Protein 1LLF (pdb70)

Solvent-accessible surface area: 35775 Å² total; per-residue (Å²): 109,15,71,4,124,13,74,101,42,13,45,0,24,3,71,78,38,128,98,10,19,6,0,14,15,0,28,5,3,46,45,5,68,28,104,58,14,3,66,70,18,62,84,75,104,32,75,5,95,57,80,154,13,56,78,65,22,40,10,1,10,22,0,0,14,42,0,6,114,93,138,70,99,24,20,53,53,54,37,113,82,26,74,43,179,71,56,84,83,82,56,60,60,35,18,74,0,4,20,0,4,0,5,7,6,67,54,12,149,69,53,44,85,24,11,0,0,1,4,0,0,8,13,17,2,0,42,4,6,5,42,70,16,38,12,28,41,1,0,59,49,0,72,133,44,61,43,43,0,0,7,0,5,0,1,0,5,0,0,0,8,0,6,7,10,0,82,56,0,78,92,76,18,6,3,4,3,0,0,21,0,0,17,20,0,1,48,27,1,32,50,16,0,51,18,0,0,0,24,45,78,72,2,0,0,1,0,6,15,3,0,0,16,0,0,0,0,0,0,0,10,64,60,12,79,12,62,51,145,67,146,78,6,2,51,0,0,0,0,0,1,0,0,0,1,14,1,14,64,2,57,19,77,8,4,31,87,5,6,76,48,0,4,72,40,9,67,3,51,123,27,128,86,66,10,41,40,0,18,94,20,65,44,100,48,0,15,98,1,0,11,43,0,7,2,28,53,8,72,21,2,33,30,16,8,0,10,0,6,4,8,53,138,29,0,51,55,32,0,3,74,1,0,125,59,38,80,29,4,92,10,22,0,0,0,0,0,0,10,5,0,1,0,47,13,1,62,21,2,28,113,4,25,66,80,75,80,0,66,60,10,5,79,90,16,12,68,81,11,54,77,68,46,0,75,74,0,25,81,24,8,36,62,60,42,59,97,3,1,1,23,123,24,32,102,71,6,6,0,5,21,2,2,2,12,2,0,2,2,25,2,0,13,12,5,2,0,0,1,4,13,0,0,40,57,0,130,12,26,54,9,6,0,0,7,0,57,10,31,84,60,73,44,22,33,2,1,48,12,32,1,0,16,50,16,1,14,113,53,136,20,26,0,1,53,0,0,0,26,0,0,0,0,0,0,29,61,59,46,0,38,59,23,62,31,179,40,105,1,30,126,3,81,37,28,104,49,115,35,64,3,0,0,9,0,56,73,179,18,31,81,40,16,80,0,84,46,59,77,61,1,34,85,10,0,8,101,84,17,52,15,2,5,11,108,14,70,5,126,13,72,103,37,14,52,0,24,2,70,79,37,128,99,10,17,5,0,14,14,0,31,5,4,46,46,6,69,28,104,59,14,3,67,72,19,61,86,76,99,35,74,8,95,60,82,154,13,56,78,67,22,39,9,1,10,24,0,1,14,40,0,6,118,94,134,66,99,24,28,46,51,52,33,115,84,26,71,34,183,64,47,87,85,73,54,62,59,37,17,75,1,5,20,0,6,0,4,6,7,68,49,11,144,68,61,44,83,24,11,0,0,0,4,0,0,8,11,18,2,0,40,4,6,5,44,67,15,37,13,27,43,2,0,59,53,0,72,133,45,59,43,44,0,0,7,0,5,1,1,0,5,0,0,0,9,0,5,7,10,0,81,55,0,74,94,77,23,6,2,4,3,0,0,18,0,0,18,22,0,1,47,28,0,35,49,15,0,54,18,0,0,1,18,44,71,71,1,0,0,2,0,5,14,3,0,0,16,0,0,0,0,1,0,0,10,64,54,11,77,14,77,49,154,74,144,81,6,2,52,0,0,0,0,0,0,0,0,0,1,15,1,15,64,2,56,17,77,9,3,32,90,7,6,73,48,0,3,71,40,10,68,3,48,124,28,128,86,68,9,43,39,0,20,94,19,64,45,100,47,0,19,97,1,0,11,45,0,6,1,27,53,8,72,20,2,31,31,16,8,1,10,0,5,5,10,56,126,26,0,48,55,30,0,3,82,3,0,129,59,38,81,33,2,88,7,25,0,0,0,0,0,0,10,5,0,1,0,49,13,1,61,20,2,26,111,4,26,66,75,77,75,0,64,60,10,5,81,89,16,15,68,81,11,54,77,67,43,0,77,74,0,25,78,24,9,36,65,58,40,59,97,4,1,2,23,120,26,32,102,69,6,7,1,6,21,1,2,3,13,2,0,2,2,26,1,0,12,11,5,1,0,0,0,4,14,0,0,40,59,0,125,11,25,55,12,6,0,0,5,0,58,12,31,84,61,73,41,24,36,2,0,49,13,32,0,0,17,48,16,1,13,116,57,140,19,29,0,1,53,0,0,1,27,0,0,0,0,0,0,30,60,61,46,0,39,59,21,63,30,177,40,106,2,32,124,3,85,35,30,102,50,108,33,65,3,0,0,9,0,55,73,174,20,30,80,40,16,90,1,86,44,60,75,60,1,34,85,11,0,8,101,82,17,52,15,2,4,11

Sequence (1068 aa):
APTAKLANGDTITGLNAIINEAFLGIPFAEPPVGNLRFKDPVPYSGSLNGQKFTSYGPSCMQQNPEGTFEENLGKTALDLVMQSKVFQAVLPQSEDCLTINVVRPPGTKAGANLPVMLWIFGGGFEIGSPTIFPPAQMVTKSVLMGKPIIHVAVNYRVASWGFLAGDDIKAEGSGNAGLKDQRLGMQWVADNIAGFGGDPSKVTIFGESAGSMSVLCHLIWNDGDNTYKGKPLFRAGIMQSGAMVPSDPVDGTYGNEIYDLFVSSAGCGSASDKLACLRSASSDTLLDATNNTPGFLAYSSLRLSYLPRPDGKNITDDMYKLVRDGKYASVPVIIGDQNDEGTIFGLSSLNVTTNAQARAYFKQSFIHASDAEIDTLMAAYPQDITQGSPFDTGIFNAITPQFKRISAVLGDLAFIHARRYFLNHFQGGTKYSFLSKQLSGLPIMGTFHANDIVWQDYLLGSGSVIYNNAFIAFATDLDPNTAGLLVNWPKYTSSSQSGNNLMMINALGLYTGKDNFRTAGYDALMTNPSSFFVAPTAKLANGDTITGLNAIINEAFLGIPFAEPPVGNLRFKDPVPYSGSLNGQKFTSYGPSCMQQNPEGTFEENLGKTALDLVMQSKVFQAVLPQSEDCLTINVVRPPGTKAGANLPVMLWIFGGGFEIGSPTIFPPAQMVTKSVLMGKPIIHVAVNYRVASWGFLAGDDIKAEGSGNAGLKDQRLGMQWVADNIAGFGGDPSKVTIFGESAGSMSVLCHLIWNDGDNTYKGKPLFRAGIMQSGAMVPSDPVDGTYGNEIYDLFVSSAGCGSASDKLACLRSASSDTLLDATNNTPGFLAYSSLRLSYLPRPDGKNITDDMYKLVRDGKYASVPVIIGDQNDEGTIFGLSSLNVTTNAQARAYFKQSFIHASDAEIDTLMAAYPQDITQGSPFDTGIFNAITPQFKRISAVLGDLAFIHARRYFLNHFQGGTKYSFLSKQLSGLPIMGTFHANDIVWQDYLLGSGSVIYNNAFIAFATDLDPNTAGLLVNWPKYTSSSQSGNNLMMINALGLYTGKDNFRTAGYDALMTNPSSFFV

Foldseek 3Di:
DDWFAFLVGAIEAEDPPVLWTKQAFAAQFDQCAFLNFLAATHGDDDGCHPYYRYDHDAAEFAAQQAFALDDDVSLVVSVCVCVDPVNCVLHNYDSRHWGKMKIFGPPAAQVLAAFEEEEEEDDLLGDDFVRVQFCSLQQNVCVVLVRGYMYMYTGFHGFCRQAQFADLCLVVVSHRNRLSSVLSVLVSCLRTVSRVRHNQLLYEYEYFQLSLQSQLLCFLFVLAPQDDPRGHSHAEYEHEFFHHALAAARHDDLSNVLNQQLLVQLVNNPPPNSSNSVSPGDPVSSNRSSSNHHHQLALLHSLHSGGHHDSCHGNNDRSLVSLLVASGHQHEYEYEYELQAQLSRLVNNLVQADPVSVLVSQCVNQVLADPVLSVLLCVLQDLQQQPFPVHNPHPFLCSHSCSRSRSRLVSCLGGQLNVQSNLQRHPSYWYFYAYEQAQAPPHRAGRYGPVVSCCQRPDPFQCVCVNRQLVSCCSRPVGSCVSVFPEHGDIRRHQPDDDFRYWYHYRVHTDTHGSPPSVSNSCSCPVPVNSRHD/DDWFAFLVGAIEAEDPPVLWTKQAFAAQFDQCAFLNFLAATHGDDDGCHPYYRYDHDAAEFAAQLAFALDDDVSLVVSVCVCPDPVNCVLHNYDSRHWGKMKIFGPPAAQQLAAFEEEEEEDDLLGDDFPRPQFCSLQQNVCVVLVRGYMYMYTHFHGFCRQAQFADVCLVVVRHRNRLSSVLSVLVSCLRTVSRVRHNQQQYEYEYEQLSLQSQQLCFLFVLAPQDDPRGHSHAEYEHEFFHHALAAARHDDLSNVLNQQLLVQLVNNPPPNSSNSVSPGDPVSSNRSRSNHHHCLALLHSLDSGGHHDSCGGNNDRSLVSLLVNSTHQHEYEYEYEQQAQLSRLVNNLVQADPVSVLVSQCVNQVLADPVLSVLLCVLQDLQQQPFPVHNPHPFLCSGSCSRSRSRLVSCLGGQLNVQSNLQRHPRYWYFYAYEQAQAPDGRAGRYGPVVSCCQRPDPFQCVCVNRQLVSCCSRPVGSCVSVFPDHGDIRRHLPDDDFRYWYHYRVHTDTHGSPPSVSNSCSCPVPVNSRHD

B-factor: mean 17.52, std 9.82, range [7.51, 150.53]

InterPro domains:
  IPR002018 Carboxylesterase, type B [PF00135] (36-512)
  IPR019819 Carboxylesterase type B, conserved site [PS00941] (110-120)
  IPR019826 Carboxylesterase type B, active site [PS00122] (211-226)
  IPR029058 Alpha/Beta hydrolase fold [G3DSA:3.40.50.1820] (16-549)
  IPR029058 Alpha/Beta hydrolase fold [SSF53474] (26-540)
  IPR050309 Type-B Carboxylesterase/Lipase [PTHR11559] (17-521)

CATH classification: 3.40.50.1820

Nearest PDB structures (foldseek):
  1llf-assembly1_B  TM=1.002E+00  e=0.000E+00  Limtongozyma cylindracea
  1cle-assembly1_A  TM=1.001E+00  e=0.000E+00  Limtongozyma cylindracea
  1crl-assembly1_A  TM=1.000E+00  e=0.000E+00  Diutina rugosa
  1gz7-assembly4_D  TM=9.584E-01  e=0.000E+00  Diutina rugosa
  4be4-assembly1_A  TM=9.266E-01  e=9.250E-69  Ophiostoma piceae

Organism: Diutina rugosa (NCBI:txid5481)

Structure (mmCIF, N/CA/C/O backbone):
data_1LLF
#
_entry.id   1LLF
#
_cell.length_a   58.461
_cell.length_b   58.477
_cell.length_c   89.515
_cell.angle_alpha   92.71
_cell.angle_beta   97.48
_cell.angle_gamma   109.38
#
_symmetry.space_group_name_H-M   'P 1'
#
loop_
_entity.id
_entity.type
_entity.pdbx_description
1 polymer 'Lipase 3'
2 branched 2-acetamido-2-deoxy-beta-D-glucopyranose-(1-4)-2-acetamido-2-deoxy-beta-D-glucopyranose
3 non-polymer 'TRICOSANOIC ACID'
4 water water
#
loop_
_atom_site.group_PDB
_atom_site.id
_atom_site.type_symbol
_atom_site.label_atom_id
_atom_site.label_alt_id
_atom_site.label_comp_id
_atom_site.label_asym_id
_atom_site.label_entity_id
_atom_site.label_seq_id
_atom_site.pdbx_PDB_ins_code
_atom_site.Cartn_x
_atom_site.Cartn_y
_atom_site.Cartn_z
_atom_site.occupancy
_atom_site.B_iso_or_equiv
_atom_site.auth_seq_id
_atom_site.auth_comp_id
_atom_site.auth_asym_id
_atom_site.auth_atom_id
_atom_site.pdbx_PDB_model_num
ATOM 1 N N . ALA A 1 1 ? -9.928 -32.506 23.344 1.00 31.10 1 ALA A N 1
ATOM 2 C CA . ALA A 1 1 ? -9.825 -31.093 22.999 1.00 25.16 1 ALA A CA 1
ATOM 3 C C . ALA A 1 1 ? -9.684 -30.259 24.255 1.00 18.87 1 ALA A C 1
ATOM 4 O O . ALA A 1 1 ? -10.082 -30.614 25.353 1.00 22.04 1 ALA A O 1
ATOM 12 N N . PRO A 1 2 ? -9.079 -29.080 24.174 1.00 19.27 2 PRO A N 1
ATOM 13 C CA . PRO A 1 2 ? -8.991 -28.240 25.363 1.00 16.21 2 PRO A CA 1
ATOM 14 C C . PRO A 1 2 ? -10.366 -27.821 25.858 1.00 14.81 2 PRO A C 1
ATOM 15 O O . PRO A 1 2 ? -11.258 -27.521 25.084 1.00 16.01 2 PRO A O 1
ATOM 26 N N . THR A 1 3 ? -10.518 -27.811 27.182 1.00 15.77 3 THR A N 1
ATOM 27 C CA . THR A 1 3 ? -11.814 -27.423 27.735 1.00 16.41 3 THR A CA 1
ATOM 28 C C . THR A 1 3 ? -11.622 -26.480 28.924 1.00 15.12 3 THR A C 1
ATOM 29 O O . THR A 1 3 ? -10.534 -26.441 29.506 1.00 18.63 3 THR A O 1
ATOM 40 N N . ALA A 1 4 ? -12.660 -25.749 29.265 1.00 15.13 4 ALA A N 1
ATOM 41 C CA . ALA A 1 4 ? -12.663 -24.806 30.363 1.00 16.03 4 ALA A CA 1
ATOM 42 C C . ALA A 1 4 ? -14.070 -24.639 30.939 1.00 16.54 4 ALA A C 1
ATOM 43 O O . ALA A 1 4 ? -15.031 -24.552 30.163 1.00 16.88 4 ALA A O 1
ATOM 50 N N . LYS A 1 5 ? -14.142 -24.561 32.264 1.00 15.45 5 LYS A N 1
ATOM 51 C CA . LYS A 1 5 ? -15.403 -24.298 32.932 1.00 17.61 5 LYS A CA 1
ATOM 52 C C . LYS A 1 5 ? -15.478 -22.809 33.234 1.00 17.55 5 LYS A C 1
ATOM 53 O O . LYS A 1 5 ? -14.598 -22.188 33.804 1.00 18.02 5 LYS A O 1
ATOM 72 N N . LEU A 1 6 ? -16.591 -22.238 32.818 1.00 16.73 6 LEU A N 1
ATOM 73 C CA . LEU A 1 6 ? -16.882 -20.843 33.129 1.00 16.41 6 LEU A CA 1
ATOM 74 C C . LEU A 1 6 ? -17.431 -20.681 34.545 1.00 17.65 6 LEU A C 1
ATOM 75 O O . LEU A 1 6 ? -17.803 -21.653 35.215 1.00 17.61 6 LEU A O 1
ATOM 91 N N . ALA A 1 7 ? -17.510 -19.430 35.025 1.00 17.49 7 ALA A N 1
ATOM 92 C CA . ALA A 1 7 ? -17.999 -19.170 36.375 1.00 19.07 7 ALA A CA 1
ATOM 93 C C . ALA A 1 7 ? -19.413 -19.704 36.578 1.00 19.22 7 ALA A C 1
ATOM 94 O O . ALA A 1 7 ? -19.790 -20.081 37.685 1.00 24.08 7 ALA A O 1
ATOM 101 N N . ASN A 1 8 ? -20.212 -19.735 35.515 1.00 19.44 8 ASN A N 1
ATOM 102 C CA . ASN A 1 8 ? -21.585 -20.212 35.693 1.00 22.01 8 ASN A CA 1
ATOM 103 C C . ASN A 1 8 ? -21.670 -21.728 35.627 1.00 21.95 8 ASN A C 1
ATOM 104 O O . ASN A 1 8 ? -22.761 -22.272 35.753 1.00 22.45 8 ASN A O 1
ATOM 115 N N . GLY A 1 9 ? -20.541 -22.415 35.440 1.00 20.81 9 GLY A N 1
ATOM 116 C CA . GLY A 1 9 ? -20.580 -23.850 35.441 1.00 20.38 9 GLY A CA 1
ATOM 117 C C . GLY A 1 9 ? -20.583 -24.425 34.035 1.00 19.61 9 GLY A C 1
ATOM 118 O O . GLY A 1 9 ? -20.388 -25.637 33.918 1.00 23.65 9 GLY A O 1
ATOM 122 N N . ASP A 1 10 ? -20.797 -23.613 33.007 1.00 20.19 10 ASP A N 1
ATOM 123 C CA . ASP A 1 10 ? -20.739 -24.102 31.648 1.00 18.67 10 ASP A CA 1
ATOM 124 C C . ASP A 1 10 ? -19.360 -24.636 31.280 1.00 18.22 10 ASP A C 1
ATOM 125 O O . ASP A 1 10 ? -18.334 -24.035 31.638 1.00 21.50 10 ASP A O 1
ATOM 134 N N . THR A 1 11 ? -19.319 -25.713 30.537 1.00 17.38 11 THR A N 1
ATOM 135 C CA . THR A 1 11 ? -18.039 -26.173 30.038 1.00 18.61 11 THR A CA 1
ATOM 136 C C . THR A 1 11 ? -17.952 -25.940 28.538 1.00 18.11 11 THR A C 1
ATOM 137 O O . THR A 1 11 ? -18.851 -26.377 27.831 1.00 18.11 11 THR A O 1
ATOM 148 N N . ILE A 1 12 ? -16.883 -25.277 28.135 1.00 15.84 12 ILE A N 1
ATOM 149 C CA . ILE A 1 12 ? -16.669 -24.980 26.718 1.00 15.56 12 ILE A CA 1
ATOM 150 C C . ILE A 1 12 ? -15.397 -25.656 26.221 1.00 13.71 12 ILE A C 1
ATOM 151 O O . ILE A 1 12 ? -14.493 -26.002 26.981 1.00 17.41 12 ILE A O 1
ATOM 167 N N . THR A 1 13 ? -15.354 -25.825 24.904 1.00 15.18 13 THR A N 1
ATOM 168 C CA . THR A 1 13 ? -14.280 -26.505 24.206 1.00 15.88 13 THR A CA 1
ATOM 169 C C . THR A 1 13 ? -13.542 -25.525 23.322 1.00 13.93 13 THR A C 1
ATOM 170 O O . THR A 1 13 ? -14.151 -24.664 22.698 1.00 17.40 13 THR A O 1
ATOM 181 N N . GLY A 1 14 ? -12.218 -25.626 23.282 1.00 14.93 14 GLY A N 1
ATOM 182 C CA . GLY A 1 14 ? -11.403 -24.813 22.402 1.00 15.34 14 GLY A CA 1
ATOM 183 C C . GLY A 1 14 ? -10.647 -25.609 21.363 1.00 13.60 14 GLY A C 1
ATOM 184 O O . GLY A 1 14 ? -10.995 -26.766 21.051 1.00 16.75 14 GLY A O 1
ATOM 188 N N . LEU A 1 15 ? -9.610 -24.985 20.821 1.00 13.57 15 LEU A N 1
ATOM 189 C CA . LEU A 1 15 ? -8.780 -25.569 19.780 1.00 13.38 15 LEU A CA 1
ATOM 190 C C . LEU A 1 15 ? -7.366 -25.883 20.243 1.00 13.35 15 LEU A C 1
ATOM 191 O O . LEU A 1 15 ? -6.702 -24.999 20.810 1.00 13.94 15 LEU A O 1
ATOM 207 N N . ASN A 1 16 ? -6.915 -27.120 19.976 1.00 13.84 16 ASN A N 1
ATOM 208 C CA . ASN A 1 16 ? -5.515 -27.426 20.241 1.00 13.93 16 ASN A CA 1
ATOM 209 C C . ASN A 1 16 ? -4.729 -27.012 19.004 1.00 14.54 16 ASN A C 1
ATOM 210 O O . ASN A 1 16 ? -4.724 -27.720 18.000 1.00 16.05 16 ASN A O 1
ATOM 221 N N . ALA A 1 17 ? -4.078 -25.837 19.059 1.00 12.82 17 ALA A N 1
ATOM 222 C CA . ALA A 1 17 ? -3.321 -25.393 17.882 1.00 13.78 17 ALA A CA 1
ATOM 223 C C . ALA A 1 17 ? -1.873 -25.850 17.979 1.00 13.54 17 ALA A C 1
ATOM 224 O O . ALA A 1 17 ? -1.043 -25.342 17.217 1.00 15.09 17 ALA A O 1
ATOM 231 N N . ILE A 1 18 ? -1.571 -26.754 18.883 1.00 13.79 18 ILE A N 1
ATOM 232 C CA . ILE A 1 18 ? -0.256 -27.358 19.111 1.00 13.27 18 ILE A CA 1
ATOM 233 C C . ILE A 1 18 ? 0.719 -26.386 19.746 1.00 13.35 18 ILE A C 1
ATOM 234 O O . ILE A 1 18 ? 1.302 -26.687 20.797 1.00 14.24 18 ILE A O 1
ATOM 250 N N . ILE A 1 19 ? 0.908 -25.220 19.146 1.00 13.57 19 ILE A N 1
ATOM 251 C CA . ILE A 1 19 ? 1.748 -24.203 19.748 1.00 13.65 19 ILE A CA 1
ATOM 252 C C . ILE A 1 19 ? 1.013 -23.402 20.814 1.00 12.81 19 ILE A C 1
ATOM 253 O O . ILE A 1 19 ? 1.677 -22.660 21.545 1.00 14.06 19 ILE A O 1
ATOM 269 N N . ASN A 1 20 ? -0.277 -23.535 20.955 1.00 12.28 20 ASN A N 1
ATOM 270 C CA . ASN A 1 20 ? -1.074 -22.931 22.015 1.00 12.83 20 ASN A CA 1
ATOM 271 C C . ASN A 1 20 ? -2.453 -23.590 22.012 1.00 13.57 20 ASN A C 1
ATOM 272 O O . ASN A 1 20 ? -2.751 -24.363 21.107 1.00 12.44 20 ASN A O 1
ATOM 283 N N . GLU A 1 21 ? -3.250 -23.291 23.014 1.00 11.99 21 GLU A N 1
ATOM 284 C CA . GLU A 1 21 ? -4.648 -23.689 23.069 1.00 12.25 21 GLU A CA 1
ATOM 285 C C . GLU A 1 21 ? -5.526 -22.447 23.035 1.00 12.35 21 GLU A C 1
ATOM 286 O O . GLU A 1 21 ? -5.285 -21.496 23.767 1.00 12.71 21 GLU A O 1
ATOM 298 N N . ALA A 1 22 ? -6.516 -22.427 22.145 1.00 11.79 22 ALA A N 1
ATOM 299 C CA . ALA A 1 22 ? -7.234 -21.216 21.850 1.00 11.90 22 ALA A CA 1
ATOM 300 C C . ALA A 1 22 ? -8.735 -21.429 22.017 1.00 11.69 22 ALA A C 1
ATOM 301 O O . ALA A 1 22 ? -9.279 -22.392 21.493 1.00 14.12 22 ALA A O 1
ATOM 308 N N . PHE A 1 23 ? -9.349 -20.498 22.739 1.00 10.61 23 PHE A N 1
ATOM 309 C CA . PHE A 1 23 ? -10.804 -20.439 22.921 1.00 11.53 23 PHE A CA 1
ATOM 310 C C . PHE A 1 23 ? -11.230 -19.110 22.273 1.00 11.60 23 PHE A C 1
ATOM 311 O O . PHE A 1 23 ? -11.023 -18.047 22.896 1.00 11.22 23 PHE A O 1
ATOM 328 N N . LEU A 1 24 ? -11.751 -19.166 21.063 1.00 11.24 24 LEU A N 1
ATOM 329 C CA . LEU A 1 24 ? -11.931 -18.016 20.191 1.00 11.07 24 LEU A CA 1
ATOM 330 C C . LEU A 1 24 ? -13.399 -17.773 19.928 1.00 11.54 24 LEU A C 1
ATOM 331 O O . LEU A 1 24 ? -14.149 -18.718 19.642 1.00 13.88 24 LEU A O 1
ATOM 347 N N . GLY A 1 25 ? -13.842 -16.516 20.039 1.00 12.26 25 GLY A N 1
ATOM 348 C CA . GLY A 1 25 ? -15.212 -16.191 19.728 1.00 11.89 25 GLY A CA 1
ATOM 349 C C . GLY A 1 25 ? -16.224 -16.344 20.829 1.00 12.60 25 GLY A C 1
ATOM 350 O O . GLY A 1 25 ? -17.405 -16.550 20.531 1.00 13.21 25 GLY A O 1
ATOM 354 N N . ILE A 1 26 ? -15.809 -16.225 22.084 1.00 11.61 26 ILE A N 1
ATOM 355 C CA . ILE A 1 26 ? -16.693 -16.410 23.202 1.00 10.52 26 ILE A CA 1
ATOM 356 C C . ILE A 1 26 ? -17.560 -15.162 23.408 1.00 11.04 26 ILE A C 1
ATOM 357 O O . ILE A 1 26 ? -16.983 -14.077 23.644 1.00 12.06 26 ILE A O 1
ATOM 373 N N . PRO A 1 27 ? -18.874 -15.220 23.321 1.00 11.18 27 PRO A N 1
ATOM 374 C CA . PRO A 1 27 ? -19.679 -14.001 23.553 1.00 11.48 27 PRO A CA 1
ATOM 375 C C . PRO A 1 27 ? -19.610 -13.548 25.014 1.00 10.87 27 PRO A C 1
ATOM 376 O O . PRO A 1 27 ? -19.732 -14.399 25.908 1.00 13.62 27 PRO A O 1
ATOM 387 N N . PHE A 1 28 ? -19.420 -12.240 25.233 1.00 11.57 28 PHE A N 1
ATOM 388 C CA . PHE A 1 28 ? -19.427 -11.761 26.607 1.00 11.53 28 PHE A CA 1
ATOM 389 C C . PHE A 1 28 ? -20.517 -10.726 26.844 1.00 11.66 28 PHE A C 1
ATOM 390 O O . PHE A 1 28 ? -20.665 -10.302 27.996 1.00 13.28 28 PHE A O 1
ATOM 407 N N . ALA A 1 29 ? -21.223 -10.311 25.815 1.00 11.75 29 ALA A N 1
ATOM 408 C CA . ALA A 1 29 ? -22.287 -9.318 25.923 1.00 12.13 29 ALA A CA 1
ATOM 409 C C . ALA A 1 29 ? -23.447 -9.744 25.052 1.00 12.87 29 ALA A C 1
ATOM 410 O O . ALA A 1 29 ? -23.241 -10.484 24.080 1.00 14.65 29 ALA A O 1
ATOM 417 N N . GLU A 1 30 ? -24.629 -9.236 25.329 1.00 14.06 30 GLU A N 1
ATOM 418 C CA . GLU A 1 30 ? -25.715 -9.384 24.355 1.00 14.33 30 GLU A CA 1
ATOM 419 C C . GLU A 1 30 ? -25.362 -8.659 23.067 1.00 13.76 30 GLU A C 1
ATOM 420 O O . GLU A 1 30 ? -24.752 -7.590 23.126 1.00 13.60 30 GLU A O 1
ATOM 432 N N . PRO A 1 31 ? -25.756 -9.174 21.902 1.00 12.51 31 PRO A N 1
ATOM 433 C CA . PRO A 1 31 ? -25.499 -8.436 20.641 1.00 12.40 31 PRO A CA 1
ATOM 434 C C . PRO A 1 31 ? -26.050 -7.022 20.712 1.00 12.48 31 PRO A C 1
ATOM 435 O O . PRO A 1 31 ? -27.249 -6.782 20.972 1.00 14.07 31 PRO A O 1
ATOM 446 N N . PRO A 1 32 ? -25.185 -6.017 20.517 1.00 10.63 32 PRO A N 1
ATOM 447 C CA . PRO A 1 32 ? -25.614 -4.619 20.651 1.00 10.97 32 PRO A CA 1
ATOM 448 C C . PRO A 1 32 ? -26.287 -4.089 19.384 1.00 11.32 32 PRO A C 1
ATOM 449 O O . PRO A 1 32 ? -25.828 -3.109 18.820 1.00 13.42 32 PRO A O 1
ATOM 460 N N . VAL A 1 33 ? -27.318 -4.804 18.974 1.00 12.44 33 VAL A N 1
ATOM 461 C CA . VAL A 1 33 ? -28.009 -4.527 17.712 1.00 13.08 33 VAL A CA 1
ATOM 462 C C . VAL A 1 33 ? -29.321 -3.790 17.945 1.00 12.13 33 VAL A C 1
ATOM 463 O O . VAL A 1 33 ? -29.820 -3.790 19.089 1.00 13.05 33 VAL A O 1
ATOM 476 N N . GLY A 1 34 ? -29.913 -3.187 16.921 1.00 12.11 34 GLY A N 1
ATOM 477 C CA . GLY A 1 34 ? -31.235 -2.598 17.080 1.00 11.05 34 GLY A CA 1
ATOM 478 C C . GLY A 1 34 ? -31.287 -1.583 18.204 1.00 10.79 34 GLY A C 1
ATOM 479 O O . GLY A 1 34 ? -30.472 -0.672 18.285 1.00 11.01 34 GLY A O 1
ATOM 483 N N . ASN A 1 35 ? -32.234 -1.712 19.109 1.00 11.78 35 ASN A N 1
ATOM 484 C CA . ASN A 1 35 ? -32.428 -0.758 20.195 1.00 11.88 35 ASN A CA 1
ATOM 485 C C . ASN A 1 35 ? -31.317 -0.805 21.237 1.00 12.47 35 ASN A C 1
ATOM 486 O O . ASN A 1 35 ? -31.348 0.034 22.142 1.00 12.99 35 ASN A O 1
ATOM 497 N N . LEU A 1 36 ? -30.349 -1.705 21.135 1.00 11.39 36 LEU A N 1
ATOM 498 C CA . LEU A 1 36 ? -29.172 -1.691 22.005 1.00 10.03 36 LEU A CA 1
ATOM 499 C C . LEU A 1 36 ? -27.996 -0.977 21.356 1.00 9.94 36 LEU A C 1
ATOM 500 O O . LEU A 1 36 ? -26.943 -0.817 21.974 1.00 11.16 36 LEU A O 1
ATOM 516 N N . ARG A 1 37 ? -28.124 -0.497 20.125 1.00 10.92 37 ARG A N 1
ATOM 517 C CA . ARG A 1 37 ? -27.037 0.286 19.547 1.00 10.03 37 ARG A CA 1
ATOM 518 C C . ARG A 1 37 ? -26.711 1.512 20.387 1.00 10.23 37 ARG A C 1
ATOM 519 O O . ARG A 1 37 ? -27.620 2.207 20.887 1.00 11.56 37 ARG A O 1
ATOM 540 N N . PHE A 1 38 ? -25.421 1.783 20.461 1.00 11.04 38 PHE A N 1
ATOM 541 C CA . PHE A 1 38 ? -24.747 2.877 21.137 1.00 11.87 38 PHE A CA 1
ATOM 542 C C . PHE A 1 38 ? -24.845 2.781 22.658 1.00 12.99 38 PHE A C 1
ATOM 543 O O . PHE A 1 38 ? -24.174 3.548 23.386 1.00 13.56 38 PHE A O 1
ATOM 560 N N . LYS A 1 39 ? -25.640 1.866 23.172 1.00 11.48 39 LYS A N 1
ATOM 561 C CA . LYS A 1 39 ? -25.836 1.740 24.620 1.00 10.78 39 LYS A CA 1
ATOM 562 C C . LYS A 1 39 ? -24.722 0.951 25.252 1.00 10.97 39 LYS A C 1
ATOM 563 O O . LYS A 1 39 ? -23.954 0.233 24.598 1.00 11.85 39 LYS A O 1
ATOM 582 N N . ASP A 1 40 ? -24.638 1.080 26.575 1.00 11.11 40 ASP A N 1
ATOM 583 C CA . ASP A 1 40 ? -23.773 0.238 27.362 1.00 10.82 40 ASP A CA 1
ATOM 584 C C . ASP A 1 40 ? -24.007 -1.229 26.994 1.00 10.87 40 ASP A C 1
ATOM 585 O O . ASP A 1 40 ? -25.137 -1.653 26.757 1.00 11.81 40 ASP A O 1
ATOM 594 N N . PRO A 1 41 ? -22.947 -2.032 27.015 1.00 10.93 41 PRO A N 1
ATOM 595 C CA . PRO A 1 41 ? -23.128 -3.456 26.753 1.00 11.31 41 PRO A CA 1
ATOM 596 C C . PRO A 1 41 ? -23.879 -4.119 27.886 1.00 12.45 41 PRO A C 1
ATOM 597 O O . PRO A 1 41 ? -23.667 -3.784 29.061 1.00 15.83 41 PRO A O 1
ATOM 608 N N . VAL A 1 42 ? -24.738 -5.053 27.519 1.00 12.13 42 VAL A N 1
ATOM 609 C CA . VAL A 1 42 ? -25.472 -5.869 28.468 1.00 12.34 42 VAL A CA 1
ATOM 610 C C . VAL A 1 42 ? -24.715 -7.177 28.667 1.00 12.65 42 VAL A C 1
ATOM 611 O O . VAL A 1 42 ? -24.397 -7.864 27.703 1.00 14.23 42 VAL A O 1
ATOM 624 N N . PRO A 1 43 ? -24.403 -7.585 29.900 1.00 13.10 43 PRO A N 1
ATOM 625 C CA . PRO A 1 43 ? -23.730 -8.880 30.084 1.00 13.79 43 PRO A CA 1
ATOM 626 C C . PRO A 1 43 ? -24.446 -10.050 29.438 1.00 13.80 43 PRO A C 1
ATOM 627 O O . PRO A 1 43 ? -25.674 -10.157 29.480 1.00 16.83 43 PRO A O 1
ATOM 638 N N . TYR A 1 44 ? -23.737 -10.965 28.787 1.00 15.22 44 TYR A N 1
ATOM 639 C CA . TYR A 1 44 ? -24.379 -12.086 28.120 1.00 14.20 44 TYR A CA 1
ATOM 640 C C . TYR A 1 44 ? -25.128 -12.993 29.073 1.00 18.75 44 TYR A C 1
ATOM 641 O O . TYR A 1 44 ? -24.534 -13.395 30.069 1.00 26.45 44 TYR A O 1
ATOM 659 N N . SER A 1 45 ? -26.369 -13.358 28.811 1.00 24.63 45 SER A N 1
ATOM 660 C CA . SER A 1 45 ? -27.210 -14.115 29.741 1.00 27.71 45 SER A CA 1
ATOM 661 C C . SER A 1 45 ? -27.350 -15.585 29.411 1.00 28.65 45 SER A C 1
ATOM 662 O O . SER A 1 45 ? -27.796 -16.395 30.239 1.00 43.13 45 SER A O 1
ATOM 670 N N . GLY A 1 46 ? -26.974 -16.008 28.199 1.00 27.49 46 GLY A N 1
ATOM 671 C CA . GLY A 1 46 ? -27.254 -17.381 27.846 1.00 27.06 46 GLY A CA 1
ATOM 672 C C . GLY A 1 46 ? -26.243 -18.404 28.292 1.00 26.60 46 GLY A C 1
ATOM 673 O O . GLY A 1 46 ? -25.223 -18.066 28.865 1.00 26.12 46 GLY A O 1
ATOM 677 N N . SER A 1 47 ? -26.531 -19.667 28.024 1.00 27.83 47 SER A N 1
ATOM 678 C CA . SER A 1 47 ? -25.648 -20.766 28.372 1.00 24.70 47 SER A CA 1
ATOM 679 C C . SER A 1 47 ? -24.774 -21.104 27.157 1.00 22.18 47 SER A C 1
ATOM 680 O O . SER A 1 47 ? -25.320 -21.080 26.054 1.00 23.32 47 SER A O 1
ATOM 688 N N . LEU A 1 48 ? -23.505 -21.376 27.409 1.00 19.17 48 LEU A N 1
ATOM 689 C CA . LEU A 1 48 ? -22.552 -21.794 26.390 1.00 17.31 48 LEU A CA 1
ATOM 690 C C . LEU A 1 48 ? -22.154 -23.258 26.562 1.00 17.45 48 LEU A C 1
ATOM 691 O O . LEU A 1 48 ? -21.193 -23.688 25.928 1.00 18.89 48 LEU A O 1
ATOM 707 N N . ASN A 1 49 ? -22.885 -23.967 27.432 1.00 19.29 49 ASN A N 1
ATOM 708 C CA . ASN A 1 49 ? -22.435 -25.297 27.823 1.00 19.40 49 ASN A CA 1
ATOM 709 C C . ASN A 1 49 ? -22.341 -26.182 26.592 1.00 20.58 49 ASN A C 1
ATOM 710 O O . ASN A 1 49 ? -23.279 -26.250 25.820 1.00 19.87 49 ASN A O 1
ATOM 721 N N . GLY A 1 50 ? -21.202 -26.884 26.460 1.00 19.02 50 GLY A N 1
ATOM 722 C CA . GLY A 1 50 ? -21.109 -27.844 25.367 1.00 19.19 50 GLY A CA 1
ATOM 723 C C . GLY A 1 50 ? -20.732 -27.216 24.052 1.00 20.63 50 GLY A C 1
ATOM 724 O O . GLY A 1 50 ? -20.527 -27.893 23.051 1.00 26.07 50 GLY A O 1
ATOM 728 N N . GLN A 1 51 ? -20.614 -25.892 23.989 1.00 17.33 51 GLN A N 1
ATOM 729 C CA . GLN A 1 51 ? -20.258 -25.253 22.721 1.00 19.26 51 GLN A CA 1
ATOM 730 C C . GLN A 1 51 ? -18.747 -25.222 22.491 1.00 17.69 51 GLN A C 1
ATOM 731 O O . GLN A 1 51 ? -17.976 -25.303 23.454 1.00 19.75 51 GLN A O 1
ATOM 745 N N . LYS A 1 52 ? -18.361 -25.075 21.228 1.00 17.83 52 LYS A N 1
ATOM 746 C CA . LYS A 1 52 ? -16.998 -25.055 20.710 1.00 18.07 52 LYS A CA 1
ATOM 747 C C . LYS A 1 52 ? -16.597 -23.664 20.250 1.00 16.30 52 LYS A C 1
ATOM 748 O O . LYS A 1 52 ? -17.400 -23.003 19.587 1.00 17.43 52 LYS A O 1
ATOM 767 N N . PHE A 1 53 ? -15.390 -23.232 20.582 1.00 14.70 53 PHE A N 1
ATOM 768 C CA . PHE A 1 53 ? -14.907 -21.874 20.305 1.00 13.09 53 PHE A CA 1
ATOM 769 C C . PHE A 1 53 ? -13.550 -22.002 19.644 1.00 12.79 53 PHE A C 1
ATOM 770 O O . PHE A 1 53 ? -12.541 -21.898 20.342 1.00 13.87 53 PHE A O 1
ATOM 787 N N . THR A 1 54 ? -13.492 -22.267 18.353 1.00 14.33 54 THR A N 1
ATOM 788 C CA . THR A 1 54 ? -12.235 -22.654 17.693 1.00 12.74 54 THR A CA 1
ATOM 789 C C . THR A 1 54 ? -11.836 -21.748 16.549 1.00 15.41 54 THR A C 1
ATOM 790 O O . THR A 1 54 ? -10.828 -22.032 15.883 1.00 17.48 54 THR A O 1
ATOM 801 N N . SER A 1 55 ? -12.620 -20.674 16.332 1.00 14.96 55 SER A N 1
ATOM 802 C CA . SER A 1 55 ? -12.217 -19.700 15.317 1.00 14.70 55 SER A CA 1
ATOM 803 C C . SER A 1 55 ? -12.670 -18.306 15.708 1.00 13.47 55 SER A C 1
ATOM 804 O O . SER A 1 55 ? -13.610 -18.152 16.496 1.00 13.62 55 SER A O 1
ATOM 812 N N . TYR A 1 56 ? -11.980 -17.277 15.205 1.00 12.98 56 TYR A N 1
ATOM 813 C CA . TYR A 1 56 ? -12.375 -15.935 15.567 1.00 12.18 56 TYR A CA 1
ATOM 814 C C . TYR A 1 56 ? -13.763 -15.601 15.023 1.00 12.18 56 TYR A C 1
ATOM 815 O O . TYR A 1 56 ? -14.087 -15.953 13.883 1.00 15.21 56 TYR A O 1
ATOM 833 N N . GLY A 1 57 ? -14.558 -14.876 15.785 1.00 12.39 57 GLY A N 1
ATOM 834 C CA . GLY A 1 57 ? -15.788 -14.286 15.276 1.00 11.45 57 GLY A CA 1
ATOM 835 C C . GLY A 1 57 ? -15.497 -13.047 14.446 1.00 11.53 57 GLY A C 1
ATOM 836 O O . GLY A 1 57 ? -14.350 -12.581 14.350 1.00 13.26 57 GLY A O 1
ATOM 840 N N . PRO A 1 58 ? -16.536 -12.474 13.871 1.00 11.52 58 PRO A N 1
ATOM 841 C CA . PRO A 1 58 ? -16.382 -11.286 13.043 1.00 11.48 58 PRO A CA 1
ATOM 842 C C . PRO A 1 58 ? -15.875 -10.100 13.864 1.00 9.58 58 PRO A C 1
ATOM 843 O O . PRO A 1 58 ? -16.050 -9.998 15.080 1.00 11.62 58 PRO A O 1
ATOM 854 N N . SER A 1 59 ? -15.245 -9.185 13.116 1.00 11.08 59 SER A N 1
ATOM 855 C CA . SER A 1 59 ? -14.907 -7.901 13.703 1.00 10.63 59 SER A CA 1
ATOM 856 C C . SER A 1 59 ? -16.210 -7.142 13.948 1.00 11.11 59 SER A C 1
ATOM 857 O O . SER A 1 59 ? -17.239 -7.429 13.353 1.00 11.80 59 SER A O 1
ATOM 865 N N . CYS A 1 60 ? -16.133 -6.123 14.793 1.00 9.92 60 CYS A N 1
ATOM 866 C CA . CYS A 1 60 ? -17.184 -5.125 14.797 1.00 10.52 60 CYS A CA 1
ATOM 867 C C . CYS A 1 60 ? -17.155 -4.371 13.455 1.00 10.32 60 CYS A C 1
ATOM 868 O O . CYS A 1 60 ? -16.196 -4.506 12.694 1.00 10.88 60 CYS A O 1
ATOM 875 N N . MET A 1 61 ? -18.215 -3.623 13.141 1.00 10.18 61 MET A N 1
ATOM 876 C CA . MET A 1 61 ? -18.270 -2.909 11.887 1.00 10.92 61 MET A CA 1
ATOM 877 C C . MET A 1 61 ? -17.098 -1.944 11.802 1.00 10.67 61 MET A C 1
ATOM 878 O O . MET A 1 61 ? -16.709 -1.357 12.802 1.00 11.39 61 MET A O 1
ATOM 892 N N . GLN A 1 62 ? -16.528 -1.864 10.607 1.00 11.87 62 GLN A N 1
ATOM 893 C CA . GLN A 1 62 ? -15.324 -1.105 10.356 1.00 10.83 62 GLN A CA 1
ATOM 894 C C . GLN A 1 62 ? -15.585 0.116 9.499 1.00 10.56 62 GLN A C 1
ATOM 895 O O . GLN A 1 62 ? -16.221 -0.006 8.442 1.00 15.09 62 GLN A O 1
ATOM 909 N N . GLN A 1 63 ? -15.079 1.267 9.936 1.00 10.83 63 GLN A N 1
ATOM 910 C CA . GLN A 1 63 ? -15.171 2.451 9.097 1.00 11.87 63 GLN A CA 1
ATOM 911 C C . GLN A 1 63 ? -14.078 2.448 8.028 1.00 10.36 63 GLN A C 1
ATOM 912 O O . GLN A 1 63 ? -12.918 2.150 8.334 1.00 14.76 63 GLN A O 1
ATOM 926 N N . ASN A 1 64 ? -14.395 2.810 6.801 1.00 10.96 64 ASN A N 1
ATOM 927 C CA . ASN A 1 64 ? -13.357 3.108 5.815 1.00 11.34 64 ASN A CA 1
ATOM 928 C C . ASN A 1 64 ? -12.364 4.133 6.343 1.00 10.77 64 ASN A C 1
ATOM 929 O O . ASN A 1 64 ? -12.757 5.262 6.667 1.00 12.49 64 ASN A O 1
ATOM 940 N N . PRO A 1 65 ? -11.077 3.799 6.468 1.00 11.31 65 PRO A N 1
ATOM 941 C CA . PRO A 1 65 ? -10.080 4.802 6.873 1.00 12.14 65 PRO A CA 1
ATOM 942 C C . PRO A 1 65 ? -10.059 6.040 6.008 1.00 10.54 65 PRO A C 1
ATOM 943 O O . PRO A 1 65 ? -9.658 7.104 6.480 1.00 12.82 65 PRO A O 1
ATOM 954 N N . GLU A 1 66 ? -10.466 5.943 4.754 1.00 12.06 66 GLU A N 1
ATOM 955 C CA . GLU A 1 66 ? -10.543 7.092 3.867 1.00 12.24 66 GLU A CA 1
ATOM 956 C C . GLU A 1 66 ? -11.950 7.636 3.696 1.00 11.47 66 GLU A C 1
ATOM 957 O O . GLU A 1 66 ? -12.224 8.481 2.815 1.00 12.91 66 GLU A O 1
ATOM 969 N N . GLY A 1 67 ? -12.850 7.163 4.569 1.00 11.95 67 GLY A N 1
ATOM 970 C CA . GLY A 1 67 ? -14.186 7.705 4.632 1.00 10.81 67 GLY A CA 1
ATOM 971 C C . GLY A 1 67 ? -14.181 9.230 4.738 1.00 10.21 67 GLY A C 1
ATOM 972 O O . GLY A 1 67 ? -13.233 9.797 5.302 1.00 10.82 67 GLY A O 1
ATOM 976 N N . THR A 1 68 ? -15.234 9.847 4.233 1.00 11.76 68 THR A N 1
ATOM 977 C CA . THR A 1 68 ? -15.392 11.290 4.309 1.00 12.19 68 THR A CA 1
ATOM 978 C C . THR A 1 68 ? -16.696 11.695 3.659 1.00 13.84 68 THR A C 1
ATOM 979 O O . THR A 1 68 ? -17.288 10.882 2.900 1.00 13.74 68 THR A O 1
ATOM 990 N N . PHE A 1 69 ? -17.168 12.898 3.936 1.00 14.87 69 PHE A N 1
ATOM 991 C CA . PHE A 1 69 ? -18.334 13.415 3.202 1.00 14.95 69 PHE A CA 1
ATOM 992 C C . PHE A 1 69 ? -17.961 13.887 1.802 1.00 15.61 69 PHE A C 1
ATOM 993 O O . PHE A 1 69 ? -18.822 14.200 0.974 1.00 18.80 69 PHE A O 1
ATOM 1010 N N . GLU A 1 70 ? -16.717 13.976 1.436 1.00 14.53 70 GLU A N 1
ATOM 1011 C CA . GLU A 1 70 ? -16.134 14.312 0.160 1.00 15.14 70 GLU A CA 1
ATOM 1012 C C . GLU A 1 70 ? -16.063 13.067 -0.719 1.00 15.99 70 GLU A C 1
ATOM 1013 O O . GLU A 1 70 ? -16.212 11.951 -0.229 1.00 21.27 70 GLU A O 1
ATOM 1025 N N . GLU A 1 71 ? -15.876 13.212 -2.020 1.00 21.85 71 GLU A N 1
ATOM 1026 C CA . GLU A 1 71 ? -15.633 12.026 -2.845 1.00 26.14 71 GLU A CA 1
ATOM 1027 C C . GLU A 1 71 ? -14.182 12.116 -3.308 1.00 22.92 71 GLU A C 1
ATOM 1028 O O . GLU A 1 71 ? -13.761 13.229 -3.628 1.00 25.64 71 GLU A O 1
ATOM 1040 N N . ASN A 1 72 ? -13.503 10.984 -3.303 1.00 22.23 72 ASN A N 1
ATOM 1041 C CA . ASN A 1 72 ? -12.148 10.930 -3.854 1.00 24.61 72 ASN A CA 1
ATOM 1042 C C . ASN A 1 72 ? -11.733 9.476 -4.106 1.00 25.20 72 ASN A C 1
ATOM 1043 O O . ASN A 1 72 ? -12.349 8.533 -3.618 1.00 25.11 72 ASN A O 1
ATOM 1054 N N . LEU A 1 73 ? -10.676 9.309 -4.887 1.00 29.71 73 LEU A N 1
ATOM 1055 C CA . LEU A 1 73 ? -10.331 7.962 -5.312 1.00 30.25 73 LEU A CA 1
ATOM 1056 C C . LEU A 1 73 ? -9.884 7.093 -4.158 1.00 29.11 73 LEU A C 1
ATOM 1057 O O . LEU A 1 73 ? -10.031 5.880 -4.219 1.00 32.99 73 LEU A O 1
ATOM 1073 N N . GLY A 1 74 ? -9.338 7.710 -3.098 1.00 23.93 74 GLY A N 1
ATOM 1074 C CA . GLY A 1 74 ? -8.856 6.858 -2.013 1.00 24.86 74 GLY A CA 1
ATOM 1075 C C . GLY A 1 74 ? -9.983 6.212 -1.240 1.00 21.88 74 GLY A C 1
ATOM 1076 O O . GLY A 1 74 ? -9.977 5.015 -0.898 1.00 21.49 74 GLY A O 1
ATOM 1080 N N . LYS A 1 75 ? -10.989 7.042 -0.977 1.00 21.16 75 LYS A N 1
ATOM 1081 C CA . LYS A 1 75 ? -12.206 6.537 -0.353 1.00 19.88 75 LYS A CA 1
ATOM 1082 C C . LYS A 1 75 ? -12.802 5.431 -1.207 1.00 21.07 75 LYS A C 1
ATOM 1083 O O . LYS A 1 75 ? -13.176 4.357 -0.719 1.00 21.53 75 LYS A O 1
ATOM 1102 N N . THR A 1 76 ? -12.851 5.636 -2.512 1.00 23.46 76 THR A N 1
ATOM 1103 C CA . THR A 1 76 ? -13.401 4.630 -3.418 1.00 28.62 76 THR A CA 1
ATOM 1104 C C . THR A 1 76 ? -12.608 3.335 -3.424 1.00 26.24 76 THR A C 1
ATOM 1105 O O . THR A 1 76 ? -13.166 2.242 -3.373 1.00 26.94 76 THR A O 1
ATOM 1116 N N . ALA A 1 77 ? -11.297 3.512 -3.514 1.00 27.22 77 ALA A N 1
ATOM 1117 C CA . ALA A 1 77 ? -10.407 2.364 -3.549 1.00 29.90 77 ALA A CA 1
ATOM 1118 C C . ALA A 1 77 ? -10.597 1.492 -2.315 1.00 25.14 77 ALA A C 1
ATOM 1119 O O . ALA A 1 77 ? -10.725 0.279 -2.397 1.00 25.56 77 ALA A O 1
ATOM 1126 N N . LEU A 1 78 ? -10.614 2.099 -1.123 1.00 23.57 78 LEU A N 1
ATOM 1127 C CA . LEU A 1 78 ? -10.766 1.252 0.051 1.00 24.95 78 LEU A CA 1
ATOM 1128 C C . LEU A 1 78 ? -12.159 0.660 0.182 1.00 24.07 78 LEU A C 1
ATOM 1129 O O . LEU A 1 78 ? -12.263 -0.456 0.696 1.00 25.68 78 LEU A O 1
ATOM 1145 N N . ASP A 1 79 ? -13.187 1.374 -0.260 1.00 26.31 79 ASP A N 1
ATOM 1146 C CA . ASP A 1 79 ? -14.523 0.794 -0.215 1.00 25.58 79 ASP A CA 1
ATOM 1147 C C . ASP A 1 79 ? -14.582 -0.473 -1.064 1.00 26.10 79 ASP A C 1
ATOM 1148 O O . ASP A 1 79 ? -15.101 -1.495 -0.648 1.00 28.82 79 ASP A O 1
ATOM 1157 N N . LEU A 1 80 ? -14.060 -0.375 -2.288 1.00 27.01 80 LEU A N 1
ATOM 1158 C CA . LEU A 1 80 ? -14.124 -1.592 -3.115 1.00 31.20 80 LEU A CA 1
ATOM 1159 C C . LEU A 1 80 ? -13.305 -2.706 -2.516 1.00 32.78 80 LEU A C 1
ATOM 1160 O O . LEU A 1 80 ? -13.734 -3.851 -2.562 1.00 34.49 80 LEU A O 1
ATOM 1176 N N . VAL A 1 81 ? -12.155 -2.467 -1.894 1.00 27.72 81 VAL A N 1
ATOM 1177 C CA . VAL A 1 81 ? -11.481 -3.559 -1.184 1.00 26.11 81 VAL A CA 1
ATOM 1178 C C . VAL A 1 81 ? -12.304 -4.082 -0.014 1.00 25.15 81 VAL A C 1
ATOM 1179 O O . VAL A 1 81 ? -12.519 -5.295 0.101 1.00 26.01 81 VAL A O 1
ATOM 1192 N N . MET A 1 82 ? -12.794 -3.237 0.889 1.00 26.60 82 MET A N 1
ATOM 1193 C CA . MET A 1 82 ? -13.474 -3.727 2.085 1.00 27.60 82 MET A CA 1
ATOM 1194 C C . MET A 1 82 ? -14.792 -4.401 1.740 1.00 25.73 82 MET A C 1
ATOM 1195 O O . MET A 1 82 ? -15.359 -5.177 2.508 1.00 33.08 82 MET A O 1
ATOM 1209 N N . GLN A 1 83 ? -15.312 -4.129 0.541 1.00 29.82 83 GLN A N 1
ATOM 1210 C CA . GLN A 1 83 ? -16.625 -4.665 0.169 1.00 27.80 83 GLN A CA 1
ATOM 1211 C C . GLN A 1 83 ? -16.448 -5.942 -0.641 1.00 29.63 83 GLN A C 1
ATOM 1212 O O . GLN A 1 83 ? -17.371 -6.717 -0.878 1.00 33.09 83 GLN A O 1
ATOM 1226 N N . SER A 1 84 ? -15.215 -6.203 -1.093 1.00 27.90 84 SER A N 1
ATOM 1227 C CA . SER A 1 84 ? -15.029 -7.382 -1.958 1.00 27.37 84 SER A CA 1
ATOM 1228 C C . SER A 1 84 ? -15.406 -8.674 -1.232 1.00 29.39 84 SER A C 1
ATOM 1229 O O . SER A 1 84 ? -15.340 -8.732 0.009 1.00 24.96 84 SER A O 1
ATOM 1237 N N . LYS A 1 85 ? -15.817 -9.702 -1.980 1.00 31.71 85 LYS A N 1
ATOM 1238 C CA . LYS A 1 85 ? -16.172 -10.961 -1.343 1.00 28.77 85 LYS A CA 1
ATOM 1239 C C . LYS A 1 85 ? -14.957 -11.567 -0.667 1.00 28.97 85 LYS A C 1
ATOM 1240 O O . LYS A 1 85 ? -15.032 -12.225 0.361 1.00 31.32 85 LYS A O 1
ATOM 1259 N N . VAL A 1 86 ? -13.806 -11.346 -1.301 1.00 27.82 86 VAL A N 1
ATOM 1260 C CA . VAL A 1 86 ? -12.569 -11.895 -0.758 1.00 28.15 86 VAL A CA 1
ATOM 1261 C C . VAL A 1 86 ? -12.255 -11.274 0.590 1.00 26.82 86 VAL A C 1
ATOM 1262 O O . VAL A 1 86 ? -12.000 -11.964 1.579 1.00 25.39 86 VAL A O 1
ATOM 1285 N N . PHE A 1 87 ? -12.284 -9.951 0.685 1.00 24.61 87 PHE A N 1
ATOM 1286 C CA . PHE A 1 87 ? -12.093 -9.362 2.007 1.00 22.50 87 PHE A CA 1
ATOM 1287 C C . PHE A 1 87 ? -13.127 -9.836 3.020 1.00 23.38 87 PHE A C 1
ATOM 1288 O O . PHE A 1 87 ? -12.792 -10.183 4.158 1.00 24.74 87 PHE A O 1
ATOM 1305 N N . GLN A 1 88 ? -14.397 -9.770 2.625 1.00 20.08 88 GLN A N 1
ATOM 1306 C CA . GLN A 1 88 ? -15.464 -10.152 3.535 1.00 22.64 88 GLN A CA 1
ATOM 1307 C C . GLN A 1 88 ? -15.382 -11.608 3.976 1.00 24.03 88 GLN A C 1
ATOM 1308 O O . GLN A 1 88 ? -15.899 -11.939 5.056 1.00 25.59 88 GLN A O 1
ATOM 1322 N N . ALA A 1 89 ? -14.747 -12.467 3.185 1.00 21.03 89 ALA A N 1
ATOM 1323 C CA . ALA A 1 89 ? -14.621 -13.851 3.631 1.00 20.92 89 ALA A CA 1
ATOM 1324 C C . ALA A 1 89 ? -13.520 -14.103 4.651 1.00 21.23 89 ALA A C 1
ATOM 1325 O O . ALA A 1 89 ? -13.663 -14.966 5.521 1.00 28.48 89 ALA A O 1
ATOM 1332 N N . VAL A 1 90 ? -12.422 -13.348 4.549 1.00 21.52 90 VAL A N 1
ATOM 1333 C CA . VAL A 1 90 ? -11.245 -13.432 5.404 1.00 24.90 90 VAL A CA 1
ATOM 1334 C C . VAL A 1 90 ? -11.465 -12.652 6.707 1.00 21.59 90 VAL A C 1
ATOM 1335 O O . VAL A 1 90 ? -11.116 -13.136 7.792 1.00 22.71 90 VAL A O 1
ATOM 1348 N N . LEU A 1 91 ? -12.027 -11.458 6.594 1.00 19.32 91 LEU A N 1
ATOM 1349 C CA . LEU A 1 91 ? -12.248 -10.541 7.721 1.00 14.92 91 LEU A CA 1
ATOM 1350 C C . LEU A 1 91 ? -13.688 -10.077 7.789 1.00 12.73 91 LEU A C 1
ATOM 1351 O O . LEU A 1 91 ? -13.994 -8.918 7.561 1.00 13.78 91 LEU A O 1
ATOM 1367 N N . PRO A 1 92 ? -14.577 -11.003 8.133 1.00 13.27 92 PRO A N 1
ATOM 1368 C CA . PRO A 1 92 ? -15.992 -10.649 8.218 1.00 12.33 92 PRO A CA 1
ATOM 1369 C C . PRO A 1 92 ? -16.255 -9.636 9.337 1.00 12.25 92 PRO A C 1
ATOM 1370 O O . PRO A 1 92 ? -15.511 -9.606 10.332 1.00 11.86 92 PRO A O 1
ATOM 1381 N N . GLN A 1 93 ? -17.322 -8.848 9.149 1.00 12.26 93 GLN A N 1
ATOM 1382 C CA . GLN A 1 93 ? -17.726 -7.884 10.140 1.00 11.88 93 GLN A CA 1
ATOM 1383 C C . GLN A 1 93 ? -19.207 -8.022 10.477 1.00 11.27 93 GLN A C 1
ATOM 1384 O O . GLN A 1 93 ? -19.998 -8.529 9.666 1.00 13.58 93 GLN A O 1
ATOM 1398 N N . SER A 1 94 ? -19.558 -7.581 11.662 1.00 11.75 94 SER A N 1
ATOM 1399 C CA . SER A 1 94 ? -20.945 -7.611 12.112 1.00 12.64 94 SER A CA 1
ATOM 1400 C C . SER A 1 94 ? -21.171 -6.693 13.300 1.00 11.11 94 SER A C 1
ATOM 1401 O O . SER A 1 94 ? -20.209 -6.512 14.073 1.00 11.92 94 SER A O 1
ATOM 1409 N N . GLU A 1 95 ? -22.361 -6.123 13.479 1.00 11.81 95 GLU A N 1
ATOM 1410 C CA . GLU A 1 95 ? -22.657 -5.478 14.745 1.00 11.34 95 GLU A CA 1
ATOM 1411 C C . GLU A 1 95 ? -22.731 -6.440 15.923 1.00 11.60 95 GLU A C 1
ATOM 1412 O O . GLU A 1 95 ? -22.556 -6.072 17.076 1.00 11.87 95 GLU A O 1
ATOM 1424 N N . ASP A 1 96 ? -23.037 -7.687 15.719 1.00 11.28 96 ASP A N 1
ATOM 1425 C CA . ASP A 1 96 ? -22.964 -8.790 16.624 1.00 11.21 96 ASP A CA 1
ATOM 1426 C C . ASP A 1 96 ? -21.535 -9.288 16.704 1.00 11.10 96 ASP A C 1
ATOM 1427 O O . ASP A 1 96 ? -21.136 -10.244 16.058 1.00 12.18 96 ASP A O 1
ATOM 1436 N N . CYS A 1 97 ? -20.738 -8.564 17.488 1.00 11.44 97 CYS A N 1
ATOM 1437 C CA . CYS A 1 97 ? -19.291 -8.753 17.524 1.00 11.03 97 CYS A CA 1
ATOM 1438 C C . CYS A 1 97 ? -18.683 -8.797 18.901 1.00 10.49 97 CYS A C 1
ATOM 1439 O O . CYS A 1 97 ? -17.441 -8.816 18.948 1.00 12.08 97 CYS A O 1
ATOM 1446 N N . LEU A 1 98 ? -19.425 -8.822 20.006 1.00 10.54 98 LEU A N 1
ATOM 1447 C CA . LEU A 1 98 ? -18.787 -8.700 21.319 1.00 11.38 98 LEU A CA 1
ATOM 1448 C C . LEU A 1 98 ? -18.370 -10.053 21.865 1.00 10.55 98 LEU A C 1
ATOM 1449 O O . LEU A 1 98 ? -19.073 -10.705 22.640 1.00 11.58 98 LEU A O 1
ATOM 1465 N N . THR A 1 99 ? -17.180 -10.445 21.383 1.00 10.33 99 THR A N 1
ATOM 1466 C CA . THR A 1 99 ? -16.530 -11.668 21.722 1.00 10.38 99 THR A CA 1
ATOM 1467 C C . THR A 1 99 ? -15.174 -11.417 22.381 1.00 9.77 99 THR A C 1
ATOM 1468 O O . THR A 1 99 ? -14.589 -10.340 22.241 1.00 10.50 99 THR A O 1
ATOM 1479 N N . ILE A 1 100 ? -14.723 -12.415 23.104 1.00 10.45 100 ILE A N 1
ATOM 1480 C CA . ILE A 1 100 ? -13.427 -12.426 23.759 1.00 9.64 100 ILE A CA 1
ATOM 1481 C C . ILE A 1 100 ? -12.700 -13.719 23.428 1.00 10.21 100 ILE A C 1
ATOM 1482 O O . ILE A 1 100 ? -13.354 -14.701 23.103 1.00 10.87 100 ILE A O 1
ATOM 1498 N N . ASN A 1 101 ? -11.368 -13.695 23.453 1.00 9.94 101 ASN A N 1
ATOM 1499 C CA . ASN A 1 101 ? -10.499 -14.738 22.966 1.00 9.34 101 ASN A CA 1
ATOM 1500 C C . ASN A 1 101 ? -9.417 -15.062 23.981 1.00 9.91 101 ASN A C 1
ATOM 1501 O O . ASN A 1 101 ? -8.744 -14.122 24.396 1.00 12.23 101 ASN A O 1
ATOM 1512 N N . VAL A 1 102 ? -9.288 -16.335 24.328 1.00 10.45 102 VAL A N 1
ATOM 1513 C CA . VAL A 1 102 ? -8.329 -16.739 25.335 1.00 10.67 102 VAL A CA 1
ATOM 1514 C C . VAL A 1 102 ? -7.329 -17.701 24.686 1.00 11.47 102 VAL A C 1
ATOM 1515 O O . VAL A 1 102 ? -7.758 -18.753 24.162 1.00 12.14 102 VAL A O 1
ATOM 1528 N N . VAL A 1 103 ? -6.053 -17.361 24.701 1.00 10.26 103 VAL A N 1
ATOM 1529 C CA . VAL A 1 103 ? -5.020 -18.209 24.099 1.00 10.33 103 VAL A CA 1
ATOM 1530 C C . VAL A 1 103 ? -3.973 -18.516 25.154 1.00 11.41 103 VAL A C 1
ATOM 1531 O O . VAL A 1 103 ? -3.364 -17.583 25.715 1.00 12.42 103 VAL A O 1
ATOM 1544 N N . ARG A 1 104 ? -3.770 -19.792 25.457 1.00 12.66 104 ARG A N 1
ATOM 1545 C CA . ARG A 1 104 ? -2.926 -20.205 26.577 1.00 11.71 104 ARG A CA 1
ATOM 1546 C C . ARG A 1 104 ? -1.826 -21.157 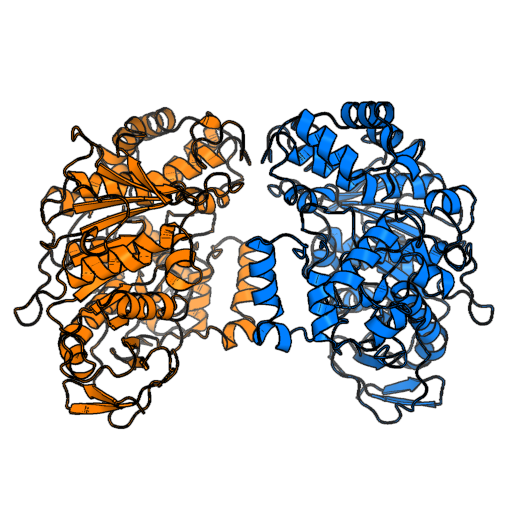26.140 1.00 11.99 104 ARG A C 1
ATOM 1547 O O . ARG A 1 104 ? -1.961 -21.750 25.055 1.00 11.35 104 ARG A O 1
ATOM 1568 N N . PRO A 1 105 ? -0.778 -21.282 26.945 1.00 10.92 105 PRO A N 1
ATOM 1569 C CA . PRO A 1 105 ? 0.257 -22.270 26.594 1.00 11.88 105 PRO A CA 1
ATOM 1570 C C . PRO A 1 105 ? -0.275 -23.681 26.505 1.00 11.99 105 PRO A C 1
ATOM 1571 O O . PRO A 1 105 ? -1.220 -24.067 27.179 1.00 12.96 105 PRO A O 1
ATOM 1582 N N . PRO A 1 106 ? 0.390 -24.482 25.676 1.00 12.74 106 PRO A N 1
ATOM 1583 C CA . PRO A 1 106 ? 0.034 -25.912 25.609 1.00 13.38 106 PRO A CA 1
ATOM 1584 C C . PRO A 1 106 ? 0.034 -26.561 26.992 1.00 13.72 106 PRO A C 1
ATOM 1585 O O . PRO A 1 106 ? 0.946 -26.300 27.781 1.00 14.64 106 PRO A O 1
ATOM 1596 N N . GLY A 1 107 ? -0.959 -27.377 27.310 1.00 13.77 107 GLY A N 1
ATOM 1597 C CA . GLY A 1 107 ? -1.032 -28.177 28.531 1.00 13.46 107 GLY A CA 1
ATOM 1598 C C . GLY A 1 107 ? -1.498 -27.424 29.748 1.00 14.25 107 GLY A C 1
ATOM 1599 O O . GLY A 1 107 ? -1.608 -27.952 30.860 1.00 18.01 107 GLY A O 1
ATOM 1603 N N . THR A 1 108 ? -1.787 -26.131 29.632 1.00 14.01 108 THR A N 1
ATOM 1604 C CA . THR A 1 108 ? -2.234 -25.320 30.754 1.00 14.88 108 THR A CA 1
ATOM 1605 C C . THR A 1 108 ? -3.552 -25.842 31.273 1.00 16.06 108 THR A C 1
ATOM 1606 O O . THR A 1 108 ? -4.419 -26.089 30.445 1.00 18.70 108 THR A O 1
ATOM 1617 N N . LYS A 1 109 ? -3.643 -25.981 32.582 1.00 17.80 109 LYS A N 1
ATOM 1618 C CA . LYS A 1 109 ? -4.875 -26.448 33.214 1.00 21.10 109 LYS A CA 1
ATOM 1619 C C . LYS A 1 109 ? -5.475 -25.376 34.113 1.00 18.97 109 LYS A C 1
ATOM 1620 O O . LYS A 1 109 ? -4.761 -24.478 34.581 1.00 18.23 109 LYS A O 1
ATOM 1639 N N . ALA A 1 110 ? -6.787 -25.488 34.351 1.00 22.29 110 ALA A N 1
ATOM 1640 C CA . ALA A 1 110 ? -7.455 -24.752 35.443 1.00 20.60 110 ALA A CA 1
ATOM 1641 C C . ALA A 1 110 ? -6.580 -24.788 36.675 1.00 20.21 110 ALA A C 1
ATOM 1642 O O . ALA A 1 110 ? -6.059 -25.817 37.111 1.00 22.66 110 ALA A O 1
ATOM 1649 N N . GLY A 1 111 ? -6.348 -23.636 37.312 1.00 27.48 111 GLY A N 1
ATOM 1650 C CA . GLY A 1 111 ? -5.548 -23.779 38.537 1.00 29.69 111 GLY A CA 1
ATOM 1651 C C . GLY A 1 111 ? -4.096 -23.411 38.330 1.00 21.73 111 GLY A C 1
ATOM 1652 O O . GLY A 1 111 ? -3.351 -23.213 39.298 1.00 31.65 111 GLY A O 1
ATOM 1656 N N . ALA A 1 112 ? -3.670 -23.319 37.071 1.00 18.73 112 ALA A N 1
ATOM 1657 C CA . ALA A 1 112 ? -2.293 -22.942 36.754 1.00 16.90 112 ALA A CA 1
ATOM 1658 C C . ALA A 1 112 ? -1.931 -21.553 37.275 1.00 16.50 112 ALA A C 1
ATOM 1659 O O . ALA A 1 112 ? -0.768 -21.248 37.550 1.00 16.91 112 ALA A O 1
ATOM 1666 N N . ASN A 1 113 ? -2.928 -20.680 37.423 1.00 14.85 113 ASN A N 1
ATOM 1667 C CA . ASN A 1 113 ? -2.785 -19.355 37.995 1.00 15.02 113 ASN A CA 1
ATOM 1668 C C . ASN A 1 113 ? -1.722 -18.537 37.286 1.00 12.41 113 ASN A C 1
ATOM 1669 O O . ASN A 1 113 ? -0.899 -17.861 37.873 1.00 15.17 113 ASN A O 1
ATOM 1680 N N . LEU A 1 114 ? -1.766 -18.579 35.966 1.00 13.67 114 LEU A N 1
ATOM 1681 C CA . LEU A 1 114 ? -0.824 -17.819 35.152 1.00 12.58 114 LEU A CA 1
ATOM 1682 C C . LEU A 1 114 ? -1.156 -16.346 35.065 1.00 12.21 114 LEU A C 1
ATOM 1683 O O . LEU A 1 114 ? -2.318 -15.958 35.038 1.00 13.01 114 LEU A O 1
ATOM 1699 N N . PRO A 1 115 ? -0.134 -15.498 34.946 1.00 11.87 115 PRO A N 1
ATOM 1700 C CA . PRO A 1 115 ? -0.384 -14.082 34.606 1.00 11.52 115 PRO A CA 1
ATOM 1701 C C . PRO A 1 115 ? -1.136 -13.973 33.286 1.00 12.04 115 PRO A C 1
ATOM 1702 O O . PRO A 1 115 ? -0.956 -14.800 32.383 1.00 12.41 115 PRO A O 1
ATOM 1713 N N . VAL A 1 116 ? -1.956 -12.944 33.197 1.00 11.36 116 VAL A N 1
ATOM 1714 C CA . VAL A 1 116 ? -2.792 -12.700 32.022 1.00 10.81 116 VAL A CA 1
ATOM 1715 C C . VAL A 1 116 ? -2.364 -11.387 31.366 1.00 9.89 116 VAL A C 1
ATOM 1716 O O . VAL A 1 116 ? -2.261 -10.375 32.064 1.00 12.70 116 VAL A O 1
ATOM 1729 N N . MET A 1 117 ? -2.115 -11.418 30.068 1.00 10.02 117 MET A N 1
ATOM 1730 C CA . MET A 1 117 ? -1.867 -10.222 29.283 1.00 9.70 117 MET A CA 1
ATOM 1731 C C . MET A 1 117 ? -3.136 -9.976 28.481 1.00 9.22 117 MET A C 1
ATOM 1732 O O . MET A 1 117 ? -3.458 -10.763 27.589 1.00 10.47 117 MET A O 1
ATOM 1746 N N . LEU A 1 118 ? -3.842 -8.926 28.840 1.00 9.10 118 LEU A N 1
ATOM 1747 C CA . LEU A 1 118 ? -5.129 -8.616 28.248 1.00 9.59 118 LEU A CA 1
ATOM 1748 C C . LEU A 1 118 ? -4.924 -7.530 27.190 1.00 9.86 118 LEU A C 1
ATOM 1749 O O . LEU A 1 118 ? -4.718 -6.364 27.587 1.00 10.15 118 LEU A O 1
ATOM 1765 N N . TRP A 1 119 ? -5.027 -7.956 25.934 1.00 9.06 119 TRP A N 1
ATOM 1766 C CA . TRP A 1 119 ? -4.753 -7.110 24.795 1.00 9.60 119 TRP A CA 1
ATOM 1767 C C . TRP A 1 119 ? -5.974 -6.300 24.366 1.00 9.37 119 TRP A C 1
ATOM 1768 O O . TRP A 1 119 ? -7.062 -6.903 24.209 1.00 9.78 119 TRP A O 1
ATOM 1789 N N . ILE A 1 120 ? -5.782 -5.009 24.151 1.00 9.47 120 ILE A N 1
ATOM 1790 C CA . ILE A 1 120 ? -6.798 -4.115 23.635 1.00 9.33 120 ILE A CA 1
ATOM 1791 C C . ILE A 1 120 ? -6.269 -3.591 22.297 1.00 9.31 120 ILE A C 1
ATOM 1792 O O . ILE A 1 120 ? -5.280 -2.844 22.246 1.00 9.87 120 ILE A O 1
ATOM 1808 N N . PHE A 1 121 ? -6.888 -4.064 21.197 1.00 9.76 121 PHE A N 1
ATOM 1809 C CA . PHE A 1 121 ? -6.379 -3.713 19.887 1.00 10.35 121 PHE A CA 1
ATOM 1810 C C . PHE A 1 121 ? -6.538 -2.232 19.599 1.00 11.09 121 PHE A C 1
ATOM 1811 O O . PHE A 1 121 ? -7.420 -1.555 20.126 1.00 11.07 121 PHE A O 1
ATOM 1828 N N . GLY A 1 122 ? -5.736 -1.778 18.631 1.00 11.71 122 GLY A N 1
ATOM 1829 C CA . GLY A 1 122 ? -5.897 -0.445 18.121 1.00 10.93 122 GLY A CA 1
ATOM 1830 C C . GLY A 1 122 ? -6.308 -0.426 16.679 1.00 13.36 122 GLY A C 1
ATOM 1831 O O . GLY A 1 122 ? -6.181 -1.368 15.928 1.00 35.03 122 GLY A O 1
ATOM 1835 N N . GLY A 1 123 ? -6.839 0.674 16.267 1.00 15.83 123 GLY A N 1
ATOM 1836 C CA . GLY A 1 123 ? -7.306 0.918 14.913 1.00 11.26 123 GLY A CA 1
ATOM 1837 C C . GLY A 1 123 ? -7.957 2.269 14.824 1.00 10.16 123 GLY A C 1
ATOM 1838 O O . GLY A 1 123 ? -8.978 2.413 14.154 1.00 11.45 123 GLY A O 1
ATOM 1842 N N . GLY A 1 124 ? -7.378 3.281 15.475 1.00 11.09 124 GLY A N 1
ATOM 1843 C CA . GLY A 1 124 ? -7.982 4.587 15.382 1.00 10.99 124 GLY A CA 1
ATOM 1844 C C . GLY A 1 124 ? -9.322 4.790 16.022 1.00 9.88 124 GLY A C 1
ATOM 1845 O O . GLY A 1 124 ? -9.981 5.752 15.655 1.00 11.17 124 GLY A O 1
ATOM 1849 N N . PHE A 1 125 ? -9.749 3.861 16.878 1.00 8.83 125 PHE A N 1
ATOM 1850 C CA . PHE A 1 125 ? -11.097 3.810 17.371 1.00 9.48 125 PHE A CA 1
ATOM 1851 C C . PHE A 1 125 ? -12.096 3.683 16.234 1.00 9.52 125 PHE A C 1
ATOM 1852 O O . PHE A 1 125 ? -13.260 4.004 16.448 1.00 10.81 125 PHE A O 1
ATOM 1869 N N . GLU A 1 126 ? -11.674 3.196 15.093 1.00 9.33 126 GLU A N 1
ATOM 1870 C CA . GLU A 1 126 ? -12.512 3.126 13.888 1.00 9.90 126 GLU A CA 1
ATOM 1871 C C . GLU A 1 126 ? -12.446 1.808 13.100 1.00 8.60 126 GLU A C 1
ATOM 1872 O O . GLU A 1 126 ? -13.421 1.519 12.400 1.00 11.11 126 GLU A O 1
ATOM 1884 N N . ILE A 1 127 ? -11.344 1.083 13.213 1.00 10.14 127 ILE A N 1
ATOM 1885 C CA . ILE A 1 127 ? -11.129 -0.228 12.627 1.00 10.57 127 ILE A CA 1
ATOM 1886 C C . ILE A 1 127 ? -10.441 -1.143 13.627 1.00 9.88 127 ILE A C 1
ATOM 1887 O O . ILE A 1 127 ? -10.129 -0.720 14.745 1.00 10.60 127 ILE A O 1
ATOM 1903 N N . GLY A 1 128 ? -10.234 -2.384 13.187 1.00 11.36 128 GLY A N 1
ATOM 1904 C CA . GLY A 1 128 ? -9.469 -3.335 13.955 1.00 11.39 128 GLY A CA 1
ATOM 1905 C C . GLY A 1 128 ? -10.332 -4.415 14.571 1.00 11.16 128 GLY A C 1
ATOM 1906 O O . GLY A 1 128 ? -11.537 -4.332 14.674 1.00 11.20 128 GLY A O 1
ATOM 1910 N N . SER A 1 129 ? -9.693 -5.463 15.049 1.00 10.02 129 SER A N 1
ATOM 1911 C CA . SER A 1 129 ? -10.308 -6.515 15.831 1.00 10.19 129 SER A CA 1
ATOM 1912 C C . SER A 1 129 ? -9.232 -7.414 16.416 1.00 10.30 129 SER A C 1
ATOM 1913 O O . SER A 1 129 ? -8.080 -7.277 16.000 1.00 11.74 129 SER A O 1
ATOM 1921 N N . PRO A 1 130 ? -9.540 -8.293 17.338 1.00 10.38 130 PRO A N 1
ATOM 1922 C CA . PRO A 1 130 ? -8.518 -9.229 17.825 1.00 10.36 130 PRO A CA 1
ATOM 1923 C C . PRO A 1 130 ? -7.885 -10.148 16.798 1.00 11.82 130 PRO A C 1
ATOM 1924 O O . PRO A 1 130 ? -6.775 -10.659 16.988 1.00 11.89 130 PRO A O 1
ATOM 1935 N N . THR A 1 131 ? -8.525 -10.466 15.722 1.00 11.14 131 THR A N 1
ATOM 1936 C CA . THR A 1 131 ? -8.168 -11.374 14.678 1.00 13.71 131 THR A CA 1
ATOM 1937 C C . THR A 1 131 ? -6.802 -11.045 14.072 1.00 12.76 131 THR A C 1
ATOM 1938 O O . THR A 1 131 ? -6.039 -11.958 13.761 1.00 14.70 131 THR A O 1
ATOM 1949 N N . ILE A 1 132 ? -6.494 -9.752 13.919 1.00 12.16 132 ILE A N 1
ATOM 1950 C CA . ILE A 1 132 ? -5.259 -9.411 13.213 1.00 13.02 132 ILE A CA 1
ATOM 1951 C C . ILE A 1 132 ? -4.070 -9.117 14.115 1.00 13.29 132 ILE A C 1
ATOM 1952 O O . ILE A 1 132 ? -3.077 -8.575 13.642 1.00 13.01 132 ILE A O 1
ATOM 1968 N N . PHE A 1 133 ? -4.130 -9.498 15.374 1.00 12.14 133 PHE A N 1
ATOM 1969 C CA . PHE A 1 133 ? -3.079 -9.349 16.367 1.00 11.18 133 PHE A CA 1
ATOM 1970 C C . PHE A 1 133 ? -2.733 -10.721 16.955 1.00 10.95 133 PHE A C 1
ATOM 1971 O O . PHE A 1 133 ? -3.018 -11.013 18.122 1.00 12.97 133 PHE A O 1
ATOM 1988 N N . PRO A 1 134 ? -2.109 -11.576 16.136 1.00 11.61 134 PRO A N 1
ATOM 1989 C CA . PRO A 1 134 ? -1.917 -12.968 16.586 1.00 13.59 134 PRO A CA 1
ATOM 1990 C C . PRO A 1 134 ? -1.091 -13.106 17.862 1.00 12.85 134 PRO A C 1
ATOM 1991 O O . PRO A 1 134 ? 0.012 -12.540 17.937 1.00 14.06 134 PRO A O 1
ATOM 2002 N N . PRO A 1 135 ? -1.630 -13.821 18.853 1.00 12.66 135 PRO A N 1
ATOM 2003 C CA . PRO A 1 135 ? -0.928 -13.974 20.118 1.00 12.40 135 PRO A CA 1
ATOM 2004 C C . PRO A 1 135 ? 0.135 -15.050 20.160 1.00 10.78 135 PRO A C 1
ATOM 2005 O O . PRO A 1 135 ? 0.807 -15.142 21.206 1.00 12.18 135 PRO A O 1
ATOM 2016 N N . ALA A 1 136 ? 0.316 -15.857 19.121 1.00 10.86 136 ALA A N 1
ATOM 2017 C CA . ALA A 1 136 ? 1.234 -16.987 19.242 1.00 10.98 136 ALA A CA 1
ATOM 2018 C C . ALA A 1 136 ? 2.667 -16.634 19.602 1.00 11.69 136 ALA A C 1
ATOM 2019 O O . ALA A 1 136 ? 3.330 -17.319 20.380 1.00 12.38 136 ALA A O 1
ATOM 2026 N N . GLN A 1 137 ? 3.234 -15.603 18.988 1.00 12.88 137 GLN A N 1
ATOM 2027 C CA . GLN A 1 137 ? 4.595 -15.177 19.256 1.00 11.21 137 GLN A CA 1
ATOM 2028 C C . GLN A 1 137 ? 4.789 -14.854 20.742 1.00 11.59 137 GLN A C 1
ATOM 2029 O O . GLN A 1 137 ? 5.757 -15.340 21.324 1.00 12.03 137 GLN A O 1
ATOM 2043 N N . MET A 1 138 ? 3.873 -14.070 21.303 1.00 10.92 138 MET A N 1
ATOM 2044 C CA . MET A 1 138 ? 3.927 -13.767 22.740 1.00 10.52 138 MET A CA 1
ATOM 2045 C C . MET A 1 138 ? 3.830 -15.030 23.598 1.00 9.82 138 MET A C 1
ATOM 2046 O O . MET A 1 138 ? 4.621 -15.205 24.526 1.00 11.05 138 MET A O 1
ATOM 2060 N N . VAL A 1 139 ? 2.851 -15.875 23.289 1.00 10.74 139 VAL A N 1
ATOM 2061 C CA . VAL A 1 139 ? 2.619 -17.026 24.161 1.00 11.11 139 VAL A CA 1
ATOM 2062 C C . VAL A 1 139 ? 3.816 -17.975 24.082 1.00 11.89 139 VAL A C 1
ATOM 2063 O O . VAL A 1 139 ? 4.305 -18.424 25.120 1.00 12.29 139 VAL A O 1
ATOM 2076 N N . THR A 1 140 ? 4.282 -18.277 22.875 1.00 11.64 140 THR A N 1
ATOM 2077 C CA . THR A 1 140 ? 5.469 -19.139 22.712 1.00 10.64 140 THR A CA 1
ATOM 2078 C C . THR A 1 140 ? 6.689 -18.588 23.424 1.00 11.43 140 THR A C 1
ATOM 2079 O O . THR A 1 140 ? 7.449 -19.307 24.076 1.00 12.38 140 THR A O 1
ATOM 2090 N N . LYS A 1 141 ? 6.944 -17.296 23.288 1.00 10.95 141 LYS A N 1
ATOM 2091 C CA . LYS A 1 141 ? 8.084 -16.706 23.976 1.00 10.43 141 LYS A CA 1
ATOM 2092 C C . LYS A 1 141 ? 7.941 -16.853 25.494 1.00 11.05 141 LYS A C 1
ATOM 2093 O O . LYS A 1 141 ? 8.925 -17.129 26.162 1.00 12.93 141 LYS A O 1
ATOM 2112 N N . SER A 1 142 ? 6.736 -16.641 26.026 1.00 11.37 142 SER A N 1
ATOM 2113 C CA . SER A 1 142 ? 6.569 -16.697 27.478 1.00 9.86 142 SER A CA 1
ATOM 2114 C C . SER A 1 142 ? 6.963 -18.073 27.989 1.00 11.29 142 SER A C 1
ATOM 2115 O O . SER A 1 142 ? 7.602 -18.205 29.054 1.00 11.92 142 SER A O 1
ATOM 2123 N N . VAL A 1 143 ? 6.593 -19.132 27.267 1.00 11.14 143 VAL A N 1
ATOM 2124 C CA . VAL A 1 143 ? 6.983 -20.483 27.683 1.00 11.99 143 VAL A CA 1
ATOM 2125 C C . VAL A 1 143 ? 8.503 -20.642 27.621 1.00 12.97 143 VAL A C 1
ATOM 2126 O O . VAL A 1 143 ? 9.154 -21.182 28.531 1.00 14.66 143 VAL A O 1
ATOM 2139 N N . LEU A 1 144 ? 9.110 -20.164 26.526 1.00 12.96 144 LEU A N 1
ATOM 2140 C CA . LEU A 1 144 ? 10.547 -20.238 26.351 1.00 12.85 144 LEU A CA 1
ATOM 2141 C C . LEU A 1 144 ? 11.294 -19.598 27.515 1.00 14.49 144 LEU A C 1
ATOM 2142 O O . LEU A 1 144 ? 12.349 -20.038 27.948 1.00 16.07 144 LEU A O 1
ATOM 2158 N N . MET A 1 145 ? 10.719 -18.526 28.025 1.00 12.63 145 MET A N 1
ATOM 2159 C CA . MET A 1 145 ? 11.299 -17.764 29.094 1.00 12.04 145 MET A CA 1
ATOM 2160 C C . MET A 1 145 ? 11.066 -18.414 30.460 1.00 12.23 145 MET A C 1
ATOM 2161 O O . MET A 1 145 ? 11.608 -17.900 31.433 1.00 14.35 145 MET A O 1
ATOM 2175 N N . GLY A 1 146 ? 10.229 -19.441 30.528 1.00 12.87 146 GLY A N 1
ATOM 2176 C CA . GLY A 1 146 ? 9.912 -19.948 31.861 1.00 13.13 146 GLY A CA 1
ATOM 2177 C C . GLY A 1 146 ? 8.973 -19.018 32.615 1.00 12.35 146 GLY A C 1
ATOM 2178 O O . GLY A 1 146 ? 8.845 -19.114 33.845 1.00 15.12 146 GLY A O 1
ATOM 2182 N N . LYS A 1 147 ? 8.297 -18.118 31.911 1.00 12.46 147 LYS A N 1
ATOM 2183 C CA . LYS A 1 147 ? 7.335 -17.147 32.430 1.00 12.24 147 LYS A CA 1
ATOM 2184 C C . LYS A 1 147 ? 6.056 -17.239 31.614 1.00 12.01 147 LYS A C 1
ATOM 2185 O O . LYS A 1 147 ? 5.609 -16.254 31.000 1.00 11.62 147 LYS A O 1
ATOM 2204 N N . PRO A 1 148 ? 5.403 -18.397 31.603 1.00 11.48 148 PRO A N 1
ATOM 2205 C CA . PRO A 1 148 ? 4.206 -18.546 30.772 1.00 11.29 148 PRO A CA 1
ATOM 2206 C C . PRO A 1 148 ? 3.085 -17.593 31.117 1.00 11.65 148 PRO A C 1
ATOM 2207 O O . PRO A 1 148 ? 2.778 -17.313 32.276 1.00 12.76 148 PRO A O 1
ATOM 2218 N N . ILE A 1 149 ? 2.408 -17.087 30.072 1.00 10.74 149 ILE A N 1
ATOM 2219 C CA . ILE A 1 149 ? 1.281 -16.170 30.247 1.00 10.75 149 ILE A CA 1
ATOM 2220 C C . ILE A 1 149 ? 0.103 -16.676 29.414 1.00 11.89 149 ILE A C 1
ATOM 2221 O O . ILE A 1 149 ? 0.285 -17.411 28.426 1.00 11.34 149 ILE A O 1
ATOM 2237 N N . ILE A 1 150 ? -1.059 -16.170 29.773 1.00 11.56 150 ILE A N 1
ATOM 2238 C CA . ILE A 1 150 ? -2.258 -16.342 28.993 1.00 10.01 150 ILE A CA 1
ATOM 2239 C C . ILE A 1 150 ? -2.624 -15.016 28.344 1.00 9.87 150 ILE A C 1
ATOM 2240 O O . ILE A 1 150 ? -2.607 -13.994 29.026 1.00 12.25 150 ILE A O 1
ATOM 2256 N N . HIS A 1 151 ? -2.860 -15.039 27.044 1.00 10.66 151 HIS A N 1
ATOM 2257 C CA . HIS A 1 151 ? -3.202 -13.863 26.247 1.00 10.98 151 HIS A CA 1
ATOM 2258 C C . HIS A 1 151 ? -4.705 -13.813 26.068 1.00 10.44 151 HIS A C 1
ATOM 2259 O O . HIS A 1 151 ? -5.294 -14.779 25.587 1.00 12.82 151 HIS A O 1
ATOM 2273 N N . VAL A 1 152 ? -5.339 -12.711 26.457 1.00 9.45 152 VAL A N 1
ATOM 2274 C CA . VAL A 1 152 ? -6.763 -12.529 26.268 1.00 9.15 152 VAL A CA 1
ATOM 2275 C C . VAL A 1 152 ? -6.988 -11.308 25.389 1.00 9.45 152 VAL A C 1
ATOM 2276 O O . VAL A 1 152 ? -6.414 -10.271 25.718 1.00 13.38 152 VAL A O 1
ATOM 2289 N N . ALA A 1 153 ? -7.764 -11.410 24.335 1.00 9.49 153 ALA A N 1
ATOM 2290 C CA . ALA A 1 153 ? -8.022 -10.228 23.496 1.00 9.50 153 ALA A CA 1
ATOM 2291 C C . ALA A 1 153 ? -9.514 -9.993 23.455 1.00 9.47 153 ALA A C 1
ATOM 2292 O O . ALA A 1 153 ? -10.277 -10.877 23.072 1.00 10.79 153 ALA A O 1
ATOM 2299 N N . VAL A 1 154 ? -9.958 -8.812 23.856 1.00 10.11 154 VAL A N 1
ATOM 2300 C CA . VAL A 1 154 ? -11.346 -8.442 23.915 1.00 10.31 154 VAL A CA 1
ATOM 2301 C C . VAL A 1 154 ? -11.730 -7.654 22.661 1.00 10.17 154 VAL A C 1
ATOM 2302 O O . VAL A 1 154 ? -11.068 -6.706 22.243 1.00 10.45 154 VAL A O 1
ATOM 2315 N N . ASN A 1 155 ? -12.851 -8.032 22.060 1.00 9.82 155 ASN A N 1
ATOM 2316 C CA . ASN A 1 155 ? -13.400 -7.181 21.008 1.00 9.77 155 ASN A CA 1
ATOM 2317 C C . ASN A 1 155 ? -14.174 -5.997 21.561 1.00 9.00 155 ASN A C 1
ATOM 2318 O O . ASN A 1 155 ? -14.707 -6.118 22.659 1.00 10.78 155 ASN A O 1
ATOM 2329 N N . TYR A 1 156 ? -14.274 -4.900 20.817 1.00 9.66 156 TYR A N 1
ATOM 2330 C CA . TYR A 1 156 ? -15.044 -3.750 21.293 1.00 10.08 156 TYR A CA 1
ATOM 2331 C C . TYR A 1 156 ? -15.543 -2.966 20.079 1.00 9.52 156 TYR A C 1
ATOM 2332 O O . TYR A 1 156 ? -14.936 -3.054 18.996 1.00 10.23 156 TYR A O 1
ATOM 2350 N N . ARG A 1 157 ? -16.642 -2.247 20.246 1.00 9.08 157 ARG A N 1
ATOM 2351 C CA . ARG A 1 157 ? -17.217 -1.489 19.128 1.00 9.77 157 ARG A CA 1
ATOM 2352 C C . ARG A 1 157 ? -16.350 -0.276 18.798 1.00 8.92 157 ARG A C 1
ATOM 2353 O O . ARG A 1 157 ? -15.878 0.445 19.695 1.00 10.26 157 ARG A O 1
ATOM 2374 N N . VAL A 1 158 ? -16.197 -0.054 17.486 1.00 9.93 158 VAL A N 1
ATOM 2375 C CA . VAL A 1 158 ? -15.461 1.084 16.980 1.00 10.11 158 VAL A CA 1
ATOM 2376 C C . VAL A 1 158 ? -16.348 1.995 16.137 1.00 9.30 158 VAL A C 1
ATOM 2377 O O . VAL A 1 158 ? -17.522 1.729 15.869 1.00 9.70 158 VAL A O 1
ATOM 2390 N N . ALA A 1 159 ? -15.751 3.104 15.746 1.00 10.18 159 ALA A N 1
ATOM 2391 C CA . ALA A 1 159 ? -16.375 4.141 14.928 1.00 9.72 159 ALA A CA 1
ATOM 2392 C C . ALA A 1 159 ? -17.700 4.585 15.538 1.00 8.22 159 ALA A C 1
ATOM 2393 O O . ALA A 1 159 ? -17.776 4.765 16.756 1.00 9.67 159 ALA A O 1
ATOM 2400 N N . SER A 1 160 ? -18.719 4.807 14.718 1.00 9.68 160 SER A N 1
ATOM 2401 C CA . SER A 1 160 ? -19.989 5.337 15.207 1.00 9.36 160 SER A CA 1
ATOM 2402 C C . SER A 1 160 ? -20.648 4.370 16.180 1.00 10.38 160 SER A C 1
ATOM 2403 O O . SER A 1 160 ? -21.260 4.786 17.177 1.00 10.72 160 SER A O 1
ATOM 2411 N N . TRP A 1 161 ? -20.512 3.064 15.955 1.00 10.11 161 TRP A N 1
ATOM 2412 C CA . TRP A 1 161 ? -21.152 2.058 16.791 1.00 8.86 161 TRP A CA 1
ATOM 2413 C C . TRP A 1 161 ? -20.592 2.118 18.198 1.00 9.37 1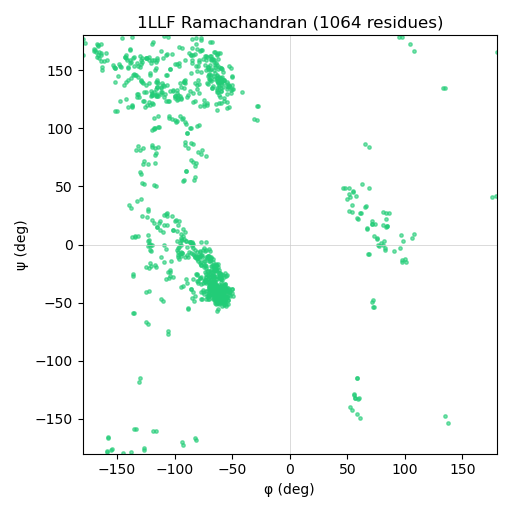61 TRP A C 1
ATOM 2414 O O . TRP A 1 161 ? -21.308 1.862 19.153 1.00 10.00 161 TRP A O 1
ATOM 2435 N N . GLY A 1 162 ? -19.318 2.426 18.343 1.00 9.46 162 GLY A N 1
ATOM 2436 C CA . GLY A 1 162 ? -18.665 2.388 19.639 1.00 8.90 162 GLY A CA 1
ATOM 2437 C C . GLY A 1 162 ? -18.423 3.737 20.268 1.00 9.70 162 GLY A C 1
ATOM 2438 O O . GLY A 1 162 ? -18.250 3.836 21.501 1.00 9.76 162 GLY A O 1
ATOM 2442 N N . PHE A 1 163 ? -18.358 4.811 19.504 1.00 10.18 163 PHE A N 1
ATOM 2443 C CA . PHE A 1 163 ? -17.933 6.116 20.009 1.00 10.00 163 PHE A CA 1
ATOM 2444 C C . PHE A 1 163 ? -18.767 7.260 19.450 1.00 8.55 163 PHE A C 1
ATOM 2445 O O . PHE A 1 163 ? -18.273 8.371 19.311 1.00 10.75 163 PHE A O 1
ATOM 2462 N N . LEU A 1 164 ? -20.068 6.977 19.221 1.00 9.31 164 LEU A N 1
ATOM 2463 C CA . LEU A 1 164 ? -20.944 8.089 18.870 1.00 11.05 164 LEU A CA 1
ATOM 2464 C C . LEU A 1 164 ? -20.994 9.045 20.041 1.00 10.35 164 LEU A C 1
ATOM 2465 O O . LEU A 1 164 ? -20.966 8.634 21.227 1.00 11.83 164 LEU A O 1
ATOM 2481 N N . ALA A 1 165 ? -21.111 10.336 19.789 1.00 9.95 165 ALA A N 1
ATOM 2482 C CA . ALA A 1 165 ? -21.068 11.344 20.844 1.00 11.30 165 ALA A CA 1
ATOM 2483 C C . ALA A 1 165 ? -22.179 12.343 20.605 1.00 10.96 165 ALA A C 1
ATOM 2484 O O . ALA A 1 165 ? -23.166 11.991 19.939 1.00 10.91 165 ALA A O 1
ATOM 2491 N N . GLY A 1 166 ? -22.080 13.549 21.149 1.00 10.27 166 GLY A N 1
ATOM 2492 C CA . GLY A 1 166 ? -23.063 14.593 21.037 1.00 10.86 166 GLY A CA 1
ATOM 2493 C C . GLY A 1 166 ? -24.036 14.633 22.198 1.00 10.76 166 GLY A C 1
ATOM 2494 O O . GLY A 1 166 ? -23.985 13.830 23.132 1.00 11.64 166 GLY A O 1
ATOM 2498 N N . ASP A 1 167 ? -24.956 15.582 22.172 1.00 11.09 167 ASP A N 1
ATOM 2499 C CA . ASP A 1 167 ? -25.820 15.905 23.290 1.00 11.26 167 ASP A CA 1
ATOM 2500 C C . ASP A 1 167 ? -26.743 14.765 23.654 1.00 11.11 167 ASP A C 1
ATOM 2501 O O . ASP A 1 167 ? -26.996 14.544 24.834 1.00 12.13 167 ASP A O 1
ATOM 2510 N N . ASP A 1 168 ? -27.280 14.064 22.668 1.00 11.73 168 ASP A N 1
ATOM 2511 C CA . ASP A 1 168 ? -28.285 13.026 22.926 1.00 12.65 168 ASP A CA 1
ATOM 2512 C C . ASP A 1 168 ? -27.613 11.840 23.609 1.00 11.69 168 ASP A C 1
ATOM 2513 O O . ASP A 1 168 ? -28.090 11.272 24.585 1.00 13.14 168 ASP A O 1
ATOM 2522 N N . ILE A 1 169 ? -26.432 11.464 23.116 1.00 12.44 169 ILE A N 1
ATOM 2523 C CA . ILE A 1 169 ? -25.635 10.392 23.732 1.00 11.20 169 ILE A CA 1
ATOM 2524 C C . ILE A 1 169 ? -25.319 10.768 25.154 1.00 11.94 169 ILE A C 1
ATOM 2525 O O . ILE A 1 169 ? -25.468 9.984 26.087 1.00 13.10 169 ILE A O 1
ATOM 2541 N N . LYS A 1 170 ? -24.837 12.000 25.367 1.00 11.57 170 LYS A N 1
ATOM 2542 C CA . LYS A 1 170 ? -24.481 12.381 26.752 1.00 12.20 170 LYS A CA 1
ATOM 2543 C C . LYS A 1 170 ? -25.678 12.302 27.674 1.00 12.98 170 LYS A C 1
ATOM 2544 O O . LYS A 1 170 ? -25.610 11.826 28.805 1.00 14.55 170 LYS A O 1
ATOM 2563 N N . ALA A 1 171 ? -26.821 12.796 27.214 1.00 13.39 171 ALA A N 1
ATOM 2564 C CA . ALA A 1 171 ? -28.004 12.852 28.073 1.00 14.12 171 ALA A CA 1
ATOM 2565 C C . ALA A 1 171 ? -28.517 11.472 28.442 1.00 14.38 171 ALA A C 1
ATOM 2566 O O . ALA A 1 171 ? -29.041 11.242 29.527 1.00 17.93 171 ALA A O 1
ATOM 2573 N N . GLU A 1 172 ? -28.344 10.511 27.557 1.00 12.41 172 GLU A N 1
ATOM 2574 C CA . GLU A 1 172 ? -28.703 9.124 27.794 1.00 15.95 172 GLU A CA 1
ATOM 2575 C C . GLU A 1 172 ? -27.708 8.383 28.679 1.00 15.85 172 GLU A C 1
ATOM 2576 O O . GLU A 1 172 ? -28.012 7.317 29.216 1.00 15.26 172 GLU A O 1
ATOM 2588 N N . GLY A 1 173 ? -26.492 8.892 28.844 1.00 13.77 173 GLY A N 1
ATOM 2589 C CA . GLY A 1 173 ? -25.447 8.203 29.571 1.00 15.09 173 GLY A CA 1
ATOM 2590 C C . GLY A 1 173 ? -24.751 7.151 28.743 1.00 13.91 173 GLY A C 1
ATOM 2591 O O . GLY A 1 173 ? -24.264 6.172 29.312 1.00 16.05 173 GLY A O 1
ATOM 2595 N N . SER A 1 174 ? -24.724 7.349 27.424 1.00 12.39 174 SER A N 1
ATOM 2596 C CA . SER A 1 174 ? -24.207 6.324 26.534 1.00 12.43 174 SER A CA 1
ATOM 2597 C C . SER A 1 174 ? -22.864 6.655 25.931 1.00 11.91 174 SER A C 1
ATOM 2598 O O . SER A 1 174 ? -22.500 6.164 24.857 1.00 13.99 174 SER A O 1
ATOM 2606 N N . GLY A 1 175 ? -22.070 7.478 26.590 1.00 12.23 175 GLY A N 1
ATOM 2607 C CA . GLY A 1 175 ? -20.758 7.805 26.069 1.00 12.33 175 GLY A CA 1
ATOM 2608 C C . GLY A 1 175 ? -19.808 6.640 26.093 1.00 11.13 175 GLY A C 1
ATOM 2609 O O . GLY A 1 175 ? -19.875 5.786 26.977 1.00 11.68 175 GLY A O 1
ATOM 2613 N N . ASN A 1 176 ? -18.862 6.627 25.154 1.00 10.66 176 ASN A N 1
ATOM 2614 C CA . ASN A 1 176 ? -17.717 5.713 25.195 1.00 10.02 176 ASN A CA 1
ATOM 2615 C C . ASN A 1 176 ? -18.135 4.248 25.247 1.00 10.21 176 ASN A C 1
ATOM 2616 O O . ASN A 1 176 ? -17.557 3.453 25.984 1.00 10.23 176 ASN A O 1
ATOM 2627 N N . ALA A 1 177 ? -19.158 3.888 24.458 1.00 10.55 177 ALA A N 1
ATOM 2628 C CA . ALA A 1 177 ? -19.640 2.505 24.419 1.00 9.36 177 ALA A CA 1
ATOM 2629 C C . ALA A 1 177 ? -18.505 1.502 24.229 1.00 10.14 177 ALA A C 1
ATOM 2630 O O . ALA A 1 177 ? -18.466 0.475 24.912 1.00 10.36 177 ALA A O 1
ATOM 2637 N N . GLY A 1 178 ? -17.561 1.736 23.325 1.00 9.36 178 GLY A N 1
ATOM 2638 C CA . GLY A 1 178 ? -16.518 0.764 23.116 1.00 8.85 178 GLY A CA 1
ATOM 2639 C C . GLY A 1 178 ? -15.594 0.630 24.307 1.00 9.40 178 GLY A C 1
ATOM 2640 O O . GLY A 1 178 ? -15.069 -0.481 24.521 1.00 10.10 178 GLY A O 1
ATOM 2644 N N . LEU A 1 179 ? -15.351 1.680 25.068 1.00 9.32 179 LEU A N 1
ATOM 2645 C CA . LEU A 1 179 ? -14.589 1.488 26.318 1.00 9.27 179 LEU A CA 1
ATOM 2646 C C . LEU A 1 179 ? -15.393 0.649 27.297 1.00 9.24 179 LEU A C 1
ATOM 2647 O O . LEU A 1 179 ? -14.783 -0.109 28.069 1.00 10.20 179 LEU A O 1
ATOM 2663 N N . LYS A 1 180 ? -16.707 0.823 27.335 1.00 9.08 180 LYS A N 1
ATOM 2664 C CA . LYS A 1 180 ? -17.551 -0.010 28.211 1.00 8.85 180 LYS A CA 1
ATOM 2665 C C . LYS A 1 180 ? -17.502 -1.460 27.802 1.00 8.73 180 LYS A C 1
ATOM 2666 O O . LYS A 1 180 ? -17.499 -2.376 28.636 1.00 10.51 180 LYS A O 1
ATOM 2685 N N . ASP A 1 181 ? -17.419 -1.720 26.492 1.00 9.40 181 ASP A N 1
ATOM 2686 C CA . ASP A 1 181 ? -17.220 -3.074 26.017 1.00 9.26 181 ASP A CA 1
ATOM 2687 C C . ASP A 1 181 ? -15.933 -3.678 26.578 1.00 9.91 181 ASP A C 1
ATOM 2688 O O . ASP A 1 181 ? -15.912 -4.799 27.089 1.00 10.38 181 ASP A O 1
ATOM 2697 N N . GLN A 1 182 ? -14.838 -2.910 26.465 1.00 8.89 182 GLN A N 1
ATOM 2698 C CA . GLN A 1 182 ? -13.568 -3.376 26.998 1.00 9.09 182 GLN A CA 1
ATOM 2699 C C . GLN A 1 182 ? -13.682 -3.643 28.498 1.00 9.06 182 GLN A C 1
ATOM 2700 O O . GLN A 1 182 ? -13.159 -4.636 29.001 1.00 10.31 182 GLN A O 1
ATOM 2714 N N . ARG A 1 183 ? -14.321 -2.727 29.215 1.00 8.93 183 ARG A N 1
ATOM 2715 C CA . ARG A 1 183 ? -14.434 -2.849 30.677 1.00 9.30 183 ARG A CA 1
ATOM 2716 C C . ARG A 1 183 ? -15.239 -4.088 31.050 1.00 9.24 183 ARG A C 1
ATOM 2717 O O . ARG A 1 183 ? -14.925 -4.814 32.023 1.00 9.82 183 ARG A O 1
ATOM 2738 N N . LEU A 1 184 ? -16.319 -4.341 30.323 1.00 9.31 184 LEU A N 1
ATOM 2739 C CA . LEU A 1 184 ? -17.101 -5.561 30.571 1.00 9.20 184 LEU A CA 1
ATOM 2740 C C . LEU A 1 184 ? -16.266 -6.796 30.303 1.00 9.26 184 LEU A C 1
ATOM 2741 O O . LEU A 1 184 ? -16.363 -7.785 31.026 1.00 11.48 184 LEU A O 1
ATOM 2757 N N . GLY A 1 185 ? -15.466 -6.788 29.250 1.00 9.66 185 GLY A N 1
ATOM 2758 C CA . GLY A 1 185 ? -14.538 -7.873 29.026 1.00 9.46 185 GLY A CA 1
ATOM 2759 C C . GLY A 1 185 ? -13.545 -8.078 30.154 1.00 10.18 185 GLY A C 1
ATOM 2760 O O . GLY A 1 185 ? -13.208 -9.235 30.489 1.00 10.28 185 GLY A O 1
ATOM 2764 N N . MET A 1 186 ? -13.042 -6.993 30.756 1.00 9.71 186 MET A N 1
ATOM 2765 C CA . MET A 1 186 ? -12.176 -7.103 31.933 1.00 10.05 186 MET A CA 1
ATOM 2766 C C . MET A 1 186 ? -12.902 -7.757 33.085 1.00 10.52 186 MET A C 1
ATOM 2767 O O . MET A 1 186 ? -12.309 -8.559 33.814 1.00 11.75 186 MET A O 1
ATOM 2781 N N . GLN A 1 187 ? -14.173 -7.433 33.291 1.00 10.86 187 GLN A N 1
ATOM 2782 C CA . GLN A 1 187 ? -14.989 -8.087 34.312 1.00 9.80 187 GLN A CA 1
ATOM 2783 C C . GLN A 1 187 ? -15.179 -9.570 33.998 1.00 10.15 187 GLN A C 1
ATOM 2784 O O . GLN A 1 187 ? -15.149 -10.389 34.915 1.00 11.77 187 GLN A O 1
ATOM 2798 N N . TRP A 1 188 ? -15.374 -9.883 32.725 1.00 9.77 188 TRP A N 1
ATOM 2799 C CA . TRP A 1 188 ? -15.503 -11.264 32.286 1.00 9.95 188 TRP A CA 1
ATOM 2800 C C . TRP A 1 188 ? -14.222 -12.043 32.636 1.00 11.17 188 TRP A C 1
ATOM 2801 O O . TRP A 1 188 ? -14.230 -13.171 33.128 1.00 11.91 188 TRP A O 1
ATOM 2822 N N . VAL A 1 189 ? -13.058 -11.409 32.376 1.00 10.36 189 VAL A N 1
ATOM 2823 C CA . VAL A 1 189 ? -11.805 -12.062 32.721 1.00 9.88 189 VAL A CA 1
ATOM 2824 C C . VAL A 1 189 ? -11.756 -12.296 34.236 1.00 10.53 189 VAL A C 1
ATOM 2825 O O . VAL A 1 189 ? -11.404 -13.395 34.724 1.00 11.84 189 VAL A O 1
ATOM 2838 N N . ALA A 1 190 ? -12.105 -11.282 35.026 1.00 10.62 190 ALA A N 1
ATOM 2839 C CA . ALA A 1 190 ? -12.071 -11.410 36.476 1.00 10.93 190 ALA A CA 1
ATOM 2840 C C . ALA A 1 190 ? -12.893 -12.622 36.932 1.00 11.54 190 ALA A C 1
ATOM 2841 O O . ALA A 1 190 ? -12.460 -13.375 37.802 1.00 11.44 190 ALA A O 1
ATOM 2848 N N . ASP A 1 191 ? -14.070 -12.789 36.362 1.00 11.15 191 ASP A N 1
ATOM 2849 C CA . ASP A 1 191 ? -15.006 -13.821 36.807 1.00 10.91 191 ASP A CA 1
ATOM 2850 C C . ASP A 1 191 ? -14.662 -15.194 36.241 1.00 10.90 191 ASP A C 1
ATOM 2851 O O . ASP A 1 191 ? -14.977 -16.221 36.860 1.00 13.02 191 ASP A O 1
ATOM 2860 N N . ASN A 1 192 ? -14.082 -15.254 35.040 1.00 12.44 192 ASN A N 1
ATOM 2861 C CA . ASN A 1 192 ? -14.004 -16.504 34.300 1.00 10.88 192 ASN A CA 1
ATOM 2862 C C . ASN A 1 192 ? -12.594 -17.021 34.048 1.00 10.81 192 ASN A C 1
ATOM 2863 O O . ASN A 1 192 ? -12.477 -18.213 33.708 1.00 12.97 192 ASN A O 1
ATOM 2874 N N . ILE A 1 193 ? -11.554 -16.205 34.142 1.00 10.98 193 ILE A N 1
ATOM 2875 C CA . ILE A 1 193 ? -10.272 -16.657 33.596 1.00 10.56 193 ILE A CA 1
ATOM 2876 C C . ILE A 1 193 ? -9.672 -17.790 34.396 1.00 12.63 193 ILE A C 1
ATOM 2877 O O . ILE A 1 193 ? -8.888 -18.567 33.845 1.00 12.88 193 ILE A O 1
ATOM 2893 N N . ALA A 1 194 ? -9.977 -17.950 35.660 1.00 12.74 194 ALA A N 1
ATOM 2894 C CA . ALA A 1 194 ? -9.407 -18.996 36.499 1.00 11.67 194 ALA A CA 1
ATOM 2895 C C . ALA A 1 194 ? -9.678 -20.370 35.870 1.00 13.73 194 ALA A C 1
ATOM 2896 O O . ALA A 1 194 ? -8.794 -21.242 35.927 1.00 13.84 194 ALA A O 1
ATOM 2903 N N . GLY A 1 195 ? -10.842 -20.583 35.267 1.00 13.68 195 GLY A N 1
ATOM 2904 C CA . GLY A 1 195 ? -11.216 -21.820 34.639 1.00 15.57 195 GLY A CA 1
ATOM 2905 C C . GLY A 1 195 ? -10.310 -22.202 33.470 1.00 12.20 195 GLY A C 1
ATOM 2906 O O . GLY A 1 195 ? -10.273 -23.359 33.047 1.00 15.29 195 GLY A O 1
ATOM 2910 N N . PHE A 1 196 ? -9.587 -21.241 32.928 1.00 12.68 196 PHE A N 1
ATOM 2911 C CA . PHE A 1 196 ? -8.699 -21.416 31.796 1.00 12.67 196 PHE A CA 1
ATOM 2912 C C . PHE A 1 196 ? -7.253 -21.608 32.230 1.00 12.83 196 PHE A C 1
ATOM 2913 O O . PHE A 1 196 ? -6.417 -21.901 31.401 1.00 13.95 196 PHE A O 1
ATOM 2930 N N . GLY A 1 197 ? -6.956 -21.383 33.488 1.00 12.70 197 GLY A N 1
ATOM 2931 C CA . GLY A 1 197 ? -5.591 -21.448 33.981 1.00 11.99 197 GLY A CA 1
ATOM 2932 C C . GLY A 1 197 ? -5.007 -20.092 34.308 1.00 12.02 197 GLY A C 1
ATOM 2933 O O . GLY A 1 197 ? -3.807 -20.001 34.573 1.00 12.93 197 GLY A O 1
ATOM 2937 N N . GLY A 1 198 ? -5.807 -19.025 34.299 1.00 12.63 198 GLY A N 1
ATOM 2938 C CA . GLY A 1 198 ? -5.335 -17.701 34.563 1.00 11.22 198 GLY A CA 1
ATOM 2939 C C . GLY A 1 198 ? -5.534 -17.254 36.001 1.00 11.23 198 GLY A C 1
ATOM 2940 O O . GLY A 1 198 ? -6.431 -17.738 36.690 1.00 16.45 198 GLY A O 1
ATOM 2944 N N . ASP A 1 199 ? -4.709 -16.335 36.480 1.00 11.97 199 ASP A N 1
ATOM 2945 C CA . ASP A 1 199 ? -4.848 -15.695 37.780 1.00 11.78 199 ASP A CA 1
ATOM 2946 C C . ASP A 1 199 ? -5.532 -14.344 37.572 1.00 11.47 199 ASP A C 1
ATOM 2947 O O . ASP A 1 199 ? -4.891 -13.431 37.043 1.00 12.12 199 ASP A O 1
ATOM 2956 N N . PRO A 1 200 ? -6.800 -14.192 37.933 1.00 12.15 200 PRO A N 1
ATOM 2957 C CA . PRO A 1 200 ? -7.468 -12.873 37.700 1.00 12.04 200 PRO A CA 1
ATOM 2958 C C . PRO A 1 200 ? -6.810 -11.755 38.474 1.00 12.24 200 PRO A C 1
ATOM 2959 O O . PRO A 1 200 ? -7.018 -10.585 38.190 1.00 12.93 200 PRO A O 1
ATOM 2970 N N . SER A 1 201 ? -5.997 -12.080 39.474 1.00 12.81 201 SER A N 1
ATOM 2971 C CA . SER A 1 201 ? -5.318 -11.042 40.245 1.00 13.56 201 SER A CA 1
ATOM 2972 C C . SER A 1 201 ? -3.965 -10.657 39.665 1.00 11.65 201 SER A C 1
ATOM 2973 O O . SER A 1 201 ? -3.291 -9.803 40.238 1.00 13.47 201 SER A O 1
ATOM 2986 N N . LYS A 1 202 ? -3.662 -11.289 38.520 1.00 11.56 202 LYS A N 1
ATOM 2987 C CA . LYS A 1 202 ? -2.416 -10.926 37.834 1.00 12.34 202 LYS A CA 1
ATOM 2988 C C . LYS A 1 202 ? -2.687 -10.563 36.370 1.00 10.51 202 LYS A C 1
ATOM 2989 O O . LYS A 1 202 ? -2.035 -11.079 35.459 1.00 11.84 202 LYS A O 1
ATOM 3008 N N . VAL A 1 203 ? -3.627 -9.660 36.149 1.00 9.78 203 VAL A N 1
ATOM 3009 C CA . VAL A 1 203 ? -3.904 -9.150 34.816 1.00 10.44 203 VAL A CA 1
ATOM 3010 C C . VAL A 1 203 ? -3.139 -7.867 34.546 1.00 9.86 203 VAL A C 1
ATOM 3011 O O . VAL A 1 203 ? -3.201 -6.900 35.323 1.00 10.39 203 VAL A O 1
ATOM 3024 N N . THR A 1 204 ? -2.403 -7.878 33.446 1.00 9.29 204 THR A N 1
ATOM 3025 C CA . THR A 1 204 ? -1.798 -6.693 32.893 1.00 10.26 204 THR A CA 1
ATOM 3026 C C . THR A 1 204 ? -2.553 -6.311 31.616 1.00 9.71 204 THR A C 1
ATOM 3027 O O . THR A 1 204 ? -2.659 -7.151 30.717 1.00 10.47 204 THR A O 1
ATOM 3038 N N . ILE A 1 205 ? -3.061 -5.068 31.579 1.00 9.28 205 ILE A N 1
ATOM 3039 C CA . ILE A 1 205 ? -3.730 -4.636 30.344 1.00 8.91 205 ILE A CA 1
ATOM 3040 C C . ILE A 1 205 ? -2.695 -3.978 29.443 1.00 8.93 205 ILE A C 1
ATOM 3041 O O . ILE A 1 205 ? -1.813 -3.249 29.936 1.00 10.96 205 ILE A O 1
ATOM 3057 N N . PHE A 1 206 ? -2.781 -4.266 28.136 1.00 8.73 206 PHE A N 1
ATOM 3058 C CA . PHE A 1 206 ? -1.822 -3.683 27.198 1.00 8.42 206 PHE A CA 1
ATOM 3059 C C . PHE A 1 206 ? -2.532 -3.431 25.873 1.00 8.33 206 PHE A C 1
ATOM 3060 O O . PHE A 1 206 ? -3.503 -4.088 25.522 1.00 8.72 206 PHE A O 1
ATOM 3077 N N . GLY A 1 207 ? -2.039 -2.454 25.136 1.00 9.61 207 GLY A N 1
ATOM 3078 C CA . GLY A 1 207 ? -2.597 -2.123 23.857 1.00 9.12 207 GLY A CA 1
ATOM 3079 C C . GLY A 1 207 ? -1.687 -1.174 23.126 1.00 9.50 207 GLY A C 1
ATOM 3080 O O . GLY A 1 207 ? -0.770 -0.617 23.702 1.00 9.91 207 GLY A O 1
ATOM 3084 N N . GLU A 1 208 ? -1.978 -1.020 21.829 1.00 9.68 208 GLU A N 1
ATOM 3085 C CA . GLU A 1 208 ? -1.166 -0.194 20.950 1.00 9.41 208 GLU A CA 1
ATOM 3086 C C . GLU A 1 208 ? -2.075 0.830 20.298 1.00 9.56 208 GLU A C 1
ATOM 3087 O O . GLU A 1 208 ? -3.203 0.519 19.902 1.00 9.64 208 GLU A O 1
ATOM 3099 N N . SER A 1 209 ? -1.580 2.060 20.236 1.00 9.61 209 SER A N 1
ATOM 3100 C CA . SER A 1 209 ? -2.258 3.191 19.571 1.00 9.69 209 SER A CA 1
ATOM 3101 C C . SER A 1 209 ? -3.617 3.404 20.204 1.00 9.67 209 SER A C 1
ATOM 3102 O O . SER A 1 209 ? -3.690 3.764 21.398 1.00 10.39 209 SER A O 1
ATOM 3110 N N . ALA A 1 210 ? -4.748 3.213 19.538 1.00 9.90 210 ALA A N 1
ATOM 3111 C CA . ALA A 1 210 ? -6.025 3.399 20.221 1.00 8.62 210 ALA A CA 1
ATOM 3112 C C . ALA A 1 210 ? -6.161 2.453 21.408 1.00 8.97 210 ALA A C 1
ATOM 3113 O O . ALA A 1 210 ? -6.816 2.765 22.398 1.00 9.45 210 ALA A O 1
ATOM 3120 N N . GLY A 1 211 ? -5.537 1.283 21.327 1.00 8.97 211 GLY A N 1
ATOM 3121 C CA . GLY A 1 211 ? -5.524 0.356 22.456 1.00 8.59 211 GLY A CA 1
ATOM 3122 C C . GLY A 1 211 ? -4.676 0.816 23.596 1.00 8.34 211 GLY A C 1
ATOM 3123 O O . GLY A 1 211 ? -4.946 0.495 24.762 1.00 9.53 211 GLY A O 1
ATOM 3127 N N . SER A 1 212 ? -3.622 1.581 23.307 1.00 8.22 212 SER A N 1
ATOM 3128 C CA . SER A 1 212 ? -2.749 2.157 24.328 1.00 8.64 212 SER A CA 1
ATOM 3129 C C . SER A 1 212 ? -3.474 3.292 25.046 1.00 8.80 212 SER A C 1
ATOM 3130 O O . SER A 1 212 ? -3.499 3.400 26.288 1.00 9.35 212 SER A O 1
ATOM 3138 N N . MET A 1 213 ? -4.105 4.177 24.263 1.00 9.65 213 MET A N 1
ATOM 3139 C CA . MET A 1 213 ? -4.959 5.213 24.845 1.00 9.25 213 MET A CA 1
ATOM 3140 C C . MET A 1 213 ? -6.087 4.600 25.644 1.00 8.29 213 MET A C 1
ATOM 3141 O O . MET A 1 213 ? -6.468 5.139 26.685 1.00 9.16 213 MET A O 1
ATOM 3155 N N . SER A 1 214 ? -6.613 3.472 25.181 1.00 9.07 214 SER A N 1
ATOM 3156 C CA . SER A 1 214 ? -7.642 2.770 25.956 1.00 8.86 214 SER A CA 1
ATOM 3157 C C . SER A 1 214 ? -7.081 2.344 27.293 1.00 9.02 214 SER A C 1
ATOM 3158 O O . SER A 1 214 ? -7.750 2.536 28.321 1.00 9.52 214 SER A O 1
ATOM 3166 N N . VAL A 1 215 ? -5.861 1.829 27.352 1.00 8.58 215 VAL A N 1
ATOM 3167 C CA . VAL A 1 215 ? -5.256 1.507 28.645 1.00 9.29 215 VAL A CA 1
ATOM 3168 C C . VAL A 1 215 ? -5.220 2.747 29.543 1.00 9.05 215 VAL A C 1
ATOM 3169 O O . VAL A 1 215 ? -5.580 2.645 30.727 1.00 10.08 215 VAL A O 1
ATOM 3182 N N . LEU A 1 216 ? -4.786 3.879 29.013 1.00 9.26 216 LEU A N 1
ATOM 3183 C CA . LEU A 1 216 ? -4.813 5.093 29.852 1.00 9.18 216 LEU A CA 1
ATOM 3184 C C . LEU A 1 216 ? -6.243 5.321 30.343 1.00 8.92 216 LEU A C 1
ATOM 3185 O O . LEU A 1 216 ? -6.455 5.638 31.517 1.00 10.00 216 LEU A O 1
ATOM 3201 N N . CYS A 1 217 ? -7.231 5.236 29.481 1.00 8.75 217 CYS A N 1
ATOM 3202 C CA . CYS A 1 217 ? -8.604 5.468 29.869 1.00 8.95 217 CYS A CA 1
ATOM 3203 C C . CYS A 1 217 ? -9.001 4.531 30.996 1.00 9.78 217 CYS A C 1
ATOM 3204 O O . CYS A 1 217 ? -9.692 4.921 31.906 1.00 10.82 217 CYS A O 1
ATOM 3211 N N . HIS A 1 218 ? -8.551 3.282 30.949 1.00 10.16 218 HIS A N 1
ATOM 3212 C CA . HIS A 1 218 ? -8.826 2.354 32.044 1.00 9.71 218 HIS A CA 1
ATOM 3213 C C . HIS A 1 218 ? -8.123 2.732 33.338 1.00 9.45 218 HIS A C 1
ATOM 3214 O O . HIS A 1 218 ? -8.660 2.387 34.403 1.00 10.55 218 HIS A O 1
ATOM 3228 N N . LEU A 1 219 ? -6.999 3.428 33.290 1.00 10.12 219 LEU A N 1
ATOM 3229 C CA . LEU A 1 219 ? -6.358 3.952 34.486 1.00 10.35 219 LEU A CA 1
ATOM 3230 C C . LEU A 1 219 ? -7.163 5.068 35.140 1.00 10.66 219 LEU A C 1
ATOM 3231 O O . LEU A 1 219 ? -7.218 5.140 36.375 1.00 10.74 219 LEU A O 1
ATOM 3247 N N . ILE A 1 220 ? -7.757 5.934 34.318 1.00 10.69 220 ILE A N 1
ATOM 3248 C CA . ILE A 1 220 ? -8.496 7.063 34.912 1.00 11.13 220 ILE A CA 1
ATOM 3249 C C . ILE A 1 220 ? -10.001 6.837 35.031 1.00 11.13 220 ILE A C 1
ATOM 3250 O O . ILE A 1 220 ? -10.744 7.696 35.525 1.00 11.13 220 ILE A O 1
ATOM 3266 N N . TRP A 1 221 ? -10.464 5.699 34.533 1.00 10.45 221 TRP A N 1
ATOM 3267 C CA . TRP A 1 221 ? -11.873 5.331 34.552 1.00 10.84 221 TRP A CA 1
ATOM 3268 C C . TRP A 1 221 ? -12.398 5.409 35.977 1.00 10.44 221 TRP A C 1
ATOM 3269 O O . TRP A 1 221 ? -11.716 4.946 36.911 1.00 11.59 221 TRP A O 1
ATOM 3290 N N . ASN A 1 222 ? -13.588 5.963 36.191 1.00 10.88 222 ASN A N 1
ATOM 3291 C CA . ASN A 1 222 ? -14.158 6.080 37.512 1.00 10.63 222 ASN A CA 1
ATOM 3292 C C . ASN A 1 222 ? -13.177 6.743 38.479 1.00 10.12 222 ASN A C 1
ATOM 3293 O O . ASN A 1 222 ? -13.079 6.305 39.640 1.00 12.05 222 ASN A O 1
ATOM 3304 N N . ASP A 1 223 ? -12.514 7.764 37.956 1.00 11.19 223 ASP A N 1
ATOM 3305 C CA . ASP A 1 223 ? -11.527 8.562 38.720 1.00 12.48 223 ASP A CA 1
ATOM 3306 C C . ASP A 1 223 ? -10.445 7.680 39.360 1.00 13.06 223 ASP A C 1
ATOM 3307 O O . ASP A 1 223 ? -9.844 8.071 40.360 1.00 14.78 223 ASP A O 1
ATOM 3316 N N . GLY A 1 224 ? -10.167 6.524 38.726 1.00 11.50 224 GLY A N 1
ATOM 3317 C CA . GLY A 1 224 ? -9.067 5.689 39.145 1.00 12.04 224 GLY A CA 1
ATOM 3318 C C . GLY A 1 224 ? -9.433 4.520 40.023 1.00 11.36 224 GLY A C 1
ATOM 3319 O O . GLY A 1 224 ? -8.545 3.770 40.469 1.00 13.67 224 GLY A O 1
ATOM 3323 N N . ASP A 1 225 ? -10.718 4.318 40.292 1.00 12.92 225 ASP A N 1
ATOM 3324 C CA . ASP A 1 225 ? -11.226 3.139 40.970 1.00 13.08 225 ASP A CA 1
ATOM 3325 C C . ASP A 1 225 ? -11.324 2.021 39.929 1.00 11.87 225 ASP A C 1
ATOM 3326 O O . ASP A 1 225 ? -12.258 2.002 39.157 1.00 13.86 225 ASP A O 1
ATOM 3335 N N . ASN A 1 226 ? -10.352 1.101 39.938 1.00 11.93 226 ASN A N 1
ATOM 3336 C CA . ASN A 1 226 ? -10.315 0.034 38.967 1.00 10.64 226 ASN A CA 1
ATOM 3337 C C . ASN A 1 226 ? -10.848 -1.281 39.496 1.00 11.68 226 ASN A C 1
ATOM 3338 O O . ASN A 1 226 ? -10.516 -2.323 38.956 1.00 12.35 226 ASN A O 1
ATOM 3349 N N . THR A 1 227 ? -11.643 -1.202 40.571 1.00 10.87 227 THR A N 1
ATOM 3350 C CA . THR A 1 227 ? -12.119 -2.447 41.184 1.00 10.58 227 THR A CA 1
ATOM 3351 C C . THR A 1 227 ? -13.444 -2.919 40.606 1.00 10.28 227 THR A C 1
ATOM 3352 O O . THR A 1 227 ? -14.255 -2.201 40.031 1.00 11.93 227 THR A O 1
ATOM 3363 N N . TYR A 1 228 ? -13.646 -4.215 40.803 1.00 10.67 228 TYR A N 1
ATOM 3364 C CA . TYR A 1 228 ? -14.874 -4.950 40.481 1.00 10.58 228 TYR A CA 1
ATOM 3365 C C . TYR A 1 228 ? -15.063 -5.961 41.590 1.00 10.83 228 TYR A C 1
ATOM 3366 O O . TYR A 1 228 ? -14.115 -6.702 41.867 1.00 10.55 228 TYR A O 1
ATOM 3384 N N . LYS A 1 229 ? -16.191 -5.979 42.248 1.00 10.91 229 LYS A N 1
ATOM 3385 C CA . LYS A 1 229 ? -16.383 -6.828 43.430 1.00 10.96 229 LYS A CA 1
ATOM 3386 C C . LYS A 1 229 ? -15.276 -6.553 44.440 1.00 11.34 229 LYS A C 1
ATOM 3387 O O . LYS A 1 229 ? -14.827 -7.442 45.166 1.00 12.73 229 LYS A O 1
ATOM 3406 N N . GLY A 1 230 ? -14.836 -5.289 44.498 1.00 10.35 230 GLY A N 1
ATOM 3407 C CA . GLY A 1 230 ? -13.866 -4.879 45.473 1.00 12.17 230 GLY A CA 1
ATOM 3408 C C . GLY A 1 230 ? -12.431 -5.232 45.161 1.00 12.91 230 GLY A C 1
ATOM 3409 O O . GLY A 1 230 ? -11.568 -4.915 45.984 1.00 11.49 230 GLY A O 1
ATOM 3413 N N . LYS A 1 231 ? -12.177 -5.856 44.023 1.00 11.50 231 LYS A N 1
ATOM 3414 C CA . LYS A 1 231 ? -10.866 -6.342 43.608 1.00 12.31 231 LYS A CA 1
ATOM 3415 C C . LYS A 1 231 ? -10.383 -5.604 42.363 1.00 12.22 231 LYS A C 1
ATOM 3416 O O . LYS A 1 231 ? -11.198 -5.446 41.447 1.00 12.14 231 LYS A O 1
ATOM 3435 N N . PRO A 1 232 ? -9.125 -5.174 42.284 1.00 11.81 232 PRO A N 1
ATOM 3436 C CA . PRO A 1 232 ? -8.675 -4.564 41.023 1.00 12.65 232 PRO A CA 1
ATOM 3437 C C . PRO A 1 232 ? -8.903 -5.458 39.801 1.00 12.06 232 PRO A C 1
ATOM 3438 O O . PRO A 1 232 ? -8.672 -6.668 39.844 1.00 12.12 232 PRO A O 1
ATOM 3449 N N . LEU A 1 233 ? -9.319 -4.806 38.706 1.00 11.11 233 LEU A N 1
ATOM 3450 C CA . LEU A 1 233 ? -9.476 -5.509 37.427 1.00 9.78 233 LEU A CA 1
ATOM 3451 C C . LEU A 1 233 ? -8.150 -5.758 36.737 1.00 10.70 233 LEU A C 1
ATOM 3452 O O . LEU A 1 233 ? -8.028 -6.505 35.770 1.00 11.95 233 LEU A O 1
ATOM 3468 N N . PHE A 1 234 ? -7.078 -5.079 37.166 1.00 10.71 234 PHE A N 1
ATOM 3469 C CA . PHE A 1 234 ? -5.750 -5.225 36.588 1.00 10.17 234 PHE A CA 1
ATOM 3470 C C . PHE A 1 234 ? -4.739 -4.680 37.598 1.00 9.29 234 PHE A C 1
ATOM 3471 O O . PHE A 1 234 ? -5.121 -3.847 38.417 1.00 12.03 234 PHE A O 1
ATOM 3488 N N . ARG A 1 235 ? -3.515 -5.113 37.485 1.00 10.61 235 ARG A N 1
ATOM 3489 C CA . ARG A 1 235 ? -2.443 -4.771 38.407 1.00 9.92 235 ARG A CA 1
ATOM 3490 C C . ARG A 1 235 ? -1.291 -4.055 37.738 1.00 9.83 235 ARG A C 1
ATOM 3491 O O . ARG A 1 235 ? -0.341 -3.670 38.399 1.00 11.81 235 ARG A O 1
ATOM 3512 N N . ALA A 1 236 ? -1.367 -3.835 36.424 1.00 9.98 236 ALA A N 1
ATOM 3513 C CA . ALA A 1 236 ? -0.306 -3.179 35.673 1.00 11.23 236 ALA A CA 1
ATOM 3514 C C . ALA A 1 236 ? -0.860 -2.773 34.296 1.00 10.49 236 ALA A C 1
ATOM 3515 O O . ALA A 1 236 ? -1.851 -3.374 33.832 1.00 10.62 236 ALA A O 1
ATOM 3522 N N . GLY A 1 237 ? -0.216 -1.838 33.629 1.00 10.33 237 GLY A N 1
ATOM 3523 C CA . GLY A 1 237 ? -0.560 -1.455 32.284 1.00 10.11 237 GLY A CA 1
ATOM 3524 C C . GLY A 1 237 ? 0.628 -1.269 31.369 1.00 9.74 237 GLY A C 1
ATOM 3525 O O . GLY A 1 237 ? 1.651 -0.828 31.877 1.00 10.92 237 GLY A O 1
ATOM 3529 N N . ILE A 1 238 ? 0.505 -1.593 30.084 1.00 9.56 238 ILE A N 1
ATOM 3530 C CA . ILE A 1 238 ? 1.506 -1.341 29.068 1.00 9.38 238 ILE A CA 1
ATOM 3531 C C . ILE A 1 238 ? 0.880 -0.578 27.914 1.00 9.18 238 ILE A C 1
ATOM 3532 O O . ILE A 1 238 ? -0.128 -1.024 27.342 1.00 10.46 238 ILE A O 1
ATOM 3548 N N . MET A 1 239 ? 1.465 0.568 27.612 1.00 9.27 239 MET A N 1
ATOM 3549 C CA . MET A 1 239 ? 0.968 1.532 26.620 1.00 9.29 239 MET A CA 1
ATOM 3550 C C . MET A 1 239 ? 1.967 1.617 25.472 1.00 8.39 239 MET A C 1
ATOM 3551 O O . MET A 1 239 ? 3.003 2.271 25.601 1.00 11.07 239 MET A O 1
ATOM 3565 N N . GLN A 1 240 ? 1.676 0.963 24.371 1.00 8.80 240 GLN A N 1
ATOM 3566 C CA . GLN A 1 240 ? 2.467 1.055 23.138 1.00 9.25 240 GLN A CA 1
ATOM 3567 C C . GLN A 1 240 ? 1.916 2.210 22.303 1.00 8.47 240 GLN A C 1
ATOM 3568 O O . GLN A 1 240 ? 0.949 1.974 21.559 1.00 10.65 240 GLN A O 1
ATOM 3582 N N . SER A 1 241 ? 2.501 3.385 22.390 1.00 10.00 241 SER A N 1
ATOM 3583 C CA . SER A 1 241 ? 2.115 4.556 21.617 1.00 9.21 241 SER A CA 1
ATOM 3584 C C . SER A 1 241 ? 0.724 5.110 21.921 1.00 9.81 241 SER A C 1
ATOM 3585 O O . SER A 1 241 ? -0.268 4.774 21.283 1.00 10.85 241 SER A O 1
ATOM 3593 N N . GLY A 1 242 ? 0.669 5.978 22.929 1.00 9.69 242 GLY A N 1
ATOM 3594 C CA . GLY A 1 242 ? -0.560 6.660 23.291 1.00 11.36 242 GLY A CA 1
ATOM 3595 C C . GLY A 1 242 ? -0.846 6.630 24.779 1.00 10.58 242 GLY A C 1
ATOM 3596 O O . GLY A 1 242 ? -0.713 5.604 25.435 1.00 9.55 242 GLY A O 1
ATOM 3600 N N . ALA A 1 243 ? -1.234 7.792 25.301 1.00 9.81 243 ALA A N 1
ATOM 3601 C CA . ALA A 1 243 ? -1.652 7.946 26.694 1.00 10.24 243 ALA A CA 1
ATOM 3602 C C . ALA A 1 243 ? -2.982 8.701 26.661 1.00 9.01 243 ALA A C 1
ATOM 3603 O O . ALA A 1 243 ? -3.976 8.184 26.111 1.00 10.17 243 ALA A O 1
ATOM 3610 N N . MET A 1 244 ? -3.052 9.878 27.238 1.00 9.70 244 MET A N 1
ATOM 3611 C CA . MET A 1 244 ? -4.332 10.620 27.283 1.00 10.27 244 MET A CA 1
ATOM 3612 C C . MET A 1 244 ? -4.861 10.869 25.892 1.00 9.43 244 MET A C 1
ATOM 3613 O O . MET A 1 244 ? -4.142 11.203 24.964 1.00 11.88 244 MET A O 1
ATOM 3627 N N . VAL A 1 245 ? -6.186 10.812 25.747 1.00 10.64 245 VAL A N 1
ATOM 3628 C CA . VAL A 1 245 ? -6.866 11.277 24.558 1.00 10.61 245 VAL A CA 1
ATOM 3629 C C . VAL A 1 245 ? -7.081 12.784 24.674 1.00 9.83 245 VAL A C 1
ATOM 3630 O O . VAL A 1 245 ? -7.686 13.236 25.664 1.00 11.11 245 VAL A O 1
ATOM 3643 N N . PRO A 1 246 ? -6.586 13.564 23.723 1.00 9.58 246 PRO A N 1
ATOM 3644 C CA . PRO A 1 246 ? -6.707 15.023 23.820 1.00 10.05 246 PRO A CA 1
ATOM 3645 C C . PRO A 1 246 ? -8.048 15.466 23.245 1.00 9.90 246 PRO A C 1
ATOM 3646 O O . PRO A 1 246 ? -8.130 16.048 22.161 1.00 11.03 246 PRO A O 1
ATOM 3657 N N . SER A 1 247 ? -9.081 15.172 24.017 1.00 10.72 247 SER A N 1
ATOM 3658 C CA . SER A 1 247 ? -10.439 15.376 23.532 1.00 9.96 247 SER A CA 1
ATOM 3659 C C . SER A 1 247 ? -11.318 16.179 24.496 1.00 9.21 247 SER A C 1
ATOM 3660 O O . SER A 1 247 ? -11.301 16.002 25.723 1.00 10.39 247 SER A O 1
ATOM 3668 N N . ASP A 1 248 ? -12.123 17.028 23.894 1.00 10.01 248 ASP A N 1
ATOM 3669 C CA . ASP A 1 248 ? -13.239 17.683 24.504 1.00 10.41 248 ASP A CA 1
ATOM 3670 C C . ASP A 1 248 ? -14.294 16.686 24.935 1.00 10.17 248 ASP A C 1
ATOM 3671 O O . ASP A 1 248 ? -14.327 15.534 24.491 1.00 10.41 248 ASP A O 1
ATOM 3680 N N . PRO A 1 249 ? -15.225 17.078 25.795 1.00 10.56 249 PRO A N 1
ATOM 3681 C CA . PRO A 1 249 ? -16.293 16.172 26.219 1.00 10.70 249 PRO A CA 1
ATOM 3682 C C . PRO A 1 249 ? -17.223 15.685 25.110 1.00 10.63 249 PRO A C 1
ATOM 3683 O O . PRO A 1 249 ? -17.275 16.223 24.011 1.00 11.29 249 PRO A O 1
ATOM 3694 N N . VAL A 1 250 ? -17.965 14.647 25.465 1.00 10.54 250 VAL A N 1
ATOM 3695 C CA . VAL A 1 250 ? -18.918 13.993 24.590 1.00 10.86 250 VAL A CA 1
ATOM 3696 C C . VAL A 1 250 ? -19.854 15.017 23.929 1.00 11.60 250 VAL A C 1
ATOM 3697 O O . VAL A 1 250 ? -20.168 14.887 22.726 1.00 10.87 250 VAL A O 1
ATOM 3710 N N . ASP A 1 251 ? -20.309 16.010 24.698 1.00 11.44 251 ASP A N 1
ATOM 3711 C CA . ASP A 1 251 ? -21.286 16.998 24.238 1.00 12.26 251 ASP A CA 1
ATOM 3712 C C . ASP A 1 251 ? -20.633 18.297 23.798 1.00 11.99 251 ASP A C 1
ATOM 3713 O O . ASP A 1 251 ? -21.303 19.319 23.717 1.00 13.04 251 ASP A O 1
ATOM 3722 N N . GLY A 1 252 ? -19.341 18.249 23.465 1.00 11.60 252 GLY A N 1
ATOM 3723 C CA . GLY A 1 252 ? -18.686 19.428 22.922 1.00 11.81 252 GLY A CA 1
ATOM 3724 C C . GLY A 1 252 ? -18.916 19.603 21.441 1.00 12.05 252 GLY A C 1
ATOM 3725 O O . GLY A 1 252 ? -19.788 19.008 20.782 1.00 12.92 252 GLY A O 1
ATOM 3729 N N . THR A 1 253 ? -18.130 20.480 20.835 1.00 12.13 253 THR A N 1
ATOM 3730 C CA . THR A 1 253 ? -18.359 20.948 19.484 1.00 11.27 253 THR A CA 1
ATOM 3731 C C . THR A 1 253 ? -18.254 19.826 18.471 1.00 10.80 253 THR A C 1
ATOM 3732 O O . THR A 1 253 ? -19.180 19.609 17.696 1.00 10.93 253 THR A O 1
ATOM 3743 N N . TYR A 1 254 ? -17.103 19.133 18.432 1.00 10.82 254 TYR A N 1
ATOM 3744 C CA . TYR A 1 254 ? -16.926 18.223 17.320 1.00 10.70 254 TYR A CA 1
ATOM 3745 C C . TYR A 1 254 ? -17.715 16.937 17.556 1.00 10.92 254 TYR A C 1
ATOM 3746 O O . TYR A 1 254 ? -18.119 16.280 16.575 1.00 12.17 254 TYR A O 1
ATOM 3764 N N . GLY A 1 255 ? -17.929 16.521 18.816 1.00 11.20 255 GLY A N 1
ATOM 3765 C CA . GLY A 1 255 ? -18.812 15.388 19.048 1.00 11.83 255 GLY A CA 1
ATOM 3766 C C . GLY A 1 255 ? -20.198 15.628 18.489 1.00 9.76 255 GLY A C 1
ATOM 3767 O O . GLY A 1 255 ? -20.799 14.746 17.890 1.00 11.25 255 GLY A O 1
ATOM 3771 N N . ASN A 1 256 ? -20.735 16.808 18.688 1.00 11.07 256 ASN A N 1
ATOM 3772 C CA . ASN A 1 256 ? -22.035 17.202 18.149 1.00 10.58 256 ASN A CA 1
ATOM 3773 C C . ASN A 1 256 ? -21.969 17.377 16.638 1.00 9.70 256 ASN A C 1
ATOM 3774 O O . ASN A 1 256 ? -22.928 17.003 15.985 1.00 12.21 256 ASN A O 1
ATOM 3785 N N . GLU A 1 257 ? -20.856 17.898 16.114 1.00 11.38 257 GLU A N 1
ATOM 3786 C CA . GLU A 1 257 ? -20.758 18.125 14.677 1.00 11.24 257 GLU A CA 1
ATOM 3787 C C . GLU A 1 257 ? -20.794 16.783 13.939 1.00 10.10 257 GLU A C 1
ATOM 3788 O O . GLU A 1 257 ? -21.513 16.628 12.934 1.00 11.74 257 GLU A O 1
ATOM 3800 N N . ILE A 1 258 ? -20.034 15.811 14.435 1.00 10.26 258 ILE A N 1
ATOM 3801 C CA . ILE A 1 258 ? -20.056 14.487 13.827 1.00 10.15 258 ILE A CA 1
ATOM 3802 C C . ILE A 1 258 ? -21.391 13.811 14.021 1.00 10.38 258 ILE A C 1
ATOM 3803 O O . ILE A 1 258 ? -21.867 13.191 13.071 1.00 11.17 258 ILE A O 1
ATOM 3819 N N . TYR A 1 259 ? -21.982 13.931 15.204 1.00 9.78 259 TYR A N 1
ATOM 3820 C CA . TYR A 1 259 ? -23.290 13.336 15.409 1.00 10.19 259 TYR A CA 1
ATOM 3821 C C . TYR A 1 259 ? -24.289 13.874 14.390 1.00 10.64 259 TYR A C 1
ATOM 3822 O O . TYR A 1 259 ? -25.053 13.127 13.802 1.00 10.93 259 TYR A O 1
ATOM 3840 N N . ASP A 1 260 ? -24.269 15.193 14.202 1.00 11.49 260 ASP A N 1
ATOM 3841 C CA . ASP A 1 260 ? -25.253 15.782 13.280 1.00 11.11 260 ASP A CA 1
ATOM 3842 C C . ASP A 1 260 ? -25.041 15.287 11.864 1.00 12.14 260 ASP A C 1
ATOM 3843 O O . ASP A 1 260 ? -26.001 15.037 11.145 1.00 13.59 260 ASP A O 1
ATOM 3852 N N . LEU A 1 261 ? -23.786 15.176 11.453 1.00 12.07 261 LEU A N 1
ATOM 3853 C CA . LEU A 1 261 ? -23.451 14.680 10.121 1.00 11.29 261 LEU A CA 1
ATOM 3854 C C . LEU A 1 261 ? -23.903 13.220 9.958 1.00 11.55 261 LEU A C 1
ATOM 3855 O O . LEU A 1 261 ? -24.495 12.801 8.955 1.00 11.86 261 LEU A O 1
ATOM 3871 N N . PHE A 1 262 ? -23.616 12.401 10.960 1.00 11.62 262 PHE A N 1
ATOM 3872 C CA . PHE A 1 262 ? -24.022 10.998 10.987 1.00 11.97 262 PHE A CA 1
ATOM 3873 C C . PHE A 1 262 ? -25.536 10.877 10.896 1.00 12.19 262 PHE A C 1
ATOM 3874 O O . PHE A 1 262 ? -26.081 10.143 10.070 1.00 13.07 262 PHE A O 1
ATOM 3891 N N . VAL A 1 263 ? -26.246 11.580 11.769 1.00 11.22 263 VAL A N 1
ATOM 3892 C CA . VAL A 1 263 ? -27.707 11.544 11.756 1.00 11.63 263 VAL A CA 1
ATOM 3893 C C . VAL A 1 263 ? -28.255 11.878 10.377 1.00 12.20 263 VAL A C 1
ATOM 3894 O O . VAL A 1 263 ? -29.163 11.239 9.850 1.00 13.39 263 VAL A O 1
ATOM 3907 N N . SER A 1 264 ? -27.721 12.954 9.807 1.00 12.29 264 SER A N 1
ATOM 3908 C CA . SER A 1 264 ? -28.237 13.426 8.536 1.00 13.26 264 SER A CA 1
ATOM 3909 C C . SER A 1 264 ? -27.999 12.405 7.436 1.00 13.02 264 SER A C 1
ATOM 3910 O O . SER A 1 264 ? -28.860 12.090 6.616 1.00 14.64 264 SER A O 1
ATOM 3923 N N . SER A 1 265 ? -26.763 11.885 7.463 1.00 12.00 265 SER A N 1
ATOM 3924 C CA . SER A 1 265 ? -26.360 10.926 6.461 1.00 12.27 265 SER A CA 1
ATOM 3925 C C . SER A 1 265 ? -27.151 9.625 6.581 1.00 12.47 265 SER A C 1
ATOM 3926 O O . SER A 1 265 ? -27.256 8.950 5.552 1.00 18.47 265 SER A O 1
ATOM 3934 N N . ALA A 1 266 ? -27.629 9.299 7.761 1.00 12.80 266 ALA A N 1
ATOM 3935 C CA . ALA A 1 266 ? -28.401 8.090 8.010 1.00 13.43 266 ALA A CA 1
ATOM 3936 C C . ALA A 1 266 ? -29.884 8.254 7.702 1.00 14.73 266 ALA A C 1
ATOM 3937 O O . ALA A 1 266 ? -30.672 7.320 7.882 1.00 17.08 266 ALA A O 1
ATOM 3944 N N . GLY A 1 267 ? -30.308 9.417 7.205 1.00 14.49 267 GLY A N 1
ATOM 3945 C CA . GLY A 1 267 ? -31.680 9.663 6.883 1.00 15.32 267 GLY A CA 1
ATOM 3946 C C . GLY A 1 267 ? -32.517 10.036 8.079 1.00 14.28 267 GLY A C 1
ATOM 3947 O O . GLY A 1 267 ? -33.748 9.991 7.991 1.00 18.23 267 GLY A O 1
ATOM 3951 N N . CYS A 1 268 ? -31.898 10.425 9.200 1.00 14.39 268 CYS A N 1
ATOM 3952 C CA . CYS A 1 268 ? -32.641 10.702 10.424 1.00 13.21 268 CYS A CA 1
ATOM 3953 C C . CYS A 1 268 ? -32.696 12.180 10.782 1.00 13.39 268 CYS A C 1
ATOM 3954 O O . CYS A 1 268 ? -33.049 12.553 11.905 1.00 13.47 268 CYS A O 1
ATOM 3961 N N . GLY A 1 269 ? -32.393 13.056 9.834 1.00 14.50 269 GLY A N 1
ATOM 3962 C CA . GLY A 1 269 ? -32.359 14.466 10.134 1.00 14.90 269 GLY A CA 1
ATOM 3963 C C . GLY A 1 269 ? -33.669 15.105 10.517 1.00 15.03 269 GLY A C 1
ATOM 3964 O O . GLY A 1 269 ? -33.680 16.167 11.157 1.00 19.85 269 GLY A O 1
ATOM 3968 N N . SER A 1 270 ? -34.810 14.521 10.162 1.00 15.99 270 SER A N 1
ATOM 3969 C CA . SER A 1 270 ? -36.126 15.035 10.505 1.00 15.82 270 SER A CA 1
ATOM 3970 C C . SER A 1 270 ? -36.662 14.403 11.773 1.00 14.31 270 SER A C 1
ATOM 3971 O O . SER A 1 270 ? -37.798 14.664 12.159 1.00 16.94 270 SER A O 1
ATOM 3979 N N . ALA A 1 271 ? -35.857 13.593 12.449 1.00 14.37 271 ALA A N 1
ATOM 3980 C CA . ALA A 1 271 ? -36.350 12.906 13.643 1.00 14.60 271 ALA A CA 1
ATOM 3981 C C . ALA A 1 271 ? -36.383 13.789 14.864 1.00 13.41 271 ALA A C 1
ATOM 3982 O O . ALA A 1 271 ? -35.420 14.511 15.103 1.00 17.98 271 ALA A O 1
ATOM 3989 N N . SER A 1 272 ? -37.432 13.709 15.658 1.00 13.81 272 SER A N 1
ATOM 3990 C CA . SER A 1 272 ? -37.479 14.284 16.989 1.00 14.80 272 SER A CA 1
ATOM 3991 C C . SER A 1 272 ? -36.720 13.384 17.955 1.00 13.64 272 SER A C 1
ATOM 3992 O O . SER A 1 272 ? -36.192 13.849 18.986 1.00 18.37 272 SER A O 1
ATOM 4000 N N . ASP A 1 273 ? -36.656 12.091 17.697 1.00 13.30 273 ASP A N 1
ATOM 4001 C CA . ASP A 1 273 ? -35.925 11.140 18.554 1.00 13.15 273 ASP A CA 1
ATOM 4002 C C . ASP A 1 273 ? -34.839 10.499 17.671 1.00 11.58 273 ASP A C 1
ATOM 4003 O O . ASP A 1 273 ? -35.045 9.480 17.031 1.00 12.67 273 ASP A O 1
ATOM 4012 N N . LYS A 1 274 ? -33.705 11.193 17.587 1.00 11.96 274 LYS A N 1
ATOM 4013 C CA . LYS A 1 274 ? -32.663 10.820 16.643 1.00 10.06 274 LYS A CA 1
ATOM 4014 C C . LYS A 1 274 ? -32.012 9.493 16.975 1.00 9.59 274 LYS A C 1
ATOM 4015 O O . LYS A 1 274 ? -31.725 8.732 16.063 1.00 11.66 274 LYS A O 1
ATOM 4034 N N . LEU A 1 275 ? -31.812 9.224 18.260 1.00 11.91 275 LEU A N 1
ATOM 4035 C CA . LEU A 1 275 ? -31.214 7.954 18.635 1.00 11.40 275 LEU A CA 1
ATOM 4036 C C . LEU A 1 275 ? -32.166 6.810 18.299 1.00 11.46 275 LEU A C 1
ATOM 4037 O O . LEU A 1 275 ? -31.698 5.762 17.839 1.00 12.48 275 LEU A O 1
ATOM 4053 N N . ALA A 1 276 ? -33.472 6.970 18.534 1.00 11.05 276 ALA A N 1
ATOM 4054 C CA . ALA A 1 276 ? -34.419 5.910 18.173 1.00 12.14 276 ALA A CA 1
ATOM 4055 C C . ALA A 1 276 ? -34.438 5.709 16.659 1.00 12.40 276 ALA A C 1
ATOM 4056 O O . ALA A 1 276 ? -34.545 4.574 16.166 1.00 13.27 276 ALA A O 1
ATOM 4063 N N . CYS A 1 277 ? -34.340 6.798 15.890 1.00 12.06 277 CYS A N 1
ATOM 4064 C CA . CYS A 1 277 ? -34.288 6.711 14.424 1.00 12.42 277 CYS A CA 1
ATOM 4065 C C . CYS A 1 277 ? -33.052 5.941 13.980 1.00 11.64 277 CYS A C 1
ATOM 4066 O O . CYS A 1 277 ? -33.099 5.036 13.157 1.00 12.19 277 CYS A O 1
ATOM 4073 N N . LEU A 1 278 ? -31.896 6.267 14.541 1.00 11.45 278 LEU A N 1
ATOM 4074 C CA . LEU A 1 278 ? -30.666 5.536 14.226 1.00 11.82 278 LEU A CA 1
ATOM 4075 C C . LEU A 1 278 ? -30.772 4.064 14.590 1.00 12.38 278 LEU A C 1
ATOM 4076 O O . LEU A 1 278 ? -30.313 3.153 13.898 1.00 12.27 278 LEU A O 1
ATOM 4092 N N . ARG A 1 279 ? -31.370 3.816 15.745 1.00 11.09 279 ARG A N 1
ATOM 4093 C CA . ARG A 1 279 ? -31.490 2.449 16.229 1.00 11.95 279 ARG A CA 1
ATOM 4094 C C . ARG A 1 279 ? -32.398 1.614 15.322 1.00 11.46 279 ARG A C 1
ATOM 4095 O O . ARG A 1 279 ? -32.278 0.404 15.271 1.00 13.93 279 ARG A O 1
ATOM 4116 N N . SER A 1 280 ? -33.266 2.270 14.552 1.00 12.41 280 SER A N 1
ATOM 4117 C CA . SER A 1 280 ? -34.181 1.619 13.643 1.00 11.50 280 SER A CA 1
ATOM 4118 C C . SER A 1 280 ? -33.623 1.428 12.241 1.00 12.28 280 SER A C 1
ATOM 4119 O O . SER A 1 280 ? -34.206 0.736 11.397 1.00 13.64 280 SER A O 1
ATOM 4127 N N . ALA A 1 281 ? -32.495 2.053 11.935 1.00 12.47 281 ALA A N 1
ATOM 4128 C CA . ALA A 1 281 ? -31.961 2.000 10.576 1.00 11.82 281 ALA A CA 1
ATOM 4129 C C . ALA A 1 281 ? -31.375 0.633 10.262 1.00 12.51 281 ALA A C 1
ATOM 4130 O O . ALA A 1 281 ? -31.024 -0.137 11.160 1.00 14.27 281 ALA A O 1
ATOM 4137 N N . SER A 1 282 ? -31.257 0.285 8.986 1.00 13.11 282 SER A N 1
ATOM 4138 C CA . SER A 1 282 ? -30.563 -0.942 8.630 1.00 14.06 282 SER A CA 1
ATOM 4139 C C . SER A 1 282 ? -29.070 -0.849 8.926 1.00 12.73 282 SER A C 1
ATOM 4140 O O . SER A 1 282 ? -28.490 0.239 9.035 1.00 13.73 282 SER A O 1
ATOM 4148 N N . SER A 1 283 ? -28.412 -1.994 9.050 1.00 13.88 283 SER A N 1
ATOM 4149 C CA . SER A 1 283 ? -26.978 -2.045 9.243 1.00 12.88 283 SER A CA 1
ATOM 4150 C C . SER A 1 283 ? -26.261 -1.330 8.109 1.00 13.25 283 SER A C 1
ATOM 4151 O O . SER A 1 283 ? -25.317 -0.546 8.325 1.00 13.13 283 SER A O 1
ATOM 4159 N N . ASP A 1 284 ? -26.657 -1.565 6.867 1.00 13.03 284 ASP A N 1
ATOM 4160 C CA . ASP A 1 284 ? -26.012 -0.931 5.733 1.00 13.57 284 ASP A CA 1
ATOM 4161 C C . ASP A 1 284 ? -26.151 0.586 5.752 1.00 13.04 284 ASP A C 1
ATOM 4162 O O . ASP A 1 284 ? -25.275 1.346 5.348 1.00 13.47 284 ASP A O 1
ATOM 4171 N N . THR A 1 285 ? -27.254 1.155 6.164 1.00 12.62 285 THR A N 1
ATOM 4172 C CA . THR A 1 285 ? -27.551 2.545 6.280 1.00 12.39 285 THR A CA 1
ATOM 4173 C C . THR A 1 285 ? -26.550 3.110 7.285 1.00 12.20 285 THR A C 1
ATOM 4174 O O . THR A 1 285 ? -25.962 4.160 6.999 1.00 12.84 285 THR A O 1
ATOM 4185 N N . LEU A 1 286 ? -26.369 2.461 8.440 1.00 12.46 286 LEU A N 1
ATOM 4186 C CA . LEU A 1 286 ? -25.426 3.036 9.399 1.00 11.05 286 LEU A CA 1
ATOM 4187 C C . LEU A 1 286 ? -23.993 2.947 8.901 1.00 10.15 286 LEU A C 1
ATOM 4188 O O . LEU A 1 286 ? -23.164 3.820 9.181 1.00 11.76 286 LEU A O 1
ATOM 4204 N N . LEU A 1 287 ? -23.652 1.886 8.185 1.00 11.87 287 LEU A N 1
ATOM 4205 C CA . LEU A 1 287 ? -22.328 1.747 7.602 1.00 12.13 287 LEU A CA 1
ATOM 4206 C C . LEU A 1 287 ? -22.056 2.860 6.601 1.00 11.01 287 LEU A C 1
ATOM 4207 O O . LEU A 1 287 ? -21.040 3.561 6.656 1.00 12.03 287 LEU A O 1
ATOM 4223 N N . ASP A 1 288 ? -22.986 3.074 5.674 1.00 11.51 288 ASP A N 1
ATOM 4224 C CA . ASP A 1 288 ? -22.813 4.145 4.696 1.00 11.46 288 ASP A CA 1
ATOM 4225 C C . ASP A 1 288 ? -22.725 5.498 5.366 1.00 11.24 288 ASP A C 1
ATOM 4226 O O . ASP A 1 288 ? -21.919 6.350 4.996 1.00 11.95 288 ASP A O 1
ATOM 4235 N N . ALA A 1 289 ? -23.561 5.720 6.389 1.00 11.47 289 ALA A N 1
ATOM 4236 C CA . ALA A 1 289 ? -23.477 7.006 7.084 1.00 11.19 289 ALA A CA 1
ATOM 4237 C C . ALA A 1 289 ? -22.131 7.213 7.761 1.00 10.41 289 ALA A C 1
ATOM 4238 O O . ALA A 1 289 ? -21.557 8.309 7.719 1.00 11.78 289 ALA A O 1
ATOM 4245 N N . THR A 1 290 ? -21.622 6.157 8.364 1.00 10.77 290 THR A N 1
ATOM 4246 C CA . THR A 1 290 ? -20.304 6.229 9.005 1.00 10.81 290 THR A CA 1
ATOM 4247 C C . THR A 1 290 ? -19.220 6.556 7.996 1.00 10.58 290 THR A C 1
ATOM 4248 O O . THR A 1 290 ? -18.298 7.337 8.257 1.00 12.35 290 THR A O 1
ATOM 4259 N N . ASN A 1 291 ? -19.326 5.981 6.794 1.00 11.11 291 ASN A N 1
ATOM 4260 C CA . ASN A 1 291 ? -18.303 6.180 5.768 1.00 11.37 291 ASN A CA 1
ATOM 4261 C C . ASN A 1 291 ? -18.462 7.544 5.096 1.00 12.17 291 ASN A C 1
ATOM 4262 O O . ASN A 1 291 ? -17.594 7.927 4.302 1.00 12.57 291 ASN A O 1
ATOM 4273 N N . ASN A 1 292 ? -19.531 8.266 5.432 1.00 11.55 292 ASN A N 1
ATOM 4274 C CA . ASN A 1 292 ? -19.736 9.641 5.021 1.00 12.60 292 ASN A CA 1
ATOM 4275 C C . ASN A 1 292 ? -19.239 10.632 6.070 1.00 11.26 292 ASN A C 1
ATOM 4276 O O . ASN A 1 292 ? -19.473 11.821 5.926 1.00 13.25 292 ASN A O 1
ATOM 4287 N N . THR A 1 293 ? -18.550 10.112 7.073 1.00 11.93 293 THR A N 1
ATOM 4288 C CA . THR A 1 293 ? -17.854 10.924 8.054 1.00 11.11 293 THR A CA 1
ATOM 4289 C C . THR A 1 293 ? -16.358 10.635 7.945 1.00 9.99 293 THR A C 1
ATOM 4290 O O . THR A 1 293 ? -15.983 9.549 7.505 1.00 11.40 293 THR A O 1
ATOM 4301 N N . PRO A 1 294 ? -15.479 11.591 8.245 1.00 10.83 294 PRO A N 1
ATOM 4302 C CA . PRO A 1 294 ? -14.057 11.309 7.989 1.00 11.30 294 PRO A CA 1
ATOM 4303 C C . PRO A 1 294 ? -13.507 10.127 8.780 1.00 9.46 294 PRO A C 1
ATOM 4304 O O . PRO A 1 294 ? -13.766 9.983 9.981 1.00 10.00 294 PRO A O 1
ATOM 4315 N N . GLY A 1 295 ? -12.715 9.307 8.102 1.00 9.90 295 GLY A N 1
ATOM 4316 C CA . GLY A 1 295 ? -11.896 8.278 8.690 1.00 9.85 295 GLY A CA 1
ATOM 4317 C C . GLY A 1 295 ? -10.485 8.775 8.963 1.00 9.93 295 GLY A C 1
ATOM 4318 O O . GLY A 1 295 ? -10.097 9.859 8.506 1.00 10.02 295 GLY A O 1
ATOM 4322 N N . PHE A 1 296 ? -9.681 8.007 9.705 1.00 9.65 296 PHE A N 1
ATOM 4323 C CA . PHE A 1 296 ? -8.422 8.549 10.227 1.00 9.41 296 PHE A CA 1
ATOM 4324 C C . PHE A 1 296 ? -7.355 8.810 9.154 1.00 9.91 296 PHE A C 1
ATOM 4325 O O . PHE A 1 296 ? -6.383 9.497 9.499 1.00 10.71 296 PHE A O 1
ATOM 4342 N N . LEU A 1 297 ? -7.503 8.306 7.939 1.00 10.85 297 LEU A N 1
ATOM 4343 C CA . LEU A 1 297 ? -6.595 8.621 6.839 1.00 11.09 297 LEU A CA 1
ATOM 4344 C C . LEU A 1 297 ? -7.113 9.722 5.944 1.00 10.45 297 LEU A C 1
ATOM 4345 O O . LEU A 1 297 ? -6.386 10.145 5.042 1.00 11.53 297 LEU A O 1
ATOM 4361 N N . ALA A 1 298 ? -8.327 10.193 6.129 1.00 9.85 298 ALA A N 1
ATOM 4362 C CA . ALA A 1 298 ? -8.796 11.336 5.396 1.00 10.52 298 ALA A CA 1
ATOM 4363 C C . ALA A 1 298 ? -8.066 12.591 5.836 1.00 10.01 298 ALA A C 1
ATOM 4364 O O . ALA A 1 298 ? -7.288 12.549 6.779 1.00 11.08 298 ALA A O 1
ATOM 4371 N N . TYR A 1 299 ? -8.341 13.703 5.138 1.00 10.77 299 TYR A N 1
ATOM 4372 C CA . TYR A 1 299 ? -7.652 14.970 5.415 1.00 10.93 299 TYR A CA 1
ATOM 4373 C C . TYR A 1 299 ? -7.700 15.374 6.882 1.00 11.25 299 TYR A C 1
ATOM 4374 O O . TYR A 1 299 ? -6.737 15.902 7.423 1.00 11.27 299 TYR A O 1
ATOM 4392 N N . SER A 1 300 ? -8.839 15.185 7.526 1.00 11.31 300 SER A N 1
ATOM 4393 C CA . SER A 1 300 ? -9.000 15.519 8.943 1.00 11.11 300 SER A CA 1
ATOM 4394 C C . SER A 1 300 ? -7.998 14.785 9.834 1.00 9.90 300 SER A C 1
ATOM 4395 O O . SER A 1 300 ? -7.666 15.225 10.923 1.00 10.39 300 SER A O 1
ATOM 4403 N N . SER A 1 301 ? -7.519 13.638 9.394 1.00 11.13 301 SER A N 1
ATOM 4404 C CA . SER A 1 301 ? -6.402 12.908 9.994 1.00 9.52 301 SER A CA 1
ATOM 4405 C C . SER A 1 301 ? -6.717 12.561 11.429 1.00 9.05 301 SER A C 1
ATOM 4406 O O . SER A 1 301 ? -7.809 12.114 11.761 1.00 10.46 301 SER A O 1
ATOM 4414 N N . LEU A 1 302 ? -5.772 12.815 12.330 1.00 9.71 302 LEU A N 1
ATOM 4415 C CA . LEU A 1 302 ? -6.009 12.436 13.721 1.00 9.52 302 LEU A CA 1
ATOM 4416 C C . LEU A 1 302 ? -7.008 13.312 14.439 1.00 10.30 302 LEU A C 1
ATOM 4417 O O . LEU A 1 302 ? -7.253 13.056 15.630 1.00 11.03 302 LEU A O 1
ATOM 4433 N N . ARG A 1 303 ? -7.630 14.304 13.811 1.00 10.28 303 ARG A N 1
ATOM 4434 C CA . ARG A 1 303 ? -8.815 14.942 14.395 1.00 8.95 303 ARG A CA 1
ATOM 4435 C C . ARG A 1 303 ? -9.973 13.965 14.157 1.00 8.76 303 ARG A C 1
ATOM 4436 O O . ARG A 1 303 ? -10.764 14.104 13.225 1.00 10.69 303 ARG A O 1
ATOM 4457 N N . LEU A 1 304 ? -10.008 12.938 14.989 1.00 9.90 304 LEU A N 1
ATOM 4458 C CA . LEU A 1 304 ? -10.845 11.777 14.726 1.00 9.48 304 LEU A CA 1
ATOM 4459 C C . LEU A 1 304 ? -12.337 12.065 14.878 1.00 10.47 304 LEU A C 1
ATOM 4460 O O . LEU A 1 304 ? -12.752 12.806 15.757 1.00 10.54 304 LEU A O 1
ATOM 4476 N N . SER A 1 305 ? -13.125 11.391 14.034 1.00 10.33 305 SER A N 1
ATOM 4477 C CA . SER A 1 305 ? -14.575 11.480 14.111 1.00 9.65 305 SER A CA 1
ATOM 4478 C C . SER A 1 305 ? -15.098 10.734 15.330 1.00 9.53 305 SER A C 1
ATOM 4479 O O . SER A 1 305 ? -16.192 11.056 15.801 1.00 11.37 305 SER A O 1
ATOM 4487 N N . TYR A 1 306 ? -14.360 9.700 15.765 1.00 9.75 306 TYR A N 1
ATOM 4488 C CA . TYR A 1 306 ? -14.784 8.743 16.776 1.00 9.33 306 TYR A CA 1
ATOM 4489 C C . TYR A 1 306 ? -13.606 8.500 17.697 1.00 9.25 306 TYR A C 1
ATOM 4490 O O . TYR A 1 306 ? -12.567 8.006 17.211 1.00 10.77 306 TYR A O 1
ATOM 4508 N N . LEU A 1 307 ? -13.719 8.821 18.982 1.00 9.45 307 LEU A N 1
ATOM 4509 C CA . LEU A 1 307 ? -12.636 8.597 19.938 1.00 9.43 307 LEU A CA 1
ATOM 4510 C C . LEU A 1 307 ? -13.200 8.769 21.343 1.00 8.88 307 LEU A C 1
ATOM 4511 O O . LEU A 1 307 ? -14.268 9.370 21.499 1.00 9.87 307 LEU A O 1
ATOM 4527 N N . PRO A 1 308 ? -12.536 8.271 22.366 1.00 8.84 308 PRO A N 1
ATOM 4528 C CA . PRO A 1 308 ? -13.025 8.477 23.724 1.00 9.39 308 PRO A CA 1
ATOM 4529 C C . PRO A 1 308 ? -13.026 9.956 24.106 1.00 9.69 308 PRO A C 1
ATOM 4530 O O . PRO A 1 308 ? -12.145 10.720 23.717 1.00 10.74 308 PRO A O 1
ATOM 4541 N N . ARG A 1 309 ? -14.062 10.336 24.879 1.00 10.56 309 ARG A N 1
ATOM 4542 C CA . ARG A 1 309 ? -14.268 11.695 25.280 1.00 10.41 309 ARG A CA 1
ATOM 4543 C C . ARG A 1 309 ? -14.751 11.763 26.729 1.00 10.19 309 ARG A C 1
ATOM 4544 O O . ARG A 1 309 ? -15.557 10.906 27.138 1.00 11.39 309 ARG A O 1
ATOM 4565 N N . PRO A 1 310 ? -14.311 12.739 27.525 1.00 10.05 310 PRO A N 1
ATOM 4566 C CA . PRO A 1 310 ? -14.899 12.869 28.869 1.00 10.17 310 PRO A CA 1
ATOM 4567 C C . PRO A 1 310 ? -16.427 12.942 28.808 1.00 10.18 310 PRO A C 1
ATOM 4568 O O . PRO A 1 310 ? -16.994 13.635 27.952 1.00 11.83 310 PRO A O 1
ATOM 4579 N N . ASP A 1 311 ? -17.064 12.193 29.722 1.00 13.50 311 ASP A N 1
ATOM 4580 C CA . ASP A 1 311 ? -18.517 12.096 29.688 1.00 15.35 311 ASP A CA 1
ATOM 4581 C C . ASP A 1 311 ? -19.123 12.556 31.007 1.00 16.18 311 ASP A C 1
ATOM 4582 O O . ASP A 1 311 ? -20.341 12.532 31.167 1.00 20.51 311 ASP A O 1
ATOM 4591 N N . GLY A 1 312 ? -18.300 12.979 31.962 1.00 17.04 312 GLY A N 1
ATOM 4592 C CA . GLY A 1 312 ? -18.863 13.450 33.242 1.00 18.09 312 GLY A CA 1
ATOM 4593 C C . GLY A 1 312 ? -19.295 12.314 34.139 1.00 19.79 312 GLY A C 1
ATOM 4594 O O . GLY A 1 312 ? -19.768 12.555 35.257 1.00 27.03 312 GLY A O 1
ATOM 4598 N N . LYS A 1 313 ? -19.147 11.075 33.675 1.00 18.03 313 LYS A N 1
ATOM 4599 C CA . LYS A 1 313 ? -19.685 9.913 34.361 1.00 15.86 313 LYS A CA 1
ATOM 4600 C C . LYS A 1 313 ? -18.562 8.919 34.677 1.00 14.11 313 LYS A C 1
ATOM 4601 O O . LYS A 1 313 ? -18.227 8.714 35.860 1.00 17.24 313 LYS A O 1
ATOM 4620 N N . ASN A 1 314 ? -17.973 8.283 33.693 1.00 13.55 314 ASN A N 1
ATOM 4621 C CA . ASN A 1 314 ? -16.879 7.333 33.827 1.00 12.80 314 ASN A CA 1
ATOM 4622 C C . ASN A 1 314 ? -15.528 7.919 33.490 1.00 12.85 314 ASN A C 1
ATOM 4623 O O . ASN A 1 314 ? -14.517 7.435 34.012 1.00 12.99 314 ASN A O 1
ATOM 4633 N N . ILE A 1 315 ? -15.513 8.915 32.614 1.00 12.26 315 ILE A N 1
ATOM 4634 C CA . ILE A 1 315 ? -14.326 9.763 32.372 1.00 11.44 315 ILE A CA 1
ATOM 4635 C C . ILE A 1 315 ? -14.750 11.160 32.755 1.00 12.12 315 ILE A C 1
ATOM 4636 O O . ILE A 1 315 ? -15.499 11.827 32.039 1.00 12.60 315 ILE A O 1
ATOM 4652 N N . THR A 1 316 ? -14.368 11.558 33.980 1.00 11.62 316 THR A N 1
ATOM 4653 C CA . THR A 1 316 ? -15.140 12.664 34.544 1.00 10.89 316 THR A CA 1
ATOM 4654 C C . THR A 1 316 ? -14.686 14.031 34.084 1.00 11.94 316 THR A C 1
ATOM 4655 O O . THR A 1 316 ? -15.340 15.035 34.372 1.00 16.15 316 THR A O 1
ATOM 4666 N N . ASP A 1 317 ? -13.555 14.113 33.387 1.00 11.85 317 ASP A N 1
ATOM 4667 C CA . ASP A 1 317 ? -13.024 15.414 32.972 1.00 12.31 317 ASP A CA 1
ATOM 4668 C C . ASP A 1 317 ? -11.927 15.204 31.949 1.00 11.35 317 ASP A C 1
ATOM 4669 O O . ASP A 1 317 ? -11.529 14.050 31.742 1.00 12.06 317 ASP A O 1
ATOM 4678 N N . ASP A 1 318 ? -11.457 16.290 31.365 1.00 11.36 318 ASP A N 1
ATOM 4679 C CA . ASP A 1 318 ? -10.195 16.393 30.640 1.00 11.07 318 ASP A CA 1
ATOM 4680 C C . ASP A 1 318 ? -9.177 15.412 31.157 1.00 11.55 318 ASP A C 1
ATOM 4681 O O . ASP A 1 318 ? -8.855 15.450 32.342 1.00 12.28 318 ASP A O 1
ATOM 4690 N N . MET A 1 319 ? -8.728 14.502 30.283 1.00 10.80 319 MET A N 1
ATOM 4691 C CA . MET A 1 319 ? -7.903 13.419 30.771 1.00 12.00 319 MET A CA 1
ATOM 4692 C C . MET A 1 319 ? -6.516 13.900 31.187 1.00 10.22 319 MET A C 1
ATOM 4693 O O . MET A 1 319 ? -5.906 13.261 32.027 1.00 11.54 319 MET A O 1
ATOM 4707 N N . TYR A 1 320 ? -5.994 14.984 30.638 1.00 10.20 320 TYR A N 1
ATOM 4708 C CA . TYR A 1 320 ? -4.754 15.587 31.113 1.00 10.73 320 TYR A CA 1
ATOM 4709 C C . TYR A 1 320 ? -4.945 16.055 32.549 1.00 11.32 320 TYR A C 1
ATOM 4710 O O . TYR A 1 320 ? -4.070 15.868 33.410 1.00 12.62 320 TYR A O 1
ATOM 4728 N N . LYS A 1 321 ? -6.104 16.684 32.800 1.00 12.20 321 LYS A N 1
ATOM 4729 C CA . LYS A 1 321 ? -6.352 17.163 34.160 1.00 11.17 321 LYS A CA 1
ATOM 4730 C C . LYS A 1 321 ? -6.545 15.992 35.109 1.00 10.83 321 LYS A C 1
ATOM 4731 O O . LYS A 1 321 ? -6.111 16.056 36.262 1.00 12.50 321 LYS A O 1
ATOM 4750 N N . LEU A 1 322 ? -7.200 14.913 34.694 1.00 10.46 322 LEU A N 1
ATOM 4751 C CA . LEU A 1 322 ? -7.351 13.722 35.556 1.00 11.34 322 LEU A CA 1
ATOM 4752 C C . LEU A 1 322 ? -5.986 13.224 36.001 1.00 10.42 322 LEU A C 1
ATOM 4753 O O . LEU A 1 322 ? -5.781 12.864 37.173 1.00 11.97 322 LEU A O 1
ATOM 4769 N N . VAL A 1 323 ? -5.033 13.171 35.061 1.00 10.54 323 VAL A N 1
ATOM 4770 C CA . VAL A 1 323 ? -3.719 12.671 35.379 1.00 10.98 323 VAL A CA 1
ATOM 4771 C C . VAL A 1 323 ? -2.971 13.680 36.260 1.00 11.97 323 VAL A C 1
ATOM 4772 O O . VAL A 1 323 ? -2.336 13.288 37.253 1.00 13.75 323 VAL A O 1
ATOM 4785 N N . ARG A 1 324 ? -3.021 14.968 35.953 1.00 11.55 324 ARG A N 1
ATOM 4786 C CA . ARG A 1 324 ? -2.445 15.974 36.831 1.00 11.75 324 ARG A CA 1
ATOM 4787 C C . ARG A 1 324 ? -2.957 15.881 38.251 1.00 13.08 324 ARG A C 1
ATOM 4788 O O . ARG A 1 324 ? -2.232 16.076 39.223 1.00 14.30 324 ARG A O 1
ATOM 4821 N N . ASP A 1 325 ? -4.261 15.626 38.413 1.00 12.96 325 ASP A N 1
ATOM 4822 C CA . ASP A 1 325 ? -4.935 15.662 39.705 1.00 12.37 325 ASP A CA 1
ATOM 4823 C C . ASP A 1 325 ? -4.934 14.321 40.426 1.00 11.77 325 ASP A C 1
ATOM 4824 O O . ASP A 1 325 ? -5.471 14.225 41.535 1.00 15.01 325 ASP A O 1
ATOM 4833 N N . GLY A 1 326 ? -4.299 13.292 39.880 1.00 13.04 326 GLY A N 1
ATOM 4834 C CA . GLY A 1 326 ? -4.095 12.056 40.603 1.00 13.15 326 GLY A CA 1
ATOM 4835 C C . GLY A 1 326 ? -5.250 11.093 40.532 1.00 13.74 326 GLY A C 1
ATOM 4836 O O . GLY A 1 326 ? -5.311 10.159 41.331 1.00 14.23 326 GLY A O 1
ATOM 4840 N N . LYS A 1 327 ? -6.175 11.263 39.603 1.00 13.57 327 LYS A N 1
ATOM 4841 C CA . LYS A 1 327 ? -7.390 10.462 39.509 1.00 13.21 327 LYS A CA 1
ATOM 4842 C C . LYS A 1 327 ? -7.171 9.238 38.619 1.00 11.62 327 LYS A C 1
ATOM 4843 O O . LYS A 1 327 ? -7.799 9.085 37.571 1.00 13.08 327 LYS A O 1
ATOM 4862 N N . TYR A 1 328 ? -6.271 8.365 39.069 1.00 11.98 328 TYR A N 1
ATOM 4863 C CA . TYR A 1 328 ? -5.886 7.158 38.349 1.00 11.89 328 TYR A CA 1
ATOM 4864 C C . TYR A 1 328 ? -5.642 6.037 39.348 1.00 12.65 328 TYR A C 1
ATOM 4865 O O . TYR A 1 328 ? -5.414 6.263 40.531 1.00 13.52 328 TYR A O 1
ATOM 4883 N N . ALA A 1 329 ? -5.662 4.833 38.831 1.00 12.10 329 ALA A N 1
ATOM 4884 C CA . ALA A 1 329 ? -5.346 3.612 39.534 1.00 13.46 329 ALA A CA 1
ATOM 4885 C C . ALA A 1 329 ? -3.844 3.589 39.841 1.00 12.23 329 ALA A C 1
ATOM 4886 O O . ALA A 1 329 ? -3.018 4.016 39.025 1.00 14.03 329 ALA A O 1
ATOM 4893 N N . SER A 1 330 ? -3.521 3.080 41.017 1.00 11.77 330 SER A N 1
ATOM 4894 C CA . SER A 1 330 ? -2.125 2.996 41.424 1.00 12.75 330 SER A CA 1
ATOM 4895 C C . SER A 1 330 ? -1.538 1.668 41.006 1.00 13.69 330 SER A C 1
ATOM 4896 O O . SER A 1 330 ? -1.594 0.754 41.813 1.00 18.18 330 SER A O 1
ATOM 4904 N N . VAL A 1 331 ? -1.003 1.604 39.790 1.00 12.40 331 VAL A N 1
ATOM 4905 C CA . VAL A 1 331 ? -0.351 0.419 39.241 1.00 11.67 331 VAL A CA 1
ATOM 4906 C C . VAL A 1 331 ? 0.939 0.885 38.562 1.00 10.66 331 VAL A C 1
ATOM 4907 O O . VAL A 1 331 ? 0.974 2.032 38.126 1.00 12.13 331 VAL A O 1
ATOM 4920 N N . PRO A 1 332 ? 1.913 -0.010 38.477 1.00 11.38 332 PRO A N 1
ATOM 4921 C CA . PRO A 1 332 ? 3.101 0.282 37.665 1.00 10.75 332 PRO A CA 1
ATOM 4922 C C . PRO A 1 332 ? 2.746 0.185 36.182 1.00 10.89 332 PRO A C 1
ATOM 4923 O O . PRO A 1 332 ? 1.829 -0.562 35.792 1.00 11.11 332 PRO A O 1
ATOM 4934 N N . VAL A 1 333 ? 3.512 0.909 35.377 1.00 10.26 333 VAL A N 1
ATOM 4935 C CA . VAL A 1 333 ? 3.270 0.993 33.939 1.00 9.99 333 VAL A CA 1
ATOM 4936 C C . VAL A 1 333 ? 4.561 0.987 33.138 1.00 9.76 333 VAL A C 1
ATOM 4937 O O . VAL A 1 333 ? 5.621 1.454 33.585 1.00 10.97 333 VAL A O 1
ATOM 4950 N N . ILE A 1 334 ? 4.392 0.467 31.919 1.00 9.88 334 ILE A N 1
ATOM 4951 C CA . ILE A 1 334 ? 5.339 0.699 30.842 1.00 10.54 334 ILE A CA 1
ATOM 4952 C C . ILE A 1 334 ? 4.637 1.570 29.791 1.00 8.68 334 ILE A C 1
ATOM 4953 O O . ILE A 1 334 ? 3.500 1.248 29.482 1.00 9.90 334 ILE A O 1
ATOM 4969 N N . ILE A 1 335 ? 5.300 2.595 29.295 1.00 9.31 335 ILE A N 1
ATOM 4970 C CA . ILE A 1 335 ? 4.723 3.315 28.160 1.00 9.79 335 ILE A CA 1
ATOM 4971 C C . ILE A 1 335 ? 5.824 3.717 27.203 1.00 9.09 335 ILE A C 1
ATOM 4972 O O . ILE A 1 335 ? 6.910 4.130 27.650 1.00 10.55 335 ILE A O 1
ATOM 4988 N N . GLY A 1 336 ? 5.609 3.617 25.897 1.00 8.93 336 GLY A N 1
ATOM 4989 C CA . GLY A 1 336 ? 6.661 4.019 24.973 1.00 9.74 336 GLY A CA 1
ATOM 4990 C C . GLY A 1 336 ? 6.122 4.440 23.626 1.00 8.13 336 GLY A C 1
ATOM 4991 O O . GLY A 1 336 ? 4.919 4.520 23.407 1.00 10.44 336 GLY A O 1
ATOM 4995 N N . ASP A 1 337 ? 7.041 4.733 22.717 1.00 10.45 337 ASP A N 1
ATOM 4996 C CA . ASP A 1 337 ? 6.752 5.209 21.403 1.00 10.84 337 ASP A CA 1
ATOM 4997 C C . ASP A 1 337 ? 7.707 4.627 20.352 1.00 9.74 337 ASP A C 1
ATOM 4998 O O . ASP A 1 337 ? 8.815 4.175 20.655 1.00 10.64 337 ASP A O 1
ATOM 5007 N N . GLN A 1 338 ? 7.219 4.782 19.137 1.00 9.02 338 GLN A N 1
ATOM 5008 C CA . GLN A 1 338 ? 8.030 4.693 17.927 1.00 9.27 338 GLN A CA 1
ATOM 5009 C C . GLN A 1 338 ? 8.520 6.090 17.590 1.00 8.71 338 GLN A C 1
ATOM 5010 O O . GLN A 1 338 ? 7.761 7.040 17.725 1.00 10.89 338 GLN A O 1
ATOM 5024 N N . ASN A 1 339 ? 9.765 6.239 17.155 1.00 8.86 339 ASN A N 1
ATOM 5025 C CA . ASN A 1 339 ? 10.323 7.567 16.988 1.00 9.63 339 ASN A CA 1
ATOM 5026 C C . ASN A 1 339 ? 9.495 8.432 16.032 1.00 10.12 339 ASN A C 1
ATOM 5027 O O . ASN A 1 339 ? 9.413 9.633 16.278 1.00 10.88 339 ASN A O 1
ATOM 5038 N N . ASP A 1 340 ? 8.949 7.859 14.975 1.00 10.14 340 ASP A N 1
ATOM 5039 C CA . ASP A 1 340 ? 8.314 8.630 13.912 1.00 10.62 340 ASP A CA 1
ATOM 5040 C C . ASP A 1 340 ? 6.822 8.319 13.819 1.00 10.25 340 ASP A C 1
ATOM 5041 O O . ASP A 1 340 ? 6.276 8.064 12.746 1.00 11.47 340 ASP A O 1
ATOM 5050 N N . GLU A 1 341 ? 6.158 8.390 14.972 1.00 10.32 341 GLU A N 1
ATOM 5051 C CA . GLU A 1 341 ? 4.723 8.107 15.028 1.00 9.71 341 GLU A CA 1
ATOM 5052 C C . GLU A 1 341 ? 3.912 8.872 13.977 1.00 10.20 341 GLU A C 1
ATOM 5053 O O . GLU A 1 341 ? 2.947 8.346 13.418 1.00 10.34 341 GLU A O 1
ATOM 5065 N N . GLY A 1 342 ? 4.257 10.122 13.691 1.00 9.44 342 GLY A N 1
ATOM 5066 C CA . GLY A 1 342 ? 3.396 10.955 12.883 1.00 9.26 342 GLY A CA 1
ATOM 5067 C C . GLY A 1 342 ? 3.453 10.781 11.396 1.00 8.42 342 GLY A C 1
ATOM 5068 O O . GLY A 1 342 ? 2.569 11.286 10.686 1.00 11.16 342 GLY A O 1
ATOM 5072 N N . THR A 1 343 ? 4.442 10.060 10.839 1.00 9.88 343 THR A N 1
ATOM 5073 C CA . THR A 1 343 ? 4.660 10.134 9.397 1.00 9.39 343 THR A CA 1
ATOM 5074 C C . THR A 1 343 ? 3.528 9.578 8.564 1.00 8.65 343 THR A C 1
ATOM 5075 O O . THR A 1 343 ? 3.193 10.137 7.523 1.00 10.48 343 THR A O 1
ATOM 5086 N N . ILE A 1 344 ? 2.909 8.457 8.951 1.00 10.11 344 ILE A N 1
ATOM 5087 C CA . ILE A 1 344 ? 1.804 7.923 8.137 1.00 10.38 344 ILE A CA 1
ATOM 5088 C C . ILE A 1 344 ? 0.677 8.939 8.099 1.00 10.97 344 ILE A C 1
ATOM 5089 O O . ILE A 1 344 ? 0.039 9.081 7.049 1.00 10.93 344 ILE A O 1
ATOM 5105 N N . PHE A 1 345 ? 0.443 9.609 9.211 1.00 9.58 345 PHE A N 1
ATOM 5106 C CA . PHE A 1 345 ? -0.669 10.569 9.288 1.00 9.69 345 PHE A CA 1
ATOM 5107 C C . PHE A 1 345 ? -0.366 11.837 8.529 1.00 8.87 345 PHE A C 1
ATOM 5108 O O . PHE A 1 345 ? -1.273 12.464 7.986 1.00 10.04 345 PHE A O 1
ATOM 5125 N N . GLY A 1 346 ? 0.882 12.256 8.450 1.00 9.38 346 GLY A N 1
ATOM 5126 C CA . GLY A 1 346 ? 1.258 13.408 7.639 1.00 9.73 346 GLY A CA 1
ATOM 5127 C C . GLY A 1 346 ? 0.993 13.150 6.174 1.00 8.89 346 GLY A C 1
ATOM 5128 O O . GLY A 1 346 ? 0.909 14.109 5.402 1.00 10.11 346 GLY A O 1
ATOM 5132 N N . LEU A 1 347 ? 0.826 11.896 5.735 1.00 10.65 347 LEU A N 1
ATOM 5133 C CA . LEU A 1 347 ? 0.552 11.617 4.330 1.00 9.20 347 LEU A CA 1
ATOM 5134 C C . LEU A 1 347 ? -0.864 12.070 3.977 1.00 10.22 347 LEU A C 1
ATOM 5135 O O . LEU A 1 347 ? -1.202 12.073 2.777 1.00 11.01 347 LEU A O 1
ATOM 5151 N N . SER A 1 348 ? -1.683 12.429 4.954 1.00 9.87 348 SER A N 1
ATOM 5152 C CA . SER A 1 348 ? -3.065 12.802 4.697 1.00 10.00 348 SER A CA 1
ATOM 5153 C C . SER A 1 348 ? -3.259 14.270 4.360 1.00 9.54 348 SER A C 1
ATOM 5154 O O . SER A 1 348 ? -4.373 14.685 4.042 1.00 11.63 348 SER A O 1
ATOM 5162 N N . SER A 1 349 ? -2.204 15.079 4.461 1.00 9.88 349 SER A N 1
ATOM 5163 C CA . SER A 1 349 ? -2.329 16.501 4.204 1.00 9.66 349 SER A CA 1
ATOM 5164 C C . SER A 1 349 ? -1.275 17.002 3.228 1.00 9.97 349 SER A C 1
ATOM 5165 O O . SER A 1 349 ? -0.764 18.121 3.372 1.00 10.38 349 SER A O 1
ATOM 5173 N N . LEU A 1 350 ? -0.989 16.198 2.202 1.00 10.99 350 LEU A N 1
ATOM 5174 C CA . LEU A 1 350 ? 0.075 16.549 1.266 1.00 11.72 350 LEU A CA 1
ATOM 5175 C C . LEU A 1 350 ? -0.297 17.660 0.298 1.00 10.92 350 LEU A C 1
ATOM 5176 O O . LEU A 1 350 ? 0.570 18.068 -0.453 1.00 12.80 350 LEU A O 1
ATOM 5192 N N . ASN A 1 351 ? -1.534 18.164 0.331 1.00 11.03 351 ASN A N 1
ATOM 5193 C CA . ASN A 1 351 ? -1.847 19.398 -0.371 1.00 11.23 351 ASN A CA 1
ATOM 5194 C C . ASN A 1 351 ? -1.506 20.630 0.473 1.00 10.22 351 ASN A C 1
ATOM 5195 O O . ASN A 1 351 ? -1.697 21.764 0.010 1.00 14.49 351 ASN A O 1
ATOM 5205 N N . VAL A 1 352 ? -1.019 20.437 1.688 1.00 11.49 352 VAL A N 1
ATOM 5206 C CA . VAL A 1 352 ? -0.576 21.539 2.553 1.00 11.87 352 VAL A CA 1
ATOM 5207 C C . VAL A 1 352 ? 0.906 21.790 2.309 1.00 11.43 352 VAL A C 1
ATOM 5208 O O . VAL A 1 352 ? 1.747 20.956 2.695 1.00 13.44 352 VAL A O 1
ATOM 5221 N N . THR A 1 353 ? 1.256 22.873 1.599 1.00 12.10 353 THR A N 1
ATOM 5222 C CA . THR A 1 353 ? 2.648 23.011 1.158 1.00 13.65 353 THR A CA 1
ATOM 5223 C C . THR A 1 353 ? 3.281 24.320 1.598 1.00 12.48 353 THR A C 1
ATOM 5224 O O . THR A 1 353 ? 4.530 24.394 1.595 1.00 14.74 353 THR A O 1
ATOM 5235 N N . THR A 1 354 ? 2.521 25.344 1.964 1.00 13.03 354 THR A N 1
ATOM 5236 C CA . THR A 1 354 ? 3.126 26.603 2.367 1.00 12.89 354 THR A CA 1
ATOM 5237 C C . THR A 1 354 ? 2.910 26.839 3.851 1.00 11.14 354 THR A C 1
ATOM 5238 O O . THR A 1 354 ? 2.078 26.174 4.474 1.00 12.87 354 THR A O 1
ATOM 5249 N N . ASN A 1 355 ? 3.647 27.799 4.412 1.00 12.17 355 ASN A N 1
ATOM 5250 C CA . ASN A 1 355 ? 3.486 28.073 5.830 1.00 12.30 355 ASN A CA 1
ATOM 5251 C C . ASN A 1 355 ? 2.076 28.573 6.115 1.00 11.72 355 ASN A C 1
ATOM 5252 O O . ASN A 1 355 ? 1.508 28.212 7.152 1.00 13.56 355 ASN A O 1
ATOM 5263 N N . ALA A 1 356 ? 1.515 29.389 5.221 1.00 12.88 356 ALA A N 1
ATOM 5264 C CA . ALA A 1 356 ? 0.152 29.872 5.458 1.00 12.90 356 ALA A CA 1
ATOM 5265 C C . ALA A 1 356 ? -0.849 28.738 5.484 1.00 12.86 356 ALA A C 1
ATOM 5266 O O . ALA A 1 356 ? -1.786 28.693 6.256 1.00 12.84 356 ALA A O 1
ATOM 5273 N N . GLN A 1 357 ? -0.720 27.746 4.646 1.00 11.94 357 GLN A N 1
ATOM 5274 C CA . GLN A 1 357 ? -1.574 26.615 4.503 1.00 11.23 357 GLN A CA 1
ATOM 5275 C C . GLN A 1 357 ? -1.363 25.764 5.736 1.00 11.50 357 GLN A C 1
ATOM 5276 O O . GLN A 1 357 ? -2.325 25.226 6.258 1.00 13.08 357 GLN A O 1
ATOM 5290 N N . ALA A 1 358 ? -0.125 25.607 6.185 1.00 12.37 358 ALA A N 1
ATOM 5291 C CA . ALA A 1 358 ? 0.110 24.846 7.422 1.00 12.45 358 ALA A CA 1
ATOM 5292 C C . ALA A 1 358 ? -0.601 25.485 8.607 1.00 11.03 358 ALA A C 1
ATOM 5293 O O . ALA A 1 358 ? -1.257 24.812 9.442 1.00 12.93 358 ALA A O 1
ATOM 5300 N N . ARG A 1 359 ? -0.523 26.818 8.678 1.00 11.45 359 ARG A N 1
ATOM 5301 C CA . ARG A 1 359 ? -1.182 27.535 9.757 1.00 11.62 359 ARG A CA 1
ATOM 5302 C C . ARG A 1 359 ? -2.677 27.267 9.726 1.00 12.47 359 ARG A C 1
ATOM 5303 O O . ARG A 1 359 ? -3.305 26.985 10.745 1.00 11.56 359 ARG A O 1
ATOM 5324 N N . ALA A 1 360 ? -3.241 27.356 8.518 1.00 12.40 360 ALA A N 1
ATOM 5325 C CA . ALA A 1 360 ? -4.679 27.152 8.396 1.00 12.20 360 ALA A CA 1
ATOM 5326 C C . ALA A 1 360 ? -5.069 25.727 8.787 1.00 11.32 360 ALA A C 1
ATOM 5327 O O . ALA A 1 360 ? -6.111 25.502 9.422 1.00 11.70 360 ALA A O 1
ATOM 5334 N N . TYR A 1 361 ? -4.260 24.739 8.412 1.00 10.58 361 TYR A N 1
ATOM 5335 C CA . TYR A 1 361 ? -4.517 23.343 8.769 1.00 10.86 361 TYR A CA 1
ATOM 5336 C C . TYR A 1 361 ? -4.470 23.154 10.273 1.00 10.14 361 TYR A C 1
ATOM 5337 O O . TYR A 1 361 ? -5.310 22.505 10.880 1.00 11.53 361 TYR A O 1
ATOM 5355 N N . PHE A 1 362 ? -3.441 23.734 10.900 1.00 11.06 362 PHE A N 1
ATOM 5356 C CA . PHE A 1 362 ? -3.356 23.665 12.355 1.00 10.78 362 PHE A CA 1
ATOM 5357 C C . PHE A 1 362 ? -4.556 24.335 12.998 1.00 11.40 362 PHE A C 1
ATOM 5358 O O . PHE A 1 362 ? -5.161 23.842 13.943 1.00 12.68 362 PHE A O 1
ATOM 5375 N N . LYS A 1 363 ? -4.965 25.507 12.519 1.00 11.40 363 LYS A N 1
ATOM 5376 C CA . LYS A 1 363 ? -6.118 26.157 13.131 1.00 11.02 363 LYS A CA 1
ATOM 5377 C C . LYS A 1 363 ? -7.429 25.400 12.918 1.00 11.95 363 LYS A C 1
ATOM 5378 O O . LYS A 1 363 ? -8.274 25.407 13.829 1.00 14.54 363 LYS A O 1
ATOM 5397 N N . GLN A 1 364 ? -7.600 24.771 11.766 1.00 12.42 364 GLN A N 1
ATOM 5398 C CA . GLN A 1 364 ? -8.789 23.946 11.544 1.00 12.48 364 GLN A CA 1
ATOM 5399 C C . GLN A 1 364 ? -8.808 22.734 12.465 1.00 13.20 364 GLN A C 1
ATOM 5400 O O . GLN A 1 364 ? -9.886 22.278 12.901 1.00 14.96 364 GLN A O 1
ATOM 5414 N N . SER A 1 365 ? -7.635 22.178 12.724 1.00 12.00 365 SER A N 1
ATOM 5415 C CA . SER A 1 365 ? -7.499 20.985 13.548 1.00 12.53 365 SER A CA 1
ATOM 5416 C C . SER A 1 365 ? -7.634 21.275 15.043 1.00 12.10 365 SER A C 1
ATOM 5417 O O . SER A 1 365 ? -8.109 20.433 15.812 1.00 12.24 365 SER A O 1
ATOM 5425 N N . PHE A 1 366 ? -7.170 22.448 15.451 1.00 11.44 366 PHE A N 1
ATOM 5426 C CA . PHE A 1 366 ? -7.109 22.816 16.853 1.00 10.88 366 PHE A CA 1
ATOM 5427 C C . PHE A 1 366 ? -8.029 24.000 17.081 1.00 11.11 366 PHE A C 1
ATOM 5428 O O . PHE A 1 366 ? -7.571 25.156 17.141 1.00 11.82 366 PHE A O 1
ATOM 5445 N N . ILE A 1 367 ? -9.316 23.750 17.184 1.00 11.57 367 ILE A N 1
ATOM 5446 C CA . ILE A 1 367 ? -10.276 24.862 17.194 1.00 11.79 367 ILE A CA 1
ATOM 5447 C C . ILE A 1 367 ? -10.195 25.771 18.410 1.00 11.94 367 ILE A C 1
ATOM 5448 O O . ILE A 1 367 ? -10.765 26.893 18.445 1.00 15.99 367 ILE A O 1
ATOM 5464 N N . HIS A 1 368 ? -9.506 25.311 19.446 1.00 11.78 368 HIS A N 1
ATOM 5465 C CA . HIS A 1 368 ? -9.393 26.061 20.696 1.00 12.25 368 HIS A CA 1
ATOM 5466 C C . HIS A 1 368 ? -8.096 26.862 20.779 1.00 12.15 368 HIS A C 1
ATOM 5467 O O . HIS A 1 368 ? -7.930 27.646 21.705 1.00 15.92 368 HIS A O 1
ATOM 5481 N N . ALA A 1 369 ? -7.183 26.657 19.852 1.00 11.87 369 ALA A N 1
ATOM 5482 C CA . ALA A 1 369 ? -5.890 27.316 19.987 1.00 11.83 369 ALA A CA 1
ATOM 5483 C C . ALA A 1 369 ? -5.948 28.757 19.513 1.00 12.65 369 ALA A C 1
ATOM 5484 O O . ALA A 1 369 ? -6.461 29.050 18.446 1.00 15.17 369 ALA A O 1
ATOM 5491 N N . SER A 1 370 ? -5.390 29.680 20.295 1.00 12.31 370 SER A N 1
ATOM 5492 C CA . SER A 1 370 ? -5.384 31.078 19.885 1.00 12.28 370 SER A CA 1
ATOM 5493 C C . SER A 1 370 ? -4.358 31.339 18.817 1.00 12.43 370 SER A C 1
ATOM 5494 O O . SER A 1 370 ? -3.470 30.507 18.604 1.00 11.95 370 SER A O 1
ATOM 5502 N N . ASP A 1 371 ? -4.407 32.503 18.166 1.00 13.51 371 ASP A N 1
ATOM 5503 C CA . ASP A 1 371 ? -3.352 32.798 17.234 1.00 12.86 371 ASP A CA 1
ATOM 5504 C C . ASP A 1 371 ? -1.992 32.803 17.910 1.00 13.27 371 ASP A C 1
ATOM 5505 O O . ASP A 1 371 ? -1.008 32.369 17.284 1.00 14.26 371 ASP A O 1
ATOM 5514 N N . ALA A 1 372 ? -1.872 33.275 19.135 1.00 14.09 372 ALA A N 1
ATOM 5515 C CA . ALA A 1 372 ? -0.582 33.251 19.832 1.00 13.75 372 ALA A CA 1
ATOM 5516 C C . ALA A 1 372 ? -0.119 31.822 20.078 1.00 13.34 372 ALA A C 1
ATOM 5517 O O . ALA A 1 372 ? 1.073 31.499 19.947 1.00 13.36 372 ALA A O 1
ATOM 5524 N N . GLU A 1 373 ? -1.070 30.937 20.413 1.00 13.60 373 GLU A N 1
ATOM 5525 C CA . GLU A 1 373 ? -0.690 29.543 20.669 1.00 11.98 373 GLU A CA 1
ATOM 5526 C C . GLU A 1 373 ? -0.257 28.837 19.379 1.00 11.17 373 GLU A C 1
ATOM 5527 O O . GLU A 1 373 ? 0.643 28.034 19.403 1.00 11.91 373 GLU A O 1
ATOM 5539 N N . ILE A 1 374 ? -0.874 29.189 18.259 1.00 11.67 374 ILE A N 1
ATOM 5540 C CA . ILE A 1 374 ? -0.424 28.712 16.971 1.00 11.95 374 ILE A CA 1
ATOM 5541 C C . ILE A 1 374 ? 0.925 29.291 16.588 1.00 12.51 374 ILE A C 1
ATOM 5542 O O . ILE A 1 374 ? 1.784 28.572 16.056 1.00 12.10 374 ILE A O 1
ATOM 5558 N N . ASP A 1 375 ? 1.130 30.578 16.888 1.00 12.26 375 ASP A N 1
ATOM 5559 C CA . ASP A 1 375 ? 2.460 31.115 16.642 1.00 12.88 375 ASP A CA 1
ATOM 5560 C C . ASP A 1 375 ? 3.520 30.331 17.390 1.00 12.12 375 ASP A C 1
ATOM 5561 O O . ASP A 1 375 ? 4.581 29.963 16.860 1.00 13.46 375 ASP A O 1
ATOM 5570 N N . THR A 1 376 ? 3.260 30.068 18.665 1.00 12.65 376 THR A N 1
ATOM 5571 C CA . THR A 1 376 ? 4.201 29.336 19.533 1.00 13.84 376 THR A CA 1
ATOM 5572 C C . THR A 1 376 ? 4.424 27.937 18.992 1.00 10.91 376 THR A C 1
ATOM 5573 O O . THR A 1 376 ? 5.549 27.431 18.931 1.00 13.44 376 THR A O 1
ATOM 5584 N N . LEU A 1 377 ? 3.365 27.287 18.548 1.00 11.63 377 LEU A N 1
ATOM 5585 C CA . LEU A 1 377 ? 3.483 25.952 17.960 1.00 11.07 377 LEU A CA 1
ATOM 5586 C C . LEU A 1 377 ? 4.357 25.974 16.726 1.00 12.02 377 LEU A C 1
ATOM 5587 O O . LEU A 1 377 ? 5.234 25.115 16.561 1.00 12.25 377 LEU A O 1
ATOM 5603 N N . MET A 1 378 ? 4.117 26.926 15.814 1.00 11.77 378 MET A N 1
ATOM 5604 C CA . MET A 1 378 ? 4.836 26.970 14.555 1.00 12.63 378 MET A CA 1
ATOM 5605 C C . MET A 1 378 ? 6.266 27.468 14.708 1.00 12.76 378 MET A C 1
ATOM 5606 O O . MET A 1 378 ? 7.086 27.187 13.813 1.00 14.18 378 MET A O 1
ATOM 5620 N N . ALA A 1 379 ? 6.607 28.154 15.780 1.00 11.41 379 ALA A N 1
ATOM 5621 C CA . ALA A 1 379 ? 8.004 28.406 16.157 1.00 11.82 379 ALA A CA 1
ATOM 5622 C C . ALA A 1 379 ? 8.688 27.169 16.692 1.00 11.70 379 ALA A C 1
ATOM 5623 O O . ALA A 1 379 ? 9.854 26.901 16.381 1.00 14.11 379 ALA A O 1
ATOM 5630 N N . ALA A 1 380 ? 8.014 26.367 17.495 1.00 10.61 380 ALA A N 1
ATOM 5631 C CA . ALA A 1 380 ? 8.584 25.164 18.110 1.00 11.75 380 ALA A CA 1
ATOM 5632 C C . ALA A 1 380 ? 8.767 24.043 17.087 1.00 11.15 380 ALA A C 1
ATOM 5633 O O . ALA A 1 380 ? 9.705 23.264 17.205 1.00 12.39 380 ALA A O 1
ATOM 5640 N N . TYR A 1 381 ? 7.858 24.003 16.118 1.00 11.34 381 TYR A N 1
ATOM 5641 C CA . TYR A 1 381 ? 7.849 23.060 15.008 1.00 10.17 381 TYR A CA 1
ATOM 5642 C C . TYR A 1 381 ? 8.010 23.873 13.725 1.00 11.52 381 TYR A C 1
ATOM 5643 O O . TYR A 1 381 ? 7.017 24.175 13.091 1.00 11.42 381 TYR A O 1
ATOM 5661 N N . PRO A 1 382 ? 9.246 24.208 13.387 1.00 11.68 382 PRO A N 1
ATOM 5662 C CA . PRO A 1 382 ? 9.495 25.109 12.264 1.00 10.96 382 PRO A CA 1
ATOM 5663 C C . PRO A 1 382 ? 9.353 24.416 10.922 1.00 12.16 382 PRO A C 1
ATOM 5664 O O . PRO A 1 382 ? 9.298 23.179 10.854 1.00 12.11 382 PRO A O 1
ATOM 5675 N N . GLN A 1 383 ? 9.300 25.208 9.865 1.00 11.32 383 GLN A N 1
ATOM 5676 C CA . GLN A 1 383 ? 9.214 24.615 8.526 1.00 11.65 383 GLN A CA 1
ATOM 5677 C C . GLN A 1 383 ? 10.470 23.800 8.223 1.00 11.30 383 GLN A C 1
ATOM 5678 O O . GLN A 1 383 ? 10.299 22.822 7.500 1.00 11.74 383 GLN A O 1
ATOM 5692 N N . ASP A 1 384 ? 11.623 24.261 8.631 1.00 11.92 384 ASP A N 1
ATOM 5693 C CA . ASP A 1 384 ? 12.930 23.646 8.406 1.00 12.81 384 ASP A CA 1
ATOM 5694 C C . ASP A 1 384 ? 12.829 22.131 8.272 1.00 13.34 384 ASP A C 1
ATOM 5695 O O . ASP A 1 384 ? 12.514 21.487 9.257 1.00 11.72 384 ASP A O 1
ATOM 5704 N N . ILE A 1 385 ? 12.997 21.639 7.028 1.00 11.58 385 ILE A N 1
ATOM 5705 C CA . ILE A 1 385 ? 12.721 20.225 6.789 1.00 11.28 385 ILE A CA 1
ATOM 5706 C C . ILE A 1 385 ? 13.623 19.327 7.609 1.00 10.85 385 ILE A C 1
ATOM 5707 O O . ILE A 1 385 ? 13.285 18.152 7.839 1.00 11.26 385 ILE A O 1
ATOM 5723 N N . THR A 1 386 ? 14.767 19.800 8.064 1.00 11.74 386 THR A N 1
ATOM 5724 C CA . THR A 1 386 ? 15.697 18.948 8.796 1.00 10.82 386 THR A CA 1
ATOM 5725 C C . THR A 1 386 ? 15.135 18.669 10.175 1.00 10.83 386 THR A C 1
ATOM 5726 O O . THR A 1 386 ? 15.585 17.683 10.784 1.00 12.09 386 THR A O 1
ATOM 5737 N N . GLN A 1 387 ? 14.198 19.495 10.673 1.00 11.51 387 GLN A N 1
ATOM 5738 C CA . GLN A 1 387 ? 13.798 19.318 12.077 1.00 10.97 387 GLN A CA 1
ATOM 5739 C C . GLN A 1 387 ? 12.574 18.425 12.281 1.00 10.32 387 GLN A C 1
ATOM 5740 O O . GLN A 1 387 ? 12.223 18.100 13.426 1.00 11.31 387 GLN A O 1
ATOM 5754 N N . GLY A 1 388 ? 11.928 18.047 11.191 1.00 10.97 388 GLY A N 1
ATOM 5755 C CA . GLY A 1 388 ? 10.686 17.275 11.314 1.00 10.32 388 GLY A CA 1
ATOM 5756 C C . GLY A 1 388 ? 10.911 15.771 11.259 1.00 9.06 388 GLY A C 1
ATOM 5757 O O . GLY A 1 388 ? 12.040 15.282 11.307 1.00 10.98 388 GLY A O 1
ATOM 5761 N N . SER A 1 389 ? 9.812 15.057 11.155 1.00 10.64 389 SER A N 1
ATOM 5762 C CA . SER A 1 389 ? 9.744 13.610 11.205 1.00 10.27 389 SER A CA 1
ATOM 5763 C C . SER A 1 389 ? 9.612 13.015 9.805 1.00 10.91 389 SER A C 1
ATOM 5764 O O . SER A 1 389 ? 8.734 13.484 9.050 1.00 12.28 389 SER A O 1
ATOM 5772 N N . PRO A 1 390 ? 10.337 12.001 9.341 1.00 11.05 390 PRO A N 1
ATOM 5773 C CA . PRO A 1 390 ? 11.298 11.191 10.108 1.00 11.31 390 PRO A CA 1
ATOM 5774 C C . PRO A 1 390 ? 12.486 11.956 10.688 1.00 10.53 390 PRO A C 1
ATOM 5775 O O . PRO A 1 390 ? 13.168 12.658 9.990 1.00 10.71 390 PRO A O 1
ATOM 5786 N N . PHE A 1 391 ? 12.590 11.856 12.027 1.00 10.22 391 PHE A N 1
ATOM 5787 C CA . PHE A 1 391 ? 13.623 12.651 12.663 1.00 10.23 391 PHE A CA 1
ATOM 5788 C C . PHE A 1 391 ? 15.027 12.242 12.291 1.00 9.55 391 PHE A C 1
ATOM 5789 O O . PHE A 1 391 ? 15.316 11.063 12.008 1.00 11.00 391 PHE A O 1
ATOM 5806 N N . ASP A 1 392 ? 15.914 13.232 12.305 1.00 10.29 392 ASP A N 1
ATOM 5807 C CA . ASP A 1 392 ? 17.336 13.007 12.053 1.00 11.68 392 ASP A CA 1
ATOM 5808 C C . ASP A 1 392 ? 17.605 12.533 10.623 1.00 10.97 392 ASP A C 1
ATOM 5809 O O . ASP A 1 392 ? 18.599 11.817 10.388 1.00 14.49 392 ASP A O 1
ATOM 5818 N N . THR A 1 393 ? 16.783 12.998 9.690 1.00 11.21 393 THR A N 1
ATOM 5819 C CA . THR A 1 393 ? 16.996 12.639 8.288 1.00 10.98 393 THR A CA 1
ATOM 5820 C C . THR A 1 393 ? 17.343 13.841 7.425 1.00 10.22 393 THR A C 1
ATOM 5821 O O . THR A 1 393 ? 17.351 13.755 6.177 1.00 11.69 393 THR A O 1
ATOM 5832 N N . GLY A 1 394 ? 17.707 14.980 7.998 1.00 11.21 394 GLY A N 1
ATOM 5833 C CA . GLY A 1 394 ? 18.248 16.075 7.188 1.00 10.69 394 GLY A CA 1
ATOM 5834 C C . GLY A 1 394 ? 17.274 16.550 6.135 1.00 10.43 394 GLY A C 1
ATOM 5835 O O . GLY A 1 394 ? 16.082 16.747 6.418 1.00 10.87 394 GLY A O 1
ATOM 5839 N N . ILE A 1 395 ? 17.739 16.693 4.908 1.00 10.15 395 ILE A N 1
ATOM 5840 C CA . ILE A 1 395 ? 16.899 17.145 3.794 1.00 11.01 395 ILE A CA 1
ATOM 5841 C C . ILE A 1 395 ? 16.162 16.011 3.103 1.00 10.16 395 ILE A C 1
ATOM 5842 O O . ILE A 1 395 ? 15.443 16.240 2.136 1.00 11.55 395 ILE A O 1
ATOM 5858 N N . PHE A 1 396 ? 16.323 14.779 3.599 1.00 9.84 396 PHE A N 1
ATOM 5859 C CA . PHE A 1 396 ? 15.604 13.652 3.030 1.00 10.11 396 PHE A CA 1
ATOM 5860 C C . PHE A 1 396 ? 14.116 13.667 3.410 1.00 10.15 396 PHE A C 1
ATOM 5861 O O . PHE A 1 396 ? 13.748 14.306 4.408 1.00 11.03 396 PHE A O 1
ATOM 5878 N N . ASN A 1 397 ? 13.260 12.940 2.703 1.00 9.92 397 ASN A N 1
ATOM 5879 C CA . ASN A 1 397 ? 11.869 12.705 3.032 1.00 9.85 397 ASN A CA 1
ATOM 5880 C C . ASN A 1 397 ? 10.988 13.937 2.852 1.00 11.10 397 ASN A C 1
ATOM 5881 O O . ASN A 1 397 ? 9.874 13.955 3.377 1.00 11.96 397 ASN A O 1
ATOM 5892 N N . ALA A 1 398 ? 11.473 14.914 2.107 1.00 11.41 398 ALA A N 1
ATOM 5893 C CA . ALA A 1 398 ? 10.768 16.187 1.905 1.00 12.89 398 ALA A CA 1
ATOM 5894 C C . ALA A 1 398 ? 9.729 16.036 0.821 1.00 11.42 398 ALA A C 1
ATOM 5895 O O . ALA A 1 398 ? 9.884 16.636 -0.262 1.00 12.96 398 ALA A O 1
ATOM 5902 N N . ILE A 1 399 ? 8.690 15.259 1.080 1.00 11.80 399 ILE A N 1
ATOM 5903 C CA . ILE A 1 399 ? 7.624 15.093 0.101 1.00 10.74 399 ILE A CA 1
ATOM 5904 C C . ILE A 1 399 ? 7.029 16.429 -0.302 1.00 10.19 399 ILE A C 1
ATOM 5905 O O . ILE A 1 399 ? 6.739 16.687 -1.474 1.00 10.52 399 ILE A O 1
ATOM 5921 N N . THR A 1 400 ? 6.821 17.277 0.708 1.00 10.67 400 THR A N 1
ATOM 5922 C CA . THR A 1 400 ? 6.439 18.650 0.576 1.00 11.09 400 THR A CA 1
ATOM 5923 C C . THR A 1 400 ? 7.244 19.452 1.595 1.00 9.65 400 THR A C 1
ATOM 5924 O O . THR A 1 400 ? 7.869 18.815 2.450 1.00 11.12 400 THR A O 1
ATOM 5935 N N . PRO A 1 401 ? 7.260 20.775 1.525 1.00 10.94 401 PRO A N 1
ATOM 5936 C CA . PRO A 1 401 ? 7.952 21.574 2.555 1.00 10.34 401 PRO A CA 1
ATOM 5937 C C . PRO A 1 401 ? 7.338 21.509 3.936 1.00 9.37 401 PRO A C 1
ATOM 5938 O O . PRO A 1 401 ? 7.958 21.988 4.872 1.00 11.58 401 PRO A O 1
ATOM 5949 N N . GLN A 1 402 ? 6.146 20.988 4.137 1.00 10.08 402 GLN A N 1
ATOM 5950 C CA . GLN A 1 402 ? 5.450 20.852 5.385 1.00 10.32 402 GLN A CA 1
ATOM 5951 C C . GLN A 1 402 ? 5.246 19.444 5.917 1.00 9.13 402 GLN A C 1
ATOM 5952 O O . GLN A 1 402 ? 4.868 19.338 7.097 1.00 9.72 402 GLN A O 1
ATOM 5966 N N . PHE A 1 403 ? 5.506 18.412 5.161 1.00 9.65 403 PHE A N 1
ATOM 5967 C CA . PHE A 1 403 ? 5.162 17.042 5.501 1.00 8.52 403 PHE A CA 1
ATOM 5968 C C . PHE A 1 403 ? 5.837 16.631 6.799 1.00 9.06 403 PHE A C 1
ATOM 5969 O O . PHE A 1 403 ? 5.213 16.077 7.699 1.00 9.68 403 PHE A O 1
ATOM 5986 N N . LYS A 1 404 ? 7.145 16.894 6.867 1.00 9.46 404 LYS A N 1
ATOM 5987 C CA . LYS A 1 404 ? 7.894 16.460 8.054 1.00 8.82 404 LYS A CA 1
ATOM 5988 C C . LYS A 1 404 ? 7.489 17.255 9.276 1.00 9.39 404 LYS A C 1
ATOM 5989 O O . LYS A 1 404 ? 7.503 16.717 10.397 1.00 10.65 404 LYS A O 1
ATOM 6008 N N . ARG A 1 405 ? 7.152 18.524 9.106 1.00 9.87 405 ARG A N 1
ATOM 6009 C CA . ARG A 1 405 ? 6.658 19.383 10.192 1.00 10.19 405 ARG A CA 1
ATOM 6010 C C . ARG A 1 405 ? 5.328 18.935 10.739 1.00 9.01 405 ARG A C 1
ATOM 6011 O O . ARG A 1 405 ? 5.105 18.798 11.950 1.00 10.06 405 ARG A O 1
ATOM 6032 N N . ILE A 1 406 ? 4.394 18.660 9.830 1.00 9.91 406 ILE A N 1
ATOM 6033 C CA . ILE A 1 406 ? 3.029 18.236 10.211 1.00 8.99 406 ILE A CA 1
ATOM 6034 C C . ILE A 1 406 ? 3.150 16.890 10.882 1.00 9.70 406 ILE A C 1
ATOM 6035 O O . ILE A 1 406 ? 2.527 16.657 11.928 1.00 9.64 406 ILE A O 1
ATOM 6051 N N . SER A 1 407 ? 3.953 16.008 10.324 1.00 9.00 407 SER A N 1
ATOM 6052 C CA . SER A 1 407 ? 4.147 14.689 10.943 1.00 9.51 407 SER A CA 1
ATOM 6053 C C . SER A 1 407 ? 4.683 14.834 12.355 1.00 9.35 407 SER A C 1
ATOM 6054 O O . SER A 1 407 ? 4.275 14.143 13.287 1.00 9.77 407 SER A O 1
ATOM 6062 N N . ALA A 1 408 ? 5.646 15.734 12.539 1.00 8.51 408 ALA A N 1
ATOM 6063 C CA . ALA A 1 408 ? 6.216 15.916 13.884 1.00 8.48 408 ALA A CA 1
ATOM 6064 C C . ALA A 1 408 ? 5.173 16.383 14.897 1.00 8.58 408 ALA A C 1
ATOM 6065 O O . ALA A 1 408 ? 5.096 15.890 16.035 1.00 9.58 408 ALA A O 1
ATOM 6072 N N . VAL A 1 409 ? 4.354 17.348 14.510 1.00 8.99 409 VAL A N 1
ATOM 6073 C CA . VAL A 1 409 ? 3.313 17.854 15.403 1.00 9.51 409 VAL A CA 1
ATOM 6074 C C . VAL A 1 409 ? 2.332 16.755 15.723 1.00 8.99 409 VAL A C 1
ATOM 6075 O O . VAL A 1 409 ? 2.006 16.558 16.912 1.00 10.42 409 VAL A O 1
ATOM 6088 N N . LEU A 1 410 ? 1.862 16.053 14.706 1.00 9.72 410 LEU A N 1
ATOM 6089 C CA . LEU A 1 410 ? 0.889 14.994 14.946 1.00 10.93 410 LEU A CA 1
ATOM 6090 C C . LEU A 1 410 ? 1.407 13.932 15.900 1.00 10.40 410 LEU A C 1
ATOM 6091 O O . LEU A 1 410 ? 0.722 13.475 16.836 1.00 10.33 410 LEU A O 1
ATOM 6107 N N . GLY A 1 411 ? 2.648 13.525 15.651 1.00 9.22 411 GLY A N 1
ATOM 6108 C CA . GLY A 1 411 ? 3.272 12.480 16.456 1.00 8.48 411 GLY A CA 1
ATOM 6109 C C . GLY A 1 411 ? 3.449 12.902 17.893 1.00 9.07 411 GLY A C 1
ATOM 6110 O O . GLY A 1 411 ? 3.263 12.069 18.790 1.00 10.58 411 GLY A O 1
ATOM 6114 N N . ASP A 1 412 ? 3.842 14.142 18.106 1.00 10.08 412 ASP A N 1
ATOM 6115 C CA . ASP A 1 412 ? 4.132 14.602 19.469 1.00 8.75 412 ASP A CA 1
ATOM 6116 C C . ASP A 1 412 ? 2.866 14.830 20.264 1.00 9.03 412 ASP A C 1
ATOM 6117 O O . ASP A 1 412 ? 2.787 14.476 21.462 1.00 10.32 412 ASP A O 1
ATOM 6126 N N . LEU A 1 413 ? 1.838 15.434 19.687 1.00 10.19 413 LEU A N 1
ATOM 6127 C CA . LEU A 1 413 ? 0.606 15.703 20.438 1.00 9.80 413 LEU A CA 1
ATOM 6128 C C . LEU A 1 413 ? -0.157 14.425 20.712 1.00 9.29 413 LEU A C 1
ATOM 6129 O O . LEU A 1 413 ? -0.623 14.178 21.810 1.00 11.49 413 LEU A O 1
ATOM 6145 N N . ALA A 1 414 ? -0.331 13.586 19.706 1.00 10.41 414 ALA A N 1
ATOM 6146 C CA . ALA A 1 414 ? -1.127 12.386 19.888 1.00 10.92 414 ALA A CA 1
ATOM 6147 C C . ALA A 1 414 ? -0.385 11.349 20.711 1.00 10.37 414 ALA A C 1
ATOM 6148 O O . ALA A 1 414 ? -1.037 10.554 21.405 1.00 11.36 414 ALA A O 1
ATOM 6155 N N . PHE A 1 415 ? 0.954 11.285 20.649 1.00 9.82 415 PHE A N 1
ATOM 6156 C CA . PHE A 1 415 ? 1.618 10.158 21.278 1.00 10.61 415 PHE A CA 1
ATOM 6157 C C . PHE A 1 415 ? 2.845 10.511 22.097 1.00 8.27 415 PHE A C 1
ATOM 6158 O O . PHE A 1 415 ? 2.885 10.198 23.285 1.00 10.22 415 PHE A O 1
ATOM 6175 N N . ILE A 1 416 ? 3.866 11.131 21.528 1.00 10.41 416 ILE A N 1
ATOM 6176 C CA . ILE A 1 416 ? 5.193 11.186 22.144 1.00 10.33 416 ILE A CA 1
ATOM 6177 C C . ILE A 1 416 ? 5.298 12.181 23.285 1.00 10.26 416 ILE A C 1
ATOM 6178 O O . ILE A 1 416 ? 5.809 11.825 24.355 1.00 10.61 416 ILE A O 1
ATOM 6194 N N . HIS A 1 417 ? 4.812 13.393 23.130 1.00 9.80 417 HIS A N 1
ATOM 6195 C CA . HIS A 1 417 ? 4.795 14.328 24.250 1.00 9.25 417 HIS A CA 1
ATOM 6196 C C . HIS A 1 417 ? 3.633 14.074 25.170 1.00 10.29 417 HIS A C 1
ATOM 6197 O O . HIS A 1 417 ? 3.707 14.392 26.362 1.00 11.57 417 HIS A O 1
ATOM 6211 N N . ALA A 1 418 ? 2.553 13.486 24.692 1.00 9.79 418 ALA A N 1
ATOM 6212 C CA . ALA A 1 418 ? 1.501 13.010 25.577 1.00 10.11 418 ALA A CA 1
ATOM 6213 C C . ALA A 1 418 ? 2.071 12.008 26.570 1.00 9.06 418 ALA A C 1
ATOM 6214 O O . ALA A 1 418 ? 1.805 12.088 27.783 1.00 10.44 418 ALA A O 1
ATOM 6221 N N . ARG A 1 419 ? 2.876 11.074 26.097 1.00 9.28 419 ARG A N 1
ATOM 6222 C CA . ARG A 1 419 ? 3.571 10.152 26.996 1.00 9.93 419 ARG A CA 1
ATOM 6223 C C . ARG A 1 419 ? 4.436 10.890 28.004 1.00 10.15 419 ARG A C 1
ATOM 6224 O O . ARG A 1 419 ? 4.409 10.544 29.184 1.00 9.75 419 ARG A O 1
ATOM 6245 N N . ARG A 1 420 ? 5.210 11.891 27.544 1.00 10.21 420 ARG A N 1
ATOM 6246 C CA . ARG A 1 420 ? 6.059 12.600 28.495 1.00 11.73 420 ARG A CA 1
ATOM 6247 C C . ARG A 1 420 ? 5.223 13.307 29.536 1.00 10.33 420 ARG A C 1
ATOM 6248 O O . ARG A 1 420 ? 5.602 13.276 30.735 1.00 12.08 420 ARG A O 1
ATOM 6269 N N . TYR A 1 421 ? 4.095 13.914 29.179 1.00 10.62 421 TYR A N 1
ATOM 6270 C CA . TYR A 1 421 ? 3.234 14.558 30.168 1.00 11.55 421 TYR A CA 1
ATOM 6271 C C . TYR A 1 421 ? 2.776 13.520 31.182 1.00 10.49 421 TYR A C 1
ATOM 6272 O O . TYR A 1 421 ? 2.810 13.764 32.387 1.00 11.49 421 TYR A O 1
ATOM 6290 N N . PHE A 1 422 ? 2.277 12.390 30.657 1.00 11.04 422 PHE A N 1
ATOM 6291 C CA . PHE A 1 422 ? 1.795 11.327 31.542 1.00 10.13 422 PHE A CA 1
ATOM 6292 C C . PHE A 1 422 ? 2.881 10.956 32.530 1.00 9.27 422 PHE A C 1
ATOM 6293 O O . PHE A 1 422 ? 2.643 10.861 33.741 1.00 11.59 422 PHE A O 1
ATOM 6310 N N . LEU A 1 423 ? 4.091 10.675 32.067 1.00 10.53 423 LEU A N 1
ATOM 6311 C CA . LEU A 1 423 ? 5.190 10.188 32.888 1.00 10.47 423 LEU A CA 1
ATOM 6312 C C . LEU A 1 423 ? 5.568 11.244 33.939 1.00 11.23 423 LEU A C 1
ATOM 6313 O O . LEU A 1 423 ? 5.953 10.894 35.068 1.00 13.03 423 LEU A O 1
ATOM 6329 N N . ASN A 1 424 ? 5.492 12.508 33.558 1.00 12.03 424 ASN A N 1
ATOM 6330 C CA . ASN A 1 424 ? 5.885 13.556 34.505 1.00 11.58 424 ASN A CA 1
ATOM 6331 C C . ASN A 1 424 ? 4.854 13.720 35.610 1.00 12.44 424 ASN A C 1
ATOM 6332 O O . ASN A 1 424 ? 5.236 14.211 36.681 1.00 20.23 424 ASN A O 1
ATOM 6343 N N . HIS A 1 425 ? 3.603 13.378 35.377 1.00 10.85 425 HIS A N 1
ATOM 6344 C CA . HIS A 1 425 ? 2.567 13.597 36.363 1.00 11.68 425 HIS A CA 1
ATOM 6345 C C . HIS A 1 425 ? 2.126 12.324 37.083 1.00 12.55 425 HIS A C 1
ATOM 6346 O O . HIS A 1 425 ? 1.740 12.357 38.251 1.00 16.61 425 HIS A O 1
ATOM 6360 N N . PHE A 1 426 ? 2.222 11.170 36.451 1.00 12.37 426 PHE A N 1
ATOM 6361 C CA . PHE A 1 426 ? 1.740 9.947 37.040 1.00 11.91 426 PHE A CA 1
ATOM 6362 C C . PHE A 1 426 ? 2.631 9.485 38.184 1.00 12.31 426 PHE A C 1
ATOM 6363 O O . PHE A 1 426 ? 3.807 9.226 37.997 1.00 14.24 426 PHE A O 1
ATOM 6380 N N . GLN A 1 427 ? 2.059 9.341 39.369 1.00 13.32 427 GLN A N 1
ATOM 6381 C CA . GLN A 1 427 ? 2.748 8.812 40.543 1.00 14.31 427 GLN A CA 1
ATOM 6382 C C . GLN A 1 427 ? 2.084 7.545 41.072 1.00 14.03 427 GLN A C 1
ATOM 6383 O O . GLN A 1 427 ? 2.229 7.162 42.231 1.00 17.15 427 GLN A O 1
ATOM 6397 N N . GLY A 1 428 ? 1.313 6.838 40.250 1.00 13.46 428 GLY A N 1
ATOM 6398 C CA . GLY A 1 428 ? 0.552 5.695 40.721 1.00 14.05 428 GLY A CA 1
ATOM 6399 C C . GLY A 1 428 ? 1.405 4.466 40.916 1.00 11.72 428 GLY A C 1
ATOM 6400 O O . GLY A 1 428 ? 0.973 3.526 41.569 1.00 13.84 428 GLY A O 1
ATOM 6404 N N . GLY A 1 429 ? 2.597 4.471 40.319 1.00 14.37 429 GLY A N 1
ATOM 6405 C CA . GLY A 1 429 ? 3.430 3.274 40.404 1.00 13.38 429 GLY A CA 1
ATOM 6406 C C . GLY A 1 429 ? 4.740 3.489 39.682 1.00 11.83 429 GLY A C 1
ATOM 6407 O O . GLY A 1 429 ? 4.968 4.527 39.076 1.00 13.62 429 GLY A O 1
ATOM 6411 N N . THR A 1 430 ? 5.604 2.473 39.765 1.00 12.57 430 THR A N 1
ATOM 6412 C CA . THR A 1 430 ? 6.868 2.522 39.031 1.00 11.19 430 THR A CA 1
ATOM 6413 C C . THR A 1 430 ? 6.607 2.707 37.545 1.00 10.39 430 THR A C 1
ATOM 6414 O O . THR A 1 430 ? 5.661 2.094 37.018 1.00 12.57 430 THR A O 1
ATOM 6425 N N . LYS A 1 431 ? 7.392 3.538 36.886 1.00 11.97 431 LYS A N 1
ATOM 6426 C CA . LYS A 1 431 ? 7.253 3.781 35.447 1.00 11.19 431 LYS A CA 1
ATOM 6427 C C . LYS A 1 431 ? 8.479 3.326 34.699 1.00 10.60 431 LYS A C 1
ATOM 6428 O O . LYS A 1 431 ? 9.595 3.595 35.146 1.00 13.96 431 LYS A O 1
ATOM 6447 N N . TYR A 1 432 ? 8.277 2.724 33.538 1.00 11.03 432 TYR A N 1
ATOM 6448 C CA . TYR A 1 432 ? 9.326 2.442 32.576 1.00 9.96 432 TYR A CA 1
ATOM 6449 C C . TYR A 1 432 ? 8.926 2.975 31.192 1.00 10.58 432 TYR A C 1
ATOM 6450 O O . TYR A 1 432 ? 7.727 2.832 30.867 1.00 12.03 432 TYR A O 1
ATOM 6468 N N . SER A 1 433 ? 9.858 3.542 30.460 1.00 10.27 433 SER A N 1
ATOM 6469 C CA . SER A 1 433 ? 9.526 4.094 29.142 1.00 10.65 433 SER A CA 1
ATOM 6470 C C . SER A 1 433 ? 10.542 3.658 28.098 1.00 9.96 433 SER A C 1
ATOM 6471 O O . SER A 1 433 ? 11.717 3.480 28.437 1.00 10.65 433 SER A O 1
ATOM 6479 N N . PHE A 1 434 ? 10.089 3.451 26.862 1.00 9.36 434 PHE A N 1
ATOM 6480 C CA . PHE A 1 434 ? 10.940 3.095 25.751 1.00 9.71 434 PHE A CA 1
ATOM 6481 C C . PHE A 1 434 ? 10.681 4.031 24.565 1.00 9.95 434 PHE A C 1
ATOM 6482 O O . PHE A 1 434 ? 9.580 4.577 24.407 1.00 10.73 434 PHE A O 1
ATOM 6499 N N . LEU A 1 435 ? 11.669 4.131 23.716 1.00 9.85 435 LEU A N 1
ATOM 6500 C CA . LEU A 1 435 ? 11.604 4.800 22.431 1.00 10.02 435 LEU A CA 1
ATOM 6501 C C . LEU A 1 435 ? 12.320 3.953 21.383 1.00 10.63 435 LEU A C 1
ATOM 6502 O O . LEU A 1 435 ? 13.514 3.662 21.517 1.00 11.46 435 LEU A O 1
ATOM 6518 N N . SER A 1 436 ? 11.565 3.569 20.365 1.00 10.61 436 SER A N 1
ATOM 6519 C CA . SER A 1 436 ? 12.169 2.751 19.322 1.00 8.71 436 SER A CA 1
ATOM 6520 C C . SER A 1 436 ? 12.670 3.578 18.159 1.00 9.62 436 SER A C 1
ATOM 6521 O O . SER A 1 436 ? 11.979 4.421 17.637 1.00 10.46 436 SER A O 1
ATOM 6529 N N . LYS A 1 437 ? 13.871 3.260 17.701 1.00 9.71 437 LYS A N 1
ATOM 6530 C CA . LYS A 1 437 ? 14.463 3.759 16.482 1.00 9.26 437 LYS A CA 1
ATOM 6531 C C . LYS A 1 437 ? 14.831 2.573 15.616 1.00 9.53 437 LYS A C 1
ATOM 6532 O O . LYS A 1 437 ? 15.780 2.593 14.854 1.00 12.10 437 LYS A O 1
ATOM 6551 N N . GLN A 1 438 ? 14.067 1.503 15.733 1.00 10.11 438 GLN A N 1
ATOM 6552 C CA . GLN A 1 438 ? 14.454 0.237 15.114 1.00 9.66 438 GLN A CA 1
ATOM 6553 C C . GLN A 1 438 ? 14.608 0.295 13.614 1.00 10.37 438 GLN A C 1
ATOM 6554 O O . GLN A 1 438 ? 15.356 -0.454 13.009 1.00 11.17 438 GLN A O 1
ATOM 6568 N N . LEU A 1 439 ? 13.865 1.102 12.929 1.00 10.09 439 LEU A N 1
ATOM 6569 C CA . LEU A 1 439 ? 13.787 1.318 11.494 1.00 10.12 439 LEU A CA 1
ATOM 6570 C C . LEU A 1 439 ? 14.338 2.646 10.998 1.00 11.35 439 LEU A C 1
ATOM 6571 O O . LEU A 1 439 ? 13.971 3.083 9.901 1.00 11.61 439 LEU A O 1
ATOM 6587 N N . SER A 1 440 ? 15.272 3.234 11.744 1.00 9.63 440 SER A N 1
ATOM 6588 C CA . SER A 1 440 ? 15.931 4.423 11.254 1.00 10.67 440 SER A CA 1
ATOM 6589 C C . SER A 1 440 ? 16.485 4.237 9.836 1.00 10.69 440 SER A C 1
ATOM 6590 O O . SER A 1 440 ? 17.095 3.224 9.557 1.00 12.78 440 SER A O 1
ATOM 6598 N N . GLY A 1 441 ? 16.208 5.221 8.984 1.00 11.76 441 GLY A N 1
ATOM 6599 C CA . GLY A 1 441 ? 16.591 5.158 7.600 1.00 13.57 441 GLY A CA 1
ATOM 6600 C C . GLY A 1 441 ? 15.509 4.705 6.658 1.00 10.86 441 GLY A C 1
ATOM 6601 O O . GLY A 1 441 ? 15.652 4.886 5.437 1.00 13.53 441 GLY A O 1
ATOM 6605 N N . LEU A 1 442 ? 14.430 4.124 7.153 1.00 10.67 442 LEU A N 1
ATOM 6606 C CA . LEU A 1 442 ? 13.339 3.677 6.268 1.00 11.00 442 LEU A CA 1
ATOM 6607 C C . LEU A 1 442 ? 12.741 4.895 5.571 1.00 9.98 442 LEU A C 1
ATOM 6608 O O . LEU A 1 442 ? 12.233 5.790 6.245 1.00 11.48 442 LEU A O 1
ATOM 6624 N N . PRO A 1 443 ? 12.844 4.991 4.251 1.00 11.36 443 PRO A N 1
ATOM 6625 C CA . PRO A 1 443 ? 12.364 6.212 3.593 1.00 10.69 443 PRO A CA 1
ATOM 6626 C C . PRO A 1 443 ? 10.896 6.528 3.864 1.00 10.00 443 PRO A C 1
ATOM 6627 O O . PRO A 1 443 ? 10.045 5.643 3.929 1.00 11.09 443 PRO A O 1
ATOM 6638 N N . ILE A 1 444 ? 10.642 7.820 4.016 1.00 10.47 444 ILE A N 1
ATOM 6639 C CA . ILE A 1 444 ? 9.349 8.479 4.204 1.00 11.63 444 ILE A CA 1
ATOM 6640 C C . ILE A 1 444 ? 8.750 8.213 5.582 1.00 13.11 444 ILE A C 1
ATOM 6641 O O . ILE A 1 444 ? 8.317 9.148 6.281 1.00 13.73 444 ILE A O 1
ATOM 6657 N N . MET A 1 445 ? 8.713 6.938 5.977 1.00 12.12 445 MET A N 1
ATOM 6658 C CA . MET A 1 445 ? 8.037 6.550 7.208 1.00 12.41 445 MET A CA 1
ATOM 6659 C C . MET A 1 445 ? 8.910 6.560 8.441 1.00 10.90 445 MET A C 1
ATOM 6660 O O . MET A 1 445 ? 8.377 6.760 9.547 1.00 11.57 445 MET A O 1
ATOM 6685 N N . GLY A 1 446 ? 10.209 6.306 8.297 1.00 9.48 446 GLY A N 1
ATOM 6686 C CA . GLY A 1 446 ? 11.057 6.141 9.469 1.00 11.58 446 GLY A CA 1
ATOM 6687 C C . GLY A 1 446 ? 10.560 5.003 10.348 1.00 9.80 446 GLY A C 1
ATOM 6688 O O . GLY A 1 446 ? 10.008 3.998 9.852 1.00 10.51 446 GLY A O 1
ATOM 6692 N N . THR A 1 447 ? 10.742 5.181 11.661 1.00 9.68 447 THR A N 1
ATOM 6693 C CA . THR A 1 447 ? 10.287 4.168 12.616 1.00 10.74 447 THR A CA 1
ATOM 6694 C C . THR A 1 447 ? 8.821 4.495 12.904 1.00 10.50 447 THR A C 1
ATOM 6695 O O . THR A 1 447 ? 8.492 5.231 13.842 1.00 9.92 447 THR A O 1
ATOM 6706 N N . PHE A 1 448 ? 7.958 3.947 12.070 1.00 9.76 448 PHE A N 1
ATOM 6707 C CA . PHE A 1 448 ? 6.609 4.418 11.903 1.00 9.87 448 PHE A CA 1
ATOM 6708 C C . PHE A 1 448 ? 5.639 3.818 12.903 1.00 9.50 448 PHE A C 1
ATOM 6709 O O . PHE A 1 448 ? 5.860 2.809 13.578 1.00 10.63 448 PHE A O 1
ATOM 6726 N N . HIS A 1 449 ? 4.499 4.506 12.995 1.00 8.59 449 HIS A N 1
ATOM 6727 C CA . HIS A 1 449 ? 3.422 4.082 13.879 1.00 8.73 449 HIS A CA 1
ATOM 6728 C C . HIS A 1 449 ? 2.974 2.645 13.652 1.00 8.57 449 HIS A C 1
ATOM 6729 O O . HIS A 1 449 ? 2.713 2.285 12.508 1.00 10.41 449 HIS A O 1
ATOM 6743 N N . ALA A 1 450 ? 2.911 1.865 14.736 1.00 9.68 450 ALA A N 1
ATOM 6744 C CA . ALA A 1 450 ? 2.442 0.491 14.724 1.00 9.50 450 ALA A CA 1
ATOM 6745 C C . ALA A 1 450 ? 3.467 -0.473 14.151 1.00 9.66 450 ALA A C 1
ATOM 6746 O O . ALA A 1 450 ? 3.179 -1.668 14.018 1.00 10.67 450 ALA A O 1
ATOM 6753 N N . ASN A 1 451 ? 4.696 -0.089 13.821 1.00 9.64 451 ASN A N 1
ATOM 6754 C CA . ASN A 1 451 ? 5.642 -1.098 13.346 1.00 9.60 451 ASN A CA 1
ATOM 6755 C C . ASN A 1 451 ? 5.933 -2.134 14.434 1.00 9.11 451 ASN A C 1
ATOM 6756 O O . ASN A 1 451 ? 6.221 -3.282 14.142 1.00 10.09 451 ASN A O 1
ATOM 6767 N N . ASP A 1 452 ? 5.792 -1.716 15.699 1.00 9.20 452 ASP A N 1
ATOM 6768 C CA . ASP A 1 452 ? 5.935 -2.624 16.827 1.00 9.50 452 ASP A CA 1
ATOM 6769 C C . ASP A 1 452 ? 4.972 -3.801 16.752 1.00 10.76 452 ASP A C 1
ATOM 6770 O O . ASP A 1 452 ? 5.310 -4.862 17.271 1.00 11.55 452 ASP A O 1
ATOM 6779 N N . ILE A 1 453 ? 3.827 -3.704 16.138 1.00 10.03 453 ILE A N 1
ATOM 6780 C CA . ILE A 1 453 ? 2.929 -4.856 15.961 1.00 8.77 453 ILE A CA 1
ATOM 6781 C C . ILE A 1 453 ? 3.635 -5.952 15.183 1.00 10.04 453 ILE A C 1
ATOM 6782 O O . ILE A 1 453 ? 3.486 -7.157 15.434 1.00 10.23 453 ILE A O 1
ATOM 6798 N N . VAL A 1 454 ? 4.386 -5.523 14.161 1.00 10.33 454 VAL A N 1
ATOM 6799 C CA . VAL A 1 454 ? 5.111 -6.506 13.370 1.00 10.00 454 VAL A CA 1
ATOM 6800 C C . VAL A 1 454 ? 6.041 -7.336 14.249 1.00 10.56 454 VAL A C 1
ATOM 6801 O O . VAL A 1 454 ? 6.033 -8.576 14.215 1.00 11.54 454 VAL A O 1
ATOM 6814 N N . TRP A 1 455 ? 6.839 -6.641 15.085 1.00 10.51 455 TRP A N 1
ATOM 6815 C CA . TRP A 1 455 ? 7.861 -7.325 15.884 1.00 10.40 455 TRP A CA 1
ATOM 6816 C C . TRP A 1 455 ? 7.289 -7.988 17.118 1.00 10.52 455 TRP A C 1
ATOM 6817 O O . TRP A 1 455 ? 7.990 -8.768 17.783 1.00 11.41 455 TRP A O 1
ATOM 6838 N N . GLN A 1 456 ? 6.035 -7.693 17.434 1.00 10.25 456 GLN A N 1
ATOM 6839 C CA . GLN A 1 456 ? 5.372 -8.293 18.593 1.00 9.69 456 GLN A CA 1
ATOM 6840 C C . GLN A 1 456 ? 4.588 -9.550 18.254 1.00 9.81 456 GLN A C 1
ATOM 6841 O O . GLN A 1 456 ? 4.520 -10.512 19.031 1.00 10.26 456 GLN A O 1
ATOM 6855 N N . ASP A 1 457 ? 3.984 -9.534 17.064 1.00 10.42 457 ASP A N 1
ATOM 6856 C CA . ASP A 1 457 ? 3.032 -10.558 16.639 1.00 11.17 457 ASP A CA 1
ATOM 6857 C C . ASP A 1 457 ? 3.408 -11.315 15.375 1.00 13.11 457 ASP A C 1
ATOM 6858 O O . ASP A 1 457 ? 2.823 -12.396 15.142 1.00 13.88 457 ASP A O 1
ATOM 6867 N N . TYR A 1 458 ? 4.309 -10.806 14.538 1.00 11.79 458 TYR A N 1
ATOM 6868 C CA . TYR A 1 458 ? 4.466 -11.436 13.214 1.00 13.52 458 TYR A CA 1
ATOM 6869 C C . TYR A 1 458 ? 5.882 -11.924 12.929 1.00 13.34 458 TYR A C 1
ATOM 6870 O O . TYR A 1 458 ? 6.023 -13.008 12.365 1.00 16.16 458 TYR A O 1
ATOM 6888 N N . LEU A 1 459 ? 6.895 -11.171 13.306 1.00 13.97 459 LEU A N 1
ATOM 6889 C CA . LEU A 1 459 ? 8.287 -11.457 13.007 1.00 14.09 459 LEU A CA 1
ATOM 6890 C C . LEU A 1 459 ? 9.177 -11.167 14.200 1.00 13.14 459 LEU A C 1
ATOM 6891 O O . LEU A 1 459 ? 8.839 -10.347 15.049 1.00 12.78 459 LEU A O 1
ATOM 6907 N N . LEU A 1 460 ? 10.322 -11.823 14.220 1.00 14.08 460 LEU A N 1
ATOM 6908 C CA . LEU A 1 460 ? 11.334 -11.544 15.201 1.00 15.04 460 LEU A CA 1
ATOM 6909 C C . LEU A 1 460 ? 12.265 -10.451 14.698 1.00 14.53 460 LEU A C 1
ATOM 6910 O O . LEU A 1 460 ? 12.798 -10.547 13.593 1.00 21.96 460 LEU A O 1
ATOM 6926 N N . GLY A 1 461 ? 12.434 -9.417 15.520 1.00 14.21 461 GLY A N 1
ATOM 6927 C CA . GLY A 1 461 ? 13.378 -8.354 15.205 1.00 13.42 461 GLY A CA 1
ATOM 6928 C C . GLY A 1 461 ? 14.029 -7.854 16.497 1.00 11.69 461 GLY A C 1
ATOM 6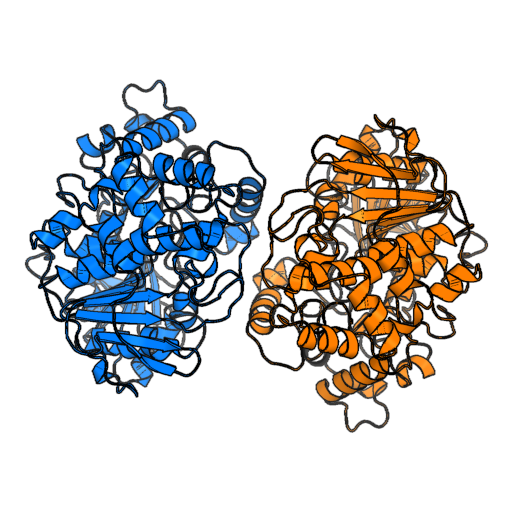929 O O . GLY A 1 461 ? 13.696 -8.372 17.566 1.00 13.67 461 GLY A O 1
ATOM 6933 N N . SER A 1 462 ? 14.919 -6.879 16.458 1.00 13.21 462 SER A N 1
ATOM 6934 C CA . SER A 1 462 ? 15.588 -6.420 17.658 1.00 13.30 462 SER A CA 1
ATOM 6935 C C . SER A 1 462 ? 14.582 -5.959 18.698 1.00 12.65 462 SER A C 1
ATOM 6936 O O . SER A 1 462 ? 14.749 -6.164 19.905 1.00 14.22 462 SER A O 1
ATOM 6944 N N . GLY A 1 463 ? 13.485 -5.342 18.282 1.00 11.93 463 GLY A N 1
ATOM 6945 C CA . GLY A 1 463 ? 12.526 -4.838 19.231 1.00 10.59 463 GLY A CA 1
ATOM 6946 C C . GLY A 1 463 ? 11.706 -5.895 19.902 1.00 9.63 463 GLY A C 1
ATOM 6947 O O . GLY A 1 463 ? 11.085 -5.589 20.940 1.00 11.72 463 GLY A O 1
ATOM 6951 N N . SER A 1 464 ? 11.714 -7.114 19.380 1.00 11.30 464 SER A N 1
ATOM 6952 C CA . SER A 1 464 ? 10.904 -8.134 19.994 1.00 10.18 464 SER A CA 1
ATOM 6953 C C . SER A 1 464 ? 11.323 -8.456 21.411 1.00 11.27 464 SER A C 1
ATOM 6954 O O . SER A 1 464 ? 10.519 -8.942 22.223 1.00 11.16 464 SER A O 1
ATOM 6962 N N . VAL A 1 465 ? 12.578 -8.171 21.765 1.00 10.26 465 VAL A N 1
ATOM 6963 C CA . VAL A 1 465 ? 12.985 -8.463 23.147 1.00 11.43 465 VAL A CA 1
ATOM 6964 C C . VAL A 1 465 ? 12.270 -7.518 24.121 1.00 10.72 465 VAL A C 1
ATOM 6965 O O . VAL A 1 465 ? 12.129 -7.823 25.310 1.00 11.40 465 VAL A O 1
ATOM 6978 N N . ILE A 1 466 ? 11.807 -6.371 23.621 1.00 10.43 466 ILE A N 1
ATOM 6979 C CA . ILE A 1 466 ? 10.976 -5.492 24.437 1.00 10.32 466 ILE A CA 1
ATOM 6980 C C . ILE A 1 466 ? 9.517 -5.878 24.299 1.00 10.22 466 ILE A C 1
ATOM 6981 O O . ILE A 1 466 ? 8.872 -6.140 25.321 1.00 11.00 466 ILE A O 1
ATOM 6997 N N . TYR A 1 467 ? 9.010 -5.930 23.072 1.00 10.08 467 TYR A N 1
ATOM 6998 C CA . TYR A 1 467 ? 7.572 -6.085 22.870 1.00 9.62 467 TYR A CA 1
ATOM 6999 C C . TYR A 1 467 ? 7.069 -7.464 23.273 1.00 10.59 467 TYR A C 1
ATOM 7000 O O . TYR A 1 467 ? 5.845 -7.603 23.544 1.00 10.75 467 TYR A O 1
ATOM 7018 N N . ASN A 1 468 ? 7.949 -8.449 23.293 1.00 10.18 468 ASN A N 1
ATOM 7019 C CA . ASN A 1 468 ? 7.628 -9.782 23.836 1.00 9.34 468 ASN A CA 1
ATOM 7020 C C . ASN A 1 468 ? 8.331 -9.913 25.192 1.00 10.85 468 ASN A C 1
ATOM 7021 O O . ASN A 1 468 ? 7.678 -9.763 26.229 1.00 10.21 468 ASN A O 1
ATOM 7032 N N . ASN A 1 469 ? 9.639 -10.152 25.250 1.00 11.11 469 ASN A N 1
ATOM 7033 C CA . ASN A 1 469 ? 10.281 -10.565 26.496 1.00 11.19 469 ASN A CA 1
ATOM 7034 C C . ASN A 1 469 ? 10.052 -9.613 27.661 1.00 10.38 469 ASN A C 1
ATOM 7035 O O . ASN A 1 469 ? 9.619 -10.020 28.762 1.00 10.75 469 ASN A O 1
ATOM 7046 N N . ALA A 1 470 ? 10.341 -8.327 27.473 1.00 11.39 470 ALA A N 1
ATOM 7047 C CA . ALA A 1 470 ? 10.261 -7.390 28.596 1.00 11.30 470 ALA A CA 1
ATOM 7048 C C . ALA A 1 470 ? 8.813 -7.256 29.062 1.00 10.10 470 ALA A C 1
ATOM 7049 O O . ALA A 1 470 ? 8.539 -7.158 30.260 1.00 11.23 470 ALA A O 1
ATOM 7056 N N . PHE A 1 471 ? 7.873 -7.234 28.132 1.00 10.28 471 PHE A N 1
ATOM 7057 C CA . PHE A 1 471 ? 6.448 -7.140 28.498 1.00 9.37 471 PHE A CA 1
ATOM 7058 C C . PHE A 1 471 ? 5.953 -8.369 29.235 1.00 9.76 471 PHE A C 1
ATOM 7059 O O . PHE A 1 471 ? 5.168 -8.284 30.185 1.00 11.84 471 PHE A O 1
ATOM 7076 N N . ILE A 1 472 ? 6.440 -9.542 28.835 1.00 11.17 472 ILE A N 1
ATOM 7077 C CA . ILE A 1 472 ? 6.108 -10.787 29.535 1.00 10.90 472 ILE A CA 1
ATOM 7078 C C . ILE A 1 472 ? 6.645 -10.739 30.960 1.00 9.98 472 ILE A C 1
ATOM 7079 O O . ILE A 1 472 ? 5.985 -11.059 31.949 1.00 11.83 472 ILE A O 1
ATOM 7095 N N . ALA A 1 473 ? 7.901 -10.314 31.091 1.00 10.53 473 ALA A N 1
ATOM 7096 C CA . ALA A 1 473 ? 8.516 -10.237 32.407 1.00 10.40 473 ALA A CA 1
ATOM 7097 C C . ALA A 1 473 ? 7.775 -9.224 33.269 1.00 10.48 473 ALA A C 1
ATOM 7098 O O . ALA A 1 473 ? 7.596 -9.438 34.469 1.00 11.79 473 ALA A O 1
ATOM 7105 N N . PHE A 1 474 ? 7.338 -8.100 32.669 1.00 10.30 474 PHE A N 1
ATOM 7106 C CA . PHE A 1 474 ? 6.577 -7.109 33.420 1.00 9.69 474 PHE A CA 1
ATOM 7107 C C . PHE A 1 474 ? 5.229 -7.663 33.859 1.00 11.28 474 PHE A C 1
ATOM 7108 O O . PHE A 1 474 ? 4.812 -7.509 35.007 1.00 10.01 474 PHE A O 1
ATOM 7125 N N . ALA A 1 475 ? 4.548 -8.368 32.969 1.00 10.87 475 ALA A N 1
ATOM 7126 C CA . ALA A 1 475 ? 3.266 -8.958 33.368 1.00 11.04 475 ALA A CA 1
ATOM 7127 C C . ALA A 1 475 ? 3.458 -10.023 34.438 1.00 10.13 475 ALA A C 1
ATOM 7128 O O . ALA A 1 475 ? 2.564 -10.275 35.226 1.00 11.60 475 ALA A O 1
ATOM 7135 N N . THR A 1 476 ? 4.609 -10.686 34.491 1.00 10.55 476 THR A N 1
ATOM 7136 C CA . THR A 1 476 ? 4.885 -11.751 35.450 1.00 11.48 476 THR A CA 1
ATOM 7137 C C . THR A 1 476 ? 5.344 -11.196 36.783 1.00 11.59 476 THR A C 1
ATOM 7138 O O . THR A 1 476 ? 4.828 -11.634 37.831 1.00 12.51 476 THR A O 1
ATOM 7149 N N . ASP A 1 477 ? 6.297 -10.289 36.746 1.00 13.43 477 ASP A N 1
ATOM 7150 C CA . ASP A 1 477 ? 7.000 -9.872 37.934 1.00 13.10 477 ASP A CA 1
ATOM 7151 C C . ASP A 1 477 ? 6.915 -8.379 38.247 1.00 12.82 477 ASP A C 1
ATOM 7152 O O . ASP A 1 477 ? 7.524 -7.951 39.245 1.00 15.00 477 ASP A O 1
ATOM 7161 N N . LEU A 1 478 ? 6.216 -7.618 37.418 1.00 13.15 478 LEU A N 1
ATOM 7162 C CA . LEU A 1 478 ? 6.072 -6.172 37.553 1.00 12.95 478 LEU A CA 1
ATOM 7163 C C . LEU A 1 478 ? 7.421 -5.461 37.444 1.00 12.19 478 LEU A C 1
ATOM 7164 O O . LEU A 1 478 ? 7.596 -4.354 37.940 1.00 14.63 478 LEU A O 1
ATOM 7180 N N . ASP A 1 479 ? 8.345 -6.096 36.724 1.00 13.90 479 ASP A N 1
ATOM 7181 C CA . ASP A 1 479 ? 9.674 -5.539 36.499 1.00 15.53 479 ASP A CA 1
ATOM 7182 C C . ASP A 1 479 ? 10.167 -6.090 35.161 1.00 14.32 479 ASP A C 1
ATOM 7183 O O . ASP A 1 479 ? 10.366 -7.304 35.066 1.00 13.95 479 ASP A O 1
ATOM 7192 N N . PRO A 1 480 ? 10.365 -5.255 34.153 1.00 13.79 480 PRO A N 1
ATOM 7193 C CA . PRO A 1 480 ? 10.796 -5.809 32.866 1.00 12.46 480 PRO A CA 1
ATOM 7194 C C . PRO A 1 480 ? 12.180 -6.431 32.957 1.00 12.99 480 PRO A C 1
ATOM 7195 O O . PRO A 1 480 ? 12.557 -7.259 32.101 1.00 13.28 480 PRO A O 1
ATOM 7206 N N . ASN A 1 481 ? 12.960 -6.032 33.949 1.00 13.73 481 ASN A N 1
ATOM 7207 C CA . ASN A 1 481 ? 14.338 -6.507 34.053 1.00 12.38 481 ASN A CA 1
ATOM 7208 C C . ASN A 1 481 ? 14.440 -7.974 34.435 1.00 14.06 481 ASN A C 1
ATOM 7209 O O . ASN A 1 481 ? 15.545 -8.542 34.365 1.00 15.63 481 ASN A O 1
ATOM 7220 N N . THR A 1 482 ? 13.358 -8.630 34.831 1.00 13.84 482 THR A N 1
ATOM 7221 C CA . THR A 1 482 ? 13.488 -10.073 35.101 1.00 13.81 482 THR A CA 1
ATOM 7222 C C . THR A 1 482 ? 13.567 -10.835 33.787 1.00 13.44 482 THR A C 1
ATOM 7223 O O . THR A 1 482 ? 13.792 -12.036 33.839 1.00 15.94 482 THR A O 1
ATOM 7234 N N . ALA A 1 483 ? 13.425 -10.179 32.641 1.00 12.98 483 ALA A N 1
ATOM 7235 C CA . ALA A 1 483 ? 13.669 -10.847 31.375 1.00 13.60 483 ALA A CA 1
ATOM 7236 C C . ALA A 1 483 ? 15.136 -11.149 31.098 1.00 14.41 483 ALA A C 1
ATOM 7237 O O . ALA A 1 483 ? 15.470 -11.892 30.166 1.00 16.65 483 ALA A O 1
ATOM 7244 N N . GLY A 1 484 ? 16.024 -10.584 31.888 1.00 13.91 484 GLY A N 1
ATOM 7245 C CA . GLY A 1 484 ? 17.447 -10.714 31.646 1.00 16.41 484 GLY A CA 1
ATOM 7246 C C . GLY A 1 484 ? 17.852 -10.094 30.319 1.00 17.40 484 GLY A C 1
ATOM 7247 O O . GLY A 1 484 ? 18.498 -10.713 29.465 1.00 23.70 484 GLY A O 1
ATOM 7251 N N . LEU A 1 485 ? 17.440 -8.845 30.135 1.00 16.54 485 LEU A N 1
ATOM 7252 C CA . LEU A 1 485 ? 17.807 -8.032 28.989 1.00 17.15 485 LEU A CA 1
ATOM 7253 C C . LEU A 1 485 ? 19.307 -7.784 28.946 1.00 17.94 485 LEU A C 1
ATOM 7254 O O . LEU A 1 485 ? 19.973 -7.788 29.981 1.00 19.79 485 LEU A O 1
ATOM 7270 N N . LEU A 1 486 ? 19.860 -7.528 27.760 1.00 15.91 486 LEU A N 1
ATOM 7271 C CA . LEU A 1 486 ? 21.290 -7.272 27.707 1.00 15.81 486 LEU A CA 1
ATOM 7272 C C . LEU A 1 486 ? 21.669 -5.892 28.190 1.00 15.96 486 LEU A C 1
ATOM 7273 O O . LEU A 1 486 ? 22.843 -5.572 28.387 1.00 19.77 486 LEU A O 1
ATOM 7289 N N . VAL A 1 487 ? 20.691 -5.040 28.380 1.00 15.97 487 VAL A N 1
ATOM 7290 C CA . VAL A 1 487 ? 20.785 -3.671 28.864 1.00 14.43 487 VAL A CA 1
ATOM 7291 C C . VAL A 1 487 ? 19.751 -3.501 29.972 1.00 13.56 487 VAL A C 1
ATOM 7292 O O . VAL A 1 487 ? 18.585 -3.852 29.735 1.00 17.00 487 VAL A O 1
ATOM 7305 N N . ASN A 1 488 ? 20.134 -3.027 31.173 1.00 15.67 488 ASN A N 1
ATOM 7306 C CA . ASN A 1 488 ? 19.186 -2.800 32.230 1.00 14.91 488 ASN A CA 1
ATOM 7307 C C . ASN A 1 488 ? 18.273 -1.643 31.849 1.00 14.52 488 ASN A C 1
ATOM 7308 O O . ASN A 1 488 ? 18.705 -0.651 31.281 1.00 15.01 488 ASN A O 1
ATOM 7319 N N . TRP A 1 489 ? 17.008 -1.780 32.177 1.00 13.49 489 TRP A N 1
ATOM 7320 C CA . TRP A 1 489 ? 15.977 -0.786 31.846 1.00 12.57 489 TRP A CA 1
ATOM 7321 C C . TRP A 1 489 ? 15.843 0.095 33.092 1.00 12.57 489 TRP A C 1
ATOM 7322 O O . TRP A 1 489 ? 15.346 -0.382 34.116 1.00 13.68 489 TRP A O 1
ATOM 7343 N N . PRO A 1 490 ? 16.285 1.357 33.004 1.00 12.75 490 PRO A N 1
ATOM 7344 C CA . PRO A 1 490 ? 16.185 2.238 34.178 1.00 12.47 490 PRO A CA 1
ATOM 7345 C C . PRO A 1 490 ? 14.746 2.664 34.440 1.00 12.51 490 PRO A C 1
ATOM 7346 O O . PRO A 1 490 ? 13.937 2.783 33.519 1.00 13.71 490 PRO A O 1
ATOM 7357 N N . LYS A 1 491 ? 14.411 2.913 35.695 1.00 12.16 491 LYS A N 1
ATOM 7358 C CA . LYS A 1 491 ? 13.127 3.470 36.056 1.00 12.57 491 LYS A CA 1
ATOM 7359 C C . LYS A 1 491 ? 13.066 4.923 35.611 1.00 12.36 491 LYS A C 1
ATOM 7360 O O . LYS A 1 491 ? 14.056 5.657 35.655 1.00 15.19 491 LYS A O 1
ATOM 7379 N N . TYR A 1 492 ? 11.886 5.340 35.200 1.00 12.18 492 TYR A N 1
ATOM 7380 C CA . TYR A 1 492 ? 11.606 6.702 34.779 1.00 11.76 492 TYR A CA 1
ATOM 7381 C C . TYR A 1 492 ? 10.975 7.437 35.953 1.00 12.57 492 TYR A C 1
ATOM 7382 O O . TYR A 1 492 ? 9.956 7.006 36.457 1.00 13.18 492 TYR A O 1
ATOM 7400 N N . THR A 1 493 ? 11.552 8.568 36.288 1.00 12.73 493 THR A N 1
ATOM 7401 C CA . THR A 1 493 ? 10.945 9.433 37.311 1.00 15.34 493 THR A CA 1
ATOM 7402 C C . THR A 1 493 ? 10.434 10.730 36.707 1.00 15.88 493 THR A C 1
ATOM 7403 O O . THR A 1 493 ? 9.283 11.134 36.982 1.00 19.92 493 THR A O 1
ATOM 7414 N N . SER A 1 494 ? 11.193 11.427 35.875 1.00 15.27 494 SER A N 1
ATOM 7415 C CA . SER A 1 494 ? 10.683 12.623 35.225 1.00 14.78 494 SER A CA 1
ATOM 7416 C C . SER A 1 494 ? 11.592 12.978 34.046 1.00 13.55 494 SER A C 1
ATOM 7417 O O . SER A 1 494 ? 12.727 12.508 33.968 1.00 14.74 494 SER A O 1
ATOM 7425 N N . SER A 1 495 ? 11.130 13.807 33.131 1.00 14.57 495 SER A N 1
ATOM 7426 C CA . SER A 1 495 ? 11.948 14.174 32.000 1.00 12.72 495 SER A CA 1
ATOM 7427 C C . SER A 1 495 ? 13.114 15.086 32.331 1.00 14.97 495 SER A C 1
ATOM 7428 O O . SER A 1 495 ? 13.953 15.300 31.455 1.00 16.63 495 SER A O 1
ATOM 7436 N N . SER A 1 496 ? 13.190 15.627 33.517 1.00 16.83 496 SER A N 1
ATOM 7437 C CA . SER A 1 496 ? 14.335 16.373 34.057 1.00 20.04 496 SER A CA 1
ATOM 7438 C C . SER A 1 496 ? 15.289 15.523 34.912 1.00 20.44 496 SER A C 1
ATOM 7439 O O . SER A 1 496 ? 16.275 16.083 35.423 1.00 22.74 496 SER A O 1
ATOM 7452 N N . GLN A 1 497 ? 15.092 14.226 35.114 1.00 19.24 497 GLN A N 1
ATOM 7453 C CA . GLN A 1 497 ? 16.019 13.455 35.950 1.00 20.09 497 GLN A CA 1
ATOM 7454 C C . GLN A 1 497 ? 17.413 13.454 35.356 1.00 20.09 497 GLN A C 1
ATOM 7455 O O . GLN A 1 497 ? 17.596 13.714 34.170 1.00 20.65 497 GLN A O 1
ATOM 7469 N N . SER A 1 498 ? 18.441 13.172 36.162 1.00 24.09 498 SER A N 1
ATOM 7470 C CA . SER A 1 498 ? 19.816 13.358 35.675 1.00 25.43 498 SER A CA 1
ATOM 7471 C C . SER A 1 498 ? 20.334 12.312 34.710 1.00 27.30 498 SER A C 1
ATOM 7472 O O . SER A 1 498 ? 21.174 12.618 33.836 1.00 28.96 498 SER A O 1
ATOM 7480 N N . GLY A 1 499 ? 19.903 11.067 34.855 1.00 25.25 499 GLY A N 1
ATOM 7481 C CA . GLY A 1 499 ? 20.477 10.023 34.031 1.00 23.92 499 GLY A CA 1
ATOM 7482 C C . GLY A 1 499 ? 19.551 9.545 32.921 1.00 20.78 499 GLY A C 1
ATOM 7483 O O . GLY A 1 499 ? 18.433 10.012 32.773 1.00 20.85 499 GLY A O 1
ATOM 7487 N N . ASN A 1 500 ? 20.035 8.613 32.130 1.00 15.82 500 ASN A N 1
ATOM 7488 C CA . ASN A 1 500 ? 19.246 8.039 31.060 1.00 14.74 500 ASN A CA 1
ATOM 7489 C C . ASN A 1 500 ? 17.999 7.385 31.642 1.00 13.43 500 ASN A C 1
ATOM 7490 O O . ASN A 1 500 ? 18.046 6.657 32.642 1.00 17.70 500 ASN A O 1
ATOM 7501 N N . ASN A 1 501 ? 16.874 7.664 30.977 1.00 12.91 501 ASN A N 1
ATOM 7502 C CA . ASN A 1 501 ? 15.596 7.172 31.476 1.00 12.46 501 ASN A CA 1
ATOM 7503 C C . ASN A 1 501 ? 14.753 6.516 30.403 1.00 11.44 501 ASN A C 1
ATOM 7504 O O . ASN A 1 501 ? 13.586 6.204 30.704 1.00 13.28 501 ASN A O 1
ATOM 7515 N N . LEU A 1 502 ? 15.285 6.318 29.206 1.00 11.72 502 LEU A N 1
ATOM 7516 C CA . LEU A 1 502 ? 14.586 5.615 28.151 1.00 11.48 502 LEU A CA 1
ATOM 7517 C C . LEU A 1 502 ? 15.314 4.347 27.734 1.00 10.10 502 LEU A C 1
ATOM 7518 O O . LEU A 1 502 ? 16.524 4.421 27.490 1.00 12.96 502 LEU A O 1
ATOM 7534 N N . MET A 1 503 ? 14.584 3.255 27.653 1.00 11.16 503 MET A N 1
ATOM 7535 C CA . MET A 1 503 ? 15.096 2.118 26.924 1.00 10.30 503 MET A CA 1
ATOM 7536 C C . MET A 1 503 ? 14.983 2.432 25.431 1.00 9.99 503 MET A C 1
ATOM 7537 O O . MET A 1 503 ? 13.874 2.704 24.952 1.00 11.74 503 MET A O 1
ATOM 7551 N N . MET A 1 504 ? 16.066 2.370 24.702 1.00 10.43 504 MET A N 1
ATOM 7552 C CA . MET A 1 504 ? 16.092 2.620 23.275 1.00 10.50 504 MET A CA 1
ATOM 7553 C C . MET A 1 504 ? 16.298 1.335 22.482 1.00 10.45 504 MET A C 1
ATOM 7554 O O . MET A 1 504 ? 17.022 0.448 22.919 1.00 12.11 504 MET A O 1
ATOM 7568 N N . ILE A 1 505 ? 15.703 1.241 21.307 1.00 11.46 505 ILE A N 1
ATOM 7569 C CA . ILE A 1 505 ? 15.863 0.131 20.378 1.00 10.87 505 ILE A CA 1
ATOM 7570 C C . ILE A 1 505 ? 16.427 0.636 19.063 1.00 11.13 505 ILE A C 1
ATOM 7571 O O . ILE A 1 505 ? 15.851 1.614 18.536 1.00 12.08 505 ILE A O 1
ATOM 7587 N N . ASN A 1 506 ? 17.469 -0.001 18.549 1.00 10.32 506 ASN A N 1
ATOM 7588 C CA . ASN A 1 506 ? 17.809 0.273 17.153 1.00 10.08 506 ASN A CA 1
ATOM 7589 C C . ASN A 1 506 ? 17.882 -1.081 16.453 1.00 11.16 506 ASN A C 1
ATOM 7590 O O . ASN A 1 506 ? 17.579 -2.100 17.073 1.00 12.19 506 ASN A O 1
ATOM 7601 N N . ALA A 1 507 ? 18.277 -1.082 15.195 1.00 12.24 507 ALA A N 1
ATOM 7602 C CA . ALA A 1 507 ? 18.275 -2.342 14.431 1.00 12.57 507 ALA A CA 1
ATOM 7603 C C . ALA A 1 507 ? 19.192 -3.366 15.068 1.00 13.42 507 ALA A C 1
ATOM 7604 O O . ALA A 1 507 ? 18.950 -4.573 14.938 1.00 15.51 507 ALA A O 1
ATOM 7611 N N . LEU A 1 508 ? 20.236 -2.907 15.749 1.00 13.26 508 LEU A N 1
ATOM 7612 C CA . LEU A 1 508 ? 21.220 -3.841 16.317 1.00 15.53 508 LEU A CA 1
ATOM 7613 C C . LEU A 1 508 ? 20.997 -4.145 17.779 1.00 16.57 508 LEU A C 1
ATOM 7614 O O . LEU A 1 508 ? 21.811 -4.863 18.382 1.00 22.51 508 LEU A O 1
ATOM 7630 N N . GLY A 1 509 ? 19.948 -3.629 18.416 1.00 12.42 509 GLY A N 1
ATOM 7631 C CA . GLY A 1 509 ? 19.637 -4.048 19.755 1.00 13.22 509 GLY A CA 1
ATOM 7632 C C . GLY A 1 509 ? 19.308 -2.889 20.671 1.00 11.77 509 GLY A C 1
ATOM 7633 O O . GLY A 1 509 ? 18.758 -1.885 20.241 1.00 12.82 509 GLY A O 1
ATOM 7637 N N . LEU A 1 510 ? 19.661 -3.046 21.943 1.00 12.04 510 LEU A N 1
ATOM 7638 C CA . LEU A 1 510 ? 19.226 -2.115 22.984 1.00 10.86 510 LEU A CA 1
ATOM 7639 C C . LEU A 1 510 ? 20.315 -1.146 23.431 1.00 10.89 510 LEU A C 1
ATOM 7640 O O . LEU A 1 510 ? 21.507 -1.481 23.384 1.00 12.55 510 LEU A O 1
ATOM 7656 N N . TYR A 1 511 ? 19.876 0.025 23.871 1.00 11.09 511 TYR A N 1
ATOM 7657 C CA . TYR A 1 511 ? 20.767 0.985 24.545 1.00 10.30 511 TYR A CA 1
ATOM 7658 C C . TYR A 1 511 ? 19.879 1.915 25.368 1.00 12.09 511 TYR A C 1
ATOM 7659 O O . TYR A 1 511 ? 18.679 1.671 25.377 1.00 14.37 511 TYR A O 1
ATOM 7677 N N . THR A 1 512 ? 20.394 2.903 26.047 1.00 12.66 512 THR A N 1
ATOM 7678 C CA . THR A 1 512 ? 19.532 3.813 26.769 1.00 12.94 512 THR A CA 1
ATOM 7679 C C . THR A 1 512 ? 19.823 5.238 26.337 1.00 12.50 512 THR A C 1
ATOM 7680 O O . THR A 1 512 ? 20.886 5.537 25.770 1.00 13.84 512 THR A O 1
ATOM 7691 N N . GLY A 1 513 ? 18.864 6.121 26.606 1.00 11.62 513 GLY A N 1
ATOM 7692 C CA . GLY A 1 513 ? 18.957 7.529 26.296 1.00 12.50 513 GLY A CA 1
ATOM 7693 C C . GLY A 1 513 ? 18.012 8.341 27.163 1.00 11.72 513 GLY A C 1
ATOM 7694 O O . GLY A 1 513 ? 17.498 7.889 28.180 1.00 12.86 513 GLY A O 1
ATOM 7698 N N . LYS A 1 514 ? 17.781 9.594 26.784 1.00 12.46 514 LYS A N 1
ATOM 7699 C CA . LYS A 1 514 ? 17.080 10.533 27.620 1.00 11.99 514 LYS A CA 1
ATOM 7700 C C . LYS A 1 514 ? 15.845 11.048 26.896 1.00 10.81 514 LYS A C 1
ATOM 7701 O O . LYS A 1 514 ? 15.856 11.250 25.698 1.00 13.30 514 LYS A O 1
ATOM 7720 N N . ASP A 1 515 ? 14.818 11.306 27.673 1.00 11.36 515 ASP A N 1
ATOM 7721 C CA . ASP A 1 515 ? 13.557 11.866 27.218 1.00 11.38 515 ASP A CA 1
ATOM 7722 C C . ASP A 1 515 ? 13.602 13.392 27.328 1.00 12.65 515 ASP A C 1
ATOM 7723 O O . ASP A 1 515 ? 12.768 14.029 27.972 1.00 13.94 515 ASP A O 1
ATOM 7732 N N . ASN A 1 516 ? 14.597 14.004 26.693 1.00 13.75 516 ASN A N 1
ATOM 7733 C CA . ASN A 1 516 ? 14.827 15.440 26.829 1.00 11.93 516 ASN A CA 1
ATOM 7734 C C . ASN A 1 516 ? 14.845 16.192 25.499 1.00 13.71 516 ASN A C 1
ATOM 7735 O O . ASN A 1 516 ? 15.413 17.287 25.441 1.00 14.46 516 ASN A O 1
ATOM 7746 N N . PHE A 1 517 ? 14.216 15.642 24.471 1.00 11.55 517 PHE A N 1
ATOM 7747 C CA . PHE A 1 517 ? 14.230 16.159 23.121 1.00 11.60 517 PHE A CA 1
ATOM 7748 C C . PHE A 1 517 ? 12.943 16.951 22.860 1.00 10.54 517 PHE A C 1
ATOM 7749 O O . PHE A 1 517 ? 11.903 16.720 23.481 1.00 11.30 517 PHE A O 1
ATOM 7766 N N . ARG A 1 518 ? 13.015 17.869 21.912 1.00 11.27 518 ARG A N 1
ATOM 7767 C CA . ARG A 1 518 ? 11.935 18.721 21.453 1.00 10.72 518 ARG A CA 1
ATOM 7768 C C . ARG A 1 518 ? 11.171 19.329 22.630 1.00 10.45 518 ARG A C 1
ATOM 7769 O O . ARG A 1 518 ? 9.938 19.303 22.652 1.00 11.61 518 ARG A O 1
ATOM 7790 N N . THR A 1 519 ? 11.925 19.888 23.562 1.00 11.85 519 THR A N 1
ATOM 7791 C CA . THR A 1 519 ? 11.322 20.540 24.710 1.00 12.21 519 THR A CA 1
ATOM 7792 C C . THR A 1 519 ? 10.537 21.785 24.317 1.00 12.10 519 THR A C 1
ATOM 7793 O O . THR A 1 519 ? 9.515 22.055 24.964 1.00 12.02 519 THR A O 1
ATOM 7804 N N . ALA A 1 520 ? 10.933 22.542 23.302 1.00 11.33 520 ALA A N 1
ATOM 7805 C CA . ALA A 1 520 ? 10.121 23.676 22.902 1.00 11.61 520 ALA A CA 1
ATOM 7806 C C . ALA A 1 520 ? 8.764 23.174 22.421 1.00 10.14 520 ALA A C 1
ATOM 7807 O O . ALA A 1 520 ? 7.747 23.795 22.734 1.00 12.83 520 ALA A O 1
ATOM 7814 N N . GLY A 1 521 ? 8.708 22.076 21.708 1.00 11.61 521 GLY A N 1
ATOM 7815 C CA . GLY A 1 521 ? 7.422 21.575 21.248 1.00 10.43 521 GLY A CA 1
ATOM 7816 C C . GLY A 1 521 ? 6.616 21.035 22.403 1.00 10.89 521 GLY A C 1
ATOM 7817 O O . GLY A 1 521 ? 5.402 21.246 22.383 1.00 12.06 521 GLY A O 1
ATOM 7821 N N . TYR A 1 522 ? 7.258 20.389 23.392 1.00 10.76 522 TYR A N 1
ATOM 7822 C CA . TYR A 1 522 ? 6.501 19.972 24.562 1.00 10.53 522 TYR A CA 1
ATOM 7823 C C . TYR A 1 522 ? 5.829 21.176 25.189 1.00 11.57 522 TYR A C 1
ATOM 7824 O O . TYR A 1 522 ? 4.667 21.143 25.576 1.00 12.14 522 TYR A O 1
ATOM 7842 N N . ASP A 1 523 ? 6.622 22.234 25.388 1.00 12.04 523 ASP A N 1
ATOM 7843 C CA . ASP A 1 523 ? 6.071 23.421 26.054 1.00 11.95 523 ASP A CA 1
ATOM 7844 C C . ASP A 1 523 ? 4.929 24.057 25.246 1.00 12.15 523 ASP A C 1
ATOM 7845 O O . ASP A 1 523 ? 3.934 24.547 25.783 1.00 13.03 523 ASP A O 1
ATOM 7854 N N . ALA A 1 524 ? 5.081 24.059 23.926 1.00 13.00 524 ALA A N 1
ATOM 7855 C CA . ALA A 1 524 ? 4.049 24.640 23.064 1.00 11.33 524 ALA A CA 1
ATOM 7856 C C . ALA A 1 524 ? 2.729 23.895 23.178 1.00 11.05 524 ALA A C 1
ATOM 7857 O O . ALA A 1 524 ? 1.660 24.519 23.149 1.00 12.53 524 ALA A O 1
ATOM 7864 N N . LEU A 1 525 ? 2.809 22.563 23.271 1.00 11.92 525 LEU A N 1
ATOM 7865 C CA . LEU A 1 525 ? 1.615 21.739 23.277 1.00 12.28 525 LEU A CA 1
ATOM 7866 C C . LEU A 1 525 ? 1.025 21.592 24.676 1.00 13.51 525 LEU A C 1
ATOM 7867 O O . LEU A 1 525 ? -0.216 21.559 24.834 1.00 15.23 525 LEU A O 1
ATOM 7883 N N . MET A 1 526 ? 1.872 21.472 25.687 1.00 13.05 526 MET A N 1
ATOM 7884 C CA . MET A 1 526 ? 1.483 20.894 26.968 1.00 14.14 526 MET A CA 1
ATOM 7885 C C . MET A 1 526 ? 1.407 21.930 28.077 1.00 14.74 526 MET A C 1
ATOM 7886 O O . MET A 1 526 ? 1.073 21.523 29.202 1.00 17.40 526 MET A O 1
ATOM 7900 N N . THR A 1 527 ? 1.692 23.191 27.768 1.00 14.74 527 THR A N 1
ATOM 7901 C CA . THR A 1 527 ? 1.528 24.219 28.826 1.00 16.68 527 THR A CA 1
ATOM 7902 C C . THR A 1 527 ? 0.035 24.314 29.125 1.00 14.88 527 THR A C 1
ATOM 7903 O O . THR A 1 527 ? -0.382 24.364 30.287 1.00 17.28 527 THR A O 1
ATOM 7914 N N . ASN A 1 528 ? -0.768 24.324 28.064 1.00 14.77 528 ASN A N 1
ATOM 7915 C CA . ASN A 1 528 ? -2.221 24.240 28.231 1.00 15.74 528 ASN A CA 1
ATOM 7916 C C . ASN A 1 528 ? -2.732 23.176 27.272 1.00 13.76 528 ASN A C 1
ATOM 7917 O O . ASN A 1 528 ? -3.146 23.510 26.160 1.00 12.94 528 ASN A O 1
ATOM 7928 N N . PRO A 1 529 ? -2.712 21.902 27.641 1.00 12.45 529 PRO A N 1
ATOM 7929 C CA . PRO A 1 529 ? -3.045 20.856 26.657 1.00 12.25 529 PRO A CA 1
ATOM 7930 C C . PRO A 1 529 ? -4.412 21.020 26.032 1.00 10.60 529 PRO A C 1
ATOM 7931 O O . PRO A 1 529 ? -4.596 20.718 24.858 1.00 11.59 529 PRO A O 1
ATOM 7942 N N . SER A 1 530 ? -5.375 21.504 26.784 1.00 11.67 530 SER A N 1
ATOM 7943 C CA . SER A 1 530 ? -6.739 21.592 26.292 1.00 11.13 530 SER A CA 1
ATOM 7944 C C . SER A 1 530 ? -6.864 22.578 25.131 1.00 10.44 530 SER A C 1
ATOM 7945 O O . SER A 1 530 ? -7.853 22.489 24.393 1.00 11.63 530 SER A O 1
ATOM 7953 N N . SER A 1 531 ? -5.916 23.483 24.938 1.00 10.89 531 SER A N 1
ATOM 7954 C CA . SER A 1 531 ? -5.931 24.321 23.755 1.00 10.38 531 SER A CA 1
ATOM 7955 C C . SER A 1 531 ? -5.759 23.549 22.457 1.00 10.01 531 SER A C 1
ATOM 7956 O O . SER A 1 531 ? -6.084 24.110 21.425 1.00 10.77 531 SER A O 1
ATOM 7964 N N . PHE A 1 532 ? -5.257 22.330 22.552 1.00 9.88 532 PHE A N 1
ATOM 7965 C CA . PHE A 1 532 ? -4.965 21.498 21.383 1.00 10.01 532 PHE A CA 1
ATOM 7966 C C . PHE A 1 532 ? -5.872 20.269 21.324 1.00 10.87 532 PHE A C 1
ATOM 7967 O O . PHE A 1 532 ? -5.550 19.344 20.590 1.00 12.32 532 PHE A O 1
ATOM 7984 N N . PHE A 1 533 ? -6.989 20.300 22.053 1.00 10.32 533 PHE A N 1
ATOM 7985 C CA . PHE A 1 533 ? -7.921 19.179 22.026 1.00 10.31 533 PHE A CA 1
ATOM 7986 C C . PHE A 1 533 ? -8.798 19.191 20.776 1.00 10.56 533 PHE A C 1
ATOM 7987 O O . PHE A 1 533 ? -8.982 20.252 20.149 1.00 10.46 533 PHE A O 1
ATOM 8004 N N . VAL A 1 534 ? -9.345 18.048 20.421 1.00 10.21 534 VAL A N 1
ATOM 8005 C CA . VAL A 1 534 ? -10.268 17.904 19.316 1.00 10.74 534 VAL A CA 1
ATOM 8006 C C . VAL A 1 534 ? -11.671 17.526 19.831 1.00 11.77 534 VAL A C 1
ATOM 8007 O O . VAL A 1 534 ? -12.644 17.626 19.049 1.00 10.88 534 VAL A O 1
ATOM 8021 N N . ALA B 1 1 ? -26.413 -20.778 -24.442 1.00 26.65 1001 ALA B N 1
ATOM 8022 C CA . ALA B 1 1 ? -25.167 -20.081 -24.140 1.00 26.57 1001 ALA B CA 1
ATOM 8023 C C . ALA B 1 1 ? -24.402 -19.695 -25.392 1.00 22.60 1001 ALA B C 1
ATOM 8024 O O . ALA B 1 1 ? -24.581 -20.302 -26.446 1.00 23.69 1001 ALA B O 1
ATOM 8032 N N . PRO B 1 2 ? -23.507 -18.708 -25.319 1.00 17.95 1002 PRO B N 1
ATOM 8033 C CA . PRO B 1 2 ? -22.736 -18.351 -26.512 1.00 17.95 1002 PRO B CA 1
ATOM 8034 C C . PRO B 1 2 ? -21.922 -19.526 -27.024 1.00 15.91 1002 PRO B C 1
ATOM 8035 O O . PRO B 1 2 ? -21.345 -20.238 -26.226 1.00 15.11 1002 PRO B O 1
ATOM 8046 N N . THR B 1 3 ? -21.892 -19.700 -28.345 1.00 15.74 1003 THR B N 1
ATOM 8047 C CA . THR B 1 3 ? -21.031 -20.742 -28.879 1.00 16.03 1003 THR B CA 1
ATOM 8048 C C . THR B 1 3 ? -20.257 -20.219 -30.075 1.00 16.13 1003 THR B C 1
ATOM 8049 O O . THR B 1 3 ? -20.604 -19.230 -30.728 1.00 18.03 1003 THR B O 1
ATOM 8060 N N . ALA B 1 4 ? -19.194 -20.928 -30.391 1.00 15.98 1004 ALA B N 1
ATOM 8061 C CA . ALA B 1 4 ? -18.345 -20.609 -31.531 1.00 16.85 1004 ALA B CA 1
ATOM 8062 C C . ALA B 1 4 ? -17.737 -21.890 -32.099 1.00 17.29 1004 ALA B C 1
ATOM 8063 O O . ALA B 1 4 ? -17.402 -22.781 -31.313 1.00 18.30 1004 ALA B O 1
ATOM 8070 N N . LYS B 1 5 ? -17.566 -21.969 -33.388 1.00 17.73 1005 LYS B N 1
ATOM 8071 C CA . LYS B 1 5 ? -16.905 -23.080 -34.058 1.00 19.64 1005 LYS B CA 1
ATOM 8072 C C . LYS B 1 5 ? -15.472 -22.678 -34.384 1.00 20.26 1005 LYS B C 1
ATOM 8073 O O . LYS B 1 5 ? -15.199 -21.622 -34.967 1.00 20.38 1005 LYS B O 1
ATOM 8092 N N . LEU B 1 6 ? -14.534 -23.514 -33.975 1.00 17.72 1006 LEU B N 1
ATOM 8093 C CA . LEU B 1 6 ? -13.114 -23.279 -34.232 1.00 17.57 1006 LEU B CA 1
ATOM 8094 C C . LEU B 1 6 ? -12.776 -23.736 -35.639 1.00 16.85 1006 LEU B C 1
ATOM 8095 O O . LEU B 1 6 ? -13.645 -24.339 -36.293 1.00 20.63 1006 LEU B O 1
ATOM 8111 N N . ALA B 1 7 ? -11.588 -23.496 -36.140 1.00 17.79 1007 ALA B N 1
ATOM 8112 C CA . ALA B 1 7 ? -11.110 -23.720 -37.459 1.00 20.71 1007 ALA B CA 1
ATOM 8113 C C . ALA B 1 7 ? -11.258 -25.212 -37.731 1.00 24.82 1007 ALA B C 1
ATOM 8114 O O . ALA B 1 7 ? -11.574 -25.601 -38.840 1.00 24.81 1007 ALA B O 1
ATOM 8121 N N . ASN B 1 8 ? -11.005 -25.986 -36.680 1.00 23.26 1008 ASN B N 1
ATOM 8122 C CA . ASN B 1 8 ? -10.959 -27.430 -36.914 1.00 27.09 1008 ASN B CA 1
ATOM 8123 C C . ASN B 1 8 ? -12.354 -28.050 -36.856 1.00 28.32 1008 ASN B C 1
ATOM 8124 O O . ASN B 1 8 ? -12.486 -29.273 -36.968 1.00 28.81 1008 ASN B O 1
ATOM 8135 N N . GLY B 1 9 ? -13.371 -27.220 -36.613 1.00 26.92 1009 GLY B N 1
ATOM 8136 C CA . GLY B 1 9 ? -14.759 -27.647 -36.534 1.00 27.44 1009 GLY B CA 1
ATOM 8137 C C . GLY B 1 9 ? -15.301 -27.932 -35.162 1.00 27.27 1009 GLY B C 1
ATOM 8138 O O . GLY B 1 9 ? -16.492 -28.258 -34.995 1.00 26.97 1009 GLY B O 1
ATOM 8142 N N . ASP B 1 10 ? -14.540 -27.855 -34.092 1.00 23.26 1010 ASP B N 1
ATOM 8143 C CA . ASP B 1 10 ? -14.920 -27.973 -32.707 1.00 22.19 1010 ASP B CA 1
ATOM 8144 C C . ASP B 1 10 ? -15.871 -26.824 -32.362 1.00 20.44 1010 ASP B C 1
ATOM 8145 O O . ASP B 1 10 ? -15.616 -25.682 -32.706 1.00 23.45 1010 ASP B O 1
ATOM 8154 N N . THR B 1 11 ? -16.942 -27.158 -31.677 1.00 19.91 1011 THR B N 1
ATOM 8155 C CA . THR B 1 11 ? -17.847 -26.148 -31.173 1.00 18.10 1011 THR B CA 1
ATOM 8156 C C . THR B 1 11 ? -17.620 -25.997 -29.661 1.00 17.73 1011 THR B C 1
ATOM 8157 O O . THR B 1 11 ? -17.703 -26.986 -28.922 1.00 22.08 1011 THR B O 1
ATOM 8168 N N . ILE B 1 12 ? -17.321 -24.766 -29.259 1.00 17.38 1012 ILE B N 1
ATOM 8169 C CA . ILE B 1 12 ? -17.091 -24.491 -27.836 1.00 15.44 1012 ILE B CA 1
ATOM 8170 C C . ILE B 1 12 ? -18.165 -23.548 -27.317 1.00 14.67 1012 ILE B C 1
ATOM 8171 O O . ILE B 1 12 ? -18.789 -22.818 -28.098 1.00 18.82 1012 ILE B O 1
ATOM 8187 N N . THR B 1 13 ? -18.356 -23.555 -26.000 1.00 15.73 1013 THR B N 1
ATOM 8188 C CA . THR B 1 13 ? -19.343 -22.754 -25.320 1.00 16.12 1013 THR B CA 1
ATOM 8189 C C . THR B 1 13 ? -18.678 -21.737 -24.408 1.00 14.30 1013 THR B C 1
ATOM 8190 O O . THR B 1 13 ? -17.664 -22.060 -23.796 1.00 16.35 1013 THR B O 1
ATOM 8201 N N . GLY B 1 14 ? -19.236 -20.540 -24.352 1.00 15.64 1014 GLY B N 1
ATOM 8202 C CA . GLY B 1 14 ? -18.754 -19.484 -23.491 1.00 15.40 1014 GLY B CA 1
ATOM 8203 C C . GLY B 1 14 ? -19.773 -19.027 -22.471 1.00 13.06 1014 GLY B C 1
ATOM 8204 O O . GLY B 1 14 ? -20.753 -19.729 -22.187 1.00 16.43 1014 GLY B O 1
ATOM 8208 N N . LEU B 1 15 ? -19.560 -17.829 -21.947 1.00 13.63 1015 LEU B N 1
ATOM 8209 C CA . LEU B 1 15 ? -20.339 -17.264 -20.860 1.00 14.01 1015 LEU B CA 1
ATOM 8210 C C . LEU B 1 15 ? -21.117 -16.053 -21.356 1.00 13.69 1015 LEU B C 1
ATOM 8211 O O . LEU B 1 15 ? -20.489 -15.164 -21.951 1.00 14.20 1015 LEU B O 1
ATOM 8227 N N . ASN B 1 16 ? -22.435 -16.019 -21.126 1.00 13.88 1016 ASN B N 1
ATOM 8228 C CA . ASN B 1 16 ? -23.168 -14.790 -21.364 1.00 12.75 1016 ASN B CA 1
ATOM 8229 C C . ASN B 1 16 ? -23.063 -13.956 -20.100 1.00 13.59 1016 ASN B C 1
ATOM 8230 O O . ASN B 1 16 ? -23.759 -14.233 -19.116 1.00 15.75 1016 ASN B O 1
ATOM 8241 N N . ALA B 1 17 ? -22.167 -12.982 -20.128 1.00 13.39 1017 ALA B N 1
ATOM 8242 C CA . ALA B 1 17 ? -21.936 -12.113 -18.988 1.00 13.00 1017 ALA B CA 1
ATOM 8243 C C . ALA B 1 17 ? -22.838 -10.872 -19.053 1.00 12.58 1017 ALA B C 1
ATOM 8244 O O . ALA B 1 17 ? -22.611 -9.949 -18.251 1.00 14.44 1017 ALA B O 1
ATOM 8251 N N . ILE B 1 18 ? -23.808 -10.867 -19.952 1.00 12.72 1018 ILE B N 1
ATOM 8252 C CA . ILE B 1 18 ? -24.843 -9.849 -20.112 1.00 14.03 1018 ILE B CA 1
ATOM 8253 C C . ILE B 1 18 ? -24.226 -8.596 -20.726 1.00 13.24 1018 ILE B C 1
ATOM 8254 O O . ILE B 1 18 ? -24.689 -8.108 -21.760 1.00 14.41 1018 ILE B O 1
ATOM 8270 N N . ILE B 1 19 ? -23.161 -8.086 -20.116 1.00 12.71 1019 ILE B N 1
ATOM 8271 C CA . ILE B 1 19 ? -22.494 -6.944 -20.734 1.00 13.31 1019 ILE B CA 1
ATOM 8272 C C . ILE B 1 19 ? -21.525 -7.326 -21.835 1.00 12.64 1019 ILE B C 1
ATOM 8273 O O . ILE B 1 19 ? -21.028 -6.461 -22.586 1.00 12.51 1019 ILE B O 1
ATOM 8289 N N . ASN B 1 20 ? -21.201 -8.574 -21.991 1.00 12.37 1020 ASN B N 1
ATOM 8290 C CA . ASN B 1 20 ? -20.371 -9.123 -23.054 1.00 12.01 1020 ASN B CA 1
ATOM 8291 C C . ASN B 1 20 ? -20.547 -10.649 -23.031 1.00 12.15 1020 ASN B C 1
ATOM 8292 O O . ASN B 1 20 ? -21.233 -11.134 -22.132 1.00 12.95 1020 ASN B O 1
ATOM 8303 N N . GLU B 1 21 ? -20.024 -11.343 -24.027 1.00 12.14 1021 GLU B N 1
ATOM 8304 C CA . GLU B 1 21 ? -19.929 -12.781 -24.146 1.00 11.45 1021 GLU B CA 1
ATOM 8305 C C . GLU B 1 21 ? -18.451 -13.158 -24.146 1.00 10.29 1021 GLU B C 1
ATOM 8306 O O . GLU B 1 21 ? -17.667 -12.573 -24.863 1.00 12.70 1021 GLU B O 1
ATOM 8318 N N . ALA B 1 22 ? -18.121 -14.083 -23.269 1.00 12.67 1022 ALA B N 1
ATOM 8319 C CA . ALA B 1 22 ? -16.735 -14.368 -22.961 1.00 13.24 1022 ALA B CA 1
ATOM 8320 C C . ALA B 1 22 ? -16.435 -15.851 -23.175 1.00 13.33 1022 ALA B C 1
ATOM 8321 O O . ALA B 1 22 ? -17.141 -16.701 -22.646 1.00 14.68 1022 ALA B O 1
ATOM 8328 N N . PHE B 1 23 ? -15.367 -16.136 -23.878 1.00 11.94 1023 PHE B N 1
ATOM 8329 C CA . PHE B 1 23 ? -14.823 -17.477 -24.071 1.00 12.78 1023 PHE B CA 1
ATOM 8330 C C . PHE B 1 23 ? -13.428 -17.411 -23.439 1.00 13.08 1023 PHE B C 1
ATOM 8331 O O . PHE B 1 23 ? -12.481 -16.881 -24.014 1.00 11.97 1023 PHE B O 1
ATOM 8348 N N . LEU B 1 24 ? -13.330 -17.930 -22.224 1.00 11.69 1024 LEU B N 1
ATOM 8349 C CA . LEU B 1 24 ? -12.169 -17.719 -21.361 1.00 12.61 1024 LEU B CA 1
ATOM 8350 C C . LEU B 1 24 ? -11.426 -19.019 -21.094 1.00 11.25 1024 LEU B C 1
ATOM 8351 O O . LEU B 1 24 ? -12.077 -20.039 -20.814 1.00 13.54 1024 LEU B O 1
ATOM 8367 N N . GLY B 1 25 ? -10.103 -18.985 -21.185 1.00 11.59 1025 GLY B N 1
ATOM 8368 C CA . GLY B 1 25 ? -9.305 -20.165 -20.849 1.00 12.81 1025 GLY B CA 1
ATOM 8369 C C . GLY B 1 25 ? -9.152 -21.186 -21.938 1.00 12.88 1025 GLY B C 1
ATOM 8370 O O . GLY B 1 25 ? -8.949 -22.387 -21.670 1.00 13.77 1025 GLY B O 1
ATOM 8374 N N . ILE B 1 26 ? -9.226 -20.773 -23.196 1.00 12.90 1026 ILE B N 1
ATOM 8375 C CA . ILE B 1 26 ? -9.079 -21.660 -24.320 1.00 11.86 1026 ILE B CA 1
ATOM 8376 C C . ILE B 1 26 ? -7.611 -22.061 -24.501 1.00 12.03 1026 ILE B C 1
ATOM 8377 O O . ILE B 1 26 ? -6.832 -21.120 -24.723 1.00 12.40 1026 ILE B O 1
ATOM 8393 N N . PRO B 1 27 ? -7.213 -23.327 -24.419 1.00 12.18 1027 PRO B N 1
ATOM 8394 C CA . PRO B 1 27 ? -5.805 -23.693 -24.661 1.00 12.34 1027 PRO B CA 1
ATOM 8395 C C . PRO B 1 27 ? -5.402 -23.473 -26.118 1.00 11.95 1027 PRO B C 1
ATOM 8396 O O . PRO B 1 27 ? -6.143 -23.840 -27.038 1.00 14.72 1027 PRO B O 1
ATOM 8407 N N . PHE B 1 28 ? -4.218 -22.865 -26.309 1.00 12.52 1028 PHE B N 1
ATOM 8408 C CA . PHE B 1 28 ? -3.770 -22.704 -27.701 1.00 13.29 1028 PHE B CA 1
ATOM 8409 C C . PHE B 1 28 ? -2.436 -23.376 -27.960 1.00 11.64 1028 PHE B C 1
ATOM 8410 O O . PHE B 1 28 ? -1.941 -23.388 -29.090 1.00 13.47 1028 PHE B O 1
ATOM 8427 N N . ALA B 1 29 ? -1.818 -23.918 -26.916 1.00 12.61 1029 ALA B N 1
ATOM 8428 C CA . ALA B 1 29 ? -0.540 -24.596 -27.014 1.00 12.46 1029 ALA B CA 1
ATOM 8429 C C . ALA B 1 29 ? -0.532 -25.816 -26.103 1.00 11.22 1029 ALA B C 1
ATOM 8430 O O . ALA B 1 29 ? -1.318 -25.869 -25.166 1.00 13.85 1029 ALA B O 1
ATOM 8437 N N . GLU B 1 30 ? 0.344 -26.782 -26.376 1.00 12.79 1030 GLU B N 1
ATOM 8438 C CA . GLU B 1 30 ? 0.525 -27.840 -25.406 1.00 14.05 1030 GLU B CA 1
ATOM 8439 C C . GLU B 1 30 ? 1.109 -27.274 -24.114 1.00 14.69 1030 GLU B C 1
ATOM 8440 O O . GLU B 1 30 ? 1.893 -26.324 -24.179 1.00 13.88 1030 GLU B O 1
ATOM 8452 N N . PRO B 1 31 ? 0.771 -27.841 -22.973 1.00 12.99 1031 PRO B N 1
ATOM 8453 C CA . PRO B 1 31 ? 1.368 -27.331 -21.720 1.00 13.78 1031 PRO B CA 1
ATOM 8454 C C . PRO B 1 31 ? 2.891 -27.389 -21.788 1.00 13.48 1031 PRO B C 1
ATOM 8455 O O . PRO B 1 31 ? 3.494 -28.428 -22.049 1.00 15.05 1031 PRO B O 1
ATOM 8466 N N . PRO B 1 32 ? 3.524 -26.235 -21.583 1.00 11.57 1032 PRO B N 1
ATOM 8467 C CA . PRO B 1 32 ? 4.993 -26.176 -21.692 1.00 12.02 1032 PRO B CA 1
ATOM 8468 C C . PRO B 1 32 ? 5.696 -26.630 -20.418 1.00 10.55 1032 PRO B C 1
ATOM 8469 O O . PRO B 1 32 ? 6.491 -25.913 -19.809 1.00 14.00 1032 PRO B O 1
ATOM 8480 N N . VAL B 1 33 ? 5.417 -27.852 -20.023 1.00 12.09 1033 VAL B N 1
ATOM 8481 C CA . VAL B 1 33 ? 5.881 -28.408 -18.760 1.00 12.51 1033 VAL B CA 1
ATOM 8482 C C . VAL B 1 33 ? 7.000 -29.415 -18.995 1.00 12.58 1033 VAL B C 1
ATOM 8483 O O . VAL B 1 33 ? 7.157 -29.852 -20.139 1.00 13.65 1033 VAL B O 1
ATOM 8496 N N . GLY B 1 34 ? 7.717 -29.747 -17.935 1.00 12.10 1034 GLY B N 1
ATOM 8497 C CA . GLY B 1 34 ? 8.719 -30.811 -18.094 1.00 11.97 1034 GLY B CA 1
ATOM 8498 C C . GLY B 1 34 ? 9.703 -30.503 -19.208 1.00 10.52 1034 GLY B C 1
ATOM 8499 O O . GLY B 1 34 ? 10.295 -29.429 -19.268 1.00 11.92 1034 GLY B O 1
ATOM 8503 N N . ASN B 1 35 ? 9.895 -31.465 -20.096 1.00 11.28 1035 ASN B N 1
ATOM 8504 C CA . ASN B 1 35 ? 10.882 -31.303 -21.156 1.00 11.98 1035 ASN B CA 1
ATOM 8505 C C . ASN B 1 35 ? 10.515 -30.265 -22.195 1.00 11.59 1035 ASN B C 1
ATOM 8506 O O . ASN B 1 35 ? 11.353 -29.992 -23.078 1.00 12.94 1035 ASN B O 1
ATOM 8517 N N . LEU B 1 36 ? 9.327 -29.683 -22.143 1.00 10.98 1036 LEU B N 1
ATOM 8518 C CA . LEU B 1 36 ? 8.966 -28.585 -23.030 1.00 11.84 1036 LEU B CA 1
ATOM 8519 C C . LEU B 1 36 ? 9.219 -27.231 -22.381 1.00 9.95 1036 LEU B C 1
ATOM 8520 O O . LEU B 1 36 ? 9.010 -26.166 -23.005 1.00 11.42 1036 LEU B O 1
ATOM 8536 N N . ARG B 1 37 ? 9.707 -27.196 -21.148 1.00 11.39 1037 ARG B N 1
ATOM 8537 C CA . ARG B 1 37 ? 10.082 -25.909 -20.551 1.00 12.06 1037 ARG B CA 1
ATOM 8538 C C . ARG B 1 37 ? 11.123 -25.182 -21.401 1.00 12.00 1037 ARG B C 1
ATOM 8539 O O . ARG B 1 37 ? 12.077 -25.781 -21.925 1.00 12.45 1037 ARG B O 1
ATOM 8560 N N . PHE B 1 38 ? 10.941 -23.875 -21.454 1.00 12.21 1038 PHE B N 1
ATOM 8561 C CA . PHE B 1 38 ? 11.782 -22.898 -22.143 1.00 12.29 1038 PHE B CA 1
ATOM 8562 C C . PHE B 1 38 ? 11.718 -23.007 -23.658 1.00 12.59 1038 PHE B C 1
ATOM 8563 O O . PHE B 1 38 ? 12.267 -22.138 -24.376 1.00 13.88 1038 PHE B O 1
ATOM 8580 N N . LYS B 1 39 ? 11.078 -24.014 -24.203 1.00 11.26 1039 LYS B N 1
ATOM 8581 C CA . LYS B 1 39 ? 11.085 -24.243 -25.647 1.00 11.94 1039 LYS B CA 1
ATOM 8582 C C . LYS B 1 39 ? 9.960 -23.461 -26.301 1.00 10.78 1039 LYS B C 1
ATOM 8583 O O . LYS B 1 39 ? 9.016 -23.032 -25.638 1.00 12.82 1039 LYS B O 1
ATOM 8602 N N . ASP B 1 40 ? 10.022 -23.324 -27.619 1.00 12.72 1040 ASP B N 1
ATOM 8603 C CA . ASP B 1 40 ? 8.955 -22.780 -28.414 1.00 12.98 1040 ASP B CA 1
ATOM 8604 C C . ASP B 1 40 ? 7.662 -23.497 -28.035 1.00 13.16 1040 ASP B C 1
ATOM 8605 O O . ASP B 1 40 ? 7.673 -24.707 -27.769 1.00 13.12 1040 ASP B O 1
ATOM 8614 N N . PRO B 1 41 ? 6.561 -22.771 -28.032 1.00 13.07 1041 PRO B N 1
ATOM 8615 C CA . PRO B 1 41 ? 5.282 -23.431 -27.755 1.00 11.60 1041 PRO B CA 1
ATOM 8616 C C . PRO B 1 41 ? 4.924 -24.332 -28.933 1.00 13.06 1041 PRO B C 1
ATOM 8617 O O . PRO B 1 41 ? 5.209 -24.037 -30.112 1.00 16.37 1041 PRO B O 1
ATOM 8628 N N . VAL B 1 42 ? 4.271 -25.433 -28.559 1.00 13.42 1042 VAL B N 1
ATOM 8629 C CA . VAL B 1 42 ? 3.777 -26.388 -29.528 1.00 13.76 1042 VAL B CA 1
ATOM 8630 C C . VAL B 1 42 ? 2.280 -26.176 -29.777 1.00 13.40 1042 VAL B C 1
ATOM 8631 O O . VAL B 1 42 ? 1.539 -26.115 -28.795 1.00 14.20 1042 VAL B O 1
ATOM 8644 N N . PRO B 1 43 ? 1.816 -26.028 -31.016 1.00 14.36 1043 PRO B N 1
ATOM 8645 C CA . PRO B 1 43 ? 0.377 -25.838 -31.261 1.00 15.89 1043 PRO B CA 1
ATOM 8646 C C . PRO B 1 43 ? -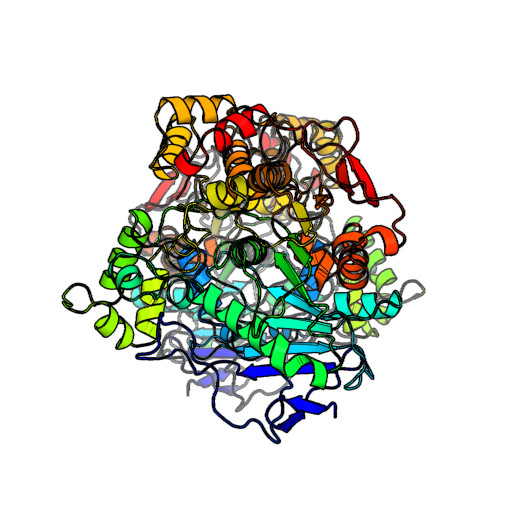0.470 -26.881 -30.549 1.00 15.76 1043 PRO B C 1
ATOM 8647 O O . PRO B 1 43 ? -0.089 -28.053 -30.528 1.00 18.61 1043 PRO B O 1
ATOM 8658 N N . TYR B 1 44 ? -1.574 -26.486 -29.948 1.00 16.55 1044 TYR B N 1
ATOM 8659 C CA . TYR B 1 44 ? -2.466 -27.397 -29.262 1.00 16.77 1044 TYR B CA 1
ATOM 8660 C C . TYR B 1 44 ? -3.047 -28.441 -30.214 1.00 20.02 1044 TYR B C 1
ATOM 8661 O O . TYR B 1 44 ? -3.564 -28.032 -31.256 1.00 27.95 1044 TYR B O 1
ATOM 8679 N N . SER B 1 45 ? -2.972 -29.722 -29.890 1.00 30.00 1045 SER B N 1
ATOM 8680 C CA . SER B 1 45 ? -3.343 -30.764 -30.853 1.00 30.98 1045 SER B CA 1
ATOM 8681 C C . SER B 1 45 ? -4.693 -31.406 -30.600 1.00 33.52 1045 SER B C 1
ATOM 8682 O O . SER B 1 45 ? -5.304 -31.973 -31.505 1.00 46.64 1045 SER B O 1
ATOM 8690 N N . GLY B 1 46 ? -5.199 -31.328 -29.377 1.00 34.36 1046 GLY B N 1
ATOM 8691 C CA . GLY B 1 46 ? -6.407 -32.062 -29.075 1.00 30.34 1046 GLY B CA 1
ATOM 8692 C C . GLY B 1 46 ? -7.696 -31.410 -29.508 1.00 32.48 1046 GLY B C 1
ATOM 8693 O O . GLY B 1 46 ? -7.711 -30.308 -30.042 1.00 34.23 1046 GLY B O 1
ATOM 8697 N N . SER B 1 47 ? -8.807 -32.108 -29.279 1.00 32.52 1047 SER B N 1
ATOM 8698 C CA . SER B 1 47 ? -10.134 -31.570 -29.531 1.00 29.98 1047 SER B CA 1
ATOM 8699 C C . SER B 1 47 ? -10.775 -30.885 -28.326 1.00 24.78 1047 SER B C 1
ATOM 8700 O O . SER B 1 47 ? -10.672 -31.315 -27.188 1.00 28.01 1047 SER B O 1
ATOM 8708 N N . LEU B 1 48 ? -11.470 -29.776 -28.551 1.00 22.51 1048 LEU B N 1
ATOM 8709 C CA . LEU B 1 48 ? -12.166 -29.004 -27.541 1.00 18.76 1048 LEU B CA 1
ATOM 8710 C C . LEU B 1 48 ? -13.670 -29.073 -27.751 1.00 19.23 1048 LEU B C 1
ATOM 8711 O O . LEU B 1 48 ? -14.439 -28.332 -27.150 1.00 19.06 1048 LEU B O 1
ATOM 8727 N N . ASN B 1 49 ? -14.111 -29.980 -28.601 1.00 22.32 1049 ASN B N 1
ATOM 8728 C CA . ASN B 1 49 ? -15.511 -30.047 -28.991 1.00 22.08 1049 ASN B CA 1
ATOM 8729 C C . ASN B 1 49 ? -16.371 -30.284 -27.756 1.00 21.70 1049 ASN B C 1
ATOM 8730 O O . ASN B 1 49 ? -16.073 -31.169 -26.968 1.00 23.75 1049 ASN B O 1
ATOM 8741 N N . GLY B 1 50 ? -17.428 -29.476 -27.650 1.00 21.04 1050 GLY B N 1
ATOM 8742 C CA . GLY B 1 50 ? -18.363 -29.563 -26.571 1.00 22.22 1050 GLY B CA 1
ATOM 8743 C C . GLY B 1 50 ? -17.922 -28.994 -25.254 1.00 19.40 1050 GLY B C 1
ATOM 8744 O O . GLY B 1 50 ? -18.732 -29.040 -24.331 1.00 22.28 1050 GLY B O 1
ATOM 8748 N N . GLN B 1 51 ? -16.717 -28.455 -25.122 1.00 17.96 1051 GLN B N 1
ATOM 8749 C CA . GLN B 1 51 ? -16.244 -27.911 -23.870 1.00 19.19 1051 GLN B CA 1
ATOM 8750 C C . GLN B 1 51 ? -16.690 -26.468 -23.652 1.00 18.39 1051 GLN B C 1
ATOM 8751 O O . GLN B 1 51 ? -17.008 -25.731 -24.579 1.00 18.68 1051 GLN B O 1
ATOM 8765 N N . LYS B 1 52 ? -16.713 -26.113 -22.361 1.00 17.79 1052 LYS B N 1
ATOM 8766 C CA . LYS B 1 52 ? -17.143 -24.819 -21.886 1.00 17.46 1052 LYS B CA 1
ATOM 8767 C C . LYS B 1 52 ? -15.952 -23.973 -21.435 1.00 17.70 1052 LYS B C 1
ATOM 8768 O O . LYS B 1 52 ? -15.070 -24.531 -20.772 1.00 16.43 1052 LYS B O 1
ATOM 8787 N N . PHE B 1 53 ? -15.921 -22.693 -21.785 1.00 15.19 1053 PHE B N 1
ATOM 8788 C CA . PHE B 1 53 ? -14.834 -21.786 -21.428 1.00 14.46 1053 PHE B CA 1
ATOM 8789 C C . PHE B 1 53 ? -15.407 -20.555 -20.769 1.00 13.15 1053 PHE B C 1
ATOM 8790 O O . PHE B 1 53 ? -15.664 -19.563 -21.423 1.00 13.49 1053 PHE B O 1
ATOM 8807 N N . THR B 1 54 ? -15.685 -20.615 -19.477 1.00 14.47 1054 THR B N 1
ATOM 8808 C CA . THR B 1 54 ? -16.468 -19.588 -18.820 1.00 14.91 1054 THR B CA 1
ATOM 8809 C C . THR B 1 54 ? -15.760 -18.923 -17.649 1.00 14.65 1054 THR B C 1
ATOM 8810 O O . THR B 1 54 ? -16.367 -18.144 -16.915 1.00 18.70 1054 THR B O 1
ATOM 8821 N N . SER B 1 55 ? -14.468 -19.222 -17.476 1.00 14.78 1055 SER B N 1
ATOM 8822 C CA . SER B 1 55 ? -13.681 -18.561 -16.431 1.00 15.62 1055 SER B CA 1
ATOM 8823 C C . SER B 1 55 ? -12.232 -18.506 -16.848 1.00 14.11 1055 SER B C 1
ATOM 8824 O O . SER B 1 55 ? -11.745 -19.351 -17.614 1.00 14.04 1055 SER B O 1
ATOM 8832 N N . TYR B 1 56 ? -11.498 -17.503 -16.368 1.00 14.10 1056 TYR B N 1
ATOM 8833 C CA . TYR B 1 56 ? -10.080 -17.430 -16.677 1.00 13.10 1056 TYR B CA 1
ATOM 8834 C C . TYR B 1 56 ? -9.310 -18.618 -16.132 1.00 13.43 1056 TYR B C 1
ATOM 8835 O O . TYR B 1 56 ? -9.513 -19.085 -15.022 1.00 14.60 1056 TYR B O 1
ATOM 8853 N N . GLY B 1 57 ? -8.371 -19.141 -16.902 1.00 13.22 1057 GLY B N 1
ATOM 8854 C CA . GLY B 1 57 ? -7.434 -20.115 -16.395 1.00 14.81 1057 GLY B CA 1
ATOM 8855 C C . GLY B 1 57 ? -6.346 -19.452 -15.557 1.00 14.25 1057 GLY B C 1
ATOM 8856 O O . GLY B 1 57 ? -6.282 -18.235 -15.405 1.00 14.05 1057 GLY B O 1
ATOM 8860 N N . PRO B 1 58 ? -5.458 -20.251 -14.991 1.00 13.12 1058 PRO B N 1
ATOM 8861 C CA . PRO B 1 58 ? -4.421 -19.702 -14.137 1.00 12.44 1058 PRO B CA 1
ATOM 8862 C C . PRO B 1 58 ? -3.452 -18.817 -14.924 1.00 11.08 1058 PRO B C 1
ATOM 8863 O O . PRO B 1 58 ? -3.283 -18.951 -16.139 1.00 12.23 1058 PRO B O 1
ATOM 8874 N N . SER B 1 59 ? -2.806 -17.934 -14.189 1.00 12.40 1059 SER B N 1
ATOM 8875 C CA . SER B 1 59 ? -1.693 -17.204 -14.778 1.00 10.75 1059 SER B CA 1
ATOM 8876 C C . SER B 1 59 ? -0.531 -18.161 -15.019 1.00 11.24 1059 SER B C 1
ATOM 8877 O O . SER B 1 59 ? -0.509 -19.221 -14.403 1.00 12.82 1059 SER B O 1
ATOM 8885 N N . CYS B 1 60 ? 0.411 -17.764 -15.855 1.00 10.49 1060 CYS B N 1
ATOM 8886 C CA . CYS B 1 60 ? 1.706 -18.413 -15.877 1.00 10.61 1060 CYS B CA 1
ATOM 8887 C C . CYS B 1 60 ? 2.388 -18.144 -14.531 1.00 11.49 1060 CYS B C 1
ATOM 8888 O O . CYS B 1 60 ? 1.954 -17.304 -13.728 1.00 11.87 1060 CYS B O 1
ATOM 8895 N N . MET B 1 61 ? 3.450 -18.880 -14.231 1.00 11.09 1061 MET B N 1
ATOM 8896 C CA . MET B 1 61 ? 4.136 -18.706 -12.955 1.00 11.02 1061 MET B CA 1
ATOM 8897 C C . MET B 1 61 ? 4.636 -17.271 -12.846 1.00 9.86 1061 MET B C 1
ATOM 8898 O O . MET B 1 61 ? 5.109 -16.717 -13.835 1.00 11.31 1061 MET B O 1
ATOM 8912 N N . GLN B 1 62 ? 4.518 -16.727 -11.655 1.00 11.18 1062 GLN B N 1
ATOM 8913 C CA . GLN B 1 62 ? 4.831 -15.327 -11.384 1.00 10.78 1062 GLN B CA 1
ATOM 8914 C C . GLN B 1 62 ? 6.063 -15.177 -10.509 1.00 10.81 1062 GLN B C 1
ATOM 8915 O O . GLN B 1 62 ? 6.146 -15.819 -9.471 1.00 13.45 1062 GLN B O 1
ATOM 8929 N N . GLN B 1 63 ? 6.994 -14.320 -10.909 1.00 11.91 1063 GLN B N 1
ATOM 8930 C CA . GLN B 1 63 ? 8.139 -14.036 -10.074 1.00 10.99 1063 GLN B CA 1
ATOM 8931 C C . GLN B 1 63 ? 7.780 -12.992 -9.011 1.00 11.73 1063 GLN B C 1
ATOM 8932 O O . GLN B 1 63 ? 7.082 -12.041 -9.349 1.00 14.08 1063 GLN B O 1
ATOM 8946 N N . ASN B 1 64 ? 8.223 -13.142 -7.776 1.00 11.89 1064 ASN B N 1
ATOM 8947 C CA . ASN B 1 64 ? 8.129 -12.116 -6.763 1.00 12.16 1064 ASN B CA 1
ATOM 8948 C C . ASN B 1 64 ? 8.762 -10.826 -7.278 1.00 12.16 1064 ASN B C 1
ATOM 8949 O O . ASN B 1 64 ? 9.965 -10.818 -7.575 1.00 12.37 1064 ASN B O 1
ATOM 8960 N N . PRO B 1 65 ? 8.032 -9.734 -7.426 1.00 11.94 1065 PRO B N 1
ATOM 8961 C CA . PRO B 1 65 ? 8.656 -8.477 -7.886 1.00 11.64 1065 PRO B CA 1
ATOM 8962 C C . PRO B 1 65 ? 9.811 -8.020 -7.017 1.00 11.49 1065 PRO B C 1
ATOM 8963 O O . PRO B 1 65 ? 10.670 -7.246 -7.462 1.00 12.98 1065 PRO B O 1
ATOM 8974 N N . GLU B 1 66 ? 9.842 -8.437 -5.748 1.00 11.36 1066 GLU B N 1
ATOM 8975 C CA . GLU B 1 66 ? 10.956 -8.108 -4.849 1.00 13.05 1066 GLU B CA 1
ATOM 8976 C C . GLU B 1 66 ? 11.936 -9.248 -4.669 1.00 11.77 1066 GLU B C 1
ATOM 8977 O O . GLU B 1 66 ? 12.816 -9.244 -3.795 1.00 13.37 1066 GLU B O 1
ATOM 8989 N N . GLY B 1 67 ? 11.776 -10.249 -5.537 1.00 11.57 1067 GLY B N 1
ATOM 8990 C CA . GLY B 1 67 ? 12.742 -11.329 -5.551 1.00 12.21 1067 GLY B CA 1
ATOM 8991 C C . GLY B 1 67 ? 14.166 -10.795 -5.681 1.00 11.57 1067 GLY B C 1
ATOM 8992 O O . GLY B 1 67 ? 14.423 -9.718 -6.241 1.00 11.49 1067 GLY B O 1
ATOM 8996 N N . THR B 1 68 ? 15.099 -11.586 -5.170 1.00 11.41 1068 THR B N 1
ATOM 8997 C CA . THR B 1 68 ? 16.503 -11.265 -5.222 1.00 12.40 1068 THR B CA 1
ATOM 8998 C C . THR B 1 68 ? 17.302 -12.370 -4.548 1.00 12.83 1068 THR B C 1
ATOM 8999 O O . THR B 1 68 ? 16.697 -13.223 -3.867 1.00 15.01 1068 THR B O 1
ATOM 9010 N N . PHE B 1 69 ? 18.611 -12.398 -4.758 1.00 14.79 1069 PHE B N 1
ATOM 9011 C CA . PHE B 1 69 ? 19.472 -13.329 -4.079 1.00 15.37 1069 PHE B CA 1
ATOM 9012 C C . PHE B 1 69 ? 19.799 -12.848 -2.661 1.00 17.07 1069 PHE B C 1
ATOM 9013 O O . PHE B 1 69 ? 20.347 -13.582 -1.843 1.00 20.42 1069 PHE B O 1
ATOM 9030 N N . GLU B 1 70 ? 19.482 -11.600 -2.339 1.00 15.49 1070 GLU B N 1
ATOM 9031 C CA . GLU B 1 70 ? 19.641 -11.015 -1.033 1.00 16.68 1070 GLU B CA 1
ATOM 9032 C C . GLU B 1 70 ? 18.428 -11.349 -0.182 1.00 19.10 1070 GLU B C 1
ATOM 9033 O O . GLU B 1 70 ? 17.444 -11.874 -0.704 1.00 21.02 1070 GLU B O 1
ATOM 9045 N N . GLU B 1 71 ? 18.499 -11.091 1.111 1.00 24.20 1071 GLU B N 1
ATOM 9046 C CA . GLU B 1 71 ? 17.328 -11.303 1.950 1.00 27.97 1071 GLU B CA 1
ATOM 9047 C C . GLU B 1 71 ? 16.809 -9.945 2.375 1.00 25.48 1071 GLU B C 1
ATOM 9048 O O . GLU B 1 71 ? 17.626 -9.092 2.745 1.00 25.92 1071 GLU B O 1
ATOM 9060 N N . ASN B 1 72 ? 15.496 -9.732 2.354 1.00 25.87 1072 ASN B N 1
ATOM 9061 C CA . ASN B 1 72 ? 15.050 -8.436 2.868 1.00 26.62 1072 ASN B CA 1
ATOM 9062 C C . ASN B 1 72 ? 13.547 -8.502 3.104 1.00 29.39 1072 ASN B C 1
ATOM 9063 O O . ASN B 1 72 ? 12.877 -9.417 2.633 1.00 28.90 1072 ASN B O 1
ATOM 9074 N N . LEU B 1 73 ? 13.049 -7.524 3.839 1.00 29.60 1073 LEU B N 1
ATOM 9075 C CA . LEU B 1 73 ? 11.685 -7.605 4.333 1.00 27.69 1073 LEU B CA 1
ATOM 9076 C C . LEU B 1 73 ? 10.703 -7.490 3.188 1.00 26.88 1073 LEU B C 1
ATOM 9077 O O . LEU B 1 73 ? 9.612 -8.061 3.216 1.00 32.35 1073 LEU B O 1
ATOM 9093 N N . GLY B 1 74 ? 11.077 -6.765 2.127 1.00 24.64 1074 GLY B N 1
ATOM 9094 C CA . GLY B 1 74 ? 10.140 -6.642 1.023 1.00 23.56 1074 GLY B CA 1
ATOM 9095 C C . GLY B 1 74 ? 9.963 -7.949 0.277 1.00 20.85 1074 GLY B C 1
ATOM 9096 O O . GLY B 1 74 ? 8.835 -8.311 -0.062 1.00 22.77 1074 GLY B O 1
ATOM 9100 N N . LYS B 1 75 ? 11.077 -8.633 0.021 1.00 20.69 1075 LYS B N 1
ATOM 9101 C CA . LYS B 1 75 ? 10.996 -9.948 -0.606 1.00 19.06 1075 LYS B CA 1
ATOM 9102 C C . LYS B 1 75 ? 10.092 -10.808 0.255 1.00 19.43 1075 LYS B C 1
ATOM 9103 O O . LYS B 1 75 ? 9.220 -11.497 -0.254 1.00 19.01 1075 LYS B O 1
ATOM 9122 N N . THR B 1 76 ? 10.286 -10.758 1.565 1.00 21.78 1076 THR B N 1
ATOM 9123 C CA . THR B 1 76 ? 9.545 -11.591 2.494 1.00 25.85 1076 THR B CA 1
ATOM 9124 C C . THR B 1 76 ? 8.064 -11.267 2.538 1.00 24.68 1076 THR B C 1
ATOM 9125 O O . THR B 1 76 ? 7.245 -12.182 2.504 1.00 26.44 1076 THR B O 1
ATOM 9136 N N . ALA B 1 77 ? 7.751 -9.994 2.611 1.00 27.69 1077 ALA B N 1
ATOM 9137 C CA . ALA B 1 77 ? 6.349 -9.553 2.596 1.00 27.60 1077 ALA B CA 1
ATOM 9138 C C . ALA B 1 77 ? 5.606 -10.025 1.358 1.00 23.10 1077 ALA B C 1
ATOM 9139 O O . ALA B 1 77 ? 4.508 -10.596 1.399 1.00 24.80 1077 ALA B O 1
ATOM 9146 N N . LEU B 1 78 ? 6.177 -9.784 0.170 1.00 22.44 1078 LEU B N 1
ATOM 9147 C CA . LEU B 1 78 ? 5.454 -10.188 -1.034 1.00 22.21 1078 LEU B CA 1
ATOM 9148 C C . LEU B 1 78 ? 5.376 -11.690 -1.175 1.00 21.58 1078 LEU B C 1
ATOM 9149 O O . LEU B 1 78 ? 4.448 -12.276 -1.729 1.00 24.71 1078 LEU B O 1
ATOM 9165 N N . ASP B 1 79 ? 6.405 -12.347 -0.648 1.00 22.21 1079 ASP B N 1
ATOM 9166 C CA . ASP B 1 79 ? 6.343 -13.798 -0.694 1.00 24.83 1079 ASP B CA 1
ATOM 9167 C C . ASP B 1 79 ? 5.179 -14.283 0.145 1.00 25.74 1079 ASP B C 1
ATOM 9168 O O . ASP B 1 79 ? 4.416 -15.154 -0.293 1.00 27.91 1079 ASP B O 1
ATOM 9177 N N . LEU B 1 80 ? 5.030 -13.746 1.340 1.00 25.08 1080 LEU B N 1
ATOM 9178 C CA . LEU B 1 80 ? 3.928 -14.256 2.172 1.00 28.07 1080 LEU B CA 1
ATOM 9179 C C . LEU B 1 80 ? 2.601 -13.988 1.477 1.00 28.09 1080 LEU B C 1
ATOM 9180 O O . LEU B 1 80 ? 1.712 -14.848 1.473 1.00 30.86 1080 LEU B O 1
ATOM 9196 N N . VAL B 1 81 ? 2.476 -12.814 0.853 1.00 28.93 1081 VAL B N 1
ATOM 9197 C CA . VAL B 1 81 ? 1.227 -12.451 0.186 1.00 26.47 1081 VAL B CA 1
ATOM 9198 C C . VAL B 1 81 ? 0.925 -13.395 -0.971 1.00 22.60 1081 VAL B C 1
ATOM 9199 O O . VAL B 1 81 ? -0.171 -13.928 -1.108 1.00 25.92 1081 VAL B O 1
ATOM 9212 N N . MET B 1 82 ? 1.924 -13.587 -1.826 1.00 25.18 1082 MET B N 1
ATOM 9213 C CA . MET B 1 82 ? 1.697 -14.377 -3.027 1.00 26.63 1082 MET B CA 1
ATOM 9214 C C . MET B 1 82 ? 1.546 -15.840 -2.638 1.00 27.22 1082 MET B C 1
ATOM 9215 O O . MET B 1 82 ? 0.941 -16.601 -3.379 1.00 27.18 1082 MET B O 1
ATOM 9229 N N . GLN B 1 83 ? 2.080 -16.261 -1.479 1.00 30.67 1083 GLN B N 1
ATOM 9230 C CA . GLN B 1 83 ? 1.912 -17.683 -1.167 1.00 31.95 1083 GLN B CA 1
ATOM 9231 C C . GLN B 1 83 ? 0.629 -17.944 -0.396 1.00 31.99 1083 GLN B C 1
ATOM 9232 O O . GLN B 1 83 ? 0.247 -19.096 -0.178 1.00 32.88 1083 GLN B O 1
ATOM 9246 N N . SER B 1 84 ? -0.083 -16.912 0.060 1.00 28.89 1084 SER B N 1
ATOM 9247 C CA . SER B 1 84 ? -1.269 -17.192 0.871 1.00 27.28 1084 SER B CA 1
ATOM 9248 C C . SER B 1 84 ? -2.352 -17.968 0.118 1.00 26.01 1084 SER B C 1
ATOM 9249 O O . SER B 1 84 ? -2.503 -17.902 -1.099 1.00 24.65 1084 SER B O 1
ATOM 9257 N N . LYS B 1 85 ? -3.118 -18.745 0.879 1.00 27.63 1085 LYS B N 1
ATOM 9258 C CA . LYS B 1 85 ? -4.229 -19.497 0.307 1.00 26.88 1085 LYS B CA 1
ATOM 9259 C C . LYS B 1 85 ? -5.173 -18.526 -0.398 1.00 25.68 1085 LYS B C 1
ATOM 9260 O O . LYS B 1 85 ? -5.749 -18.747 -1.461 1.00 26.45 1085 LYS B O 1
ATOM 9279 N N . VAL B 1 86 ? -5.331 -17.379 0.266 1.00 28.54 1086 VAL B N 1
ATOM 9280 C CA . VAL B 1 86 ? -6.253 -16.359 -0.246 1.00 28.07 1086 VAL B CA 1
ATOM 9281 C C . VAL B 1 86 ? -5.801 -15.913 -1.616 1.00 26.93 1086 VAL B C 1
ATOM 9282 O O . VAL B 1 86 ? -6.560 -15.891 -2.584 1.00 26.15 1086 VAL B O 1
ATOM 9305 N N . PHE B 1 87 ? -4.532 -15.562 -1.751 1.00 21.63 1087 PHE B N 1
ATOM 9306 C CA . PHE B 1 87 ? -4.005 -15.124 -3.045 1.00 20.99 1087 PHE B CA 1
ATOM 9307 C C . PHE B 1 87 ? -4.130 -16.228 -4.093 1.00 20.89 1087 PHE B C 1
ATOM 9308 O O . PHE B 1 87 ? -4.568 -15.975 -5.229 1.00 23.00 1087 PHE B O 1
ATOM 9325 N N . GLN B 1 88 ? -3.701 -17.425 -3.713 1.00 19.43 1088 GLN B N 1
ATOM 9326 C CA . GLN B 1 88 ? -3.694 -18.550 -4.633 1.00 22.40 1088 GLN B CA 1
ATOM 9327 C C . GLN B 1 88 ? -5.100 -18.881 -5.102 1.00 23.39 1088 GLN B C 1
ATOM 9328 O O . GLN B 1 88 ? -5.287 -19.410 -6.203 1.00 24.03 1088 GLN B O 1
ATOM 9342 N N . ALA B 1 89 ? -6.096 -18.569 -4.276 1.00 23.61 1089 ALA B N 1
ATOM 9343 C CA . ALA B 1 89 ? -7.480 -18.844 -4.640 1.00 24.47 1089 ALA B CA 1
ATOM 9344 C C . ALA B 1 89 ? -7.994 -17.847 -5.678 1.00 22.05 1089 ALA B C 1
ATOM 9345 O O . ALA B 1 89 ? -8.736 -18.263 -6.572 1.00 24.39 1089 ALA B O 1
ATOM 9352 N N . VAL B 1 90 ? -7.607 -16.591 -5.539 1.00 21.70 1090 VAL B N 1
ATOM 9353 C CA . VAL B 1 90 ? -8.105 -15.540 -6.438 1.00 21.50 1090 VAL B CA 1
ATOM 9354 C C . VAL B 1 90 ? -7.280 -15.486 -7.714 1.00 19.12 1090 VAL B C 1
ATOM 9355 O O . VAL B 1 90 ? -7.875 -15.359 -8.812 1.00 20.25 1090 VAL B O 1
ATOM 9378 N N . LEU B 1 91 ? -5.953 -15.624 -7.608 1.00 18.08 1091 LEU B N 1
ATOM 9379 C CA . LEU B 1 91 ? -5.081 -15.540 -8.780 1.00 16.30 1091 LEU B CA 1
ATOM 9380 C C . LEU B 1 91 ? -4.187 -16.772 -8.855 1.00 12.68 1091 LEU B C 1
ATOM 9381 O O . LEU B 1 91 ? -2.979 -16.654 -8.638 1.00 16.15 1091 LEU B O 1
ATOM 9397 N N . PRO B 1 92 ? -4.743 -17.913 -9.197 1.00 12.75 1092 PRO B N 1
ATOM 9398 C CA . PRO B 1 92 ? -3.925 -19.147 -9.287 1.00 13.62 1092 PRO B CA 1
ATOM 9399 C C . PRO B 1 92 ? -2.890 -19.060 -10.394 1.00 13.23 1092 PRO B C 1
ATOM 9400 O O . PRO B 1 92 ? -3.090 -18.336 -11.371 1.00 12.95 1092 PRO B O 1
ATOM 9411 N N . GLN B 1 93 ? -1.807 -19.821 -10.221 1.00 13.03 1093 GLN B N 1
ATOM 9412 C CA . GLN B 1 93 ? -0.766 -19.848 -11.231 1.00 11.18 1093 GLN B CA 1
ATOM 9413 C C . GLN B 1 93 ? -0.382 -21.282 -11.533 1.00 11.79 1093 GLN B C 1
ATOM 9414 O O . GLN B 1 93 ? -0.578 -22.179 -10.691 1.00 13.63 1093 GLN B O 1
ATOM 9428 N N . SER B 1 94 ? 0.153 -21.472 -12.707 1.00 12.33 1094 SER B N 1
ATOM 9429 C CA . SER B 1 94 ? 0.574 -22.785 -13.151 1.00 11.52 1094 SER B CA 1
ATOM 9430 C C . SER B 1 94 ? 1.524 -22.681 -14.330 1.00 9.96 1094 SER B C 1
ATOM 9431 O O . SER B 1 94 ? 1.408 -21.719 -15.090 1.00 11.72 1094 SER B O 1
ATOM 9439 N N . GLU B 1 95 ? 2.406 -23.658 -14.501 1.00 12.02 1095 GLU B N 1
ATOM 9440 C CA . GLU B 1 95 ? 3.153 -23.678 -15.759 1.00 11.48 1095 GLU B CA 1
ATOM 9441 C C . GLU B 1 95 ? 2.275 -24.031 -16.948 1.00 11.78 1095 GLU B C 1
ATOM 9442 O O . GLU B 1 95 ? 2.563 -23.684 -18.087 1.00 12.41 1095 GLU B O 1
ATOM 9454 N N . ASP B 1 96 ? 1.217 -24.769 -16.802 1.00 11.39 1096 ASP B N 1
ATOM 9455 C CA . ASP B 1 96 ? 0.141 -25.048 -17.715 1.00 12.08 1096 ASP B CA 1
ATOM 9456 C C . ASP B 1 96 ? -0.807 -23.854 -17.784 1.00 12.00 1096 ASP B C 1
ATOM 9457 O O . ASP B 1 96 ? -1.829 -23.785 -17.139 1.00 13.54 1096 ASP B O 1
ATOM 9466 N N . CYS B 1 97 ? -0.394 -22.876 -18.587 1.00 11.53 1097 CYS B N 1
ATOM 9467 C CA . CYS B 1 97 ? -1.003 -21.547 -18.562 1.00 10.54 1097 CYS B CA 1
ATOM 9468 C C . CYS B 1 97 ? -1.243 -20.990 -19.949 1.00 10.07 1097 CYS B C 1
ATOM 9469 O O . CYS B 1 97 ? -1.628 -19.831 -20.045 1.00 12.30 1097 CYS B O 1
ATOM 9476 N N . LEU B 1 98 ? -1.042 -21.713 -21.047 1.00 11.06 1098 LEU B N 1
ATOM 9477 C CA . LEU B 1 98 ? -1.100 -21.061 -22.354 1.00 11.22 1098 LEU B CA 1
ATOM 9478 C C . LEU B 1 98 ? -2.480 -21.105 -22.933 1.00 11.39 1098 LEU B C 1
ATOM 9479 O O . LEU B 1 98 ? -2.861 -21.985 -23.715 1.00 13.00 1098 LEU B O 1
ATOM 9495 N N . THR B 1 99 ? -3.233 -20.095 -22.505 1.00 11.74 1099 THR B N 1
ATOM 9496 C CA . THR B 1 99 ? -4.635 -19.906 -22.832 1.00 11.25 1099 THR B CA 1
ATOM 9497 C C . THR B 1 99 ? -4.863 -18.551 -23.507 1.00 10.51 1099 THR B C 1
ATOM 9498 O O . THR B 1 99 ? -4.055 -17.637 -23.328 1.00 12.39 1099 THR B O 1
ATOM 9509 N N . ILE B 1 100 ? -5.993 -18.513 -24.212 1.00 11.10 1100 ILE B N 1
ATOM 9510 C CA . ILE B 1 100 ? -6.360 -17.275 -24.881 1.00 11.54 1100 ILE B CA 1
ATOM 9511 C C . ILE B 1 100 ? -7.805 -16.978 -24.548 1.00 10.73 1100 ILE B C 1
ATOM 9512 O O . ILE B 1 100 ? -8.543 -17.926 -24.199 1.00 12.02 1100 ILE B O 1
ATOM 9528 N N . ASN B 1 101 ? -8.213 -15.719 -24.579 1.00 11.18 1101 ASN B N 1
ATOM 9529 C CA . ASN B 1 101 ? -9.513 -15.277 -24.078 1.00 11.10 1101 ASN B CA 1
ATOM 9530 C C . ASN B 1 101 ? -10.194 -14.377 -25.111 1.00 10.70 1101 ASN B C 1
ATOM 9531 O O . ASN B 1 101 ? -9.533 -13.429 -25.528 1.00 13.10 1101 ASN B O 1
ATOM 9542 N N . VAL B 1 102 ? -11.444 -14.657 -25.449 1.00 12.13 1102 VAL B N 1
ATOM 9543 C CA . VAL B 1 102 ? -12.152 -13.871 -26.445 1.00 10.98 1102 VAL B CA 1
ATOM 9544 C C . VAL B 1 102 ? -13.388 -13.251 -25.788 1.00 10.63 1102 VAL B C 1
ATOM 9545 O O . VAL B 1 102 ? -14.217 -14.007 -25.266 1.00 12.57 1102 VAL B O 1
ATOM 9558 N N . VAL B 1 103 ? -13.511 -11.916 -25.805 1.00 9.98 1103 VAL B N 1
ATOM 9559 C CA . VAL B 1 103 ? -14.645 -11.222 -25.208 1.00 10.44 1103 VAL B CA 1
ATOM 9560 C C . VAL B 1 103 ? -15.263 -10.320 -26.259 1.00 11.61 1103 VAL B C 1
ATOM 9561 O O . VAL B 1 103 ? -14.586 -9.435 -26.784 1.00 11.40 1103 VAL B O 1
ATOM 9574 N N . ARG B 1 104 ? -16.532 -10.595 -26.573 1.00 12.02 1104 ARG B N 1
ATOM 9575 C CA . ARG B 1 104 ? -17.223 -9.889 -27.649 1.00 12.20 1104 ARG B CA 1
ATOM 9576 C C . ARG B 1 104 ? -18.483 -9.200 -27.186 1.00 10.71 1104 ARG B C 1
ATOM 9577 O O . ARG B 1 104 ? -19.040 -9.511 -26.128 1.00 11.86 1104 ARG B O 1
ATOM 9598 N N . PRO B 1 105 ? -18.976 -8.249 -27.962 1.00 10.87 1105 PRO B N 1
ATOM 9599 C CA . PRO B 1 105 ? -20.226 -7.571 -27.595 1.00 11.37 1105 PRO B CA 1
ATOM 9600 C C . PRO B 1 105 ? -21.382 -8.547 -27.500 1.00 10.94 1105 PRO B C 1
ATOM 9601 O O . PRO B 1 105 ? -21.431 -9.565 -28.207 1.00 12.72 1105 PRO B O 1
ATOM 9612 N N . PRO B 1 106 ? -22.355 -8.225 -26.668 1.00 12.37 1106 PRO B N 1
ATOM 9613 C CA . PRO B 1 106 ? -23.583 -9.046 -26.628 1.00 14.63 1106 PRO B CA 1
ATOM 9614 C C . PRO B 1 106 ? -24.190 -9.227 -28.009 1.00 15.03 1106 PRO B C 1
ATOM 9615 O O . PRO B 1 106 ? -24.255 -8.265 -28.785 1.00 16.00 1106 PRO B O 1
ATOM 9626 N N . GLY B 1 107 ? -24.618 -10.439 -28.349 1.00 15.02 1107 GLY B N 1
ATOM 9627 C CA . GLY B 1 107 ? -25.347 -10.727 -29.577 1.00 14.38 1107 GLY B CA 1
ATOM 9628 C C . GLY B 1 107 ? -24.455 -10.923 -30.779 1.00 17.07 1107 GLY B C 1
ATOM 9629 O O . GLY B 1 107 ? -24.943 -11.215 -31.876 1.00 20.06 1107 GLY B O 1
ATOM 9633 N N . THR B 1 108 ? -23.143 -10.766 -30.638 1.00 15.02 1108 THR B N 1
ATOM 9634 C CA . THR B 1 108 ? -22.278 -10.929 -31.792 1.00 16.74 1108 THR B CA 1
ATOM 9635 C C . THR B 1 108 ? -22.327 -12.338 -32.358 1.00 16.66 1108 THR B C 1
ATOM 9636 O O . THR B 1 108 ? -22.202 -13.313 -31.612 1.00 18.51 1108 THR B O 1
ATOM 9647 N N . LYS B 1 109 ? -22.503 -12.437 -33.675 1.00 19.61 1109 LYS B N 1
ATOM 9648 C CA . LYS B 1 109 ? -22.567 -13.737 -34.324 1.00 22.43 1109 LYS B CA 1
ATOM 9649 C C . LYS B 1 109 ? -21.336 -13.983 -35.183 1.00 17.27 1109 LYS B C 1
ATOM 9650 O O . LYS B 1 109 ? -20.664 -13.059 -35.573 1.00 17.56 1109 LYS B O 1
ATOM 9669 N N . ALA B 1 110 ? -21.085 -15.252 -35.499 1.00 22.77 1110 ALA B N 1
ATOM 9670 C CA . ALA B 1 110 ? -20.032 -15.696 -36.407 1.00 22.93 1110 ALA B CA 1
ATOM 9671 C C . ALA B 1 110 ? -20.155 -14.882 -37.664 1.00 23.27 1110 ALA B C 1
ATOM 9672 O O . ALA B 1 110 ? -21.281 -14.706 -38.153 1.00 27.68 1110 ALA B O 1
ATOM 9679 N N . GLY B 1 111 ? -19.131 -14.310 -38.282 1.00 30.04 1111 GLY B N 1
ATOM 9680 C CA . GLY B 1 111 ? -19.488 -13.567 -39.517 1.00 36.21 1111 GLY B CA 1
ATOM 9681 C C . GLY B 1 111 ? -19.807 -12.101 -39.295 1.00 31.70 1111 GLY B C 1
ATOM 9682 O O . GLY B 1 111 ? -20.036 -11.274 -40.194 1.00 29.39 1111 GLY B O 1
ATOM 9686 N N . ALA B 1 112 ? -19.850 -11.668 -38.046 1.00 22.71 1112 ALA B N 1
ATOM 9687 C CA . ALA B 1 112 ? -19.990 -10.232 -37.789 1.00 17.95 1112 ALA B CA 1
ATOM 9688 C C . ALA B 1 112 ? -18.825 -9.443 -38.370 1.00 16.23 1112 ALA B C 1
ATOM 9689 O O . ALA B 1 112 ? -18.912 -8.250 -38.650 1.00 18.94 1112 ALA B O 1
ATOM 9696 N N . ASN B 1 113 ? -17.672 -10.048 -38.568 1.00 15.45 1113 ASN B N 1
ATOM 9697 C CA . ASN B 1 113 ? -16.460 -9.416 -39.067 1.00 15.31 1113 ASN B CA 1
ATOM 9698 C C . ASN B 1 113 ? -16.053 -8.151 -38.330 1.00 13.33 1113 ASN B C 1
ATOM 9699 O O . ASN B 1 113 ? -15.718 -7.095 -38.879 1.00 15.58 1113 ASN B O 1
ATOM 9710 N N . LEU B 1 114 ? -16.042 -8.262 -36.997 1.00 13.17 1114 LEU B N 1
ATOM 9711 C CA . LEU B 1 114 ? -15.685 -7.105 -36.206 1.00 12.98 1114 LEU B CA 1
ATOM 9712 C C . LEU B 1 114 ? -14.179 -6.917 -36.135 1.00 11.94 1114 LEU B C 1
ATOM 9713 O O . LEU B 1 114 ? -13.440 -7.906 -36.141 1.00 12.85 1114 LEU B O 1
ATOM 9729 N N . PRO B 1 115 ? -13.718 -5.667 -36.019 1.00 11.69 1115 PRO B N 1
ATOM 9730 C CA . PRO B 1 115 ? -12.303 -5.471 -35.687 1.00 11.28 1115 PRO B CA 1
ATOM 9731 C C . PRO B 1 115 ? -11.956 -6.134 -34.365 1.00 10.84 1115 PRO B C 1
ATOM 9732 O O . PRO B 1 115 ? -12.810 -6.282 -33.480 1.00 11.65 1115 PRO B O 1
ATOM 9743 N N . VAL B 1 116 ? -10.706 -6.549 -34.254 1.00 10.14 1116 VAL B N 1
ATOM 9744 C CA . VAL B 1 116 ? -10.158 -7.262 -33.108 1.00 9.95 1116 VAL B CA 1
ATOM 9745 C C . VAL B 1 116 ? -9.080 -6.411 -32.442 1.00 9.09 1116 VAL B C 1
ATOM 9746 O O . VAL B 1 116 ? -8.153 -5.944 -33.132 1.00 12.29 1116 VAL B O 1
ATOM 9759 N N . MET B 1 117 ? -9.198 -6.214 -31.126 1.00 9.40 1117 MET B N 1
ATOM 9760 C CA . MET B 1 117 ? -8.148 -5.598 -30.323 1.00 9.82 1117 MET B CA 1
ATOM 9761 C C . MET B 1 117 ? -7.476 -6.722 -29.536 1.00 10.22 1117 MET B C 1
ATOM 9762 O O . MET B 1 117 ? -8.116 -7.277 -28.646 1.00 11.41 1117 MET B O 1
ATOM 9776 N N . LEU B 1 118 ? -6.263 -7.065 -29.899 1.00 10.29 1118 LEU B N 1
ATOM 9777 C CA . LEU B 1 118 ? -5.529 -8.184 -29.301 1.00 9.43 1118 LEU B CA 1
ATOM 9778 C C . LEU B 1 118 ? -4.572 -7.631 -28.241 1.00 9.47 1118 LEU B C 1
ATOM 9779 O O . LEU B 1 118 ? -3.558 -7.033 -28.608 1.00 10.26 1118 LEU B O 1
ATOM 9795 N N . TRP B 1 119 ? -4.949 -7.835 -26.985 1.00 9.34 1119 TRP B N 1
ATOM 9796 C CA . TRP B 1 119 ? -4.237 -7.314 -25.826 1.00 9.03 1119 TRP B CA 1
ATOM 9797 C C . TRP B 1 119 ? -3.067 -8.203 -25.403 1.00 8.29 1119 TRP B C 1
ATOM 9798 O O . TRP B 1 119 ? -3.314 -9.423 -25.265 1.00 10.08 1119 TRP B O 1
ATOM 9819 N N . ILE B 1 120 ? -1.922 -7.605 -25.224 1.00 9.59 1120 ILE B N 1
ATOM 9820 C CA . ILE B 1 120 ? -0.742 -8.254 -24.651 1.00 8.91 1120 ILE B CA 1
ATOM 9821 C C . ILE B 1 120 ? -0.459 -7.572 -23.335 1.00 8.21 1120 ILE B C 1
ATOM 9822 O O . ILE B 1 120 ? -0.069 -6.406 -23.287 1.00 9.10 1120 ILE B O 1
ATOM 9838 N N . PHE B 1 121 ? -0.693 -8.327 -22.253 1.00 9.22 1121 PHE B N 1
ATOM 9839 C CA . PHE B 1 121 ? -0.546 -7.764 -20.917 1.00 9.85 1121 PHE B CA 1
ATOM 9840 C C . PHE B 1 121 ? 0.905 -7.413 -20.629 1.00 10.10 1121 PHE B C 1
ATOM 9841 O O . PHE B 1 121 ? 1.843 -8.008 -21.177 1.00 10.95 1121 PHE B O 1
ATOM 9858 N N . GLY B 1 122 ? 1.096 -6.509 -19.660 1.00 11.61 1122 GLY B N 1
ATOM 9859 C CA . GLY B 1 122 ? 2.433 -6.185 -19.197 1.00 12.14 1122 GLY B CA 1
ATOM 9860 C C . GLY B 1 122 ? 2.559 -6.495 -17.713 1.00 14.34 1122 GLY B C 1
ATOM 9861 O O . GLY B 1 122 ? 1.605 -6.533 -16.964 1.00 32.39 1122 GLY B O 1
ATOM 9865 N N . GLY B 1 123 ? 3.767 -6.708 -17.285 1.00 15.02 1123 GLY B N 1
ATOM 9866 C CA . GLY B 1 123 ? 4.105 -7.081 -15.920 1.00 11.64 1123 GLY B CA 1
ATOM 9867 C C . GLY B 1 123 ? 5.606 -7.257 -15.824 1.00 10.81 1123 GLY B C 1
ATOM 9868 O O . GLY B 1 123 ? 6.088 -8.178 -15.168 1.00 11.21 1123 GLY B O 1
ATOM 9872 N N . GLY B 1 124 ? 6.390 -6.366 -16.442 1.00 10.90 1124 GLY B N 1
ATOM 9873 C CA . GLY B 1 124 ? 7.816 -6.504 -16.323 1.00 10.45 1124 GLY B CA 1
ATOM 9874 C C . GLY B 1 124 ? 8.436 -7.701 -16.983 1.00 9.97 1124 GLY B C 1
ATOM 9875 O O . GLY B 1 124 ? 9.577 -8.003 -16.641 1.00 11.12 1124 GLY B O 1
ATOM 9879 N N . PHE B 1 125 ? 7.709 -8.394 -17.846 1.00 10.26 1125 PHE B N 1
ATOM 9880 C CA . PHE B 1 125 ? 8.116 -9.687 -18.361 1.00 9.78 1125 PHE B CA 1
ATOM 9881 C C . PHE B 1 125 ? 8.299 -10.681 -17.230 1.00 9.78 1125 PHE B C 1
ATOM 9882 O O . PHE B 1 125 ? 9.012 -11.674 -17.475 1.00 9.87 1125 PHE B O 1
ATOM 9899 N N . GLU B 1 126 ? 7.681 -10.452 -16.081 1.00 9.50 1126 GLU B N 1
ATOM 9900 C CA . GLU B 1 126 ? 7.904 -11.250 -14.861 1.00 9.73 1126 GLU B CA 1
ATOM 9901 C C . GLU B 1 126 ? 6.647 -11.633 -14.101 1.00 10.46 1126 GLU B C 1
ATOM 9902 O O . GLU B 1 126 ? 6.685 -12.646 -13.386 1.00 10.95 1126 GLU B O 1
ATOM 9914 N N . ILE B 1 127 ? 5.590 -10.858 -14.201 1.00 9.93 1127 ILE B N 1
ATOM 9915 C CA . ILE B 1 127 ? 4.280 -11.118 -13.630 1.00 9.97 1127 ILE B CA 1
ATOM 9916 C C . ILE B 1 127 ? 3.234 -10.737 -14.658 1.00 10.12 1127 ILE B C 1
ATOM 9917 O O . ILE B 1 127 ? 3.505 -10.294 -15.766 1.00 10.92 1127 ILE B O 1
ATOM 9933 N N . GLY B 1 128 ? 1.988 -10.840 -14.412 1.00 11.01 1128 GLY B N 1
ATOM 9934 C CA . GLY B 1 128 ? 0.793 -10.515 -15.042 1.00 12.20 1128 GLY B CA 1
ATOM 9935 C C . GLY B 1 128 ? 0.089 -11.704 -15.643 1.00 10.27 1128 GLY B C 1
ATOM 9936 O O . GLY B 1 128 ? 0.635 -12.781 -15.717 1.00 11.30 1128 GLY B O 1
ATOM 9940 N N . SER B 1 129 ? -1.113 -11.464 -16.119 1.00 12.12 1129 SER B N 1
ATOM 9941 C CA . SER B 1 129 ? -1.931 -12.390 -16.880 1.00 11.15 1129 SER B CA 1
ATOM 9942 C C . SER B 1 129 ? -3.131 -11.622 -17.444 1.00 11.23 1129 SER B C 1
ATOM 9943 O O . SER B 1 129 ? -3.373 -10.464 -17.034 1.00 11.71 1129 SER B O 1
ATOM 9951 N N . PRO B 1 130 ? -3.835 -12.228 -18.382 1.00 11.04 1130 PRO B N 1
ATOM 9952 C CA . PRO B 1 130 ? -5.042 -11.564 -18.885 1.00 11.70 1130 PRO B CA 1
ATOM 9953 C C . PRO B 1 130 ? -6.113 -11.280 -17.864 1.00 11.88 1130 PRO B C 1
ATOM 9954 O O . PRO B 1 130 ? -6.965 -10.400 -18.006 1.00 11.67 1130 PRO B O 1
ATOM 9965 N N . THR B 1 131 ? -6.237 -11.985 -16.808 1.00 12.43 1131 THR B N 1
ATOM 9966 C CA . THR B 1 131 ? -7.218 -11.997 -15.764 1.00 13.02 1131 THR B CA 1
ATOM 9967 C C . THR B 1 131 ? -7.350 -10.602 -15.189 1.00 13.18 1131 THR B C 1
ATOM 9968 O O . THR B 1 131 ? -8.431 -10.171 -14.874 1.00 14.81 1131 THR B O 1
ATOM 9979 N N . ILE B 1 132 ? -6.247 -9.871 -15.015 1.00 13.12 1132 ILE B N 1
ATOM 9980 C CA . ILE B 1 132 ? -6.317 -8.613 -14.282 1.00 13.03 1132 ILE B CA 1
ATOM 9981 C C . ILE B 1 132 ? -6.419 -7.382 -15.171 1.00 12.71 1132 ILE B C 1
ATOM 9982 O O . ILE B 1 132 ? -6.292 -6.241 -14.677 1.00 13.76 1132 ILE B O 1
ATOM 9998 N N . PHE B 1 133 ? -6.675 -7.570 -16.449 1.00 13.07 1133 PHE B N 1
ATOM 9999 C CA . PHE B 1 133 ? -6.921 -6.489 -17.409 1.00 11.23 1133 PHE B CA 1
ATOM 10000 C C . PHE B 1 133 ? -8.336 -6.611 -17.972 1.00 11.19 1133 PHE B C 1
ATOM 10001 O O . PHE B 1 133 ? -8.535 -6.946 -19.141 1.00 13.13 1133 PHE B O 1
ATOM 10018 N N . PRO B 1 134 ? -9.354 -6.342 -17.164 1.00 11.97 1134 PRO B N 1
ATOM 10019 C CA . PRO B 1 134 ? -10.732 -6.594 -17.613 1.00 12.61 1134 PRO B CA 1
ATOM 10020 C C . PRO B 1 134 ? -11.102 -5.867 -18.901 1.00 10.72 1134 PRO B C 1
ATOM 10021 O O . PRO B 1 134 ? -10.923 -4.654 -18.987 1.00 12.86 1134 PRO B O 1
ATOM 10032 N N . PRO B 1 135 ? -11.588 -6.623 -19.882 1.00 12.13 1135 PRO B N 1
ATOM 10033 C CA . PRO B 1 135 ? -11.984 -5.999 -21.153 1.00 11.73 1135 PRO B CA 1
ATOM 10034 C C . PRO B 1 135 ? -13.354 -5.339 -21.156 1.00 11.44 1135 PRO B C 1
ATOM 10035 O O . PRO B 1 135 ? -13.653 -4.744 -22.191 1.00 12.12 1135 PRO B O 1
ATOM 10046 N N . ALA B 1 136 ? -14.185 -5.440 -20.134 1.00 12.40 1136 ALA B N 1
ATOM 10047 C CA . ALA B 1 136 ? -15.567 -4.981 -20.271 1.00 11.38 1136 ALA B CA 1
ATOM 10048 C C . ALA B 1 136 ? -15.683 -3.501 -20.626 1.00 11.58 1136 ALA B C 1
ATOM 10049 O O . ALA B 1 136 ? -16.538 -3.074 -21.394 1.00 12.14 1136 ALA B O 1
ATOM 10056 N N . GLN B 1 137 ? -14.828 -2.682 -20.018 1.00 11.65 1137 GLN B N 1
ATOM 10057 C CA . GLN B 1 137 ? -14.957 -1.227 -20.215 1.00 10.81 1137 GLN B CA 1
ATOM 10058 C C . GLN B 1 137 ? -14.731 -0.903 -21.686 1.00 10.72 1137 GLN B C 1
ATOM 10059 O O . GLN B 1 137 ? -15.476 -0.129 -22.284 1.00 11.94 1137 GLN B O 1
ATOM 10073 N N . MET B 1 138 ? -13.727 -1.533 -22.305 1.00 9.87 1138 MET B N 1
ATOM 10074 C CA . MET B 1 138 ? -13.429 -1.328 -23.730 1.00 9.80 1138 MET B CA 1
ATOM 10075 C C . MET B 1 138 ? -14.581 -1.823 -24.600 1.00 9.67 1138 MET B C 1
ATOM 10076 O O . MET B 1 138 ? -15.016 -1.157 -25.541 1.00 10.36 1138 MET B O 1
ATOM 10090 N N . VAL B 1 139 ? -15.056 -3.030 -24.335 1.00 10.40 1139 VAL B N 1
ATOM 10091 C CA . VAL B 1 139 ? -16.089 -3.636 -25.184 1.00 9.52 1139 VAL B CA 1
ATOM 10092 C C . VAL B 1 139 ? -17.373 -2.830 -25.109 1.00 9.91 1139 VAL B C 1
ATOM 10093 O O . VAL B 1 139 ? -17.997 -2.534 -26.110 1.00 11.41 1139 VAL B O 1
ATOM 10106 N N . THR B 1 140 ? -17.774 -2.483 -23.887 1.00 9.99 1140 THR B N 1
ATOM 10107 C CA . THR B 1 140 ? -18.997 -1.688 -23.716 1.00 10.06 1140 THR B CA 1
ATOM 10108 C C . THR B 1 140 ? -18.902 -0.347 -24.409 1.00 10.94 1140 THR B C 1
ATOM 10109 O O . THR B 1 140 ? -19.862 0.084 -25.062 1.00 12.89 1140 THR B O 1
ATOM 10120 N N . LYS B 1 141 ? -17.756 0.334 -24.260 1.00 10.17 1141 LYS B N 1
ATOM 10121 C CA . LYS B 1 141 ? -17.587 1.609 -24.933 1.00 9.56 1141 LYS B CA 1
ATOM 10122 C C . LYS B 1 141 ? -17.672 1.451 -26.442 1.00 10.56 1141 LYS B C 1
ATOM 10123 O O . LYS B 1 141 ? -18.240 2.292 -27.138 1.00 11.43 1141 LYS B O 1
ATOM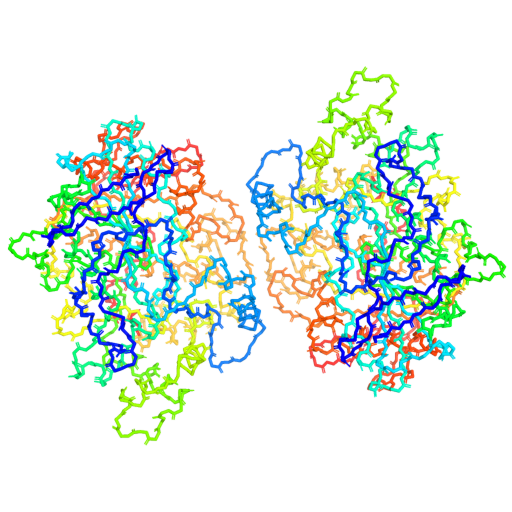 10142 N N . SER B 1 142 ? -17.081 0.372 -26.986 1.00 11.57 1142 SER B N 1
ATOM 10143 C CA . SER B 1 142 ? -17.067 0.183 -28.427 1.00 10.32 1142 SER B CA 1
ATOM 10144 C C . SER B 1 142 ? -18.487 0.125 -28.954 1.00 9.66 1142 SER B C 1
ATOM 10145 O O . SER B 1 142 ? -18.794 0.660 -30.010 1.00 12.48 1142 SER B O 1
ATOM 10153 N N . VAL B 1 143 ? -19.372 -0.568 -28.239 1.00 10.85 1143 VAL B N 1
ATOM 10154 C CA . VAL B 1 143 ? -20.771 -0.672 -28.639 1.00 11.78 1143 VAL B CA 1
ATOM 10155 C C . VAL B 1 143 ? -21.453 0.692 -28.544 1.00 11.40 1143 VAL B C 1
ATOM 10156 O O . VAL B 1 143 ? -22.208 1.139 -29.432 1.00 14.06 1143 VAL B O 1
ATOM 10169 N N . LEU B 1 144 ? -21.251 1.408 -27.449 1.00 11.90 1144 LEU B N 1
ATOM 10170 C CA . LEU B 1 144 ? -21.814 2.745 -27.322 1.00 12.17 1144 LEU B CA 1
ATOM 10171 C C . LEU B 1 144 ? -21.396 3.672 -28.446 1.00 13.51 1144 LEU B C 1
ATOM 10172 O O . LEU B 1 144 ? -22.176 4.553 -28.823 1.00 15.73 1144 LEU B O 1
ATOM 10188 N N . MET B 1 145 ? -20.186 3.539 -28.972 1.00 12.83 1145 MET B N 1
ATOM 10189 C CA . MET B 1 145 ? -19.657 4.329 -30.048 1.00 12.93 1145 MET B CA 1
ATOM 10190 C C . MET B 1 145 ? -20.180 3.901 -31.413 1.00 13.75 1145 MET B C 1
ATOM 10191 O O . MET B 1 145 ? -19.945 4.585 -32.418 1.00 15.34 1145 MET B O 1
ATOM 10205 N N . GLY B 1 146 ? -20.881 2.772 -31.496 1.00 13.01 1146 GLY B N 1
ATOM 10206 C CA . GLY B 1 146 ? -21.222 2.263 -32.812 1.00 13.64 1146 GLY B CA 1
ATOM 10207 C C . GLY B 1 146 ? -20.021 1.706 -33.548 1.00 12.72 1146 GLY B C 1
ATOM 10208 O O . GLY B 1 146 ? -20.052 1.605 -34.768 1.00 15.75 1146 GLY B O 1
ATOM 10212 N N . LYS B 1 147 ? -18.980 1.373 -32.828 1.00 11.16 1147 LYS B N 1
ATOM 10213 C CA . LYS B 1 147 ? -17.774 0.765 -33.399 1.00 10.68 1147 LYS B CA 1
ATOM 10214 C C . LYS B 1 147 ? -17.399 -0.483 -32.595 1.00 10.59 1147 LYS B C 1
ATOM 10215 O O . LYS B 1 147 ? -16.353 -0.564 -31.978 1.00 11.72 1147 LYS B O 1
ATOM 10234 N N . PRO B 1 148 ? -18.280 -1.471 -32.585 1.00 10.90 1148 PRO B N 1
ATOM 10235 C CA . PRO B 1 148 ? -18.036 -2.638 -31.762 1.00 10.59 1148 PRO B CA 1
ATOM 10236 C C . PRO B 1 148 ? -16.741 -3.390 -32.112 1.00 10.68 1148 PRO B C 1
ATOM 10237 O O . PRO B 1 148 ? -16.414 -3.549 -33.311 1.00 11.26 1148 PRO B O 1
ATOM 10248 N N . ILE B 1 149 ? -16.038 -3.840 -31.080 1.00 10.59 1149 ILE B N 1
ATOM 10249 C CA . ILE B 1 149 ? -14.824 -4.620 -31.271 1.00 11.18 1149 ILE B CA 1
ATOM 10250 C C . ILE B 1 149 ? -14.890 -5.902 -30.451 1.00 10.68 1149 ILE B C 1
ATOM 10251 O O . ILE B 1 149 ? -15.638 -5.944 -29.471 1.00 11.20 1149 ILE B O 1
ATOM 10267 N N . ILE B 1 150 ? -14.072 -6.875 -30.809 1.00 10.72 1150 ILE B N 1
ATOM 10268 C CA . ILE B 1 150 ? -13.813 -8.052 -30.000 1.00 9.58 1150 ILE B CA 1
ATOM 10269 C C . ILE B 1 150 ? -12.451 -7.920 -29.353 1.00 9.88 1150 ILE B C 1
ATOM 10270 O O . ILE B 1 150 ? -11.461 -7.583 -30.038 1.00 11.60 1150 ILE B O 1
ATOM 10286 N N . HIS B 1 151 ? -12.376 -8.165 -28.070 1.00 10.33 1151 HIS B N 1
ATOM 10287 C CA . HIS B 1 151 ? -11.130 -8.070 -27.306 1.00 10.81 1151 HIS B CA 1
ATOM 10288 C C . HIS B 1 151 ? -10.558 -9.454 -27.137 1.00 10.76 1151 HIS B C 1
ATOM 10289 O O . HIS B 1 151 ? -11.297 -10.338 -26.660 1.00 11.92 1151 HIS B O 1
ATOM 10303 N N . VAL B 1 152 ? -9.331 -9.695 -27.508 1.00 9.75 1152 VAL B N 1
ATOM 10304 C CA . VAL B 1 152 ? -8.688 -10.987 -27.357 1.00 9.69 1152 VAL B CA 1
ATOM 10305 C C . VAL B 1 152 ? -7.457 -10.808 -26.488 1.00 9.85 1152 VAL B C 1
ATOM 10306 O O . VAL B 1 152 ? -6.649 -9.942 -26.828 1.00 12.97 1152 VAL B O 1
ATOM 10319 N N . ALA B 1 153 ? -7.302 -11.586 -25.433 1.00 9.92 1153 ALA B N 1
ATOM 10320 C CA . ALA B 1 153 ? -6.150 -11.455 -24.535 1.00 10.09 1153 ALA B CA 1
ATOM 10321 C C . ALA B 1 153 ? -5.402 -12.781 -24.511 1.00 10.88 1153 ALA B C 1
ATOM 10322 O O . ALA B 1 153 ? -5.961 -13.810 -24.140 1.00 11.34 1153 ALA B O 1
ATOM 10329 N N . VAL B 1 154 ? -4.137 -12.803 -24.908 1.00 10.06 1154 VAL B N 1
ATOM 10330 C CA . VAL B 1 154 ? -3.312 -13.988 -24.990 1.00 10.56 1154 VAL B CA 1
ATOM 10331 C C . VAL B 1 154 ? -2.438 -14.094 -23.746 1.00 10.45 1154 VAL B C 1
ATOM 10332 O O . VAL B 1 154 ? -1.783 -13.128 -23.325 1.00 11.41 1154 VAL B O 1
ATOM 10345 N N . ASN B 1 155 ? -2.421 -15.254 -23.112 1.00 10.62 1155 ASN B N 1
ATOM 10346 C CA . ASN B 1 155 ? -1.459 -15.484 -22.041 1.00 10.51 1155 ASN B CA 1
ATOM 10347 C C . ASN B 1 155 ? -0.106 -15.882 -22.616 1.00 9.77 1155 ASN B C 1
ATOM 10348 O O . ASN B 1 155 ? -0.027 -16.403 -23.734 1.00 12.03 1155 ASN B O 1
ATOM 10359 N N . TYR B 1 156 ? 0.979 -15.614 -21.890 1.00 10.29 1156 TYR B N 1
ATOM 10360 C CA . TYR B 1 156 ? 2.320 -15.919 -22.350 1.00 10.17 1156 TYR B CA 1
ATOM 10361 C C . TYR B 1 156 ? 3.176 -16.132 -21.099 1.00 9.92 1156 TYR B C 1
ATOM 10362 O O . TYR B 1 156 ? 2.909 -15.578 -20.030 1.00 10.85 1156 TYR B O 1
ATOM 10380 N N . ARG B 1 157 ? 4.215 -16.930 -21.250 1.00 9.42 1157 ARG B N 1
ATOM 10381 C CA . ARG B 1 157 ? 5.144 -17.201 -20.163 1.00 9.55 1157 ARG B CA 1
ATOM 10382 C C . ARG B 1 157 ? 6.001 -16.004 -19.842 1.00 9.53 1157 ARG B C 1
ATOM 10383 O O . ARG B 1 157 ? 6.508 -15.290 -20.733 1.00 10.53 1157 ARG B O 1
ATOM 10404 N N . VAL B 1 158 ? 6.172 -15.788 -18.541 1.00 9.94 1158 VAL B N 1
ATOM 10405 C CA . VAL B 1 158 ? 6.970 -14.703 -18.002 1.00 10.56 1158 VAL B CA 1
ATOM 10406 C C . VAL B 1 158 ? 8.119 -15.268 -17.161 1.00 9.03 1158 VAL B C 1
ATOM 10407 O O . VAL B 1 158 ? 8.260 -16.451 -16.894 1.00 10.37 1158 VAL B O 1
ATOM 10420 N N . ALA B 1 159 ? 8.979 -14.331 -16.776 1.00 9.80 1159 ALA B N 1
ATOM 10421 C CA . ALA B 1 159 ? 10.142 -14.602 -15.941 1.00 10.10 1159 ALA B CA 1
ATOM 10422 C C . ALA B 1 159 ? 11.019 -15.690 -16.520 1.00 10.59 1159 ALA B C 1
ATOM 10423 O O . ALA B 1 159 ? 11.204 -15.700 -17.743 1.00 12.12 1159 ALA B O 1
ATOM 10430 N N . SER B 1 160 ? 11.588 -16.552 -15.712 1.00 10.34 1160 SER B N 1
ATOM 10431 C CA . SER B 1 160 ? 12.509 -17.597 -16.198 1.00 9.89 1160 SER B CA 1
ATOM 10432 C C . SER B 1 160 ? 11.799 -18.507 -17.176 1.00 10.19 1160 SER B C 1
ATOM 10433 O O . SER B 1 160 ? 12.389 -18.987 -18.150 1.00 11.89 1160 SER B O 1
ATOM 10441 N N . TRP B 1 161 ? 10.522 -18.795 -16.933 1.00 10.43 1161 TRP B N 1
ATOM 10442 C CA . TRP B 1 161 ? 9.806 -19.730 -17.770 1.00 10.02 1161 TRP B CA 1
ATOM 10443 C C . TRP B 1 161 ? 9.667 -19.203 -19.196 1.00 10.01 1161 TRP B C 1
ATOM 10444 O O . TRP B 1 161 ? 9.656 -19.980 -20.158 1.00 10.10 1161 TRP B O 1
ATOM 10465 N N . GLY B 1 162 ? 9.571 -17.892 -19.331 1.00 10.13 1162 GLY B N 1
ATOM 10466 C CA . GLY B 1 162 ? 9.350 -17.300 -20.634 1.00 11.30 1162 GLY B CA 1
ATOM 10467 C C . GLY B 1 162 ? 10.539 -16.627 -21.263 1.00 11.40 1162 GLY B C 1
ATOM 10468 O O . GLY B 1 162 ? 10.568 -16.418 -22.487 1.00 10.90 1162 GLY B O 1
ATOM 10472 N N . PHE B 1 163 ? 11.527 -16.188 -20.486 1.00 10.83 1163 PHE B N 1
ATOM 10473 C CA . PHE B 1 163 ? 12.619 -15.354 -20.968 1.00 10.59 1163 PHE B CA 1
ATOM 10474 C C . PHE B 1 163 ? 13.943 -15.783 -20.409 1.00 9.42 1163 PHE B C 1
ATOM 10475 O O . PHE B 1 163 ? 14.846 -14.958 -20.274 1.00 11.30 1163 PHE B O 1
ATOM 10492 N N . LEU B 1 164 ? 14.113 -17.085 -20.142 1.00 10.13 1164 LEU B N 1
ATOM 10493 C CA . LEU B 1 164 ? 15.437 -17.564 -19.818 1.00 11.04 1164 LEU B CA 1
ATOM 10494 C C . LEU B 1 164 ? 16.372 -17.277 -20.991 1.00 10.45 1164 LEU B C 1
ATOM 10495 O O . LEU B 1 164 ? 15.939 -17.403 -22.137 1.00 12.46 1164 LEU B O 1
ATOM 10511 N N . ALA B 1 165 ? 17.614 -16.938 -20.717 1.00 10.44 1165 ALA B N 1
ATOM 10512 C CA . ALA B 1 165 ? 18.561 -16.574 -21.757 1.00 10.96 1165 ALA B CA 1
ATOM 10513 C C . ALA B 1 165 ? 19.868 -17.310 -21.512 1.00 11.04 1165 ALA B C 1
ATOM 10514 O O . ALA B 1 165 ? 19.872 -18.354 -20.837 1.00 11.70 1165 ALA B O 1
ATOM 10521 N N . GLY B 1 166 ? 20.966 -16.824 -22.063 1.00 11.29 1166 GLY B N 1
ATOM 10522 C CA . GLY B 1 166 ? 22.285 -17.384 -21.923 1.00 10.89 1166 GLY B CA 1
ATOM 10523 C C . GLY B 1 166 ? 22.671 -18.270 -23.094 1.00 11.31 1166 GLY B C 1
ATOM 10524 O O . GLY B 1 166 ? 21.896 -18.502 -24.010 1.00 12.62 1166 GLY B O 1
ATOM 10528 N N . ASP B 1 167 ? 23.878 -18.800 -23.061 1.00 12.12 1167 ASP B N 1
ATOM 10529 C CA . ASP B 1 167 ? 24.435 -19.536 -24.173 1.00 11.53 1167 ASP B CA 1
ATOM 10530 C C . ASP B 1 167 ? 23.688 -20.799 -24.514 1.00 11.56 1167 ASP B C 1
ATOM 10531 O O . ASP B 1 167 ? 23.592 -21.135 -25.700 1.00 13.01 1167 ASP B O 1
ATOM 10540 N N . ASP B 1 168 ? 23.192 -21.536 -23.524 1.00 11.87 1168 ASP B N 1
ATOM 10541 C CA . ASP B 1 168 ? 22.540 -22.817 -23.809 1.00 12.48 1168 ASP B CA 1
ATOM 10542 C C . ASP B 1 168 ? 21.216 -22.573 -24.526 1.00 12.09 1168 ASP B C 1
ATOM 10543 O O . ASP B 1 168 ? 20.891 -23.243 -25.519 1.00 13.38 1168 ASP B O 1
ATOM 10552 N N . ILE B 1 169 ? 20.474 -21.584 -24.033 1.00 11.54 1169 ILE B N 1
ATOM 10553 C CA . ILE B 1 169 ? 19.206 -21.208 -24.645 1.00 11.45 1169 ILE B CA 1
ATOM 10554 C C . ILE B 1 169 ? 19.450 -20.756 -26.067 1.00 12.44 1169 ILE B C 1
ATOM 10555 O O . ILE B 1 169 ? 18.763 -21.117 -27.015 1.00 13.50 1169 ILE B O 1
ATOM 10571 N N . LYS B 1 170 ? 20.454 -19.904 -26.287 1.00 14.64 1170 LYS B N 1
ATOM 10572 C CA . LYS B 1 170 ? 20.736 -19.434 -27.654 1.00 13.56 1170 LYS B CA 1
ATOM 10573 C C . LYS B 1 170 ? 21.048 -20.602 -28.562 1.00 14.96 1170 LYS B C 1
ATOM 10574 O O . LYS B 1 170 ? 20.531 -20.737 -29.675 1.00 15.34 1170 LYS B O 1
ATOM 10593 N N . ALA B 1 171 ? 21.940 -21.486 -28.116 1.00 13.62 1171 ALA B N 1
ATOM 10594 C CA . ALA B 1 171 ? 22.384 -22.562 -28.984 1.00 14.57 1171 ALA B CA 1
ATOM 10595 C C . ALA B 1 171 ? 21.249 -23.513 -29.339 1.00 15.41 1171 ALA B C 1
ATOM 10596 O O . ALA B 1 171 ? 21.245 -24.128 -30.423 1.00 19.07 1171 ALA B O 1
ATOM 10603 N N . GLU B 1 172 ? 20.260 -23.690 -28.500 1.00 14.66 1172 GLU B N 1
ATOM 10604 C CA . GLU B 1 172 ? 19.085 -24.522 -28.776 1.00 14.58 1172 GLU B CA 1
ATOM 10605 C C . GLU B 1 172 ? 18.059 -23.834 -29.647 1.00 15.23 1172 GLU B C 1
ATOM 10606 O O . GLU B 1 172 ? 17.136 -24.486 -30.153 1.00 16.58 1172 GLU B O 1
ATOM 10618 N N . GLY B 1 173 ? 18.117 -22.525 -29.848 1.00 14.60 1173 GLY B N 1
ATOM 10619 C CA . GLY B 1 173 ? 17.074 -21.834 -30.591 1.00 14.67 1173 GLY B CA 1
ATOM 10620 C C . GLY B 1 173 ? 15.879 -21.481 -29.729 1.00 12.11 1173 GLY B C 1
ATOM 10621 O O . GLY B 1 173 ? 14.782 -21.245 -30.231 1.00 16.97 1173 GLY B O 1
ATOM 10625 N N . SER B 1 174 ? 16.042 -21.399 -28.409 1.00 11.97 1174 SER B N 1
ATOM 10626 C CA . SER B 1 174 ? 14.910 -21.224 -27.506 1.00 12.31 1174 SER B CA 1
ATOM 10627 C C . SER B 1 174 ? 14.795 -19.846 -26.908 1.00 12.10 1174 SER B C 1
ATOM 10628 O O . SER B 1 174 ? 14.179 -19.663 -25.828 1.00 13.78 1174 SER B O 1
ATOM 10636 N N . GLY B 1 175 ? 15.285 -18.810 -27.581 1.00 12.84 1175 GLY B N 1
ATOM 10637 C CA . GLY B 1 175 ? 15.173 -17.474 -27.019 1.00 11.91 1175 GLY B CA 1
ATOM 10638 C C . GLY B 1 175 ? 13.733 -16.957 -27.049 1.00 10.38 1175 GLY B C 1
ATOM 10639 O O . GLY B 1 175 ? 12.931 -17.324 -27.918 1.00 11.74 1175 GLY B O 1
ATOM 10643 N N . ASN B 1 176 ? 13.411 -16.081 -26.127 1.00 10.43 1176 ASN B N 1
ATOM 10644 C CA . ASN B 1 176 ? 12.170 -15.314 -26.145 1.00 10.45 1176 ASN B CA 1
ATOM 10645 C C . ASN B 1 176 ? 10.936 -16.191 -26.237 1.00 9.66 1176 ASN B C 1
ATOM 10646 O O . ASN B 1 176 ? 9.995 -15.892 -26.976 1.00 10.10 1176 ASN B O 1
ATOM 10657 N N . ALA B 1 177 ? 10.884 -17.252 -25.425 1.00 10.94 1177 ALA B N 1
ATOM 10658 C CA . ALA B 1 177 ? 9.748 -18.162 -25.414 1.00 10.48 1177 ALA B CA 1
ATOM 10659 C C . ALA B 1 177 ? 8.416 -17.406 -25.253 1.00 9.99 1177 ALA B C 1
ATOM 10660 O O . ALA B 1 177 ? 7.427 -17.707 -25.948 1.00 11.03 1177 ALA B O 1
ATOM 10667 N N . GLY B 1 178 ? 8.382 -16.441 -24.328 1.00 9.26 1178 GLY B N 1
ATOM 10668 C CA . GLY B 1 178 ? 7.089 -15.788 -24.134 1.00 8.65 1178 GLY B CA 1
ATOM 10669 C C . GLY B 1 178 ? 6.630 -14.981 -25.316 1.00 9.79 1178 GLY B C 1
ATOM 10670 O O . GLY B 1 178 ? 5.427 -14.881 -25.541 1.00 9.82 1178 GLY B O 1
ATOM 10674 N N . LEU B 1 179 ? 7.525 -14.413 -26.100 1.00 10.38 1179 LEU B N 1
ATOM 10675 C CA . LEU B 1 179 ? 7.121 -13.702 -27.325 1.00 9.57 1179 LEU B CA 1
ATOM 10676 C C . LEU B 1 179 ? 6.603 -14.735 -28.332 1.00 9.87 1179 LEU B C 1
ATOM 10677 O O . LEU B 1 179 ? 5.697 -14.369 -29.096 1.00 10.65 1179 LEU B O 1
ATOM 10693 N N . LYS B 1 180 ? 7.207 -15.906 -28.349 1.00 9.97 1180 LYS B N 1
ATOM 10694 C CA . LYS B 1 180 ? 6.725 -16.966 -29.249 1.00 10.24 1180 LYS B CA 1
ATOM 10695 C C . LYS B 1 180 ? 5.347 -17.418 -28.839 1.00 9.93 1180 LYS B C 1
ATOM 10696 O O . LYS B 1 180 ? 4.505 -17.747 -29.674 1.00 11.98 1180 LYS B O 1
ATOM 10715 N N . ASP B 1 181 ? 5.037 -17.448 -27.536 1.00 10.72 1181 ASP B N 1
ATOM 10716 C CA . ASP B 1 181 ? 3.696 -17.725 -27.059 1.00 9.95 1181 ASP B CA 1
ATOM 10717 C C . ASP B 1 181 ? 2.718 -16.707 -27.639 1.00 10.93 1181 ASP B C 1
ATOM 10718 O O . ASP B 1 181 ? 1.653 -17.046 -28.154 1.00 11.36 1181 ASP B O 1
ATOM 10727 N N . GLN B 1 182 ? 3.104 -15.427 -27.533 1.00 10.33 1182 GLN B N 1
ATOM 10728 C CA . GLN B 1 182 ? 2.268 -14.350 -28.071 1.00 10.13 1182 GLN B CA 1
ATOM 10729 C C . GLN B 1 182 ? 2.039 -14.526 -29.573 1.00 10.35 1182 GLN B C 1
ATOM 10730 O O . GLN B 1 182 ? 0.895 -14.367 -30.051 1.00 10.02 1182 GLN B O 1
ATOM 10744 N N . ARG B 1 183 ? 3.123 -14.827 -30.290 1.00 9.74 1183 ARG B N 1
ATOM 10745 C CA . ARG B 1 183 ? 3.050 -14.981 -31.728 1.00 8.73 1183 ARG B CA 1
ATOM 10746 C C . ARG B 1 183 ? 2.108 -16.140 -32.130 1.00 9.56 1183 ARG B C 1
ATOM 10747 O O . ARG B 1 183 ? 1.328 -16.059 -33.094 1.00 10.77 1183 ARG B O 1
ATOM 10768 N N . LEU B 1 184 ? 2.234 -17.250 -31.407 1.00 10.69 1184 LEU B N 1
ATOM 10769 C CA . LEU B 1 184 ? 1.360 -18.401 -31.671 1.00 10.88 1184 LEU B CA 1
ATOM 10770 C C . LEU B 1 184 ? -0.102 -18.005 -31.423 1.00 11.31 1184 LEU B C 1
ATOM 10771 O O . LEU B 1 184 ? -1.031 -18.400 -32.133 1.00 12.49 1184 LEU B O 1
ATOM 10787 N N . GLY B 1 185 ? -0.349 -17.205 -30.372 1.00 11.20 1185 GLY B N 1
ATOM 10788 C CA . GLY B 1 185 ? -1.690 -16.688 -30.118 1.00 10.86 1185 GLY B CA 1
ATOM 10789 C C . GLY B 1 185 ? -2.223 -15.817 -31.241 1.00 10.27 1185 GLY B C 1
ATOM 10790 O O . GLY B 1 185 ? -3.409 -15.898 -31.568 1.00 11.97 1185 GLY B O 1
ATOM 10794 N N . MET B 1 186 ? -1.362 -14.995 -31.829 1.00 11.45 1186 MET B N 1
ATOM 10795 C CA . MET B 1 186 ? -1.722 -14.189 -32.988 1.00 11.25 1186 MET B CA 1
ATOM 10796 C C . MET B 1 186 ? -2.115 -15.070 -34.160 1.00 11.85 1186 MET B C 1
ATOM 10797 O O . MET B 1 186 ? -3.071 -14.779 -34.882 1.00 11.15 1186 MET B O 1
ATOM 10811 N N . GLN B 1 187 ? -1.365 -16.161 -34.341 1.00 11.46 1187 GLN B N 1
ATOM 10812 C CA . GLN B 1 187 ? -1.708 -17.130 -35.380 1.00 11.44 1187 GLN B CA 1
ATOM 10813 C C . GLN B 1 187 ? -3.033 -17.836 -35.098 1.00 11.11 1187 GLN B C 1
ATOM 10814 O O . GLN B 1 187 ? -3.834 -18.057 -36.038 1.00 11.80 1187 GLN B O 1
ATOM 10828 N N . TRP B 1 188 ? -3.301 -18.131 -33.848 1.00 10.99 1188 TRP B N 1
ATOM 10829 C CA . TRP B 1 188 ? -4.552 -18.718 -33.394 1.00 11.26 1188 TRP B CA 1
ATOM 10830 C C . TRP B 1 188 ? -5.710 -17.773 -33.773 1.00 12.05 1188 TRP B C 1
ATOM 10831 O O . TRP B 1 188 ? -6.749 -18.192 -34.271 1.00 12.82 1188 TRP B O 1
ATOM 10852 N N . VAL B 1 189 ? -5.505 -16.479 -33.548 1.00 11.25 1189 VAL B N 1
ATOM 10853 C CA . VAL B 1 189 ? -6.523 -15.498 -33.908 1.00 10.99 1189 VAL B CA 1
ATOM 10854 C C . VAL B 1 189 ? -6.727 -15.518 -35.420 1.00 10.75 1189 VAL B C 1
ATOM 10855 O O . VAL B 1 189 ? -7.901 -15.544 -35.875 1.00 12.55 1189 VAL B O 1
ATOM 10868 N N . ALA B 1 190 ? -5.668 -15.512 -36.199 1.00 11.44 1190 ALA B N 1
ATOM 10869 C CA . ALA B 1 190 ? -5.806 -15.559 -37.645 1.00 11.53 1190 ALA B CA 1
ATOM 10870 C C . ALA B 1 190 ? -6.692 -16.730 -38.085 1.00 12.86 1190 ALA B C 1
ATOM 10871 O O . ALA B 1 190 ? -7.567 -16.611 -38.947 1.00 14.28 1190 ALA B O 1
ATOM 10878 N N . ASP B 1 191 ? -6.448 -17.886 -37.451 1.00 13.24 1191 ASP B N 1
ATOM 10879 C CA . ASP B 1 191 ? -7.101 -19.106 -37.904 1.00 12.62 1191 ASP B CA 1
ATOM 10880 C C . ASP B 1 191 ? -8.509 -19.260 -37.314 1.00 12.27 1191 ASP B C 1
ATOM 10881 O O . ASP B 1 191 ? -9.342 -19.930 -37.943 1.00 14.29 1191 ASP B O 1
ATOM 10890 N N . ASN B 1 192 ? -8.741 -18.725 -36.115 1.00 12.56 1192 ASN B N 1
ATOM 10891 C CA . ASN B 1 192 ? -9.946 -19.075 -35.388 1.00 11.75 1192 ASN B CA 1
ATOM 10892 C C . ASN B 1 192 ? -10.913 -17.923 -35.130 1.00 12.60 1192 ASN B C 1
ATOM 10893 O O . ASN B 1 192 ? -12.072 -18.205 -34.766 1.00 14.00 1192 ASN B O 1
ATOM 10904 N N . ILE B 1 193 ? -10.532 -16.666 -35.228 1.00 12.22 1193 ILE B N 1
ATOM 10905 C CA . ILE B 1 193 ? -11.395 -15.628 -34.692 1.00 10.77 1193 ILE B CA 1
ATOM 10906 C C . ILE B 1 193 ? -12.654 -15.415 -35.504 1.00 13.40 1193 ILE B C 1
ATOM 10907 O O . ILE B 1 193 ? -13.642 -14.907 -35.002 1.00 13.06 1193 ILE B O 1
ATOM 10923 N N . ALA B 1 194 ? -12.647 -15.797 -36.776 1.00 13.27 1194 ALA B N 1
ATOM 10924 C CA . ALA B 1 194 ? -13.831 -15.591 -37.600 1.00 12.58 1194 ALA B CA 1
ATOM 10925 C C . ALA B 1 194 ? -15.082 -16.233 -36.998 1.00 13.98 1194 ALA B C 1
ATOM 10926 O O . ALA B 1 194 ? -16.185 -15.672 -37.014 1.00 16.75 1194 ALA B O 1
ATOM 10933 N N . GLY B 1 195 ? -14.902 -17.418 -36.410 1.00 14.16 1195 GLY B N 1
ATOM 10934 C CA . GLY B 1 195 ? -16.094 -18.099 -35.913 1.00 13.94 1195 GLY B CA 1
ATOM 10935 C C . GLY B 1 195 ? -16.677 -17.453 -34.665 1.00 12.57 1195 GLY B C 1
ATOM 10936 O O . GLY B 1 195 ? -17.789 -17.813 -34.244 1.00 16.50 1195 GLY B O 1
ATOM 10940 N N . PHE B 1 196 ? -15.919 -16.510 -34.074 1.00 13.41 1196 PHE B N 1
ATOM 10941 C CA . PHE B 1 196 ? -16.385 -15.754 -32.920 1.00 14.77 1196 PHE B CA 1
ATOM 10942 C C . PHE B 1 196 ? -17.035 -14.435 -33.342 1.00 12.53 1196 PHE B C 1
ATOM 10943 O O . PHE B 1 196 ? -17.590 -13.753 -32.483 1.00 14.43 1196 PHE B O 1
ATOM 10960 N N . GLY B 1 197 ? -16.963 -14.077 -34.615 1.00 13.52 1197 GLY B N 1
ATOM 10961 C CA . GLY B 1 197 ? -17.467 -12.800 -35.086 1.00 13.76 1197 GLY B CA 1
ATOM 10962 C C . GLY B 1 197 ? -16.398 -11.796 -35.433 1.00 12.70 1197 GLY B C 1
ATOM 10963 O O . GLY B 1 197 ? -16.744 -10.652 -35.687 1.00 12.75 1197 GLY B O 1
ATOM 10967 N N . GLY B 1 198 ? -15.124 -12.175 -35.403 1.00 12.04 1198 GLY B N 1
ATOM 10968 C CA . GLY B 1 198 ? -14.031 -11.280 -35.694 1.00 12.38 1198 GLY B CA 1
ATOM 10969 C C . GLY B 1 198 ? -13.535 -11.359 -37.124 1.00 12.03 1198 GLY B C 1
ATOM 10970 O O . GLY B 1 198 ? -13.648 -12.403 -37.789 1.00 16.08 1198 GLY B O 1
ATOM 10974 N N . ASP B 1 199 ? -12.914 -10.274 -37.582 1.00 13.54 1199 ASP B N 1
ATOM 10975 C CA . ASP B 1 199 ? -12.311 -10.214 -38.907 1.00 12.62 1199 ASP B CA 1
ATOM 10976 C C . ASP B 1 199 ? -10.802 -10.379 -38.736 1.00 11.49 1199 ASP B C 1
ATOM 10977 O O . ASP B 1 199 ? -10.185 -9.444 -38.200 1.00 12.40 1199 ASP B O 1
ATOM 10986 N N . PRO B 1 200 ? -10.213 -11.491 -39.106 1.00 13.90 1200 PRO B N 1
ATOM 10987 C CA . PRO B 1 200 ? -8.776 -11.668 -38.862 1.00 12.37 1200 PRO B CA 1
ATOM 10988 C C . PRO B 1 200 ? -7.928 -10.668 -39.641 1.00 12.65 1200 PRO B C 1
ATOM 10989 O O . PRO B 1 200 ? -6.763 -10.471 -39.304 1.00 13.23 1200 PRO B O 1
ATOM 11000 N N . SER B 1 201 ? -8.486 -10.031 -40.667 1.00 11.57 1201 SER B N 1
ATOM 11001 C CA . SER B 1 201 ? -7.747 -9.030 -41.422 1.00 13.31 1201 SER B CA 1
ATOM 11002 C C . SER B 1 201 ? -7.836 -7.670 -40.740 1.00 12.97 1201 SER B C 1
ATOM 11003 O O . SER B 1 201 ? -7.282 -6.697 -41.231 1.00 12.98 1201 SER B O 1
ATOM 11011 N N . LYS B 1 202 ? -8.506 -7.537 -39.593 1.00 11.58 1202 LYS B N 1
ATOM 11012 C CA . LYS B 1 202 ? -8.585 -6.262 -38.897 1.00 10.48 1202 LYS B CA 1
ATOM 11013 C C . LYS B 1 202 ? -8.171 -6.409 -37.435 1.00 9.68 1202 LYS B C 1
ATOM 11014 O O . LYS B 1 202 ? -8.852 -6.012 -36.481 1.00 11.94 1202 LYS B O 1
ATOM 11033 N N . VAL B 1 203 ? -6.990 -6.973 -37.191 1.00 10.50 1203 VAL B N 1
ATOM 11034 C CA . VAL B 1 203 ? -6.453 -7.122 -35.856 1.00 9.92 1203 VAL B CA 1
ATOM 11035 C C . VAL B 1 203 ? -5.486 -5.977 -35.556 1.00 9.80 1203 VAL B C 1
ATOM 11036 O O . VAL B 1 203 ? -4.556 -5.713 -36.325 1.00 11.14 1203 VAL B O 1
ATOM 11049 N N . THR B 1 204 ? -5.762 -5.291 -34.454 1.00 9.57 1204 THR B N 1
ATOM 11050 C CA . THR B 1 204 ? -4.857 -4.312 -33.886 1.00 9.67 1204 THR B CA 1
ATOM 11051 C C . THR B 1 204 ? -4.231 -4.932 -32.654 1.00 9.32 1204 THR B C 1
ATOM 11052 O O . THR B 1 204 ? -4.980 -5.368 -31.741 1.00 11.17 1204 THR B O 1
ATOM 11063 N N . ILE B 1 205 ? -2.902 -5.001 -32.591 1.00 9.46 1205 ILE B N 1
ATOM 11064 C CA . ILE B 1 205 ? -2.265 -5.536 -31.381 1.00 8.87 1205 ILE B CA 1
ATOM 11065 C C . ILE B 1 205 ? -1.982 -4.358 -30.465 1.00 9.41 1205 ILE B C 1
ATOM 11066 O O . ILE B 1 205 ? -1.596 -3.270 -30.918 1.00 9.73 1205 ILE B O 1
ATOM 11082 N N . PHE B 1 206 ? -2.200 -4.516 -29.158 1.00 9.49 1206 PHE B N 1
ATOM 11083 C CA . PHE B 1 206 ? -1.971 -3.417 -28.236 1.00 8.56 1206 PHE B CA 1
ATOM 11084 C C . PHE B 1 206 ? -1.507 -3.982 -26.898 1.00 8.29 1206 PHE B C 1
ATOM 11085 O O . PHE B 1 206 ? -1.823 -5.124 -26.552 1.00 9.73 1206 PHE B O 1
ATOM 11102 N N . GLY B 1 207 ? -0.751 -3.161 -26.151 1.00 9.73 1207 GLY B N 1
ATOM 11103 C CA . GLY B 1 207 ? -0.268 -3.653 -24.855 1.00 9.38 1207 GLY B CA 1
ATOM 11104 C C . GLY B 1 207 ? 0.293 -2.462 -24.085 1.00 9.15 1207 GLY B C 1
ATOM 11105 O O . GLY B 1 207 ? 0.512 -1.401 -24.678 1.00 9.79 1207 GLY B O 1
ATOM 11109 N N . GLU B 1 208 ? 0.486 -2.674 -22.802 1.00 8.94 1208 GLU B N 1
ATOM 11110 C CA . GLU B 1 208 ? 1.053 -1.636 -21.938 1.00 9.53 1208 GLU B CA 1
ATOM 11111 C C . GLU B 1 208 ? 2.318 -2.175 -21.290 1.00 9.27 1208 GLU B C 1
ATOM 11112 O O . GLU B 1 208 ? 2.381 -3.321 -20.872 1.00 10.08 1208 GLU B O 1
ATOM 11124 N N . SER B 1 209 ? 3.325 -1.301 -21.227 1.00 9.62 1209 SER B N 1
ATOM 11125 C CA . SER B 1 209 ? 4.588 -1.542 -20.555 1.00 8.83 1209 SER B CA 1
ATOM 11126 C C . SER B 1 209 ? 5.232 -2.764 -21.178 1.00 8.92 1209 SER B C 1
ATOM 11127 O O . SER B 1 209 ? 5.572 -2.680 -22.368 1.00 9.65 1209 SER B O 1
ATOM 11135 N N . ALA B 1 210 ? 5.421 -3.891 -20.489 1.00 9.06 1210 ALA B N 1
ATOM 11136 C CA . ALA B 1 210 ? 6.039 -5.044 -21.175 1.00 9.33 1210 ALA B CA 1
ATOM 11137 C C . ALA B 1 210 ? 5.206 -5.479 -22.382 1.00 8.42 1210 ALA B C 1
ATOM 11138 O O . ALA B 1 210 ? 5.728 -6.001 -23.370 1.00 9.62 1210 ALA B O 1
ATOM 11145 N N . GLY B 1 211 ? 3.908 -5.259 -22.346 1.00 9.27 1211 GLY B N 1
ATOM 11146 C CA . GLY B 1 211 ? 3.006 -5.568 -23.456 1.00 8.99 1211 GLY B CA 1
ATOM 11147 C C . GLY B 1 211 ? 3.176 -4.580 -24.587 1.00 8.46 1211 GLY B C 1
ATOM 11148 O O . GLY B 1 211 ? 3.014 -4.977 -25.757 1.00 9.41 1211 GLY B O 1
ATOM 11152 N N . SER B 1 212 ? 3.506 -3.335 -24.260 1.00 8.73 1212 SER B N 1
ATOM 11153 C CA . SER B 1 212 ? 3.783 -2.334 -25.311 1.00 8.23 1212 SER B CA 1
ATOM 11154 C C . SER B 1 212 ? 5.093 -2.648 -26.007 1.00 8.17 1212 SER B C 1
ATOM 11155 O O . SER B 1 212 ? 5.217 -2.610 -27.243 1.00 9.40 1212 SER B O 1
ATOM 11163 N N . MET B 1 213 ? 6.142 -2.975 -25.232 1.00 9.03 1213 MET B N 1
ATOM 11164 C CA . MET B 1 213 ? 7.429 -3.388 -25.763 1.00 9.39 1213 MET B CA 1
ATOM 11165 C C . MET B 1 213 ? 7.240 -4.661 -26.564 1.00 8.60 1213 MET B C 1
ATOM 11166 O O . MET B 1 213 ? 7.875 -4.830 -27.617 1.00 9.89 1213 MET B O 1
ATOM 11180 N N . SER B 1 214 ? 6.327 -5.529 -26.129 1.00 9.09 1214 SER B N 1
ATOM 11181 C CA . SER B 1 214 ? 6.019 -6.723 -26.926 1.00 8.97 1214 SER B CA 1
ATOM 11182 C C . SER B 1 214 ? 5.453 -6.349 -28.286 1.00 8.82 1214 SER B C 1
ATOM 11183 O O . SER B 1 214 ? 5.828 -6.967 -29.303 1.00 10.31 1214 SER B O 1
ATOM 11191 N N . VAL B 1 215 ? 4.538 -5.389 -28.338 1.00 9.30 1215 VAL B N 1
ATOM 11192 C CA . VAL B 1 215 ? 4.024 -4.906 -29.630 1.00 9.65 1215 VAL B CA 1
ATOM 11193 C C . VAL B 1 215 ? 5.188 -4.470 -30.518 1.00 9.04 1215 VAL B C 1
ATOM 11194 O O . VAL B 1 215 ? 5.234 -4.852 -31.698 1.00 10.28 1215 VAL B O 1
ATOM 11207 N N . LEU B 1 216 ? 6.144 -3.713 -29.982 1.00 9.73 1216 LEU B N 1
ATOM 11208 C CA . LEU B 1 216 ? 7.299 -3.346 -30.798 1.00 9.27 1216 LEU B CA 1
ATOM 11209 C C . LEU B 1 216 ? 7.993 -4.607 -31.292 1.00 8.91 1216 LEU B C 1
ATOM 11210 O O . LEU B 1 216 ? 8.399 -4.709 -32.460 1.00 9.56 1216 LEU B O 1
ATOM 11226 N N . CYS B 1 217 ? 8.212 -5.530 -30.373 1.00 9.53 1217 CYS B N 1
ATOM 11227 C CA . CYS B 1 217 ? 8.913 -6.751 -30.771 1.00 9.74 1217 CYS B CA 1
ATOM 11228 C C . CYS B 1 217 ? 8.181 -7.450 -31.898 1.00 9.64 1217 CYS B C 1
ATOM 11229 O O . CYS B 1 217 ? 8.811 -8.019 -32.781 1.00 10.38 1217 CYS B O 1
ATOM 11236 N N . HIS B 1 218 ? 6.850 -7.394 -31.916 1.00 10.54 1218 HIS B N 1
ATOM 11237 C CA . HIS B 1 218 ? 6.082 -7.987 -32.984 1.00 10.04 1218 HIS B CA 1
ATOM 11238 C C . HIS B 1 218 ? 6.253 -7.237 -34.304 1.00 10.36 1218 HIS B C 1
ATOM 11239 O O . HIS B 1 218 ? 6.118 -7.858 -35.387 1.00 10.00 1218 HIS B O 1
ATOM 11253 N N . LEU B 1 219 ? 6.550 -5.949 -34.265 1.00 10.52 1219 LEU B N 1
ATOM 11254 C CA . LEU B 1 219 ? 6.856 -5.178 -35.468 1.00 10.10 1219 LEU B CA 1
ATOM 11255 C C . LEU B 1 219 ? 8.187 -5.581 -36.074 1.00 10.60 1219 LEU B C 1
ATOM 11256 O O . LEU B 1 219 ? 8.296 -5.635 -37.316 1.00 11.17 1219 LEU B O 1
ATOM 11272 N N . ILE B 1 220 ? 9.180 -5.842 -35.232 1.00 9.39 1220 ILE B N 1
ATOM 11273 C CA . ILE B 1 220 ? 10.509 -6.168 -35.748 1.00 10.59 1220 ILE B CA 1
ATOM 11274 C C . ILE B 1 220 ? 10.745 -7.668 -35.882 1.00 10.45 1220 ILE B C 1
ATOM 11275 O O . ILE B 1 220 ? 11.801 -8.081 -36.381 1.00 11.65 1220 ILE B O 1
ATOM 11291 N N . TRP B 1 221 ? 9.841 -8.495 -35.434 1.00 10.65 1221 TRP B N 1
ATOM 11292 C CA . TRP B 1 221 ? 9.931 -9.932 -35.469 1.00 10.06 1221 TRP B CA 1
ATOM 11293 C C . TRP B 1 221 ? 10.190 -10.408 -36.900 1.00 10.25 1221 TRP B C 1
ATOM 11294 O O . TRP B 1 221 ? 9.528 -9.947 -37.834 1.00 11.59 1221 TRP B O 1
ATOM 11315 N N . ASN B 1 222 ? 11.134 -11.325 -37.052 1.00 10.95 1222 ASN B N 1
ATOM 11316 C CA . ASN B 1 222 ? 11.479 -11.857 -38.370 1.00 10.72 1222 ASN B CA 1
ATOM 11317 C C . ASN B 1 222 ? 11.749 -10.714 -39.342 1.00 10.11 1222 ASN B C 1
ATOM 11318 O O . ASN B 1 222 ? 11.316 -10.745 -40.489 1.00 12.19 1222 ASN B O 1
ATOM 11329 N N . ASP B 1 223 ? 12.482 -9.719 -38.858 1.00 11.17 1223 ASP B N 1
ATOM 11330 C CA . ASP B 1 223 ? 12.867 -8.506 -39.580 1.00 10.95 1223 ASP B CA 1
ATOM 11331 C C . ASP B 1 223 ? 11.703 -7.753 -40.240 1.00 12.11 1223 ASP B C 1
ATOM 11332 O O . ASP B 1 223 ? 11.887 -7.060 -41.240 1.00 13.55 1223 ASP B O 1
ATOM 11341 N N . GLY B 1 224 ? 10.545 -7.915 -39.615 1.00 11.47 1224 GLY B N 1
ATOM 11342 C CA . GLY B 1 224 ? 9.345 -7.206 -39.931 1.00 12.48 1224 GLY B CA 1
ATOM 11343 C C . GLY B 1 224 ? 8.409 -7.963 -40.856 1.00 11.99 1224 GLY B C 1
ATOM 11344 O O . GLY B 1 224 ? 7.419 -7.405 -41.333 1.00 13.96 1224 GLY B O 1
ATOM 11348 N N . ASP B 1 225 ? 8.688 -9.214 -41.145 1.00 13.08 1225 ASP B N 1
ATOM 11349 C CA . ASP B 1 225 ? 7.750 -10.064 -41.881 1.00 15.35 1225 ASP B CA 1
ATOM 11350 C C . ASP B 1 225 ? 6.686 -10.547 -40.916 1.00 13.82 1225 ASP B C 1
ATOM 11351 O O . ASP B 1 225 ? 6.887 -11.461 -40.118 1.00 16.94 1225 ASP B O 1
ATOM 11360 N N . ASN B 1 226 ? 5.508 -9.928 -41.007 1.00 12.69 1226 ASN B N 1
ATOM 11361 C CA . ASN B 1 226 ? 4.425 -10.282 -40.102 1.00 12.94 1226 ASN B CA 1
ATOM 11362 C C . ASN B 1 226 ? 3.386 -11.159 -40.760 1.00 13.41 1226 ASN B C 1
ATOM 11363 O O . ASN B 1 226 ? 2.231 -11.233 -40.323 1.00 17.35 1226 ASN B O 1
ATOM 11374 N N . THR B 1 227 ? 3.784 -11.881 -41.805 1.00 14.00 1227 THR B N 1
ATOM 11375 C CA . THR B 1 227 ? 2.883 -12.715 -42.587 1.00 16.65 1227 THR B CA 1
ATOM 11376 C C . THR B 1 227 ? 2.707 -14.098 -41.986 1.00 14.30 1227 THR B C 1
ATOM 11377 O O . THR B 1 227 ? 3.577 -14.697 -41.377 1.00 18.66 1227 THR B O 1
ATOM 11388 N N . TYR B 1 228 ? 1.494 -14.597 -42.206 1.00 14.67 1228 TYR B N 1
ATOM 11389 C CA . TYR B 1 228 ? 1.096 -15.933 -41.796 1.00 13.49 1228 TYR B CA 1
ATOM 11390 C C . TYR B 1 228 ? 0.096 -16.426 -42.843 1.00 12.85 1228 TYR B C 1
ATOM 11391 O O . TYR B 1 228 ? -0.882 -15.721 -43.071 1.00 14.30 1228 TYR B O 1
ATOM 11409 N N . LYS B 1 229 ? 0.396 -17.564 -43.442 1.00 15.24 1229 LYS B N 1
ATOM 11410 C CA . LYS B 1 229 ? -0.484 -18.060 -44.489 1.00 14.20 1229 LYS B CA 1
ATOM 11411 C C . LYS B 1 229 ? -0.801 -16.990 -45.533 1.00 16.06 1229 LYS B C 1
ATOM 11412 O O . LYS B 1 229 ? -1.933 -16.832 -46.013 1.00 18.29 1229 LYS B O 1
ATOM 11431 N N . GLY B 1 230 ? 0.226 -16.197 -45.868 1.00 15.97 1230 GLY B N 1
ATOM 11432 C CA . GLY B 1 230 ? 0.120 -15.248 -46.920 1.00 16.18 1230 GLY B CA 1
ATOM 11433 C C . GLY B 1 230 ? -0.522 -13.923 -46.618 1.00 17.12 1230 GLY B C 1
ATOM 11434 O O . GLY B 1 230 ? -0.680 -13.116 -47.547 1.00 19.71 1230 GLY B O 1
ATOM 11438 N N . LYS B 1 231 ? -0.895 -13.706 -45.355 1.00 16.00 1231 LYS B N 1
ATOM 11439 C CA . LYS B 1 231 ? -1.600 -12.518 -44.914 1.00 15.68 1231 LYS B CA 1
ATOM 11440 C C . LYS B 1 231 ? -0.977 -11.914 -43.671 1.00 14.12 1231 LYS B C 1
ATOM 11441 O O . LYS B 1 231 ? -0.557 -12.666 -42.816 1.00 16.50 1231 LYS B O 1
ATOM 11460 N N . PRO B 1 232 ? -0.952 -10.603 -43.535 1.00 13.24 1232 PRO B N 1
ATOM 11461 C CA . PRO B 1 232 ? -0.439 -10.031 -42.291 1.00 12.50 1232 PRO B CA 1
ATOM 11462 C C . PRO B 1 232 ? -1.234 -10.476 -41.071 1.00 11.70 1232 PRO B C 1
ATOM 11463 O O . PRO B 1 232 ? -2.461 -10.570 -41.085 1.00 14.13 1232 PRO B O 1
ATOM 11474 N N . LEU B 1 233 ? -0.494 -10.721 -39.995 1.00 12.39 1233 LEU B N 1
ATOM 11475 C CA . LEU B 1 233 ? -1.080 -11.106 -38.727 1.00 12.41 1233 LEU B CA 1
ATOM 11476 C C . LEU B 1 233 ? -1.771 -9.978 -37.975 1.00 13.11 1233 LEU B C 1
ATOM 11477 O O . LEU B 1 233 ? -2.557 -10.207 -37.027 1.00 13.14 1233 LEU B O 1
ATOM 11493 N N . PHE B 1 234 ? -1.482 -8.742 -38.339 1.00 11.11 1234 PHE B N 1
ATOM 11494 C CA . PHE B 1 234 ? -2.102 -7.573 -37.714 1.00 11.27 1234 PHE B CA 1
ATOM 11495 C C . PHE B 1 234 ? -1.980 -6.393 -38.674 1.00 10.37 1234 PHE B C 1
ATOM 11496 O O . PHE B 1 234 ? -1.091 -6.430 -39.532 1.00 11.73 1234 PHE B O 1
ATOM 11513 N N . ARG B 1 235 ? -2.823 -5.385 -38.503 1.00 9.44 1235 ARG B N 1
ATOM 11514 C CA . ARG B 1 235 ? -2.862 -4.274 -39.417 1.00 9.48 1235 ARG B CA 1
ATOM 11515 C C . ARG B 1 235 ? -2.585 -2.936 -38.715 1.00 9.74 1235 ARG B C 1
ATOM 11516 O O . ARG B 1 235 ? -2.576 -1.899 -39.377 1.00 10.88 1235 ARG B O 1
ATOM 11537 N N . ALA B 1 236 ? -2.370 -2.963 -37.394 1.00 10.03 1236 ALA B N 1
ATOM 11538 C CA . ALA B 1 236 ? -2.127 -1.755 -36.631 1.00 11.26 1236 ALA B CA 1
ATOM 11539 C C . ALA B 1 236 ? -1.541 -2.146 -35.279 1.00 9.62 1236 ALA B C 1
ATOM 11540 O O . ALA B 1 236 ? -1.768 -3.279 -34.852 1.00 10.02 1236 ALA B O 1
ATOM 11547 N N . GLY B 1 237 ? -0.845 -1.221 -34.633 1.00 9.82 1237 GLY B N 1
ATOM 11548 C CA . GLY B 1 237 ? -0.364 -1.425 -33.291 1.00 9.78 1237 GLY B CA 1
ATOM 11549 C C . GLY B 1 237 ? -0.575 -0.236 -32.376 1.00 8.80 1237 GLY B C 1
ATOM 11550 O O . GLY B 1 237 ? -0.526 0.895 -32.862 1.00 10.62 1237 GLY B O 1
ATOM 11554 N N . ILE B 1 238 ? -0.814 -0.471 -31.097 1.00 9.19 1238 ILE B N 1
ATOM 11555 C CA . ILE B 1 238 ? -0.904 0.539 -30.060 1.00 9.24 1238 ILE B CA 1
ATOM 11556 C C . ILE B 1 238 ? 0.029 0.176 -28.906 1.00 9.50 1238 ILE B C 1
ATOM 11557 O O . ILE B 1 238 ? -0.077 -0.910 -28.332 1.00 10.53 1238 ILE B O 1
ATOM 11573 N N . MET B 1 239 ? 0.917 1.119 -28.611 1.00 9.88 1239 MET B N 1
ATOM 11574 C CA . MET B 1 239 ? 1.964 0.976 -27.600 1.00 10.03 1239 MET B CA 1
ATOM 11575 C C . MET B 1 239 ? 1.720 1.933 -26.447 1.00 9.05 1239 MET B C 1
ATOM 11576 O O . MET B 1 239 ? 2.019 3.114 -26.558 1.00 9.70 1239 MET B O 1
ATOM 11590 N N . GLN B 1 240 ? 1.189 1.457 -25.335 1.00 8.42 1240 GLN B N 1
ATOM 11591 C CA . GLN B 1 240 ? 1.012 2.216 -24.111 1.00 9.09 1240 GLN B CA 1
ATOM 11592 C C . GLN B 1 240 ? 2.286 2.061 -23.281 1.00 9.14 1240 GLN B C 1
ATOM 11593 O O . GLN B 1 240 ? 2.376 1.066 -22.530 1.00 10.66 1240 GLN B O 1
ATOM 11607 N N . SER B 1 241 ? 3.214 2.986 -23.357 1.00 10.16 1241 SER B N 1
ATOM 11608 C CA . SER B 1 241 ? 4.446 3.009 -22.551 1.00 9.10 1241 SER B CA 1
ATOM 11609 C C . SER B 1 241 ? 5.433 1.917 -22.893 1.00 9.87 1241 SER B C 1
ATOM 11610 O O . SER B 1 241 ? 5.470 0.856 -22.246 1.00 11.84 1241 SER B O 1
ATOM 11618 N N . GLY B 1 242 ? 6.243 2.136 -23.901 1.00 10.84 1242 GLY B N 1
ATOM 11619 C CA . GLY B 1 242 ? 7.314 1.214 -24.257 1.00 12.50 1242 GLY B CA 1
ATOM 11620 C C . GLY B 1 242 ? 7.413 0.920 -25.747 1.00 10.77 1242 GLY B C 1
ATOM 11621 O O . GLY B 1 242 ? 6.411 0.690 -26.410 1.00 11.21 1242 GLY B O 1
ATOM 11625 N N . ALA B 1 243 ? 8.634 0.947 -26.266 1.00 11.17 1243 ALA B N 1
ATOM 11626 C CA . ALA B 1 243 ? 8.936 0.570 -27.633 1.00 10.58 1243 ALA B CA 1
ATOM 11627 C C . ALA B 1 243 ? 10.095 -0.409 -27.589 1.00 9.45 1243 ALA B C 1
ATOM 11628 O O . ALA B 1 243 ? 9.950 -1.509 -27.046 1.00 10.60 1243 ALA B O 1
ATOM 11635 N N . MET B 1 244 ? 11.268 -0.060 -28.138 1.00 10.54 1244 MET B N 1
ATOM 11636 C CA . MET B 1 244 ? 12.360 -1.018 -28.185 1.00 10.69 1244 MET B CA 1
ATOM 11637 C C . MET B 1 244 ? 12.781 -1.471 -26.793 1.00 10.61 1244 MET B C 1
ATOM 11638 O O . MET B 1 244 ? 12.836 -0.671 -25.876 1.00 12.15 1244 MET B O 1
ATOM 11652 N N . VAL B 1 245 ? 13.138 -2.745 -26.689 1.00 9.92 1245 VAL B N 1
ATOM 11653 C CA . VAL B 1 245 ? 13.798 -3.212 -25.472 1.00 10.38 1245 VAL B CA 1
ATOM 11654 C C . VAL B 1 245 ? 15.278 -2.881 -25.579 1.00 8.90 1245 VAL B C 1
ATOM 11655 O O . VAL B 1 245 ? 15.888 -3.290 -26.563 1.00 10.83 1245 VAL B O 1
ATOM 11668 N N . PRO B 1 246 ? 15.860 -2.150 -24.634 1.00 9.64 1246 PRO B N 1
ATOM 11669 C CA . PRO B 1 246 ? 17.287 -1.782 -24.718 1.00 9.33 1246 PRO B CA 1
ATOM 11670 C C . PRO B 1 246 ? 18.139 -2.912 -24.163 1.00 10.15 1246 PRO B C 1
ATOM 11671 O O . PRO B 1 246 ? 18.708 -2.823 -23.068 1.00 11.20 1246 PRO B O 1
ATOM 11682 N N . SER B 1 247 ? 18.213 -4.009 -24.898 1.00 10.71 1247 SER B N 1
ATOM 11683 C CA . SER B 1 247 ? 18.818 -5.228 -24.421 1.00 10.25 1247 SER B CA 1
ATOM 11684 C C . SER B 1 247 ? 19.883 -5.799 -25.351 1.00 9.77 1247 SER B C 1
ATOM 11685 O O . SER B 1 247 ? 19.727 -5.832 -26.579 1.00 10.90 1247 SER B O 1
ATOM 11693 N N . ASP B 1 248 ? 20.957 -6.281 -24.735 1.00 9.57 1248 ASP B N 1
ATOM 11694 C CA . ASP B 1 248 ? 21.971 -7.123 -25.341 1.00 9.67 1248 ASP B CA 1
ATOM 11695 C C . ASP B 1 248 ? 21.385 -8.455 -25.783 1.00 9.78 1248 ASP B C 1
ATOM 11696 O O . ASP B 1 248 ? 20.308 -8.856 -25.347 1.00 10.80 1248 ASP B O 1
ATOM 11705 N N . PRO B 1 249 ? 22.055 -9.193 -26.643 1.00 10.71 1249 PRO B N 1
ATOM 11706 C CA . PRO B 1 249 ? 21.579 -10.504 -27.087 1.00 10.46 1249 PRO B CA 1
ATOM 11707 C C . PRO B 1 249 ? 21.419 -11.512 -25.953 1.00 10.09 1249 PRO B C 1
ATOM 11708 O O . PRO B 1 249 ? 21.932 -11.361 -24.841 1.00 10.80 1249 PRO B O 1
ATOM 11719 N N . VAL B 1 250 ? 20.701 -12.570 -26.318 1.00 9.41 1250 VAL B N 1
ATOM 11720 C CA . VAL B 1 250 ? 20.381 -13.670 -25.423 1.00 10.70 1250 VAL B CA 1
ATOM 11721 C C . VAL B 1 250 ? 21.663 -14.221 -24.780 1.00 9.74 1250 VAL B C 1
ATOM 11722 O O . VAL B 1 250 ? 21.679 -14.583 -23.599 1.00 11.55 1250 VAL B O 1
ATOM 11735 N N . ASP B 1 251 ? 22.713 -14.322 -25.584 1.00 10.61 1251 ASP B N 1
ATOM 11736 C CA . ASP B 1 251 ? 23.974 -14.931 -25.144 1.00 11.62 1251 ASP B CA 1
ATOM 11737 C C . ASP B 1 251 ? 24.979 -13.886 -24.670 1.00 12.70 1251 ASP B C 1
ATOM 11738 O O . ASP B 1 251 ? 26.173 -14.187 -24.583 1.00 13.15 1251 ASP B O 1
ATOM 11747 N N . GLY B 1 252 ? 24.499 -12.704 -24.324 1.00 12.58 1252 GLY B N 1
ATOM 11748 C CA . GLY B 1 252 ? 25.352 -11.697 -23.758 1.00 11.85 1252 GLY B CA 1
ATOM 11749 C C . GLY B 1 252 ? 25.636 -11.813 -22.281 1.00 10.97 1252 GLY B C 1
ATOM 11750 O O . GLY B 1 252 ? 25.366 -12.828 -21.661 1.00 12.76 1252 GLY B O 1
ATOM 11754 N N . THR B 1 253 ? 26.227 -10.757 -21.714 1.00 9.87 1253 THR B N 1
ATOM 11755 C CA . THR B 1 253 ? 26.734 -10.851 -20.364 1.00 10.51 1253 THR B CA 1
ATOM 11756 C C . THR B 1 253 ? 25.670 -11.128 -19.329 1.00 10.38 1253 THR B C 1
ATOM 11757 O O . THR B 1 253 ? 25.734 -12.066 -18.536 1.00 11.37 1253 THR B O 1
ATOM 11768 N N . TYR B 1 254 ? 24.645 -10.265 -19.289 1.00 10.27 1254 TYR B N 1
ATOM 11769 C CA . TYR B 1 254 ? 23.679 -10.406 -18.194 1.00 9.94 1254 TYR B CA 1
ATOM 11770 C C . TYR B 1 254 ? 22.726 -11.554 -18.441 1.00 10.31 1254 TYR B C 1
ATOM 11771 O O . TYR B 1 254 ? 22.225 -12.175 -17.478 1.00 12.29 1254 TYR B O 1
ATOM 11789 N N . GLY B 1 255 ? 22.450 -11.913 -19.707 1.00 11.17 1255 GLY B N 1
ATOM 11790 C CA . GLY B 1 255 ? 21.645 -13.120 -19.892 1.00 10.65 1255 GLY B CA 1
ATOM 11791 C C . GLY B 1 255 ? 22.340 -14.347 -19.365 1.00 9.31 1255 GLY B C 1
ATOM 11792 O O . GLY B 1 255 ? 21.676 -15.202 -18.780 1.00 11.13 1255 GLY B O 1
ATOM 11796 N N . ASN B 1 256 ? 23.645 -14.454 -19.580 1.00 10.19 1256 ASN B N 1
ATOM 11797 C CA . ASN B 1 256 ? 24.390 -15.572 -19.012 1.00 10.07 1256 ASN B CA 1
ATOM 11798 C C . ASN B 1 256 ? 24.511 -15.471 -17.499 1.00 10.39 1256 ASN B C 1
ATOM 11799 O O . ASN B 1 256 ? 24.490 -16.463 -16.796 1.00 12.36 1256 ASN B O 1
ATOM 11810 N N . GLU B 1 257 ? 24.697 -14.266 -16.965 1.00 10.61 1257 GLU B N 1
ATOM 11811 C CA . GLU B 1 257 ? 24.831 -14.116 -15.505 1.00 11.53 1257 GLU B CA 1
ATOM 11812 C C . GLU B 1 257 ? 23.567 -14.556 -14.806 1.00 11.04 1257 GLU B C 1
ATOM 11813 O O . GLU B 1 257 ? 23.606 -15.277 -13.796 1.00 11.33 1257 GLU B O 1
ATOM 11825 N N . ILE B 1 258 ? 22.415 -14.129 -15.316 1.00 10.71 1258 ILE B N 1
ATOM 11826 C CA . ILE B 1 258 ? 21.146 -14.588 -14.727 1.00 10.28 1258 ILE B CA 1
ATOM 11827 C C . ILE B 1 258 ? 20.970 -16.074 -14.909 1.00 10.24 1258 ILE B C 1
ATOM 11828 O O . ILE B 1 258 ? 20.546 -16.771 -13.973 1.00 11.50 1258 ILE B O 1
ATOM 11844 N N . TYR B 1 259 ? 21.275 -16.578 -16.107 1.00 10.83 1259 TYR B N 1
ATOM 11845 C CA . TYR B 1 259 ? 21.149 -18.027 -16.294 1.00 9.33 1259 TYR B CA 1
ATOM 11846 C C . TYR B 1 259 ? 21.990 -18.816 -15.309 1.00 10.49 1259 TYR B C 1
ATOM 11847 O O . TYR B 1 259 ? 21.556 -19.809 -14.704 1.00 11.75 1259 TYR B O 1
ATOM 11865 N N . ASP B 1 260 ? 23.241 -18.367 -15.098 1.00 11.82 1260 ASP B N 1
ATOM 11866 C CA . ASP B 1 260 ? 24.114 -19.077 -14.163 1.00 11.08 1260 ASP B CA 1
ATOM 11867 C C . ASP B 1 260 ? 23.566 -19.036 -12.744 1.00 11.33 1260 ASP B C 1
ATOM 11868 O O . ASP B 1 260 ? 23.587 -19.993 -11.973 1.00 12.43 1260 ASP B O 1
ATOM 11877 N N . LEU B 1 261 ? 23.038 -17.893 -12.334 1.00 12.06 1261 LEU B N 1
ATOM 11878 C CA . LEU B 1 261 ? 22.438 -17.801 -11.010 1.00 12.99 1261 LEU B CA 1
ATOM 11879 C C . LEU B 1 261 ? 21.197 -18.679 -10.869 1.00 11.27 1261 LEU B C 1
ATOM 11880 O O . LEU B 1 261 ? 21.011 -19.357 -9.854 1.00 13.78 1261 LEU B O 1
ATOM 11896 N N . PHE B 1 262 ? 20.354 -18.691 -11.876 1.00 12.67 1262 PHE B N 1
ATOM 11897 C CA . PHE B 1 262 ? 19.155 -19.526 -11.904 1.00 11.11 1262 PHE B CA 1
ATOM 11898 C C . PHE B 1 262 ? 19.524 -20.996 -11.837 1.00 11.89 1262 PHE B C 1
ATOM 11899 O O . PHE B 1 262 ? 19.007 -21.754 -11.024 1.00 12.20 1262 PHE B O 1
ATOM 11916 N N . VAL B 1 263 ? 20.439 -21.431 -12.700 1.00 12.08 1263 VAL B N 1
ATOM 11917 C CA . VAL B 1 263 ? 20.899 -22.816 -12.700 1.00 11.69 1263 VAL B CA 1
ATOM 11918 C C . VAL B 1 263 ? 21.382 -23.220 -11.309 1.00 11.72 1263 VAL B C 1
ATOM 11919 O O . VAL B 1 263 ? 21.071 -24.292 -10.766 1.00 13.20 1263 VAL B O 1
ATOM 11932 N N . SER B 1 264 ? 22.204 -22.363 -10.721 1.00 13.01 1264 SER B N 1
ATOM 11933 C CA . SER B 1 264 ? 22.832 -22.706 -9.443 1.00 13.19 1264 SER B CA 1
ATOM 11934 C C . SER B 1 264 ? 21.761 -22.832 -8.370 1.00 12.98 1264 SER B C 1
ATOM 11935 O O . SER B 1 264 ? 21.707 -23.719 -7.512 1.00 13.88 1264 SER B O 1
ATOM 11948 N N . SER B 1 265 ? 20.865 -21.834 -8.420 1.00 12.74 1265 SER B N 1
ATOM 11949 C CA . SER B 1 265 ? 19.822 -21.747 -7.411 1.00 12.07 1265 SER B CA 1
ATOM 11950 C C . SER B 1 265 ? 18.859 -22.916 -7.537 1.00 12.13 1265 SER B C 1
ATOM 11951 O O . SER B 1 265 ? 18.215 -23.254 -6.520 1.00 18.69 1265 SER B O 1
ATOM 11959 N N . ALA B 1 266 ? 18.709 -23.505 -8.702 1.00 13.92 1266 ALA B N 1
ATOM 11960 C CA . ALA B 1 266 ? 17.815 -24.638 -8.940 1.00 14.17 1266 ALA B CA 1
ATOM 11961 C C . ALA B 1 266 ? 18.480 -25.973 -8.636 1.00 14.42 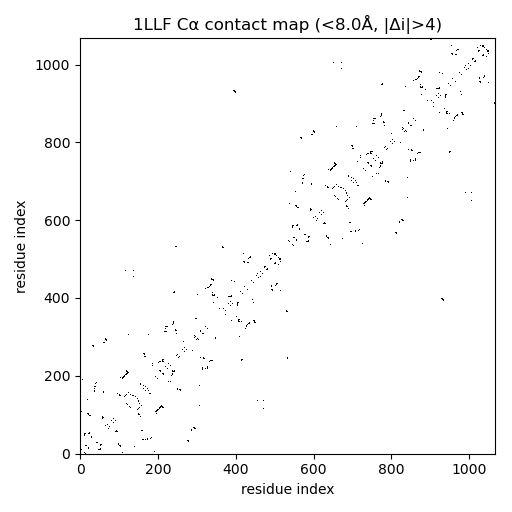1266 ALA B C 1
ATOM 11962 O O . ALA B 1 266 ? 17.841 -27.012 -8.850 1.00 17.02 1266 ALA B O 1
ATOM 11969 N N . GLY B 1 267 ? 19.725 -25.967 -8.171 1.00 14.46 1267 GLY B N 1
ATOM 11970 C CA . GLY B 1 267 ? 20.395 -27.213 -7.856 1.00 14.66 1267 GLY B CA 1
ATOM 11971 C C . GLY B 1 267 ? 21.029 -27.893 -9.051 1.00 14.93 1267 GLY B C 1
ATOM 11972 O O . GLY B 1 267 ? 21.361 -29.087 -8.956 1.00 19.19 1267 GLY B O 1
ATOM 11976 N N . CYS B 1 268 ? 21.183 -27.158 -10.153 1.00 12.80 1268 CYS B N 1
ATOM 11977 C CA . CYS B 1 268 ? 21.725 -27.746 -11.376 1.00 14.04 1268 CYS B CA 1
ATOM 11978 C C . CYS B 1 268 ? 23.142 -27.307 -11.685 1.00 13.09 1268 CYS B C 1
ATOM 11979 O O . CYS B 1 268 ? 23.601 -27.528 -12.808 1.00 13.71 1268 CYS B O 1
ATOM 11986 N N . GLY B 1 269 ? 23.867 -26.746 -10.720 1.00 14.44 1269 GLY B N 1
ATOM 11987 C CA . GLY B 1 269 ? 25.179 -26.261 -10.987 1.00 14.62 1269 GLY B CA 1
ATOM 11988 C C . GLY B 1 269 ? 26.192 -27.302 -11.351 1.00 15.62 1269 GLY B C 1
ATOM 11989 O O . GLY B 1 269 ? 27.162 -26.929 -12.020 1.00 19.66 1269 GLY B O 1
ATOM 11993 N N . SER B 1 270 ? 26.021 -28.570 -10.985 1.00 14.94 1270 SER B N 1
ATOM 11994 C CA . SER B 1 270 ? 26.952 -29.628 -11.353 1.00 15.47 1270 SER B CA 1
ATOM 11995 C C . SER B 1 270 ? 26.581 -30.329 -12.637 1.00 13.70 1270 SER B C 1
ATOM 11996 O O . SER B 1 270 ? 27.217 -31.303 -13.061 1.00 18.58 1270 SER B O 1
ATOM 12004 N N . ALA B 1 271 ? 25.533 -29.831 -13.299 1.00 14.94 1271 ALA B N 1
ATOM 12005 C CA . ALA B 1 271 ? 25.081 -30.544 -14.492 1.00 13.65 1271 ALA B CA 1
ATOM 12006 C C . ALA B 1 271 ? 25.932 -30.234 -15.692 1.00 14.74 1271 ALA B C 1
ATOM 12007 O O . ALA B 1 271 ? 26.311 -29.085 -15.917 1.00 17.71 1271 ALA B O 1
ATOM 12014 N N . SER B 1 272 ? 26.207 -31.208 -16.526 1.00 14.86 1272 SER B N 1
ATOM 12015 C CA . SER B 1 272 ? 26.742 -31.036 -17.862 1.00 13.13 1272 SER B CA 1
ATOM 12016 C C . SER B 1 272 ? 25.641 -30.669 -18.852 1.00 15.13 1272 SER B C 1
ATOM 12017 O O . SER B 1 272 ? 25.887 -30.043 -19.896 1.00 19.22 1272 SER B O 1
ATOM 12030 N N . ASP B 1 273 ? 24.391 -31.047 -18.605 1.00 13.73 1273 ASP B N 1
ATOM 12031 C CA . ASP B 1 273 ? 23.269 -30.665 -19.481 1.00 13.45 1273 ASP B CA 1
ATOM 12032 C C . ASP B 1 273 ? 22.317 -29.870 -18.604 1.00 11.66 1273 ASP B C 1
ATOM 12033 O O . ASP B 1 273 ? 21.386 -30.377 -18.004 1.00 12.08 1273 ASP B O 1
ATOM 12042 N N . LYS B 1 274 ? 22.621 -28.572 -18.481 1.00 11.52 1274 LYS B N 1
ATOM 12043 C CA . LYS B 1 274 ? 21.922 -27.713 -17.549 1.00 10.71 1274 LYS B CA 1
ATOM 12044 C C . LYS B 1 274 ? 20.439 -27.556 -17.915 1.00 11.22 1274 LYS B C 1
ATOM 12045 O O . LYS B 1 274 ? 19.590 -27.541 -17.019 1.00 11.82 1274 LYS B O 1
ATOM 12064 N N . LEU B 1 275 ? 20.146 -27.458 -19.215 1.00 11.42 1275 LEU B N 1
ATOM 12065 C CA . LEU B 1 275 ? 18.739 -27.296 -19.581 1.00 11.36 1275 LEU B CA 1
ATOM 12066 C C . LEU B 1 275 ? 17.973 -28.572 -19.270 1.00 11.14 1275 LEU B C 1
ATOM 12067 O O . LEU B 1 275 ? 16.828 -28.468 -18.819 1.00 12.22 1275 LEU B O 1
ATOM 12083 N N . ALA B 1 276 ? 18.554 -29.738 -19.485 1.00 11.67 1276 ALA B N 1
ATOM 12084 C CA . ALA B 1 276 ? 17.871 -30.984 -19.101 1.00 12.82 1276 ALA B CA 1
ATOM 12085 C C . ALA B 1 276 ? 17.649 -31.062 -17.587 1.00 12.99 1276 ALA B C 1
ATOM 12086 O O . ALA B 1 276 ? 16.591 -31.537 -17.164 1.00 13.52 1276 ALA B O 1
ATOM 12093 N N . CYS B 1 277 ? 18.636 -30.610 -16.803 1.00 12.01 1277 CYS B N 1
ATOM 12094 C CA . CYS B 1 277 ? 18.564 -30.586 -15.339 1.00 12.54 1277 CYS B CA 1
ATOM 12095 C C . CYS B 1 277 ? 17.420 -29.684 -14.922 1.00 13.29 1277 CYS B C 1
ATOM 12096 O O . CYS B 1 277 ? 16.577 -30.042 -14.116 1.00 12.88 1277 CYS B O 1
ATOM 12103 N N . LEU B 1 278 ? 17.345 -28.504 -15.531 1.00 11.80 1278 LEU B N 1
ATOM 12104 C CA . LEU B 1 278 ? 16.241 -27.590 -15.213 1.00 10.73 1278 LEU B CA 1
ATOM 12105 C C . LEU B 1 278 ? 14.891 -28.188 -15.584 1.00 11.13 1278 LEU B C 1
ATOM 12106 O O . LEU B 1 278 ? 13.876 -28.041 -14.882 1.00 12.50 1278 LEU B O 1
ATOM 12122 N N . ARG B 1 279 ? 14.827 -28.826 -16.740 1.00 11.94 1279 ARG B N 1
ATOM 12123 C CA . ARG B 1 279 ? 13.569 -29.415 -17.192 1.00 12.07 1279 ARG B CA 1
ATOM 12124 C C . ARG B 1 279 ? 13.083 -30.525 -16.290 1.00 13.13 1279 ARG B C 1
ATOM 12125 O O . ARG B 1 279 ? 11.892 -30.833 -16.279 1.00 14.67 1279 ARG B O 1
ATOM 12146 N N . SER B 1 280 ? 13.987 -31.119 -15.525 1.00 12.48 1280 SER B N 1
ATOM 12147 C CA . SER B 1 280 ? 13.710 -32.203 -14.595 1.00 12.08 1280 SER B CA 1
ATOM 12148 C C . SER B 1 280 ? 13.320 -31.730 -13.211 1.00 12.18 1280 SER B C 1
ATOM 12149 O O . SER B 1 280 ? 12.874 -32.518 -12.378 1.00 14.55 1280 SER B O 1
ATOM 12157 N N . ALA B 1 281 ? 13.479 -30.446 -12.910 1.00 12.47 1281 ALA B N 1
ATOM 12158 C CA . ALA B 1 281 ? 13.256 -29.966 -11.558 1.00 11.64 1281 ALA B CA 1
ATOM 12159 C C . ALA B 1 281 ? 11.766 -29.881 -11.260 1.00 11.55 1281 ALA B C 1
ATOM 12160 O O . ALA B 1 281 ? 10.907 -29.809 -12.156 1.00 14.25 1281 ALA B O 1
ATOM 12167 N N . SER B 1 282 ? 11.450 -29.872 -9.955 1.00 11.77 1282 SER B N 1
ATOM 12168 C CA . SER B 1 282 ? 10.053 -29.650 -9.608 1.00 13.02 1282 SER B CA 1
ATOM 12169 C C . SER B 1 282 ? 9.629 -28.224 -9.937 1.00 12.93 1282 SER B C 1
ATOM 12170 O O . SER B 1 282 ? 10.452 -27.286 -10.038 1.00 13.26 1282 SER B O 1
ATOM 12178 N N . SER B 1 283 ? 8.331 -27.953 -10.090 1.00 14.26 1283 SER B N 1
ATOM 12179 C CA . SER B 1 283 ? 7.836 -26.600 -10.289 1.00 13.36 1283 SER B CA 1
ATOM 12180 C C . SER B 1 283 ? 8.259 -25.691 -9.148 1.00 13.43 1283 SER B C 1
ATOM 12181 O O . SER B 1 283 ? 8.665 -24.536 -9.288 1.00 13.00 1283 SER B O 1
ATOM 12189 N N . ASP B 1 284 ? 8.213 -26.189 -7.913 1.00 12.86 1284 ASP B N 1
ATOM 12190 C CA . ASP B 1 284 ? 8.558 -25.386 -6.748 1.00 13.01 1284 ASP B CA 1
ATOM 12191 C C . ASP B 1 284 ? 10.033 -25.022 -6.765 1.00 12.96 1284 ASP B C 1
ATOM 12192 O O . ASP B 1 284 ? 10.447 -23.957 -6.358 1.00 14.10 1284 ASP B O 1
ATOM 12201 N N . THR B 1 285 ? 10.869 -25.968 -7.235 1.00 13.53 1285 THR B N 1
ATOM 12202 C CA . THR B 1 285 ? 12.290 -25.658 -7.300 1.00 12.52 1285 THR B CA 1
ATOM 12203 C C . THR B 1 285 ? 12.532 -24.532 -8.275 1.00 12.01 1285 THR B C 1
ATOM 12204 O O . THR B 1 285 ? 13.313 -23.599 -7.999 1.00 12.49 1285 THR B O 1
ATOM 12215 N N . LEU B 1 286 ? 11.847 -24.556 -9.430 1.00 12.52 1286 LEU B N 1
ATOM 12216 C CA . LEU B 1 286 ? 12.069 -23.477 -10.384 1.00 12.60 1286 LEU B CA 1
ATOM 12217 C C . LEU B 1 286 ? 11.497 -22.159 -9.879 1.00 12.78 1286 LEU B C 1
ATOM 12218 O O . LEU B 1 286 ? 12.057 -21.084 -10.149 1.00 12.73 1286 LEU B O 1
ATOM 12234 N N . LEU B 1 287 ? 10.372 -22.210 -9.163 1.00 11.83 1287 LEU B N 1
ATOM 12235 C CA . LEU B 1 287 ? 9.809 -20.967 -8.616 1.00 11.98 1287 LEU B CA 1
ATOM 12236 C C . LEU B 1 287 ? 10.795 -20.371 -7.616 1.00 11.66 1287 LEU B C 1
ATOM 12237 O O . LEU B 1 287 ? 11.143 -19.202 -7.648 1.00 12.49 1287 LEU B O 1
ATOM 12253 N N . ASP B 1 288 ? 11.311 -21.209 -6.691 1.00 12.27 1288 ASP B N 1
ATOM 12254 C CA . ASP B 1 288 ? 12.233 -20.682 -5.695 1.00 12.92 1288 ASP B CA 1
ATOM 12255 C C . ASP B 1 288 ? 13.498 -20.117 -6.337 1.00 12.16 1288 ASP B C 1
ATOM 12256 O O . ASP B 1 288 ? 14.059 -19.072 -5.958 1.00 13.98 1288 ASP B O 1
ATOM 12265 N N . ALA B 1 289 ? 13.966 -20.831 -7.373 1.00 11.11 1289 ALA B N 1
ATOM 12266 C CA . ALA B 1 289 ? 15.177 -20.380 -8.060 1.00 12.87 1289 ALA B CA 1
ATOM 12267 C C . ALA B 1 289 ? 14.931 -19.021 -8.726 1.00 11.99 1289 ALA B C 1
ATOM 12268 O O . ALA B 1 289 ? 15.788 -18.130 -8.673 1.00 12.13 1289 ALA B O 1
ATOM 12275 N N . THR B 1 290 ? 13.764 -18.857 -9.329 1.00 11.08 1290 THR B N 1
ATOM 12276 C CA . THR B 1 290 ? 13.416 -17.594 -9.979 1.00 11.21 1290 THR B CA 1
ATOM 12277 C C . THR B 1 290 ? 13.349 -16.472 -8.965 1.00 11.77 1290 THR B C 1
ATOM 12278 O O . THR B 1 290 ? 13.758 -15.323 -9.172 1.00 11.85 1290 THR B O 1
ATOM 12289 N N . ASN B 1 291 ? 12.828 -16.788 -7.785 1.00 11.53 1291 ASN B N 1
ATOM 12290 C CA . ASN B 1 291 ? 12.684 -15.757 -6.762 1.00 12.35 1291 ASN B CA 1
ATOM 12291 C C . ASN B 1 291 ? 14.011 -15.463 -6.074 1.00 11.65 1291 ASN B C 1
ATOM 12292 O O . ASN B 1 291 ? 14.057 -14.537 -5.261 1.00 13.60 1291 ASN B O 1
ATOM 12303 N N . ASN B 1 292 ? 15.041 -16.233 -6.392 1.00 11.79 1292 ASN B N 1
ATOM 12304 C CA . ASN B 1 292 ? 16.388 -15.969 -5.958 1.00 12.93 1292 ASN B CA 1
ATOM 12305 C C . ASN B 1 292 ? 17.166 -15.134 -6.978 1.00 11.61 1292 ASN B C 1
ATOM 12306 O O . ASN B 1 292 ? 18.378 -14.953 -6.823 1.00 13.43 1292 ASN B O 1
ATOM 12317 N N . THR B 1 293 ? 16.489 -14.643 -8.012 1.00 10.94 1293 THR B N 1
ATOM 12318 C CA . THR B 1 293 ? 17.056 -13.702 -8.978 1.00 11.40 1293 THR B CA 1
ATOM 12319 C C . THR B 1 293 ? 16.276 -12.393 -8.854 1.00 11.25 1293 THR B C 1
ATOM 12320 O O . THR B 1 293 ? 15.090 -12.431 -8.430 1.00 11.44 1293 THR B O 1
ATOM 12331 N N . PRO B 1 294 ? 16.881 -11.248 -9.167 1.00 11.83 1294 PRO B N 1
ATOM 12332 C CA . PRO B 1 294 ? 16.137 -10.015 -8.905 1.00 10.94 1294 PRO B CA 1
ATOM 12333 C C . PRO B 1 294 ? 14.834 -9.890 -9.694 1.00 10.18 1294 PRO B C 1
ATOM 12334 O O . PRO B 1 294 ? 14.803 -10.182 -10.889 1.00 10.60 1294 PRO B O 1
ATOM 12345 N N . GLY B 1 295 ? 13.802 -9.383 -9.030 1.00 11.14 1295 GLY B N 1
ATOM 12346 C CA . GLY B 1 295 ? 12.552 -8.984 -9.642 1.00 10.72 1295 GLY B CA 1
ATOM 12347 C C . GLY B 1 295 ? 12.559 -7.484 -9.915 1.00 11.01 1295 GLY B C 1
ATOM 12348 O O . GLY B 1 295 ? 13.439 -6.756 -9.442 1.00 11.42 1295 GLY B O 1
ATOM 12352 N N . PHE B 1 296 ? 11.592 -6.958 -10.658 1.00 10.78 1296 PHE B N 1
ATOM 12353 C CA . PHE B 1 296 ? 11.652 -5.614 -11.185 1.00 10.45 1296 PHE B CA 1
ATOM 12354 C C . PHE B 1 296 ? 11.524 -4.534 -10.100 1.00 11.32 1296 PHE B C 1
ATOM 12355 O O . PHE B 1 296 ? 11.848 -3.386 -10.431 1.00 10.88 1296 PHE B O 1
ATOM 12372 N N . LEU B 1 297 ? 11.101 -4.850 -8.879 1.00 10.80 1297 LEU B N 1
ATOM 12373 C CA . LEU B 1 297 ? 11.125 -3.860 -7.799 1.00 11.50 1297 LEU B CA 1
ATOM 12374 C C . LEU B 1 297 ? 12.328 -3.972 -6.885 1.00 10.55 1297 LEU B C 1
ATOM 12375 O O . LEU B 1 297 ? 12.509 -3.123 -5.977 1.00 11.54 1297 LEU B O 1
ATOM 12391 N N . ALA B 1 298 ? 13.154 -4.992 -7.090 1.00 10.67 1298 ALA B N 1
ATOM 12392 C CA . ALA B 1 298 ? 14.384 -5.069 -6.356 1.00 11.36 1298 ALA B CA 1
ATOM 12393 C C . ALA B 1 298 ? 15.336 -3.950 -6.773 1.00 10.47 1298 ALA B C 1
ATOM 12394 O O . ALA B 1 298 ? 15.034 -3.201 -7.698 1.00 11.55 1298 ALA B O 1
ATOM 12401 N N . TYR B 1 299 ? 16.464 -3.850 -6.076 1.00 11.38 1299 TYR B N 1
ATOM 12402 C CA . TYR B 1 299 ? 17.417 -2.747 -6.317 1.00 10.61 1299 TYR B CA 1
ATOM 12403 C C . TYR B 1 299 ? 17.826 -2.651 -7.776 1.00 12.24 1299 TYR B C 1
ATOM 12404 O O . TYR B 1 299 ? 18.046 -1.559 -8.332 1.00 12.20 1299 TYR B O 1
ATOM 12422 N N . SER B 1 300 ? 17.993 -3.803 -8.438 1.00 11.53 1300 SER B N 1
ATOM 12423 C CA . SER B 1 300 ? 18.407 -3.844 -9.842 1.00 11.42 1300 SER B CA 1
ATOM 12424 C C . SER B 1 300 ? 17.375 -3.147 -10.709 1.00 10.33 1300 SER B C 1
ATOM 12425 O O . SER B 1 300 ? 17.717 -2.705 -11.801 1.00 10.46 1300 SER B O 1
ATOM 12433 N N . SER B 1 301 ? 16.133 -3.065 -10.252 1.00 11.22 1301 SER B N 1
ATOM 12434 C CA . SER B 1 301 ? 15.090 -2.259 -10.882 1.00 10.06 1301 SER B CA 1
ATOM 12435 C C . SER B 1 301 ? 14.908 -2.655 -12.330 1.00 9.56 1301 SER B C 1
ATOM 12436 O O . SER B 1 301 ? 14.829 -3.854 -12.625 1.00 11.29 1301 SER B O 1
ATOM 12444 N N . LEU B 1 302 ? 14.861 -1.706 -13.263 1.00 10.11 1302 LEU B N 1
ATOM 12445 C CA . LEU B 1 302 ? 14.552 -2.063 -14.645 1.00 10.35 1302 LEU B CA 1
ATOM 12446 C C . LEU B 1 302 ? 15.716 -2.698 -15.388 1.00 10.48 1302 LEU B C 1
ATOM 12447 O O . LEU B 1 302 ? 15.554 -3.018 -16.573 1.00 11.21 1302 LEU B O 1
ATOM 12463 N N . ARG B 1 303 ? 16.868 -2.914 -14.744 1.00 10.28 1303 ARG B N 1
ATOM 12464 C CA . ARG B 1 303 ? 17.851 -3.843 -15.293 1.00 10.28 1303 ARG B CA 1
ATOM 12465 C C . ARG B 1 303 ? 17.284 -5.240 -15.069 1.00 10.04 1303 ARG B C 1
ATOM 12466 O O . ARG B 1 303 ? 17.674 -5.941 -14.132 1.00 11.22 1303 ARG B O 1
ATOM 12487 N N . LEU B 1 304 ? 16.303 -5.610 -15.906 1.00 10.13 1304 LEU B N 1
ATOM 12488 C CA . LEU B 1 304 ? 15.527 -6.824 -15.665 1.00 9.79 1304 LEU B CA 1
ATOM 12489 C C . LEU B 1 304 ? 16.313 -8.116 -15.794 1.00 9.85 1304 LEU B C 1
ATOM 12490 O O . LEU B 1 304 ? 17.167 -8.267 -16.664 1.00 11.43 1304 LEU B O 1
ATOM 12506 N N . SER B 1 305 ? 15.942 -9.091 -14.949 1.00 9.42 1305 SER B N 1
ATOM 12507 C CA . SER B 1 305 ? 16.499 -10.431 -15.030 1.00 10.39 1305 SER B CA 1
ATOM 12508 C C . SER B 1 305 ? 15.957 -11.172 -16.227 1.00 10.00 1305 SER B C 1
ATOM 12509 O O . SER B 1 305 ? 16.630 -12.115 -16.706 1.00 11.38 1305 SER B O 1
ATOM 12517 N N . TYR B 1 306 ? 14.741 -10.831 -16.673 1.00 9.84 1306 TYR B N 1
ATOM 12518 C CA . TYR B 1 306 ? 14.013 -11.557 -17.705 1.00 9.54 1306 TYR B CA 1
ATOM 12519 C C . TYR B 1 306 ? 13.393 -10.515 -18.636 1.00 10.02 1306 TYR B C 1
ATOM 12520 O O . TYR B 1 306 ? 12.591 -9.712 -18.146 1.00 11.39 1306 TYR B O 1
ATOM 12538 N N . LEU B 1 307 ? 13.742 -10.507 -19.900 1.00 9.96 1307 LEU B N 1
ATOM 12539 C CA . LEU B 1 307 ? 13.155 -9.563 -20.841 1.00 10.57 1307 LEU B CA 1
ATOM 12540 C C . LEU B 1 307 ? 13.505 -10.018 -22.253 1.00 9.77 1307 LEU B C 1
ATOM 12541 O O . LEU B 1 307 ? 14.441 -10.836 -22.408 1.00 11.56 1307 LEU B O 1
ATOM 12557 N N . PRO B 1 308 ? 12.833 -9.550 -23.292 1.00 9.28 1308 PRO B N 1
ATOM 12558 C CA . PRO B 1 308 ? 13.225 -9.945 -24.649 1.00 10.17 1308 PRO B CA 1
ATOM 12559 C C . PRO B 1 308 ? 14.622 -9.476 -25.008 1.00 9.50 1308 PRO B C 1
ATOM 12560 O O . PRO B 1 308 ? 15.028 -8.366 -24.635 1.00 10.64 1308 PRO B O 1
ATOM 12571 N N . ARG B 1 309 ? 15.342 -10.314 -25.757 1.00 10.58 1309 ARG B N 1
ATOM 12572 C CA . ARG B 1 309 ? 16.729 -10.067 -26.188 1.00 11.52 1309 ARG B CA 1
ATOM 12573 C C . ARG B 1 309 ? 16.914 -10.477 -27.629 1.00 9.56 1309 ARG B C 1
ATOM 12574 O O . ARG B 1 309 ? 16.384 -11.518 -27.998 1.00 11.51 1309 ARG B O 1
ATOM 12595 N N . PRO B 1 310 ? 17.705 -9.744 -28.409 1.00 10.03 1310 PRO B N 1
ATOM 12596 C CA . PRO B 1 310 ? 18.048 -10.246 -29.757 1.00 10.25 1310 PRO B CA 1
ATOM 12597 C C . PRO B 1 310 ? 18.618 -11.659 -29.671 1.00 11.43 1310 PRO B C 1
ATOM 12598 O O . PRO B 1 310 ? 19.423 -11.987 -28.787 1.00 12.09 1310 PRO B O 1
ATOM 12609 N N . ASP B 1 311 ? 18.165 -12.542 -30.573 1.00 13.82 1311 ASP B N 1
ATOM 12610 C CA . ASP B 1 311 ? 18.627 -13.907 -30.563 1.00 15.63 1311 ASP B CA 1
ATOM 12611 C C . ASP B 1 311 ? 19.249 -14.322 -31.892 1.00 15.37 1311 ASP B C 1
ATOM 12612 O O . ASP B 1 311 ? 19.607 -15.496 -32.005 1.00 23.01 1311 ASP B O 1
ATOM 12621 N N . GLY B 1 312 ? 19.360 -13.414 -32.849 1.00 15.08 1312 GLY B N 1
ATOM 12622 C CA . GLY B 1 312 ? 19.952 -13.687 -34.141 1.00 17.94 1312 GLY B CA 1
ATOM 12623 C C . GLY B 1 312 ? 19.066 -14.545 -35.033 1.00 20.40 1312 GLY B C 1
ATOM 12624 O O . GLY B 1 312 ? 19.482 -14.985 -36.104 1.00 27.31 1312 GLY B O 1
ATOM 12628 N N . LYS B 1 313 ? 17.831 -14.818 -34.622 1.00 17.09 1313 LYS B N 1
ATOM 12629 C CA . LYS B 1 313 ? 16.917 -15.695 -35.348 1.00 15.79 1313 LYS B CA 1
ATOM 12630 C C . LYS B 1 313 ? 15.605 -15.002 -35.653 1.00 16.32 1313 LYS B C 1
ATOM 12631 O O . LYS B 1 313 ? 15.246 -14.737 -36.810 1.00 16.21 1313 LYS B O 1
ATOM 12663 N N . ASN B 1 314 ? 14.835 -14.694 -34.620 1.00 13.51 1314 ASN B N 1
ATOM 12664 C CA . ASN B 1 314 ? 13.553 -14.034 -34.748 1.00 13.25 1314 ASN B CA 1
ATOM 12665 C C . ASN B 1 314 ? 13.637 -12.565 -34.363 1.00 12.70 1314 ASN B C 1
ATOM 12666 O O . ASN B 1 314 ? 12.811 -11.802 -34.845 1.00 13.71 1314 ASN B O 1
ATOM 12676 N N . ILE B 1 315 ? 14.575 -12.203 -33.502 1.00 12.45 1315 ILE B N 1
ATOM 12677 C CA . ILE B 1 315 ? 14.940 -10.787 -33.261 1.00 12.11 1315 ILE B CA 1
ATOM 12678 C C . ILE B 1 315 ? 16.406 -10.730 -33.649 1.00 11.11 1315 ILE B C 1
ATOM 12679 O O . ILE B 1 315 ? 17.278 -11.181 -32.897 1.00 12.62 1315 ILE B O 1
ATOM 12695 N N . THR B 1 316 ? 16.658 -10.275 -34.872 1.00 11.18 1316 THR B N 1
ATOM 12696 C CA . THR B 1 316 ? 17.973 -10.578 -35.437 1.00 10.58 1316 THR B CA 1
ATOM 12697 C C . THR B 1 316 ? 19.106 -9.707 -34.919 1.00 12.48 1316 THR B C 1
ATOM 12698 O O . THR B 1 316 ? 20.272 -10.060 -35.117 1.00 16.90 1316 THR B O 1
ATOM 12709 N N . ASP B 1 317 ? 18.812 -8.581 -34.279 1.00 12.33 1317 ASP B N 1
ATOM 12710 C CA . ASP B 1 317 ? 19.846 -7.668 -33.832 1.00 12.78 1317 ASP B CA 1
ATOM 12711 C C . ASP B 1 317 ? 19.247 -6.698 -32.812 1.00 12.11 1317 ASP B C 1
ATOM 12712 O O . ASP B 1 317 ? 18.025 -6.693 -32.612 1.00 11.55 1317 ASP B O 1
ATOM 12721 N N . ASP B 1 318 ? 20.121 -5.907 -32.204 1.00 12.30 1318 ASP B N 1
ATOM 12722 C CA . ASP B 1 318 ? 19.823 -4.691 -31.455 1.00 10.86 1318 ASP B CA 1
ATOM 12723 C C . ASP B 1 318 ? 18.567 -4.035 -31.952 1.00 10.83 1318 ASP B C 1
ATOM 12724 O O . ASP B 1 318 ? 18.492 -3.678 -33.141 1.00 12.03 1318 ASP B O 1
ATOM 12733 N N . MET B 1 319 ? 17.541 -3.883 -31.116 1.00 11.09 1319 MET B N 1
ATOM 12734 C CA . MET B 1 319 ? 16.251 -3.464 -31.626 1.00 11.32 1319 MET B CA 1
ATOM 12735 C C . MET B 1 319 ? 16.233 -2.005 -32.064 1.00 10.82 1319 MET B C 1
ATOM 12736 O O . MET B 1 319 ? 15.423 -1.631 -32.932 1.00 11.85 1319 MET B O 1
ATOM 12750 N N . TYR B 1 320 ? 17.093 -1.180 -31.478 1.00 11.01 1320 TYR B N 1
ATOM 12751 C CA . TYR B 1 320 ? 17.247 0.183 -31.967 1.00 10.93 1320 TYR B CA 1
ATOM 12752 C C . TYR B 1 320 ? 17.769 0.187 -33.395 1.00 11.31 1320 TYR B C 1
ATOM 12753 O O . TYR B 1 320 ? 17.326 0.954 -34.266 1.00 11.73 1320 TYR B O 1
ATOM 12771 N N . LYS B 1 321 ? 18.730 -0.681 -33.646 1.00 11.40 1321 LYS B N 1
ATOM 12772 C CA . LYS B 1 321 ? 19.278 -0.789 -35.015 1.00 10.67 1321 LYS B CA 1
ATOM 12773 C C . LYS B 1 321 ? 18.245 -1.308 -35.987 1.00 10.73 1321 LYS B C 1
ATOM 12774 O O . LYS B 1 321 ? 18.150 -0.867 -37.134 1.00 12.91 1321 LYS B O 1
ATOM 12793 N N . LEU B 1 322 ? 17.439 -2.280 -35.579 1.00 11.07 1322 LEU B N 1
ATOM 12794 C CA . LEU B 1 322 ? 16.408 -2.814 -36.428 1.00 10.58 1322 LEU B CA 1
ATOM 12795 C C . LEU B 1 322 ? 15.484 -1.688 -36.848 1.00 11.27 1322 LEU B C 1
ATOM 12796 O O . LEU B 1 322 ? 15.084 -1.599 -38.024 1.00 11.92 1322 LEU B O 1
ATOM 12812 N N . VAL B 1 323 ? 15.108 -0.838 -35.907 1.00 11.40 1323 VAL B N 1
ATOM 12813 C CA . VAL B 1 323 ? 14.181 0.242 -36.271 1.00 10.88 1323 VAL B CA 1
ATOM 12814 C C . VAL B 1 323 ? 14.886 1.268 -37.153 1.00 12.05 1323 VAL B C 1
ATOM 12815 O O . VAL B 1 323 ? 14.344 1.741 -38.167 1.00 14.16 1323 VAL B O 1
ATOM 12828 N N . ARG B 1 324 ? 16.124 1.651 -36.802 1.00 11.30 1324 ARG B N 1
ATOM 12829 C CA . ARG B 1 324 ? 16.920 2.547 -37.640 1.00 13.29 1324 ARG B CA 1
ATOM 12830 C C . ARG B 1 324 ? 17.038 2.047 -39.068 1.00 12.38 1324 ARG B C 1
ATOM 12831 O O . ARG B 1 324 ? 17.012 2.842 -40.009 1.00 14.75 1324 ARG B O 1
ATOM 12864 N N . ASP B 1 325 ? 17.187 0.728 -39.225 1.00 12.34 1325 ASP B N 1
ATOM 12865 C CA . ASP B 1 325 ? 17.457 0.124 -40.521 1.00 13.54 1325 ASP B CA 1
ATOM 12866 C C . ASP B 1 325 ? 16.204 -0.325 -41.239 1.00 13.34 1325 ASP B C 1
ATOM 12867 O O . ASP B 1 325 ? 16.285 -0.873 -42.343 1.00 16.52 1325 ASP B O 1
ATOM 12876 N N . GLY B 1 326 ? 15.011 -0.089 -40.731 1.00 12.60 1326 GLY B N 1
ATOM 12877 C CA . GLY B 1 326 ? 13.794 -0.372 -41.459 1.00 14.01 1326 GLY B CA 1
ATOM 12878 C C . GLY B 1 326 ? 13.301 -1.790 -41.363 1.00 13.81 1326 GLY B C 1
ATOM 12879 O O . GLY B 1 326 ? 12.443 -2.188 -42.172 1.00 14.30 1326 GLY B O 1
ATOM 12883 N N . LYS B 1 327 ? 13.793 -2.575 -40.405 1.00 12.57 1327 LYS B N 1
ATOM 12884 C CA . LYS B 1 327 ? 13.442 -3.993 -40.343 1.00 12.98 1327 LYS B CA 1
ATOM 12885 C C . LYS B 1 327 ? 12.197 -4.203 -39.500 1.00 13.09 1327 LYS B C 1
ATOM 12886 O O . LYS B 1 327 ? 12.226 -4.837 -38.464 1.00 13.42 1327 LYS B O 1
ATOM 12905 N N . TYR B 1 328 ? 11.079 -3.634 -39.965 1.00 12.12 1328 TYR B N 1
ATOM 12906 C CA . TYR B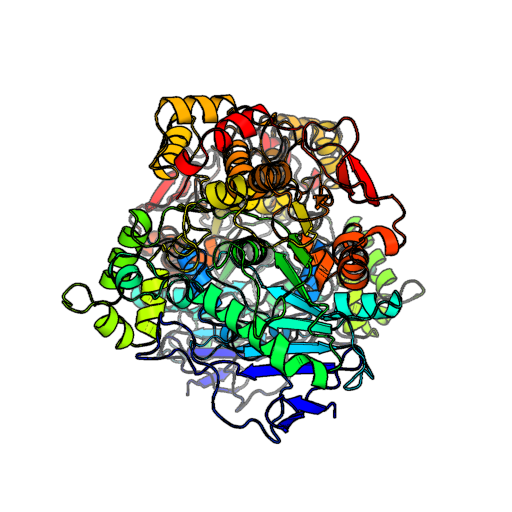 1 328 ? 9.825 -3.680 -39.215 1.00 11.51 1328 TYR B CA 1
ATOM 12907 C C . TYR B 1 328 ? 8.680 -3.864 -40.207 1.00 11.68 1328 TYR B C 1
ATOM 12908 O O . TYR B 1 328 ? 8.767 -3.536 -41.398 1.00 12.62 1328 TYR B O 1
ATOM 12926 N N . ALA B 1 329 ? 7.562 -4.316 -39.702 1.00 12.14 1329 ALA B N 1
ATOM 12927 C CA . ALA B 1 329 ? 6.293 -4.414 -40.388 1.00 12.21 1329 ALA B CA 1
ATOM 12928 C C . ALA B 1 329 ? 5.746 -3.021 -40.656 1.00 11.41 1329 ALA B C 1
ATOM 12929 O O . ALA B 1 329 ? 5.915 -2.076 -39.912 1.00 12.00 1329 ALA B O 1
ATOM 12936 N N . SER B 1 330 ? 5.059 -2.891 -41.784 1.00 11.10 1330 SER B N 1
ATOM 12937 C CA . SER B 1 330 ? 4.423 -1.632 -42.146 1.00 12.16 1330 SER B CA 1
ATOM 12938 C C . SER B 1 330 ? 2.988 -1.646 -41.666 1.00 12.41 1330 SER B C 1
ATOM 12939 O O . SER B 1 330 ? 2.151 -2.375 -42.202 1.00 15.34 1330 SER B O 1
ATOM 12952 N N . VAL B 1 331 ? 2.672 -0.889 -40.639 1.00 10.42 1331 VAL B N 1
ATOM 12953 C CA . VAL B 1 331 ? 1.350 -0.704 -40.092 1.00 10.46 1331 VAL B CA 1
ATOM 12954 C C . VAL B 1 331 ? 1.320 0.696 -39.467 1.00 9.81 1331 VAL B C 1
ATOM 12955 O O . VAL B 1 331 ? 2.366 1.130 -39.001 1.00 10.74 1331 VAL B O 1
ATOM 12968 N N . PRO B 1 332 ? 0.155 1.322 -39.412 1.00 9.95 1332 PRO B N 1
ATOM 12969 C CA . PRO B 1 332 ? 0.009 2.571 -38.642 1.00 9.28 1332 PRO B CA 1
ATOM 12970 C C . PRO B 1 332 ? 0.085 2.214 -37.160 1.00 9.86 1332 PRO B C 1
ATOM 12971 O O . PRO B 1 332 ? -0.273 1.124 -36.713 1.00 9.84 1332 PRO B O 1
ATOM 12982 N N . VAL B 1 333 ? 0.532 3.179 -36.358 1.00 10.22 1333 VAL B N 1
ATOM 12983 C CA . VAL B 1 333 ? 0.678 2.980 -34.911 1.00 9.75 1333 VAL B CA 1
ATOM 12984 C C . VAL B 1 333 ? 0.258 4.204 -34.117 1.00 8.20 1333 VAL B C 1
ATOM 12985 O O . VAL B 1 333 ? 0.351 5.360 -34.565 1.00 10.70 1333 VAL B O 1
ATOM 12998 N N . ILE B 1 334 ? -0.167 3.893 -32.889 1.00 9.16 1334 ILE B N 1
ATOM 12999 C CA . ILE B 1 334 ? -0.251 4.838 -31.801 1.00 8.43 1334 ILE B CA 1
ATOM 13000 C C . ILE B 1 334 ? 0.793 4.456 -30.749 1.00 8.03 1334 ILE B C 1
ATOM 13001 O O . ILE B 1 334 ? 0.888 3.292 -30.416 1.00 10.12 1334 ILE B O 1
ATOM 13017 N N . ILE B 1 335 ? 1.516 5.426 -30.233 1.00 8.94 1335 ILE B N 1
ATOM 13018 C CA . ILE B 1 335 ? 2.431 5.137 -29.150 1.00 8.97 1335 ILE B CA 1
ATOM 13019 C C . ILE B 1 335 ? 2.433 6.331 -28.182 1.00 8.79 1335 ILE B C 1
ATOM 13020 O O . ILE B 1 335 ? 2.477 7.482 -28.609 1.00 10.98 1335 ILE B O 1
ATOM 13036 N N . GLY B 1 336 ? 2.419 6.041 -26.893 1.00 9.11 1336 GLY B N 1
ATOM 13037 C CA . GLY B 1 336 ? 2.428 7.146 -25.937 1.00 10.71 1336 GLY B CA 1
ATOM 13038 C C . GLY B 1 336 ? 2.978 6.789 -24.580 1.00 8.86 1336 GLY B C 1
ATOM 13039 O O . GLY B 1 336 ? 3.481 5.674 -24.369 1.00 10.79 1336 GLY B O 1
ATOM 13043 N N . ASP B 1 337 ? 2.929 7.768 -23.692 1.00 9.85 1337 ASP B N 1
ATOM 13044 C CA . ASP B 1 337 ? 3.498 7.643 -22.382 1.00 10.40 1337 ASP B CA 1
ATOM 13045 C C . ASP B 1 337 ? 2.680 8.341 -21.295 1.00 9.13 1337 ASP B C 1
ATOM 13046 O O . ASP B 1 337 ? 1.884 9.232 -21.607 1.00 10.65 1337 ASP B O 1
ATOM 13055 N N . GLN B 1 338 ? 2.974 7.919 -20.092 1.00 8.30 1338 GLN B N 1
ATOM 13056 C CA . GLN B 1 338 ? 2.587 8.631 -18.874 1.00 8.73 1338 GLN B CA 1
ATOM 13057 C C . GLN B 1 338 ? 3.731 9.589 -18.530 1.00 8.51 1338 GLN B C 1
ATOM 13058 O O . GLN B 1 338 ? 4.888 9.247 -18.697 1.00 10.05 1338 GLN B O 1
ATOM 13072 N N . ASN B 1 339 ? 3.463 10.793 -18.052 1.00 8.88 1339 ASN B N 1
ATOM 13073 C CA . ASN B 1 339 ? 4.516 11.761 -17.895 1.00 9.67 1339 ASN B CA 1
ATOM 13074 C C . ASN B 1 339 ? 5.630 11.307 -16.969 1.00 10.05 1339 ASN B C 1
ATOM 13075 O O . ASN B 1 339 ? 6.792 11.648 -17.207 1.00 11.18 1339 ASN B O 1
ATOM 13086 N N . ASP B 1 340 ? 5.261 10.585 -15.922 1.00 10.11 1340 ASP B N 1
ATOM 13087 C CA . ASP B 1 340 ? 6.216 10.233 -14.875 1.00 10.01 1340 ASP B CA 1
ATOM 13088 C C . ASP B 1 340 ? 6.416 8.738 -14.756 1.00 9.64 1340 ASP B C 1
ATOM 13089 O O . ASP B 1 340 ? 6.362 8.149 -13.671 1.00 11.35 1340 ASP B O 1
ATOM 13098 N N . GLU B 1 341 ? 6.706 8.109 -15.891 1.00 11.04 1341 GLU B N 1
ATOM 13099 C CA . GLU B 1 341 ? 6.904 6.670 -15.979 1.00 10.01 1341 GLU B CA 1
ATOM 13100 C C . GLU B 1 341 ? 7.882 6.160 -14.928 1.00 9.81 1341 GLU B C 1
ATOM 13101 O O . GLU B 1 341 ? 7.688 5.074 -14.373 1.00 10.64 1341 GLU B O 1
ATOM 13113 N N . GLY B 1 342 ? 8.946 6.924 -14.648 1.00 10.26 1342 GLY B N 1
ATOM 13114 C CA . GLY B 1 342 ? 9.998 6.349 -13.824 1.00 9.62 1342 GLY B CA 1
ATOM 13115 C C . GLY B 1 342 ? 9.823 6.354 -12.343 1.00 9.22 1342 GLY B C 1
ATOM 13116 O O . GLY B 1 342 ? 10.585 5.676 -11.643 1.00 10.47 1342 GLY B O 1
ATOM 13120 N N . THR B 1 343 ? 8.855 7.044 -11.769 1.00 10.38 1343 THR B N 1
ATOM 13121 C CA . THR B 1 343 ? 8.817 7.254 -10.317 1.00 9.66 1343 THR B CA 1
ATOM 13122 C C . THR B 1 343 ? 8.678 6.003 -9.478 1.00 10.08 1343 THR B C 1
ATOM 13123 O O . THR B 1 343 ? 9.316 5.868 -8.425 1.00 11.34 1343 THR B O 1
ATOM 13134 N N . ILE B 1 344 ? 7.816 5.060 -9.884 1.00 10.55 1344 ILE B N 1
ATOM 13135 C CA . ILE B 1 344 ? 7.677 3.843 -9.079 1.00 11.08 1344 ILE B CA 1
ATOM 13136 C C . ILE B 1 344 ? 9.013 3.111 -9.023 1.00 10.70 1344 ILE B C 1
ATOM 13137 O O . ILE B 1 344 ? 9.400 2.541 -7.996 1.00 12.11 1344 ILE B O 1
ATOM 13153 N N . PHE B 1 345 ? 9.727 3.089 -10.134 1.00 10.43 1345 PHE B N 1
ATOM 13154 C CA . PHE B 1 345 ? 10.993 2.379 -10.225 1.00 9.30 1345 PHE B CA 1
ATOM 13155 C C . PHE B 1 345 ? 12.094 3.076 -9.448 1.00 10.07 1345 PHE B C 1
ATOM 13156 O O . PHE B 1 345 ? 12.989 2.406 -8.919 1.00 10.01 1345 PHE B O 1
ATOM 13173 N N . GLY B 1 346 ? 12.041 4.386 -9.338 1.00 9.61 1346 GLY B N 1
ATOM 13174 C CA . GLY B 1 346 ? 13.008 5.126 -8.539 1.00 9.10 1346 GLY B CA 1
ATOM 13175 C C . GLY B 1 346 ? 12.860 4.793 -7.076 1.00 9.02 1346 GLY B C 1
ATOM 13176 O O . GLY B 1 346 ? 13.783 5.017 -6.295 1.00 11.27 1346 GLY B O 1
ATOM 13180 N N . LEU B 1 347 ? 11.713 4.253 -6.663 1.00 10.90 1347 LEU B N 1
ATOM 13181 C CA . LEU B 1 347 ? 11.547 3.852 -5.269 1.00 9.93 1347 LEU B CA 1
ATOM 13182 C C . LEU B 1 347 ? 12.414 2.664 -4.899 1.00 9.14 1347 LEU B C 1
ATOM 13183 O O . LEU B 1 347 ? 12.523 2.325 -3.712 1.00 11.34 1347 LEU B O 1
ATOM 13199 N N . SER B 1 348 ? 13.039 1.999 -5.874 1.00 9.97 1348 SER B N 1
ATOM 13200 C CA . SER B 1 348 ? 13.873 0.821 -5.651 1.00 10.56 1348 SER B CA 1
ATOM 13201 C C . SER B 1 348 ? 15.322 1.151 -5.293 1.00 10.11 1348 SER B C 1
ATOM 13202 O O . SER B 1 348 ? 16.045 0.189 -4.976 1.00 12.47 1348 SER B O 1
ATOM 13210 N N . SER B 1 349 ? 15.739 2.395 -5.346 1.00 10.51 1349 SER B N 1
ATOM 13211 C CA . SER B 1 349 ? 17.143 2.746 -5.126 1.00 10.78 1349 SER B CA 1
ATOM 13212 C C . SER B 1 349 ? 17.273 3.918 -4.155 1.00 10.51 1349 SER B C 1
ATOM 13213 O O . SER B 1 349 ? 18.148 4.768 -4.258 1.00 10.68 1349 SER B O 1
ATOM 13221 N N . LEU B 1 350 ? 16.406 3.935 -3.138 1.00 11.98 1350 LEU B N 1
ATOM 13222 C CA . LEU B 1 350 ? 16.338 5.043 -2.203 1.00 11.60 1350 LEU B CA 1
ATOM 13223 C C . LEU B 1 350 ? 17.513 5.072 -1.234 1.00 11.04 1350 LEU B C 1
ATOM 13224 O O . LEU B 1 350 ? 17.642 6.045 -0.472 1.00 13.84 1350 LEU B O 1
ATOM 13240 N N . ASN B 1 351 ? 18.383 4.091 -1.229 1.00 12.14 1351 ASN B N 1
ATOM 13241 C CA . ASN B 1 351 ? 19.655 4.192 -0.509 1.00 11.97 1351 ASN B CA 1
ATOM 13242 C C . ASN B 1 351 ? 20.723 4.901 -1.343 1.00 11.57 1351 ASN B C 1
ATOM 13243 O O . ASN B 1 351 ? 21.849 5.127 -0.883 1.00 14.59 1351 ASN B O 1
ATOM 13253 N N . VAL B 1 352 ? 20.422 5.271 -2.577 1.00 11.58 1352 VAL B N 1
ATOM 13254 C CA . VAL B 1 352 ? 21.329 6.070 -3.405 1.00 12.21 1352 VAL B CA 1
ATOM 13255 C C . VAL B 1 352 ? 21.025 7.540 -3.160 1.00 13.22 1352 VAL B C 1
ATOM 13256 O O . VAL B 1 352 ? 20.016 8.099 -3.617 1.00 14.17 1352 VAL B O 1
ATOM 13269 N N . THR B 1 353 ? 21.772 8.318 -2.425 1.00 13.65 1353 THR B N 1
ATOM 13270 C CA . THR B 1 353 ? 21.527 9.672 -2.030 1.00 14.51 1353 THR B CA 1
ATOM 13271 C C . THR B 1 353 ? 22.578 10.678 -2.437 1.00 13.60 1353 THR B C 1
ATOM 13272 O O . THR B 1 353 ? 22.256 11.857 -2.479 1.00 15.39 1353 THR B O 1
ATOM 13283 N N . THR B 1 354 ? 23.806 10.350 -2.756 1.00 13.53 1354 THR B N 1
ATOM 13284 C CA . THR B 1 354 ? 24.841 11.252 -3.186 1.00 13.44 1354 THR B CA 1
ATOM 13285 C C . THR B 1 354 ? 25.144 11.123 -4.682 1.00 10.83 1354 THR B C 1
ATOM 13286 O O . THR B 1 354 ? 24.788 10.119 -5.313 1.00 13.66 1354 THR B O 1
ATOM 13297 N N . ASN B 1 355 ? 25.812 12.129 -5.254 1.00 12.42 1355 ASN B N 1
ATOM 13298 C CA . ASN B 1 355 ? 26.190 12.072 -6.661 1.00 11.40 1355 ASN B CA 1
ATOM 13299 C C . ASN B 1 355 ? 27.090 10.914 -6.974 1.00 12.62 1355 ASN B C 1
ATOM 13300 O O . ASN B 1 355 ? 26.918 10.272 -8.006 1.00 14.76 1355 ASN B O 1
ATOM 13311 N N . ALA B 1 356 ? 28.004 10.640 -6.064 1.00 12.86 1356 ALA B N 1
ATOM 13312 C CA . ALA B 1 356 ? 28.918 9.543 -6.309 1.00 12.94 1356 ALA B CA 1
ATOM 13313 C C . ALA B 1 356 ? 28.167 8.220 -6.337 1.00 12.67 1356 ALA B C 1
ATOM 13314 O O . ALA B 1 356 ? 28.451 7.327 -7.114 1.00 13.76 1356 ALA B O 1
ATOM 13321 N N . GLN B 1 357 ? 27.235 8.011 -5.469 1.00 12.11 1357 GLN B N 1
ATOM 13322 C CA . GLN B 1 357 ? 26.461 6.800 -5.377 1.00 12.63 1357 GLN B CA 1
ATOM 13323 C C . GLN B 1 357 ? 25.553 6.736 -6.591 1.00 11.30 1357 GLN B C 1
ATOM 13324 O O . GLN B 1 357 ? 25.366 5.657 -7.132 1.00 12.25 1357 GLN B O 1
ATOM 13338 N N . ALA B 1 358 ? 24.983 7.860 -7.020 1.00 11.46 1358 ALA B N 1
ATOM 13339 C CA . ALA B 1 358 ? 24.192 7.801 -8.256 1.00 11.71 1358 ALA B CA 1
ATOM 13340 C C . ALA B 1 358 ? 25.060 7.382 -9.433 1.00 11.42 1358 ALA B C 1
ATOM 13341 O O . ALA B 1 358 ? 24.659 6.532 -10.251 1.00 11.07 1358 ALA B O 1
ATOM 13348 N N . ARG B 1 359 ? 26.255 7.927 -9.531 1.00 12.00 1359 ARG B N 1
ATOM 13349 C CA . ARG B 1 359 ? 27.179 7.532 -10.594 1.00 11.61 1359 ARG B CA 1
ATOM 13350 C C . ARG B 1 359 ? 27.430 6.039 -10.537 1.00 10.27 1359 ARG B C 1
ATOM 13351 O O . ARG B 1 359 ? 27.387 5.391 -11.593 1.00 11.88 1359 ARG B O 1
ATOM 13372 N N . ALA B 1 360 ? 27.701 5.496 -9.356 1.00 11.39 1360 ALA B N 1
ATOM 13373 C CA . ALA B 1 360 ? 27.970 4.062 -9.224 1.00 10.90 1360 ALA B CA 1
ATOM 13374 C C . ALA B 1 360 ? 26.732 3.236 -9.591 1.00 12.08 1360 ALA B C 1
ATOM 13375 O O . ALA B 1 360 ? 26.862 2.170 -10.212 1.00 13.21 1360 ALA B O 1
ATOM 13382 N N . TYR B 1 361 ? 25.540 3.687 -9.228 1.00 11.34 1361 TYR B N 1
ATOM 13383 C CA . TYR B 1 361 ? 24.320 2.973 -9.633 1.00 11.63 1361 TYR B CA 1
ATOM 13384 C C . TYR B 1 361 ? 24.137 2.958 -11.145 1.00 11.28 1361 TYR B C 1
ATOM 13385 O O . TYR B 1 361 ? 23.829 1.921 -11.746 1.00 11.64 1361 TYR B O 1
ATOM 13403 N N . PHE B 1 362 ? 24.301 4.135 -11.781 1.00 11.72 1362 PHE B N 1
ATOM 13404 C CA . PHE B 1 362 ? 24.238 4.198 -13.235 1.00 10.53 1362 PHE B CA 1
ATOM 13405 C C . PHE B 1 362 ? 25.292 3.281 -13.852 1.00 11.16 1362 PHE B C 1
ATOM 13406 O O . PHE B 1 362 ? 24.998 2.561 -14.812 1.00 12.27 1362 PHE B O 1
ATOM 13423 N N . LYS B 1 363 ? 26.540 3.287 -13.388 1.00 11.27 1363 LYS B N 1
ATOM 13424 C CA . LYS B 1 363 ? 27.563 2.437 -13.969 1.00 11.69 1363 LYS B CA 1
ATOM 13425 C C . LYS B 1 363 ? 27.248 0.946 -13.782 1.00 12.21 1363 LYS B C 1
ATOM 13426 O O . LYS B 1 363 ? 27.541 0.133 -14.664 1.00 14.39 1363 LYS B O 1
ATOM 13445 N N . GLN B 1 364 ? 26.672 0.577 -12.645 1.00 12.32 1364 GLN B N 1
ATOM 13446 C CA . GLN B 1 364 ? 26.311 -0.827 -12.400 1.00 13.24 1364 GLN B CA 1
ATOM 13447 C C . GLN B 1 364 ? 25.185 -1.252 -13.331 1.00 12.62 1364 GLN B C 1
ATOM 13448 O O . GLN B 1 364 ? 25.118 -2.418 -13.773 1.00 14.76 1364 GLN B O 1
ATOM 13462 N N . SER B 1 365 ? 24.294 -0.307 -13.599 1.00 11.71 1365 SER B N 1
ATOM 13463 C CA . SER B 1 365 ? 23.119 -0.603 -14.397 1.00 12.41 1365 SER B CA 1
ATOM 13464 C C . SER B 1 365 ? 23.428 -0.626 -15.901 1.00 11.01 1365 SER B C 1
ATOM 13465 O O . SER B 1 365 ? 22.785 -1.361 -16.675 1.00 12.47 1365 SER B O 1
ATOM 13473 N N . PHE B 1 366 ? 24.393 0.184 -16.312 1.00 11.33 1366 PHE B N 1
ATOM 13474 C CA . PHE B 1 366 ? 24.768 0.416 -17.700 1.00 11.93 1366 PHE B CA 1
ATOM 13475 C C . PHE B 1 366 ? 26.200 -0.046 -17.903 1.00 11.85 1366 PHE B C 1
ATOM 13476 O O . PHE B 1 366 ? 27.149 0.751 -17.946 1.00 12.12 1366 PHE B O 1
ATOM 13493 N N . ILE B 1 367 ? 26.370 -1.361 -18.007 1.00 11.71 1367 ILE B N 1
ATOM 13494 C CA . ILE B 1 367 ? 27.727 -1.906 -18.029 1.00 12.57 1367 ILE B CA 1
ATOM 13495 C C . ILE B 1 367 ? 28.530 -1.521 -19.253 1.00 12.32 1367 ILE B C 1
ATOM 13496 O O . ILE B 1 367 ? 29.770 -1.668 -19.239 1.00 14.94 1367 ILE B O 1
ATOM 13512 N N . HIS B 1 368 ? 27.902 -1.063 -20.322 1.00 11.49 1368 HIS B N 1
ATOM 13513 C CA . HIS B 1 368 ? 28.579 -0.686 -21.553 1.00 11.32 1368 HIS B CA 1
ATOM 13514 C C . HIS B 1 368 ? 28.892 0.808 -21.623 1.00 11.63 1368 HIS B C 1
ATOM 13515 O O . HIS B 1 368 ? 29.601 1.234 -22.538 1.00 15.82 1368 HIS B O 1
ATOM 13529 N N . ALA B 1 369 ? 28.369 1.605 -20.718 1.00 10.62 1369 ALA B N 1
ATOM 13530 C CA . ALA B 1 369 ? 28.570 3.040 -20.805 1.00 11.17 1369 ALA B CA 1
ATOM 13531 C C . ALA B 1 369 ? 29.959 3.424 -20.295 1.00 11.42 1369 ALA B C 1
ATOM 13532 O O . ALA B 1 369 ? 30.398 3.040 -19.213 1.00 14.47 1369 ALA B O 1
ATOM 13539 N N . SER B 1 370 ? 30.688 4.210 -21.076 1.00 11.91 1370 SER B N 1
ATOM 13540 C CA . SER B 1 370 ? 31.980 4.752 -20.712 1.00 11.93 1370 SER B CA 1
ATOM 13541 C C . SER B 1 370 ? 31.825 5.836 -19.657 1.00 11.68 1370 SER B C 1
ATOM 13542 O O . SER B 1 370 ? 30.754 6.398 -19.493 1.00 12.96 1370 SER B O 1
ATOM 13550 N N . ASP B 1 371 ? 32.912 6.151 -18.965 1.00 12.93 1371 ASP B N 1
ATOM 13551 C CA . ASP B 1 371 ? 32.891 7.267 -18.029 1.00 12.43 1371 ASP B CA 1
ATOM 13552 C C . ASP B 1 371 ? 32.447 8.547 -18.712 1.00 12.40 1371 ASP B C 1
ATOM 13553 O O . ASP B 1 371 ? 31.689 9.342 -18.119 1.00 12.97 1371 ASP B O 1
ATOM 13562 N N . ALA B 1 372 ? 32.883 8.796 -19.951 1.00 13.74 1372 ALA B N 1
ATOM 13563 C CA . ALA B 1 372 ? 32.431 9.997 -20.644 1.00 13.16 1372 ALA B CA 1
ATOM 13564 C C . ALA B 1 372 ? 30.928 9.954 -20.914 1.00 13.18 1372 ALA B C 1
ATOM 13565 O O . ALA B 1 372 ? 30.242 10.973 -20.814 1.00 13.21 1372 ALA B O 1
ATOM 13572 N N . GLU B 1 373 ? 30.389 8.790 -21.303 1.00 12.05 1373 GLU B N 1
ATOM 13573 C CA . GLU B 1 373 ? 28.948 8.691 -21.511 1.00 11.16 1373 GLU B CA 1
ATOM 13574 C C . GLU B 1 373 ? 28.167 8.863 -20.209 1.00 10.39 1373 GLU B C 1
ATOM 13575 O O . GLU B 1 373 ? 27.059 9.438 -20.207 1.00 12.31 1373 GLU B O 1
ATOM 13587 N N . ILE B 1 374 ? 28.698 8.437 -19.068 1.00 10.37 1374 ILE B N 1
ATOM 13588 C CA . ILE B 1 374 ? 28.032 8.641 -17.786 1.00 11.57 1374 ILE B CA 1
ATOM 13589 C C . ILE B 1 374 ? 28.100 10.106 -17.405 1.00 11.63 1374 ILE B C 1
ATOM 13590 O O . ILE B 1 374 ? 27.145 10.705 -16.909 1.00 12.19 1374 ILE B O 1
ATOM 13606 N N . ASP B 1 375 ? 29.249 10.741 -17.658 1.00 11.75 1375 ASP B N 1
ATOM 13607 C CA . ASP B 1 375 ? 29.350 12.187 -17.435 1.00 12.70 1375 ASP B CA 1
ATOM 13608 C C . ASP B 1 375 ? 28.275 12.927 -18.225 1.00 11.83 1375 ASP B C 1
ATOM 13609 O O . ASP B 1 375 ? 27.613 13.807 -17.675 1.00 12.55 1375 ASP B O 1
ATOM 13618 N N . THR B 1 376 ? 28.126 12.531 -19.492 1.00 12.27 1376 THR B N 1
ATOM 13619 C CA . THR B 1 376 ? 27.129 13.200 -20.352 1.00 11.97 1376 THR B CA 1
ATOM 13620 C C . THR B 1 376 ? 25.731 12.956 -19.826 1.00 11.88 1376 THR B C 1
ATOM 13621 O O . THR B 1 376 ? 24.896 13.882 -19.784 1.00 12.72 1376 THR B O 1
ATOM 13632 N N . LEU B 1 377 ? 25.466 11.726 -19.399 1.00 10.86 1377 LEU B N 1
ATOM 13633 C CA . LEU B 1 377 ? 24.163 11.420 -18.805 1.00 11.29 1377 LEU B CA 1
ATOM 13634 C C . LEU B 1 377 ? 23.880 12.259 -17.559 1.00 10.78 1377 LEU B C 1
ATOM 13635 O O . LEU B 1 377 ? 22.775 12.793 -17.402 1.00 10.55 1377 LEU B O 1
ATOM 13651 N N . MET B 1 378 ? 24.873 12.349 -16.657 1.00 11.25 1378 MET B N 1
ATOM 13652 C CA . MET B 1 378 ? 24.684 13.044 -15.392 1.00 11.31 1378 MET B CA 1
ATOM 13653 C C . MET B 1 378 ? 24.668 14.556 -15.565 1.00 12.57 1378 MET B C 1
ATOM 13654 O O . MET B 1 378 ? 24.136 15.229 -14.642 1.00 12.64 1378 MET B O 1
ATOM 13668 N N . ALA B 1 379 ? 25.162 15.068 -16.681 1.00 11.35 1379 ALA B N 1
ATOM 13669 C CA . ALA B 1 379 ? 24.957 16.485 -17.024 1.00 11.57 1379 ALA B CA 1
ATOM 13670 C C . ALA B 1 379 ? 23.547 16.723 -17.547 1.00 13.45 1379 ALA B C 1
ATOM 13671 O O . ALA B 1 379 ? 22.890 17.713 -17.222 1.00 13.71 1379 ALA B O 1
ATOM 13678 N N . ALA B 1 380 ? 23.054 15.816 -18.367 1.00 11.63 1380 ALA B N 1
ATOM 13679 C CA . ALA B 1 380 ? 21.719 15.948 -18.953 1.00 11.66 1380 ALA B CA 1
ATOM 13680 C C . ALA B 1 380 ? 20.610 15.775 -17.913 1.00 10.38 1380 ALA B C 1
ATOM 13681 O O . ALA B 1 380 ? 19.582 16.440 -18.024 1.00 13.11 1380 ALA B O 1
ATOM 13688 N N . TYR B 1 381 ? 20.834 14.878 -16.970 1.00 11.47 1381 TYR B N 1
ATOM 13689 C CA . TYR B 1 381 ? 19.931 14.584 -15.846 1.00 11.38 1381 TYR B CA 1
ATOM 13690 C C . TYR B 1 381 ? 20.644 14.990 -14.576 1.00 11.17 1381 TYR B C 1
ATOM 13691 O O . TYR B 1 381 ? 21.285 14.138 -13.942 1.00 12.23 1381 TYR B O 1
ATOM 13709 N N . PRO B 1 382 ? 20.566 16.273 -14.226 1.00 11.59 1382 PRO B N 1
ATOM 13710 C CA . PRO B 1 382 ? 21.357 16.795 -13.095 1.00 13.03 1382 PRO B CA 1
ATOM 13711 C C . PRO B 1 382 ? 20.739 16.423 -11.759 1.00 11.78 1382 PRO B C 1
ATOM 13712 O O . PRO B 1 382 ? 19.599 15.977 -11.706 1.00 13.07 1382 PRO B O 1
ATOM 13723 N N . GLN B 1 383 ? 21.483 16.589 -10.680 1.00 11.64 1383 GLN B N 1
ATOM 13724 C CA . GLN B 1 383 ? 20.943 16.322 -9.349 1.00 11.50 1383 GLN B CA 1
ATOM 13725 C C . GLN B 1 383 ? 19.756 17.242 -9.062 1.00 11.93 1383 GLN B C 1
ATOM 13726 O O . GLN B 1 383 ? 18.865 16.750 -8.378 1.00 12.84 1383 GLN B O 1
ATOM 13740 N N . ASP B 1 384 ? 19.809 18.493 -9.500 1.00 12.83 1384 ASP B N 1
ATOM 13741 C CA . ASP B 1 384 ? 18.814 19.540 -9.258 1.00 12.79 1384 ASP B CA 1
ATOM 13742 C C . ASP B 1 384 ? 17.429 18.967 -9.121 1.00 11.26 1384 ASP B C 1
ATOM 13743 O O . ASP B 1 384 ? 16.904 18.461 -10.104 1.00 12.03 1384 ASP B O 1
ATOM 13752 N N . ILE B 1 385 ? 16.899 18.970 -7.893 1.00 10.88 1385 ILE B N 1
ATOM 13753 C CA . ILE B 1 385 ? 15.670 18.215 -7.671 1.00 11.59 1385 ILE B CA 1
ATOM 13754 C C . ILE B 1 385 ? 14.509 18.770 -8.478 1.00 10.41 1385 ILE B C 1
ATOM 13755 O O . ILE B 1 385 ? 13.514 18.062 -8.697 1.00 11.23 1385 ILE B O 1
ATOM 13771 N N . THR B 1 386 ? 14.593 20.007 -8.924 1.00 11.71 1386 THR B N 1
ATOM 13772 C CA . THR B 1 386 ? 13.473 20.583 -9.674 1.00 10.16 1386 THR B CA 1
ATOM 13773 C C . THR B 1 386 ? 13.374 19.997 -11.064 1.00 11.69 1386 THR B C 1
ATOM 13774 O O . THR B 1 386 ? 12.303 20.071 -11.671 1.00 12.35 1386 THR B O 1
ATOM 13785 N N . GLN B 1 387 ? 14.446 19.373 -11.564 1.00 11.17 1387 GLN B N 1
ATOM 13786 C CA . GLN B 1 387 ? 14.433 18.929 -12.963 1.00 10.81 1387 GLN B CA 1
ATOM 13787 C C . GLN B 1 387 ? 14.011 17.474 -13.158 1.00 9.80 1387 GLN B C 1
ATOM 13788 O O . GLN B 1 387 ? 13.821 17.057 -14.293 1.00 11.46 1387 GLN B O 1
ATOM 13802 N N . GLY B 1 388 ? 13.873 16.741 -12.073 1.00 10.25 1388 GLY B N 1
ATOM 13803 C CA . GLY B 1 388 ? 13.555 15.325 -12.163 1.00 10.34 1388 GLY B CA 1
ATOM 13804 C C . GLY B 1 388 ? 12.069 15.020 -12.113 1.00 9.45 1388 GLY B C 1
ATOM 13805 O O . GLY B 1 388 ? 11.241 15.944 -12.185 1.00 10.98 1388 GLY B O 1
ATOM 13809 N N . SER B 1 389 ? 11.770 13.728 -12.030 1.00 10.24 1389 SER B N 1
ATOM 13810 C CA . SER B 1 389 ? 10.406 13.215 -12.090 1.00 10.40 1389 SER B CA 1
ATOM 13811 C C . SER B 1 389 ? 9.882 12.881 -10.714 1.00 10.08 1389 SER B C 1
ATOM 13812 O O . SER B 1 389 ? 10.636 12.208 -9.976 1.00 12.01 1389 SER B O 1
ATOM 13820 N N . PRO B 1 390 ? 8.680 13.242 -10.264 1.00 10.22 1390 PRO B N 1
ATOM 13821 C CA . PRO B 1 390 ? 7.579 13.906 -10.998 1.00 11.67 1390 PRO B CA 1
ATOM 13822 C C . PRO B 1 390 ? 7.933 15.265 -11.587 1.00 11.07 1390 PRO B C 1
ATOM 13823 O O . PRO B 1 390 ? 8.394 16.131 -10.909 1.00 11.57 1390 PRO B O 1
ATOM 13834 N N . PHE B 1 391 ? 7.774 15.327 -12.925 1.00 10.38 1391 PHE B N 1
ATOM 13835 C CA . PHE B 1 391 ? 8.252 16.545 -13.569 1.00 10.52 1391 PHE B CA 1
ATOM 13836 C C . PHE B 1 391 ? 7.384 17.733 -13.204 1.00 9.14 1391 PHE B C 1
ATOM 13837 O O . PHE B 1 391 ? 6.188 17.580 -12.938 1.00 11.01 1391 PHE B O 1
ATOM 13854 N N . ASP B 1 392 ? 8.035 18.895 -13.187 1.00 10.95 1392 ASP B N 1
ATOM 13855 C CA . ASP B 1 392 ? 7.370 20.176 -12.942 1.00 11.01 1392 ASP B CA 1
ATOM 13856 C C . ASP B 1 392 ? 6.815 20.261 -11.527 1.00 11.18 1392 ASP B C 1
ATOM 13857 O O . ASP B 1 392 ? 5.799 20.929 -11.296 1.00 13.82 1392 ASP B O 1
ATOM 13866 N N . THR B 1 393 ? 7.503 19.639 -10.582 1.00 9.49 1393 THR B N 1
ATOM 13867 C CA . THR B 1 393 ? 7.076 19.712 -9.177 1.00 10.86 1393 THR B CA 1
ATOM 13868 C C . THR B 1 393 ? 8.087 20.437 -8.322 1.00 9.62 1393 THR B C 1
ATOM 13869 O O . THR B 1 393 ? 7.988 20.394 -7.075 1.00 12.70 1393 THR B O 1
ATOM 13880 N N . GLY B 1 394 ? 9.035 21.177 -8.875 1.00 10.80 1394 GLY B N 1
ATOM 13881 C CA . GLY B 1 394 ? 9.892 22.024 -8.072 1.00 11.00 1394 GLY B CA 1
ATOM 13882 C C . GLY B 1 394 ? 10.648 21.279 -6.990 1.00 10.72 1394 GLY B C 1
ATOM 13883 O O . GLY B 1 394 ? 11.252 20.229 -7.271 1.00 11.84 1394 GLY B O 1
ATOM 13887 N N . ILE B 1 395 ? 10.614 21.802 -5.769 1.00 10.61 1395 ILE B N 1
ATOM 13888 C CA . ILE B 1 395 ? 11.316 21.140 -4.674 1.00 11.29 1395 ILE B CA 1
ATOM 13889 C C . ILE B 1 395 ? 10.482 20.062 -3.998 1.00 10.85 1395 ILE B C 1
ATOM 13890 O O . ILE B 1 395 ? 10.938 19.457 -2.995 1.00 11.62 1395 ILE B O 1
ATOM 13906 N N . PHE B 1 396 ? 9.271 19.819 -4.474 1.00 10.57 1396 PHE B N 1
ATOM 13907 C CA . PHE B 1 396 ? 8.474 18.743 -3.932 1.00 10.29 1396 PHE B CA 1
ATOM 13908 C C . PHE B 1 396 ? 8.987 17.351 -4.349 1.00 9.74 1396 PHE B C 1
ATOM 13909 O O . PHE B 1 396 ? 9.731 17.197 -5.317 1.00 10.57 1396 PHE B O 1
ATOM 13926 N N . ASN B 1 397 ? 8.569 16.320 -3.625 1.00 10.42 1397 ASN B N 1
ATOM 13927 C CA . ASN B 1 397 ? 8.789 14.902 -3.928 1.00 9.68 1397 ASN B CA 1
ATOM 13928 C C . ASN B 1 397 ? 10.232 14.487 -3.730 1.00 11.88 1397 ASN B C 1
ATOM 13929 O O . ASN B 1 397 ? 10.622 13.444 -4.274 1.00 12.23 1397 ASN B O 1
ATOM 13940 N N . ALA B 1 398 ? 10.998 15.281 -2.992 1.00 12.21 1398 ALA B N 1
ATOM 13941 C CA . ALA B 1 398 ? 12.422 15.009 -2.821 1.00 13.17 1398 ALA B CA 1
ATOM 13942 C C . ALA B 1 398 ? 12.661 13.966 -1.745 1.00 12.00 1398 ALA B C 1
ATOM 13943 O O . ALA B 1 398 ? 13.212 14.263 -0.671 1.00 13.47 1398 ALA B O 1
ATOM 13950 N N . ILE B 1 399 ? 12.310 12.710 -2.008 1.00 11.67 1399 ILE B N 1
ATOM 13951 C CA . ILE B 1 399 ? 12.490 11.662 -1.002 1.00 10.82 1399 ILE B CA 1
ATOM 13952 C C . ILE B 1 399 ? 13.949 11.564 -0.588 1.00 11.54 1399 ILE B C 1
ATOM 13953 O O . ILE B 1 399 ? 14.329 11.379 0.559 1.00 11.37 1399 ILE B O 1
ATOM 13969 N N . THR B 1 400 ? 14.806 11.648 -1.596 1.00 10.90 1400 THR B N 1
ATOM 13970 C CA . THR B 1 400 ? 16.244 11.731 -1.465 1.00 11.07 1400 THR B CA 1
ATOM 13971 C C . THR B 1 400 ? 16.743 12.752 -2.481 1.00 9.77 1400 THR B C 1
ATOM 13972 O O . THR B 1 400 ? 15.944 13.170 -3.320 1.00 10.59 1400 THR B O 1
ATOM 13983 N N . PRO B 1 401 ? 17.963 13.201 -2.411 1.00 10.14 1401 PRO B N 1
ATOM 13984 C CA . PRO B 1 401 ? 18.460 14.134 -3.429 1.00 10.95 1401 PRO B CA 1
ATOM 13985 C C . PRO B 1 401 ? 18.621 13.534 -4.817 1.00 9.51 1401 PRO B C 1
ATOM 13986 O O . PRO B 1 401 ? 18.883 14.292 -5.760 1.00 11.68 1401 PRO B O 1
ATOM 13997 N N . GLN B 1 402 ? 18.554 12.263 -5.036 1.00 9.86 1402 GLN B N 1
ATOM 13998 C CA . GLN B 1 402 ? 18.674 11.527 -6.258 1.00 9.77 1402 GLN B CA 1
ATOM 13999 C C . GLN B 1 402 ? 17.391 10.898 -6.789 1.00 9.17 1402 GLN B C 1
ATOM 14000 O O . GLN B 1 402 ? 17.397 10.520 -7.966 1.00 9.98 1402 GLN B O 1
ATOM 14014 N N . PHE B 1 403 ? 16.324 10.776 -6.023 1.00 9.99 1403 PHE B N 1
ATOM 14015 C CA . PHE B 1 403 ? 15.155 9.993 -6.420 1.00 9.31 1403 PHE B CA 1
ATOM 14016 C C . PHE B 1 403 ? 14.545 10.527 -7.696 1.00 10.11 1403 PHE B C 1
ATOM 14017 O O . PHE B 1 403 ? 14.210 9.778 -8.602 1.00 9.72 1403 PHE B O 1
ATOM 14034 N N . LYS B 1 404 ? 14.372 11.848 -7.771 1.00 9.60 1404 LYS B N 1
ATOM 14035 C CA . LYS B 1 404 ? 13.699 12.412 -8.935 1.00 9.14 1404 LYS B CA 1
ATOM 14036 C C . LYS B 1 404 ? 14.582 12.283 -10.161 1.00 8.64 1404 LYS B C 1
ATOM 14037 O O . LYS B 1 404 ? 14.088 12.138 -11.282 1.00 9.98 1404 LYS B O 1
ATOM 14056 N N . ARG B 1 405 ? 15.913 12.342 -9.974 1.00 9.79 1405 ARG B N 1
ATOM 14057 C CA . ARG B 1 405 ? 16.857 12.208 -11.077 1.00 9.38 1405 ARG B CA 1
ATOM 14058 C C . ARG B 1 405 ? 16.867 10.793 -11.613 1.00 9.59 1405 ARG B C 1
ATOM 14059 O O . ARG B 1 405 ? 16.811 10.568 -12.814 1.00 10.25 1405 ARG B O 1
ATOM 14080 N N . ILE B 1 406 ? 16.943 9.810 -10.722 1.00 8.86 1406 ILE B N 1
ATOM 14081 C CA . ILE B 1 406 ? 16.993 8.412 -11.114 1.00 8.68 1406 ILE B CA 1
ATOM 14082 C C . ILE B 1 406 ? 15.689 8.054 -11.808 1.00 8.90 1406 ILE B C 1
ATOM 14083 O O . ILE B 1 406 ? 15.704 7.403 -12.845 1.00 9.65 1406 ILE B O 1
ATOM 14099 N N . SER B 1 407 ? 14.589 8.498 -11.215 1.00 9.14 1407 SER B N 1
ATOM 14100 C CA . SER B 1 407 ? 13.293 8.292 -11.845 1.00 9.55 1407 SER B CA 1
ATOM 14101 C C . SER B 1 407 ? 13.260 8.844 -13.261 1.00 9.48 1407 SER B C 1
ATOM 14102 O O . SER B 1 407 ? 12.752 8.223 -14.200 1.00 10.49 1407 SER B O 1
ATOM 14110 N N . ALA B 1 408 ? 13.791 10.055 -13.440 1.00 9.43 1408 ALA B N 1
ATOM 14111 C CA . ALA B 1 408 ? 13.788 10.633 -14.772 1.00 9.34 1408 ALA B CA 1
ATOM 14112 C C . ALA B 1 408 ? 14.569 9.807 -15.778 1.00 9.71 1408 ALA B C 1
ATOM 14113 O O . ALA B 1 408 ? 14.102 9.617 -16.899 1.00 9.51 1408 ALA B O 1
ATOM 14120 N N . VAL B 1 409 ? 15.772 9.373 -15.430 1.00 9.07 1409 VAL B N 1
ATOM 14121 C CA . VAL B 1 409 ? 16.588 8.534 -16.307 1.00 9.75 1409 VAL B CA 1
ATOM 14122 C C . VAL B 1 409 ? 15.869 7.249 -16.656 1.00 9.99 1409 VAL B C 1
ATOM 14123 O O . VAL B 1 409 ? 15.817 6.894 -17.833 1.00 10.92 1409 VAL B O 1
ATOM 14136 N N . LEU B 1 410 ? 15.343 6.598 -15.625 1.00 9.48 1410 LEU B N 1
ATOM 14137 C CA . LEU B 1 410 ? 14.658 5.327 -15.860 1.00 10.53 1410 LEU B CA 1
ATOM 14138 C C . LEU B 1 410 ? 13.511 5.461 -16.823 1.00 10.43 1410 LEU B C 1
ATOM 14139 O O . LEU B 1 410 ? 13.285 4.693 -17.788 1.00 11.06 1410 LEU B O 1
ATOM 14155 N N . GLY B 1 411 ? 12.694 6.477 -16.545 1.00 9.78 1411 GLY B N 1
ATOM 14156 C CA . GLY B 1 411 ? 11.495 6.682 -17.367 1.00 9.93 1411 GLY B CA 1
ATOM 14157 C C . GLY B 1 411 ? 11.844 7.029 -18.771 1.00 10.13 1411 GLY B C 1
ATOM 14158 O O . GLY B 1 411 ? 11.139 6.597 -19.712 1.00 10.39 1411 GLY B O 1
ATOM 14162 N N . ASP B 1 412 ? 12.891 7.836 -18.975 1.00 9.30 1412 ASP B N 1
ATOM 14163 C CA . ASP B 1 412 ? 13.204 8.214 -20.355 1.00 8.98 1412 ASP B CA 1
ATOM 14164 C C . ASP B 1 412 ? 13.866 7.110 -21.147 1.00 8.81 1412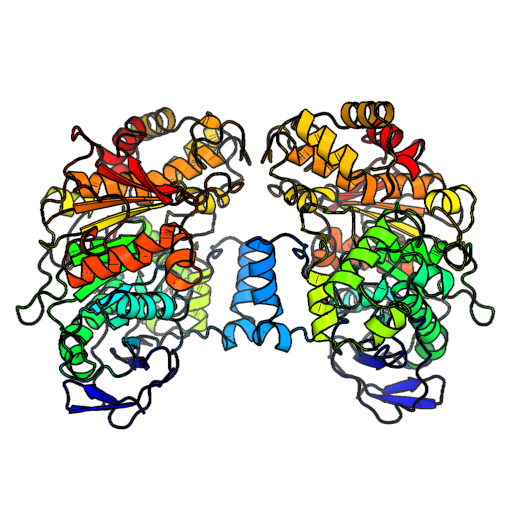 ASP B C 1
ATOM 14165 O O . ASP B 1 412 ? 13.547 6.962 -22.357 1.00 10.15 1412 ASP B O 1
ATOM 14174 N N . LEU B 1 413 ? 14.788 6.369 -20.548 1.00 10.34 1413 LEU B N 1
ATOM 14175 C CA . LEU B 1 413 ? 15.480 5.308 -21.320 1.00 10.52 1413 LEU B CA 1
ATOM 14176 C C . LEU B 1 413 ? 14.521 4.161 -21.623 1.00 11.26 1413 LEU B C 1
ATOM 14177 O O . LEU B 1 413 ? 14.472 3.618 -22.738 1.00 11.35 1413 LEU B O 1
ATOM 14193 N N . ALA B 1 414 ? 13.756 3.762 -20.602 1.00 11.07 1414 ALA B N 1
ATOM 14194 C CA . ALA B 1 414 ? 12.881 2.613 -20.782 1.00 10.05 1414 ALA B CA 1
ATOM 14195 C C . ALA B 1 414 ? 11.654 2.935 -21.627 1.00 11.14 1414 ALA B C 1
ATOM 14196 O O . ALA B 1 414 ? 11.124 2.038 -22.291 1.00 12.79 1414 ALA B O 1
ATOM 14203 N N . PHE B 1 415 ? 11.152 4.175 -21.597 1.00 10.49 1415 PHE B N 1
ATOM 14204 C CA . PHE B 1 415 ? 9.868 4.444 -22.211 1.00 10.97 1415 PHE B CA 1
ATOM 14205 C C . PHE B 1 415 ? 9.814 5.721 -23.035 1.00 9.14 1415 PHE B C 1
ATOM 14206 O O . PHE B 1 415 ? 9.512 5.639 -24.248 1.00 11.38 1415 PHE B O 1
ATOM 14223 N N . ILE B 1 416 ? 10.088 6.885 -22.448 1.00 9.28 1416 ILE B N 1
ATOM 14224 C CA . ILE B 1 416 ? 9.691 8.162 -23.071 1.00 10.16 1416 ILE B CA 1
ATOM 14225 C C . ILE B 1 416 ? 10.578 8.574 -24.213 1.00 9.86 1416 ILE B C 1
ATOM 14226 O O . ILE B 1 416 ? 10.037 8.948 -25.274 1.00 10.73 1416 ILE B O 1
ATOM 14242 N N . HIS B 1 417 ? 11.893 8.506 -24.057 1.00 10.58 1417 HIS B N 1
ATOM 14243 C CA . HIS B 1 417 ? 12.782 8.775 -25.176 1.00 10.10 1417 HIS B CA 1
ATOM 14244 C C . HIS B 1 417 ? 12.950 7.598 -26.106 1.00 10.80 1417 HIS B C 1
ATOM 14245 O O . HIS B 1 417 ? 13.196 7.784 -27.310 1.00 11.32 1417 HIS B O 1
ATOM 14259 N N . ALA B 1 418 ? 12.750 6.394 -25.598 1.00 9.90 1418 ALA B N 1
ATOM 14260 C CA . ALA B 1 418 ? 12.633 5.236 -26.460 1.00 9.90 1418 ALA B CA 1
ATOM 14261 C C . ALA B 1 418 ? 11.513 5.467 -27.483 1.00 9.41 1418 ALA B C 1
ATOM 14262 O O . ALA B 1 418 ? 11.644 5.221 -28.690 1.00 11.40 1418 ALA B O 1
ATOM 14269 N N . ARG B 1 419 ? 10.348 5.932 -27.029 1.00 9.21 1419 ARG B N 1
ATOM 14270 C CA . ARG B 1 419 ? 9.229 6.259 -27.902 1.00 9.07 1419 ARG B CA 1
ATOM 14271 C C . ARG B 1 419 ? 9.650 7.301 -28.932 1.00 9.05 1419 ARG B C 1
ATOM 14272 O O . ARG B 1 419 ? 9.338 7.210 -30.128 1.00 9.50 1419 ARG B O 1
ATOM 14293 N N . ARG B 1 420 ? 10.372 8.369 -28.506 1.00 9.79 1420 ARG B N 1
ATOM 14294 C CA . ARG B 1 420 ? 10.732 9.420 -29.425 1.00 9.61 1420 ARG B CA 1
ATOM 14295 C C . ARG B 1 420 ? 11.681 8.863 -30.466 1.00 9.87 1420 ARG B C 1
ATOM 14296 O O . ARG B 1 420 ? 11.574 9.203 -31.649 1.00 11.29 1420 ARG B O 1
ATOM 14317 N N . TYR B 1 421 ? 12.612 8.007 -30.081 1.00 9.72 1421 TYR B N 1
ATOM 14318 C CA . TYR B 1 421 ? 13.540 7.391 -31.041 1.00 9.92 1421 TYR B CA 1
ATOM 14319 C C . TYR B 1 421 ? 12.734 6.607 -32.050 1.00 10.28 1421 TYR B C 1
ATOM 14320 O O . TYR B 1 421 ? 12.967 6.689 -33.277 1.00 11.50 1421 TYR B O 1
ATOM 14338 N N . PHE B 1 422 ? 11.809 5.808 -31.563 1.00 9.64 1422 PHE B N 1
ATOM 14339 C CA . PHE B 1 422 ? 10.965 5.011 -32.457 1.00 10.22 1422 PHE B CA 1
ATOM 14340 C C . PHE B 1 422 ? 10.269 5.905 -33.459 1.00 10.57 1422 PHE B C 1
ATOM 14341 O O . PHE B 1 422 ? 10.273 5.604 -34.673 1.00 11.56 1422 PHE B O 1
ATOM 14358 N N . LEU B 1 423 ? 9.616 6.945 -32.985 1.00 10.47 1423 LEU B N 1
ATOM 14359 C CA . LEU B 1 423 ? 8.800 7.836 -33.813 1.00 10.60 1423 LEU B CA 1
ATOM 14360 C C . LEU B 1 423 ? 9.672 8.544 -34.836 1.00 10.02 1423 LEU B C 1
ATOM 14361 O O . LEU B 1 423 ? 9.215 8.821 -35.963 1.00 12.39 1423 LEU B O 1
ATOM 14377 N N . ASN B 1 424 ? 10.904 8.889 -34.465 1.00 10.87 1424 ASN B N 1
ATOM 14378 C CA . ASN B 1 424 ? 11.758 9.627 -35.409 1.00 10.54 1424 ASN B CA 1
ATOM 14379 C C . ASN B 1 424 ? 12.247 8.724 -36.518 1.00 12.64 1424 ASN B C 1
ATOM 14380 O O . ASN B 1 424 ? 12.612 9.194 -37.580 1.00 21.32 1424 ASN B O 1
ATOM 14391 N N . HIS B 1 425 ? 12.294 7.402 -36.290 1.00 11.97 1425 HIS B N 1
ATOM 14392 C CA . HIS B 1 425 ? 12.889 6.497 -37.264 1.00 11.53 1425 HIS B CA 1
ATOM 14393 C C . HIS B 1 425 ? 11.877 5.638 -38.020 1.00 13.52 1425 HIS B C 1
ATOM 14394 O O . HIS B 1 425 ? 12.087 5.228 -39.155 1.00 16.51 1425 HIS B O 1
ATOM 14408 N N . PHE B 1 426 ? 10.759 5.312 -37.411 1.00 11.92 1426 PHE B N 1
ATOM 14409 C CA . PHE B 1 426 ? 9.739 4.457 -38.000 1.00 12.79 1426 PHE B CA 1
ATOM 14410 C C . PHE B 1 426 ? 9.000 5.171 -39.122 1.00 11.93 1426 PHE B C 1
ATOM 14411 O O . PHE B 1 426 ? 8.322 6.166 -38.882 1.00 13.33 1426 PHE B O 1
ATOM 14428 N N . GLN B 1 427 ? 9.069 4.603 -40.312 1.00 11.72 1427 GLN B N 1
ATOM 14429 C CA . GLN B 1 427 ? 8.396 5.072 -41.499 1.00 14.75 1427 GLN B CA 1
ATOM 14430 C C . GLN B 1 427 ? 7.407 4.046 -42.038 1.00 14.20 1427 GLN B C 1
ATOM 14431 O O . GLN B 1 427 ? 6.998 4.081 -43.202 1.00 16.51 1427 GLN B O 1
ATOM 14445 N N . GLY B 1 428 ? 7.009 3.096 -41.202 1.00 13.91 1428 GLY B N 1
ATOM 14446 C CA . GLY B 1 428 ? 6.173 2.020 -41.706 1.00 13.36 1428 GLY B CA 1
ATOM 14447 C C . GLY B 1 428 ? 4.695 2.302 -41.777 1.00 10.90 1428 GLY B C 1
ATOM 14448 O O . GLY B 1 428 ? 3.935 1.511 -42.311 1.00 12.36 1428 GLY B O 1
ATOM 14452 N N . GLY B 1 429 ? 4.288 3.437 -41.210 1.00 12.14 1429 GLY B N 1
ATOM 14453 C CA . GLY B 1 429 ? 2.891 3.804 -41.235 1.00 10.63 1429 GLY B CA 1
ATOM 14454 C C . GLY B 1 429 ? 2.676 5.148 -40.586 1.00 10.25 1429 GLY B C 1
ATOM 14455 O O . GLY B 1 429 ? 3.590 5.715 -40.003 1.00 12.29 1429 GLY B O 1
ATOM 14459 N N . THR B 1 430 ? 1.443 5.624 -40.678 1.00 10.29 1430 THR B N 1
ATOM 14460 C CA . THR B 1 430 ? 1.009 6.816 -39.974 1.00 9.26 1430 THR B CA 1
ATOM 14461 C C . THR B 1 430 ? 1.221 6.636 -38.485 1.00 10.36 1430 THR B C 1
ATOM 14462 O O . THR B 1 430 ? 0.926 5.573 -37.938 1.00 11.97 1430 THR B O 1
ATOM 14473 N N . LYS B 1 431 ? 1.755 7.673 -37.851 1.00 10.26 1431 LYS B N 1
ATOM 14474 C CA . LYS B 1 431 ? 2.009 7.652 -36.435 1.00 9.84 1431 LYS B CA 1
ATOM 14475 C C . LYS B 1 431 ? 1.176 8.674 -35.672 1.00 9.34 1431 LYS B C 1
ATOM 14476 O O . LYS B 1 431 ? 1.026 9.823 -36.090 1.00 11.09 1431 LYS B O 1
ATOM 14495 N N . TYR B 1 432 ? 0.677 8.298 -34.497 1.00 10.64 1432 TYR B N 1
ATOM 14496 C CA . TYR B 1 432 ? 0.062 9.191 -33.525 1.00 9.20 1432 TYR B CA 1
ATOM 14497 C C . TYR B 1 432 ? 0.710 8.961 -32.159 1.00 9.03 1432 TYR B C 1
ATOM 14498 O O . TYR B 1 432 ? 1.034 7.805 -31.863 1.00 11.46 1432 TYR B O 1
ATOM 14516 N N . SER B 1 433 ? 0.927 10.030 -31.406 1.00 10.09 1433 SER B N 1
ATOM 14517 C CA . SER B 1 433 ? 1.560 9.890 -30.095 1.00 9.31 1433 SER B CA 1
ATOM 14518 C C . SER B 1 433 ? 0.800 10.712 -29.061 1.00 8.10 1433 SER B C 1
ATOM 14519 O O . SER B 1 433 ? 0.240 11.759 -29.384 1.00 10.18 1433 SER B O 1
ATOM 14527 N N . PHE B 1 434 ? 0.754 10.220 -27.837 1.00 8.95 1434 PHE B N 1
ATOM 14528 C CA . PHE B 1 434 ? 0.171 10.911 -26.700 1.00 9.73 1434 PHE B CA 1
ATOM 14529 C C . PHE B 1 434 ? 1.127 10.954 -25.506 1.00 8.93 1434 PHE B C 1
ATOM 14530 O O . PHE B 1 434 ? 2.004 10.115 -25.354 1.00 9.45 1434 PHE B O 1
ATOM 14547 N N . LEU B 1 435 ? 0.871 11.899 -24.634 1.00 9.11 1435 LEU B N 1
ATOM 14548 C CA . LEU B 1 435 ? 1.548 12.062 -23.377 1.00 10.03 1435 LEU B CA 1
ATOM 14549 C C . LEU B 1 435 ? 0.517 12.468 -22.338 1.00 9.79 1435 LEU B C 1
ATOM 14550 O O . LEU B 1 435 ? -0.125 13.520 -22.452 1.00 11.00 1435 LEU B O 1
ATOM 14566 N N . SER B 1 436 ? 0.362 11.619 -21.334 1.00 8.93 1436 SER B N 1
ATOM 14567 C CA . SER B 1 436 ? -0.586 11.920 -20.288 1.00 8.76 1436 SER B CA 1
ATOM 14568 C C . SER B 1 436 ? 0.009 12.673 -19.101 1.00 8.87 1436 SER B C 1
ATOM 14569 O O . SER B 1 436 ? 1.036 12.277 -18.580 1.00 10.02 1436 SER B O 1
ATOM 14577 N N . LYS B 1 437 ? -0.685 13.695 -18.648 1.00 9.18 1437 LYS B N 1
ATOM 14578 C CA . LYS B 1 437 ? -0.426 14.459 -17.442 1.00 9.07 1437 LYS B CA 1
ATOM 14579 C C . LYS B 1 437 ? -1.672 14.391 -16.575 1.00 9.40 1437 LYS B C 1
ATOM 14580 O O . LYS B 1 437 ? -1.965 15.288 -15.809 1.00 11.08 1437 LYS B O 1
ATOM 14599 N N . GLN B 1 438 ? -2.425 13.309 -16.692 1.00 9.90 1438 GLN B N 1
ATOM 14600 C CA . GLN B 1 438 ? -3.721 13.234 -16.045 1.00 10.26 1438 GLN B CA 1
ATOM 14601 C C . GLN B 1 438 ? -3.707 13.386 -14.548 1.00 10.22 1438 GLN B C 1
ATOM 14602 O O . GLN B 1 438 ? -4.673 13.851 -13.963 1.00 12.00 1438 GLN B O 1
ATOM 14616 N N . LEU B 1 439 ? -2.722 12.921 -13.860 1.00 9.53 1439 LEU B N 1
ATOM 14617 C CA . LEU B 1 439 ? -2.537 12.929 -12.444 1.00 9.56 1439 LEU B CA 1
ATOM 14618 C C . LEU B 1 439 ? -1.483 13.926 -11.966 1.00 11.32 1439 LEU B C 1
ATOM 14619 O O . LEU B 1 439 ? -0.985 13.733 -10.851 1.00 11.96 1439 LEU B O 1
ATOM 14635 N N . SER B 1 440 ? -1.181 14.990 -12.705 1.00 10.89 1440 SER B N 1
ATOM 14636 C CA . SER B 1 440 ? -0.266 15.989 -12.194 1.00 11.15 1440 SER B CA 1
ATOM 14637 C C . SER B 1 440 ? -0.637 16.450 -10.769 1.00 11.54 1440 SER B C 1
ATOM 14638 O O . SER B 1 440 ? -1.817 16.684 -10.520 1.00 13.23 1440 SER B O 1
ATOM 14646 N N . GLY B 1 441 ? 0.397 16.502 -9.931 1.00 12.50 1441 GLY B N 1
ATOM 14647 C CA . GLY B 1 441 ? 0.188 16.857 -8.536 1.00 12.07 1441 GLY B CA 1
ATOM 14648 C C . GLY B 1 441 ? 0.085 15.679 -7.617 1.00 10.95 1441 GLY B C 1
ATOM 14649 O O . GLY B 1 441 ? 0.149 15.836 -6.389 1.00 13.52 1441 GLY B O 1
ATOM 14653 N N . LEU B 1 442 ? -0.080 14.461 -8.120 1.00 11.80 1442 LEU B N 1
ATOM 14654 C CA . LEU B 1 442 ? -0.155 13.303 -7.206 1.00 11.67 1442 LEU B CA 1
ATOM 14655 C C . LEU B 1 442 ? 1.177 13.145 -6.486 1.00 10.72 1442 LEU B C 1
ATOM 14656 O O . LEU B 1 442 ? 2.186 12.981 -7.172 1.00 10.87 1442 LEU B O 1
ATOM 14672 N N . PRO B 1 443 ? 1.219 13.202 -5.150 1.00 11.04 1443 PRO B N 1
ATOM 14673 C CA . PRO B 1 443 ? 2.531 13.203 -4.519 1.00 10.79 1443 PRO B CA 1
ATOM 14674 C C . PRO B 1 443 ? 3.310 11.930 -4.817 1.00 9.96 1443 PRO B C 1
ATOM 14675 O O . PRO B 1 443 ? 2.766 10.819 -4.870 1.00 11.23 1443 PRO B O 1
ATOM 14686 N N . ILE B 1 444 ? 4.608 12.085 -4.972 1.00 11.12 1444 ILE B N 1
ATOM 14687 C CA . ILE B 1 444 ? 5.682 11.105 -5.131 1.00 11.69 1444 ILE B CA 1
ATOM 14688 C C . ILE B 1 444 ? 5.644 10.451 -6.502 1.00 12.36 1444 ILE B C 1
ATOM 14689 O O . ILE B 1 444 ? 6.670 10.332 -7.165 1.00 13.99 1444 ILE B O 1
ATOM 14705 N N . MET B 1 445 ? 4.466 10.013 -6.907 1.00 11.47 1445 MET B N 1
ATOM 14706 C CA . MET B 1 445 ? 4.288 9.245 -8.122 1.00 11.60 1445 MET B CA 1
ATOM 14707 C C . MET B 1 445 ? 4.030 10.076 -9.361 1.00 11.07 1445 MET B C 1
ATOM 14708 O O . MET B 1 445 ? 4.381 9.657 -10.468 1.00 10.46 1445 MET B O 1
ATOM 14733 N N . GLY B 1 446 ? 3.351 11.209 -9.206 1.00 10.27 1446 GLY B N 1
ATOM 14734 C CA . GLY B 1 446 ? 2.939 11.952 -10.414 1.00 10.85 1446 GLY B CA 1
ATOM 14735 C C . GLY B 1 446 ? 2.023 11.115 -11.280 1.00 9.78 1446 GLY B C 1
ATOM 14736 O O . GLY B 1 446 ? 1.260 10.256 -10.832 1.00 11.28 1446 GLY B O 1
ATOM 14740 N N . THR B 1 447 ? 2.103 11.357 -12.600 1.00 10.13 1447 THR B N 1
ATOM 14741 C CA . THR B 1 447 ? 1.336 10.582 -13.571 1.00 10.04 1447 THR B CA 1
ATOM 14742 C C . THR B 1 447 ? 2.151 9.326 -13.861 1.00 9.64 1447 THR B C 1
ATOM 14743 O O . THR B 1 447 ? 2.940 9.279 -14.808 1.00 9.46 1447 THR B O 1
ATOM 14754 N N . PHE B 1 448 ? 1.933 8.323 -13.013 1.00 9.48 1448 PHE B N 1
ATOM 14755 C CA . PHE B 1 448 ? 2.839 7.210 -12.870 1.00 9.36 1448 PHE B CA 1
ATOM 14756 C C . PHE B 1 448 ? 2.600 6.104 -13.867 1.00 9.88 1448 PHE B C 1
ATOM 14757 O O . PHE B 1 448 ? 1.539 5.973 -14.506 1.00 9.74 1448 PHE B O 1
ATOM 14774 N N . HIS B 1 449 ? 3.630 5.274 -13.958 1.00 9.24 1449 HIS B N 1
ATOM 14775 C CA . HIS B 1 449 ? 3.558 4.105 -14.837 1.00 10.34 1449 HIS B CA 1
ATOM 14776 C C . HIS B 1 449 ? 2.320 3.243 -14.631 1.00 10.21 1449 HIS B C 1
ATOM 14777 O O . HIS B 1 449 ? 2.039 2.894 -13.486 1.00 11.34 1449 HIS B O 1
ATOM 14791 N N . ALA B 1 450 ? 1.609 2.899 -15.687 1.00 10.21 1450 ALA B N 1
ATOM 14792 C CA . ALA B 1 450 ? 0.472 1.984 -15.714 1.00 10.61 1450 ALA B CA 1
ATOM 14793 C C . ALA B 1 450 ? -0.783 2.625 -15.146 1.00 9.87 1450 ALA B C 1
ATOM 14794 O O . ALA B 1 450 ? -1.811 1.933 -15.053 1.00 11.36 1450 ALA B O 1
ATOM 14801 N N . ASN B 1 451 ? -0.812 3.925 -14.781 1.00 9.76 1451 ASN B N 1
ATOM 14802 C CA . ASN B 1 451 ? -2.095 4.444 -14.319 1.00 9.96 1451 ASN B CA 1
ATOM 14803 C C . ASN B 1 451 ? -3.150 4.352 -15.418 1.00 10.35 1451 ASN B C 1
ATOM 14804 O O . ASN B 1 451 ? -4.340 4.258 -15.146 1.00 10.92 1451 ASN B O 1
ATOM 14815 N N . ASP B 1 452 ? -2.720 4.396 -16.685 1.00 9.74 1452 ASP B N 1
ATOM 14816 C CA . ASP B 1 452 ? -3.619 4.227 -17.808 1.00 8.95 1452 ASP B CA 1
ATOM 14817 C C . ASP B 1 452 ? -4.409 2.927 -17.730 1.00 9.48 1452 ASP B C 1
ATOM 14818 O O . ASP B 1 452 ? -5.551 2.912 -18.243 1.00 11.03 1452 ASP B O 1
ATOM 14827 N N . ILE B 1 453 ? -3.913 1.890 -17.082 1.00 10.35 1453 ILE B N 1
ATOM 14828 C CA . ILE B 1 453 ? -4.696 0.671 -16.934 1.00 9.59 1453 ILE B CA 1
ATOM 14829 C C . ILE B 1 453 ? -5.975 0.964 -16.157 1.00 10.74 1453 ILE B C 1
ATOM 14830 O O . ILE B 1 453 ? -7.044 0.413 -16.445 1.00 10.76 1453 ILE B O 1
ATOM 14846 N N . VAL B 1 454 ? -5.853 1.805 -15.142 1.00 10.37 1454 VAL B N 1
ATOM 14847 C CA . VAL B 1 454 ? -7.037 2.196 -14.364 1.00 10.02 1454 VAL B CA 1
ATOM 14848 C C . VAL B 1 454 ? -8.111 2.797 -15.243 1.00 10.47 1454 VAL B C 1
ATOM 14849 O O . VAL B 1 454 ? -9.274 2.375 -15.194 1.00 10.79 1454 VAL B O 1
ATOM 14862 N N . TRP B 1 455 ? -7.733 3.761 -16.077 1.00 9.65 1455 TRP B N 1
ATOM 14863 C CA . TRP B 1 455 ? -8.676 4.495 -16.891 1.00 10.11 1455 TRP B CA 1
ATOM 14864 C C . TRP B 1 455 ? -9.117 3.731 -18.121 1.00 10.48 1455 TRP B C 1
ATOM 14865 O O . TRP B 1 455 ? -10.080 4.147 -18.780 1.00 11.53 1455 TRP B O 1
ATOM 14886 N N . GLN B 1 456 ? -8.448 2.645 -18.444 1.00 10.71 1456 GLN B N 1
ATOM 14887 C CA . GLN B 1 456 ? -8.777 1.853 -19.609 1.00 9.39 1456 GLN B CA 1
ATOM 14888 C C . GLN B 1 456 ? -9.706 0.696 -19.255 1.00 10.81 1456 GLN B C 1
ATOM 14889 O O . GLN B 1 456 ? -10.564 0.290 -20.037 1.00 10.32 1456 GLN B O 1
ATOM 14903 N N . ASP B 1 457 ? -9.466 0.124 -18.067 1.00 10.95 1457 ASP B N 1
ATOM 14904 C CA . ASP B 1 457 ? -10.112 -1.115 -17.669 1.00 11.05 1457 ASP B CA 1
ATOM 14905 C C . ASP B 1 457 ? -10.940 -1.028 -16.395 1.00 11.80 1457 ASP B C 1
ATOM 14906 O O . ASP B 1 457 ? -11.727 -1.970 -16.168 1.00 12.70 1457 ASP B O 1
ATOM 14915 N N . TYR B 1 458 ? -10.818 -0.010 -15.541 1.00 11.55 1458 TYR B N 1
ATOM 14916 C CA . TYR B 1 458 ? -11.444 -0.075 -14.221 1.00 11.39 1458 TYR B CA 1
ATOM 14917 C C . TYR B 1 458 ? -12.367 1.103 -13.919 1.00 13.16 1458 TYR B C 1
ATOM 14918 O O . TYR B 1 458 ? -13.421 0.865 -13.310 1.00 14.70 1458 TYR B O 1
ATOM 14936 N N . LEU B 1 459 ? -11.956 2.311 -14.297 1.00 13.06 1459 LEU B N 1
ATOM 14937 C CA . LEU B 1 459 ? -12.703 3.506 -13.973 1.00 13.97 1459 LEU B CA 1
ATOM 14938 C C . LEU B 1 459 ? -12.744 4.430 -15.174 1.00 12.56 1459 LEU B C 1
ATOM 14939 O O . LEU B 1 459 ? -11.864 4.414 -16.034 1.00 13.08 1459 LEU B O 1
ATOM 14955 N N . LEU B 1 460 ? -13.756 5.293 -15.175 1.00 14.67 1460 LEU B N 1
ATOM 14956 C CA . LEU B 1 460 ? -13.818 6.337 -16.151 1.00 14.15 1460 LEU B CA 1
ATOM 14957 C C . LEU B 1 460 ? -13.067 7.589 -15.679 1.00 13.93 1460 LEU B C 1
ATOM 14958 O O . LEU B 1 460 ? -13.311 8.097 -14.579 1.00 21.58 1460 LEU B O 1
ATOM 14974 N N . GLY B 1 461 ? -12.176 8.112 -16.507 1.00 14.79 1461 GLY B N 1
ATOM 14975 C CA . GLY B 1 461 ? -11.468 9.355 -16.202 1.00 13.31 1461 GLY B CA 1
ATOM 14976 C C . GLY B 1 461 ? -11.230 10.113 -17.500 1.00 12.29 1461 GLY B C 1
ATOM 14977 O O . GLY B 1 461 ? -11.573 9.632 -18.579 1.00 12.69 1461 GLY B O 1
ATOM 14981 N N . SER B 1 462 ? -10.637 11.298 -17.405 1.00 13.56 1462 SER B N 1
ATOM 14982 C CA . SER B 1 462 ? -10.437 12.079 -18.623 1.00 12.09 1462 SER B CA 1
ATOM 14983 C C . SER B 1 462 ? -9.654 11.319 -19.682 1.00 12.25 1462 SER B C 1
ATOM 14984 O O . SER B 1 462 ? -9.903 11.430 -20.879 1.00 14.34 1462 SER B O 1
ATOM 14992 N N . GLY B 1 463 ? -8.711 10.489 -19.245 1.00 10.69 1463 GLY B N 1
ATOM 14993 C CA . GLY B 1 463 ? -7.900 9.777 -20.195 1.00 11.14 1463 GLY B CA 1
ATOM 14994 C C . GLY B 1 463 ? -8.608 8.633 -20.875 1.00 10.40 1463 GLY B C 1
ATOM 14995 O O . GLY B 1 463 ? -8.107 8.142 -21.894 1.00 10.96 1463 GLY B O 1
ATOM 14999 N N . SER B 1 464 ? -9.749 8.233 -20.342 1.00 11.74 1464 SER B N 1
ATOM 15000 C CA . SER B 1 464 ? -10.505 7.126 -20.935 1.00 10.25 1464 SER B CA 1
ATOM 15001 C C . SER B 1 464 ? -10.908 7.433 -22.357 1.00 10.28 1464 SER B C 1
ATOM 15002 O O . SER B 1 464 ? -11.064 6.504 -23.191 1.00 10.37 1464 SER B O 1
ATOM 15010 N N . VAL B 1 465 ? -11.094 8.700 -22.696 1.00 9.93 1465 VAL B N 1
ATOM 15011 C CA . VAL B 1 465 ? -11.444 9.009 -24.100 1.00 11.10 1465 VAL B CA 1
ATOM 15012 C C . VAL B 1 465 ? -10.304 8.654 -25.040 1.00 11.32 1465 VAL B C 1
ATOM 15013 O O . VAL B 1 465 ? -10.533 8.450 -26.250 1.00 11.86 1465 VAL B O 1
ATOM 15026 N N . ILE B 1 466 ? -9.079 8.575 -24.548 1.00 10.49 1466 ILE B N 1
ATOM 15027 C CA . ILE B 1 466 ? -7.984 8.088 -25.388 1.00 9.88 1466 ILE B CA 1
ATOM 15028 C C . ILE B 1 466 ? -7.884 6.577 -25.280 1.00 10.92 1466 ILE B C 1
ATOM 15029 O O . ILE B 1 466 ? -7.936 5.856 -26.290 1.00 10.50 1466 ILE B O 1
ATOM 15045 N N . TYR B 1 467 ? -7.737 6.056 -24.072 1.00 9.81 1467 TYR B N 1
ATOM 15046 C CA . TYR B 1 467 ? -7.425 4.657 -23.857 1.00 9.62 1467 TYR B CA 1
ATOM 15047 C C . TYR B 1 467 ? -8.574 3.727 -24.256 1.00 9.73 1467 TYR B C 1
ATOM 15048 O O . TYR B 1 467 ? -8.290 2.548 -24.564 1.00 11.21 1467 TYR B O 1
ATOM 15066 N N . ASN B 1 468 ? -9.791 4.235 -24.262 1.00 10.32 1468 ASN B N 1
ATOM 15067 C CA . ASN B 1 468 ? -10.906 3.484 -24.810 1.00 8.57 1468 ASN B CA 1
ATOM 15068 C C . ASN B 1 468 ? -11.276 4.115 -26.170 1.00 10.57 1468 ASN B C 1
ATOM 15069 O O . ASN B 1 468 ? -10.942 3.546 -27.213 1.00 10.65 1468 ASN B O 1
ATOM 15080 N N . ASN B 1 469 ? -11.915 5.286 -26.202 1.00 11.39 1469 ASN B N 1
ATOM 15081 C CA . ASN B 1 469 ? -12.533 5.758 -27.437 1.00 9.95 1469 ASN B CA 1
ATOM 15082 C C . ASN B 1 469 ? -11.567 5.872 -28.618 1.00 9.60 1469 ASN B C 1
ATOM 15083 O O . ASN B 1 469 ? -11.855 5.343 -29.710 1.00 10.29 1469 ASN B O 1
ATOM 15094 N N . ALA B 1 470 ? -10.441 6.565 -28.425 1.00 10.65 1470 ALA B N 1
ATOM 15095 C CA . ALA B 1 470 ? -9.547 6.779 -29.571 1.00 10.06 1470 ALA B CA 1
ATOM 15096 C C . ALA B 1 470 ? -8.949 5.466 -30.043 1.00 9.86 1470 ALA B C 1
ATOM 15097 O O . ALA B 1 470 ? -8.730 5.260 -31.243 1.00 10.59 1470 ALA B O 1
ATOM 15104 N N . PHE B 1 471 ? -8.632 4.583 -29.102 1.00 11.26 1471 PHE B N 1
ATOM 15105 C CA . PHE B 1 471 ? -8.042 3.298 -29.487 1.00 9.98 1471 PHE B CA 1
ATOM 15106 C C . PHE B 1 471 ? -9.032 2.407 -30.236 1.00 9.32 1471 PHE B C 1
ATOM 15107 O O . PHE B 1 471 ? -8.652 1.695 -31.174 1.00 10.60 1471 PHE B O 1
ATOM 15124 N N . ILE B 1 472 ? -10.312 2.442 -29.827 1.00 9.30 1472 ILE B N 1
ATOM 15125 C CA . ILE B 1 472 ? -11.352 1.706 -30.547 1.00 9.23 1472 ILE B CA 1
ATOM 15126 C C . ILE B 1 472 ? -11.496 2.263 -31.949 1.00 9.67 1472 ILE B C 1
ATOM 15127 O O . ILE B 1 472 ? -11.596 1.538 -32.946 1.00 10.30 1472 ILE B O 1
ATOM 15143 N N . ALA B 1 473 ? -11.497 3.594 -32.052 1.00 9.82 1473 ALA B N 1
ATOM 15144 C CA . ALA B 1 473 ? -11.613 4.257 -33.364 1.00 8.77 1473 ALA B CA 1
ATOM 15145 C C . ALA B 1 473 ? -10.437 3.877 -34.239 1.00 9.88 1473 ALA B C 1
ATOM 15146 O O . ALA B 1 473 ? -10.579 3.625 -35.422 1.00 11.19 1473 ALA B O 1
ATOM 15153 N N . PHE B 1 474 ? -9.240 3.843 -33.669 1.00 9.62 1474 PHE B N 1
ATOM 15154 C CA . PHE B 1 474 ? -8.048 3.462 -34.415 1.00 8.75 1474 PHE B CA 1
ATOM 15155 C C . PHE B 1 474 ? -8.161 2.026 -34.886 1.00 9.67 1474 PHE B C 1
ATOM 15156 O O . PHE B 1 474 ? -7.890 1.682 -36.032 1.00 10.37 1474 PHE B O 1
ATOM 15173 N N . ALA B 1 475 ? -8.587 1.127 -33.996 1.00 9.16 1475 ALA B N 1
ATOM 15174 C CA . ALA B 1 475 ? -8.722 -0.269 -34.341 1.00 9.76 1475 ALA B CA 1
ATOM 15175 C C . ALA B 1 475 ? -9.767 -0.475 -35.433 1.00 9.78 1475 ALA B C 1
ATOM 15176 O O . ALA B 1 475 ? -9.678 -1.427 -36.207 1.00 11.31 1475 ALA B O 1
ATOM 15183 N N . THR B 1 476 ? -10.759 0.402 -35.474 1.00 9.47 1476 THR B N 1
ATOM 15184 C CA . THR B 1 476 ? -11.863 0.281 -36.427 1.00 10.21 1476 THR B CA 1
ATOM 15185 C C . THR B 1 476 ? -11.561 0.893 -37.785 1.00 10.85 1476 THR B C 1
ATOM 15186 O O . THR B 1 476 ? -11.831 0.270 -38.811 1.00 11.72 1476 THR B O 1
ATOM 15197 N N . ASP B 1 477 ? -11.005 2.096 -37.773 1.00 11.95 1477 ASP B N 1
ATOM 15198 C CA . ASP B 1 477 ? -10.868 2.962 -38.922 1.00 11.32 1477 ASP B CA 1
ATOM 15199 C C . ASP B 1 477 ? -9.429 3.372 -39.220 1.00 12.23 1477 ASP B C 1
ATOM 15200 O O . ASP B 1 477 ? -9.207 4.106 -40.190 1.00 13.34 1477 ASP B O 1
ATOM 15209 N N . LEU B 1 478 ? -8.471 2.945 -38.425 1.00 12.08 1478 LEU B N 1
ATOM 15210 C CA . LEU B 1 478 ? -7.067 3.277 -38.573 1.00 12.20 1478 LEU B CA 1
ATOM 15211 C C . LEU B 1 478 ? -6.863 4.784 -38.454 1.00 11.08 1478 LEU B C 1
ATOM 15212 O O . LEU B 1 478 ? -5.901 5.343 -38.972 1.00 15.33 1478 LEU B O 1
ATOM 15228 N N . ASP B 1 479 ? -7.756 5.446 -37.733 1.00 11.89 1479 ASP B N 1
ATOM 15229 C CA . ASP B 1 479 ? -7.630 6.893 -37.483 1.00 13.03 1479 ASP B CA 1
ATOM 15230 C C . ASP B 1 479 ? -8.268 7.149 -36.137 1.00 12.88 1479 ASP B C 1
ATOM 15231 O O . ASP B 1 479 ? -9.474 6.946 -36.060 1.00 12.41 1479 ASP B O 1
ATOM 15240 N N . PRO B 1 480 ? -7.532 7.581 -35.115 1.00 11.89 1480 PRO B N 1
ATOM 15241 C CA . PRO B 1 480 ? -8.225 7.773 -33.830 1.00 11.18 1480 PRO B CA 1
ATOM 15242 C C . PRO B 1 480 ? -9.265 8.897 -33.876 1.00 12.97 1480 PRO B C 1
ATOM 15243 O O . PRO B 1 480 ? -10.169 9.012 -33.047 1.00 12.58 1480 PRO B O 1
ATOM 15254 N N . ASN B 1 481 ? -9.165 9.803 -34.832 1.00 12.46 1481 ASN B N 1
ATOM 15255 C CA . ASN B 1 481 ? -10.073 10.932 -34.959 1.00 12.40 1481 ASN B CA 1
ATOM 15256 C C . ASN B 1 481 ? -11.475 10.532 -35.372 1.00 12.86 1481 ASN B C 1
ATOM 15257 O O . ASN B 1 481 ? -12.363 11.393 -35.269 1.00 15.23 1481 ASN B O 1
ATOM 15268 N N . THR B 1 482 ? -11.727 9.314 -35.796 1.00 12.58 1482 THR B N 1
ATOM 15269 C CA . THR B 1 482 ? -13.153 8.979 -36.025 1.00 12.87 1482 THR B CA 1
ATOM 15270 C C . THR B 1 482 ? -13.902 8.811 -34.714 1.00 11.96 1482 THR B C 1
ATOM 15271 O O . THR B 1 482 ? -15.127 8.657 -34.707 1.00 14.56 1482 THR B O 1
ATOM 15282 N N . ALA B 1 483 ? -13.236 8.880 -33.580 1.00 13.04 1483 ALA B N 1
ATOM 15283 C CA . ALA B 1 483 ? -13.893 8.882 -32.290 1.00 11.46 1483 ALA B CA 1
ATOM 15284 C C . ALA B 1 483 ? -14.652 10.162 -32.024 1.00 13.98 1483 ALA B C 1
ATOM 15285 O O . ALA B 1 483 ? -15.450 10.231 -31.087 1.00 17.32 1483 ALA B O 1
ATOM 15292 N N . GLY B 1 484 ? -14.413 11.200 -32.812 1.00 13.93 1484 GLY B N 1
ATOM 15293 C CA . GLY B 1 484 ? -15.120 12.439 -32.489 1.00 14.69 1484 GLY B CA 1
ATOM 15294 C C . GLY B 1 484 ? -14.615 13.041 -31.187 1.00 15.08 1484 GLY B C 1
ATOM 15295 O O . GLY B 1 484 ? -15.367 13.436 -30.290 1.00 22.90 1484 GLY B O 1
ATOM 15299 N N . LEU B 1 485 ? -13.285 13.123 -31.099 1.00 15.93 1485 LEU B N 1
ATOM 15300 C CA . LEU B 1 485 ? -12.640 13.720 -29.929 1.00 17.93 1485 LEU B CA 1
ATOM 15301 C C . LEU B 1 485 ? -12.893 15.221 -29.900 1.00 18.41 1485 LEU B C 1
ATOM 15302 O O . LEU B 1 485 ? -13.083 15.838 -30.953 1.00 18.60 1485 LEU B O 1
ATOM 15318 N N . LEU B 1 486 ? -12.860 15.873 -28.742 1.00 16.56 1486 LEU B N 1
ATOM 15319 C CA . LEU B 1 486 ? -13.089 17.309 -28.667 1.00 15.88 1486 LEU B CA 1
ATOM 15320 C C . LEU B 1 486 ? -11.890 18.110 -29.134 1.00 17.02 1486 LEU B C 1
ATOM 15321 O O . LEU B 1 486 ? -11.904 19.331 -29.303 1.00 18.09 1486 LEU B O 1
ATOM 15337 N N . VAL B 1 487 ? -10.785 17.434 -29.354 1.00 14.71 1487 VAL B N 1
ATOM 15338 C CA . VAL B 1 487 ? -9.533 17.960 -29.873 1.00 13.73 1487 VAL B CA 1
ATOM 15339 C C . VAL B 1 487 ? -9.037 17.037 -30.972 1.00 12.40 1487 VAL B C 1
ATOM 15340 O O . VAL B 1 487 ? -8.972 15.829 -30.740 1.00 15.86 1487 VAL B O 1
ATOM 15353 N N . ASN B 1 488 ? -8.699 17.579 -32.122 1.00 14.09 1488 ASN B N 1
ATOM 15354 C CA . ASN B 1 488 ? -8.118 16.805 -33.201 1.00 12.98 1488 ASN B CA 1
ATOM 15355 C C . ASN B 1 488 ? -6.723 16.307 -32.808 1.00 12.70 1488 ASN B C 1
ATOM 15356 O O . ASN B 1 488 ? -5.907 17.005 -32.223 1.00 13.16 1488 ASN B O 1
ATOM 15367 N N . TRP B 1 489 ? -6.447 15.031 -33.112 1.00 12.23 1489 TRP B N 1
ATOM 15368 C CA . TRP B 1 489 ? -5.163 14.404 -32.834 1.00 12.66 1489 TRP B CA 1
ATOM 15369 C C . TRP B 1 489 ? -4.290 14.550 -34.078 1.00 12.19 1489 TRP B C 1
ATOM 15370 O O . TRP B 1 489 ? -4.522 13.870 -35.088 1.00 12.22 1489 TRP B O 1
ATOM 15391 N N . PRO B 1 490 ? -3.265 15.393 -34.003 1.00 11.67 1490 PRO B N 1
ATOM 15392 C CA . PRO B 1 490 ? -2.393 15.574 -35.172 1.00 12.21 1490 PRO B CA 1
ATOM 15393 C C . PRO B 1 490 ? -1.526 14.332 -35.421 1.00 10.98 1490 PRO B C 1
ATOM 15394 O O . PRO B 1 490 ? -1.139 13.642 -34.469 1.00 12.24 1490 PRO B O 1
ATOM 15405 N N . LYS B 1 491 ? -1.166 14.080 -36.655 1.00 11.21 1491 LYS B N 1
ATOM 15406 C CA . LYS B 1 491 ? -0.195 13.075 -37.001 1.00 11.67 1491 LYS B CA 1
ATOM 15407 C C . LYS B 1 491 ? 1.202 13.510 -36.551 1.00 11.61 1491 LYS B C 1
ATOM 15408 O O . LYS B 1 491 ? 1.611 14.673 -36.588 1.00 14.51 1491 LYS B O 1
ATOM 15427 N N . TYR B 1 492 ? 1.946 12.514 -36.096 1.00 11.45 1492 TYR B N 1
ATOM 15428 C CA . TYR B 1 492 ? 3.337 12.701 -35.686 1.00 11.11 1492 TYR B CA 1
ATOM 15429 C C . TYR B 1 492 ? 4.251 12.364 -36.855 1.00 12.49 1492 TYR B C 1
ATOM 15430 O O . TYR B 1 492 ? 4.179 11.228 -37.343 1.00 13.93 1492 TYR B O 1
ATOM 15448 N N . THR B 1 493 ? 5.132 13.296 -37.228 1.00 14.21 1493 THR B N 1
ATOM 15449 C CA . THR B 1 493 ? 6.142 12.969 -38.232 1.00 15.78 1493 THR B CA 1
ATOM 15450 C C . THR B 1 493 ? 7.546 12.902 -37.625 1.00 14.50 1493 THR B C 1
ATOM 15451 O O . THR B 1 493 ? 8.275 11.922 -37.857 1.00 18.67 1493 THR B O 1
ATOM 15462 N N . SER B 1 494 ? 7.997 13.867 -36.835 1.00 14.71 1494 SER B N 1
ATOM 15463 C CA . SER B 1 494 ? 9.267 13.818 -36.127 1.00 14.06 1494 SER B CA 1
ATOM 15464 C C . SER B 1 494 ? 9.229 14.818 -34.969 1.00 12.85 1494 SER B C 1
ATOM 15465 O O . SER B 1 494 ? 8.377 15.715 -34.934 1.00 13.89 1494 SER B O 1
ATOM 15473 N N . SER B 1 495 ? 10.186 14.645 -34.064 1.00 12.87 1495 SER B N 1
ATOM 15474 C CA . SER B 1 495 ? 10.254 15.508 -32.903 1.00 13.29 1495 SER B CA 1
ATOM 15475 C C . SER B 1 495 ? 10.707 16.915 -33.238 1.00 14.70 1495 SER B C 1
ATOM 15476 O O . SER B 1 495 ? 10.632 17.809 -32.412 1.00 17.23 1495 SER B O 1
ATOM 15484 N N . SER B 1 496 ? 11.198 17.163 -34.397 1.00 16.13 1496 SER B N 1
ATOM 15485 C CA . SER B 1 496 ? 11.548 18.417 -35.033 1.00 18.24 1496 SER B CA 1
ATOM 15486 C C . SER B 1 496 ? 10.429 19.073 -35.829 1.00 17.57 1496 SER B C 1
ATOM 15487 O O . SER B 1 496 ? 10.647 20.153 -36.410 1.00 21.27 1496 SER B O 1
ATOM 15495 N N . GLN B 1 497 ? 9.247 18.483 -35.950 1.00 18.86 1497 GLN B N 1
ATOM 15496 C CA . GLN B 1 497 ? 8.240 19.128 -36.818 1.00 18.81 1497 GLN B CA 1
ATOM 15497 C C . GLN B 1 497 ? 7.773 20.447 -36.229 1.00 19.64 1497 GLN B C 1
ATOM 15498 O O . GLN B 1 497 ? 7.949 20.711 -35.042 1.00 22.58 1497 GLN B O 1
ATOM 15512 N N . SER B 1 498 ? 7.206 21.331 -37.068 1.00 21.11 1498 SER B N 1
ATOM 15513 C CA . SER B 1 498 ? 6.928 22.700 -36.642 1.00 23.14 1498 SER B CA 1
ATOM 15514 C C . SER B 1 498 ? 5.750 22.814 -35.697 1.00 21.92 1498 SER B C 1
ATOM 15515 O O . SER B 1 498 ? 5.672 23.710 -34.843 1.00 27.46 1498 SER B O 1
ATOM 15523 N N . GLY B 1 499 ? 4.751 21.949 -35.809 1.00 23.13 1499 GLY B N 1
ATOM 15524 C CA . GLY B 1 499 ? 3.592 22.135 -34.962 1.00 22.04 1499 GLY B CA 1
ATOM 15525 C C . GLY B 1 499 ? 3.437 21.112 -33.859 1.00 17.72 1499 GLY B C 1
ATOM 15526 O O . GLY B 1 499 ? 4.204 20.172 -33.703 1.00 19.22 1499 GLY B O 1
ATOM 15530 N N . ASN B 1 500 ? 2.371 21.285 -33.072 1.00 13.87 1500 ASN B N 1
ATOM 15531 C CA . ASN B 1 500 ? 2.071 20.352 -32.011 1.00 13.80 1500 ASN B CA 1
ATOM 15532 C C . ASN B 1 500 ? 1.828 18.988 -32.628 1.00 13.38 1500 ASN B C 1
ATOM 15533 O O . ASN B 1 500 ? 1.151 18.778 -33.623 1.00 16.83 1500 ASN B O 1
ATOM 15544 N N . ASN B 1 501 ? 2.421 18.050 -31.969 1.00 11.83 1501 ASN B N 1
ATOM 15545 C CA . ASN B 1 501 ? 2.460 16.656 -32.435 1.00 12.47 1501 ASN B CA 1
ATOM 15546 C C . ASN B 1 501 ? 2.151 15.635 -31.341 1.00 12.82 1501 ASN B C 1
ATOM 15547 O O . ASN B 1 501 ? 2.238 14.452 -31.648 1.00 13.16 1501 ASN B O 1
ATOM 15558 N N . LEU B 1 502 ? 1.756 16.064 -30.149 1.00 11.55 1502 LEU B N 1
ATOM 15559 C CA . LEU B 1 502 ? 1.317 15.163 -29.085 1.00 10.60 1502 LEU B CA 1
ATOM 15560 C C . LEU B 1 502 ? -0.133 15.494 -28.682 1.00 10.28 1502 LEU B C 1
ATOM 15561 O O . LEU B 1 502 ? -0.431 16.649 -28.411 1.00 13.02 1502 LEU B O 1
ATOM 15577 N N . MET B 1 503 ? -0.944 14.435 -28.600 1.00 10.20 1503 MET B N 1
ATOM 15578 C CA . MET B 1 503 ? -2.187 14.499 -27.853 1.00 10.56 1503 MET B CA 1
ATOM 15579 C C . MET B 1 503 ? -1.841 14.465 -26.357 1.00 10.12 1503 MET B C 1
ATOM 15580 O O . MET B 1 503 ? -1.188 13.497 -25.905 1.00 12.10 1503 MET B O 1
ATOM 15594 N N . MET B 1 504 ? -2.252 15.497 -25.640 1.00 10.46 1504 MET B N 1
ATOM 15595 C CA . MET B 1 504 ? -2.028 15.603 -24.213 1.00 10.99 1504 MET B CA 1
ATOM 15596 C C . MET B 1 504 ? -3.317 15.368 -23.433 1.00 9.70 1504 MET B C 1
ATOM 15597 O O . MET B 1 504 ? -4.361 15.753 -23.937 1.00 12.06 1504 MET B O 1
ATOM 15611 N N . ILE B 1 505 ? -3.200 14.773 -22.271 1.00 10.98 1505 ILE B N 1
ATOM 15612 C CA . ILE B 1 505 ? -4.290 14.537 -21.337 1.00 12.00 1505 ILE B CA 1
ATOM 15613 C C . ILE B 1 505 ? -4.014 15.223 -20.014 1.00 11.96 1505 ILE B C 1
ATOM 15614 O O . ILE B 1 505 ? -2.907 15.047 -19.452 1.00 11.59 1505 ILE B O 1
ATOM 15630 N N . ASN B 1 506 ? -4.957 16.012 -19.514 1.00 10.18 1506 ASN B N 1
ATOM 15631 C CA . ASN B 1 506 ? -4.818 16.430 -18.102 1.00 9.68 1506 ASN B CA 1
ATOM 15632 C C . ASN B 1 506 ? -6.113 16.067 -17.391 1.00 12.02 1506 ASN B C 1
ATOM 15633 O O . ASN B 1 506 ? -7.000 15.420 -17.989 1.00 12.19 1506 ASN B O 1
ATOM 15644 N N . ALA B 1 507 ? -6.215 16.428 -16.118 1.00 12.22 1507 ALA B N 1
ATOM 15645 C CA . ALA B 1 507 ? -7.431 16.005 -15.395 1.00 12.45 1507 ALA B CA 1
ATOM 15646 C C . ALA B 1 507 ? -8.701 16.568 -16.025 1.00 12.23 1507 ALA B C 1
ATOM 15647 O O . ALA B 1 507 ? -9.750 15.976 -15.884 1.00 15.46 1507 ALA B O 1
ATOM 15654 N N . LEU B 1 508 ? -8.602 17.713 -16.677 1.00 12.53 1508 LEU B N 1
ATOM 15655 C CA . LEU B 1 508 ? -9.789 18.315 -17.294 1.00 13.76 1508 LEU B CA 1
ATOM 15656 C C . LEU B 1 508 ? -10.002 17.989 -18.748 1.00 15.45 1508 LEU B C 1
ATOM 15657 O O . LEU B 1 508 ? -10.951 18.569 -19.301 1.00 23.31 1508 LEU B O 1
ATOM 15673 N N . GLY B 1 509 ? -9.210 17.146 -19.394 1.00 12.23 1509 GLY B N 1
ATOM 15674 C CA . GLY B 1 509 ? -9.491 16.828 -20.768 1.00 12.02 1509 GLY B CA 1
ATOM 15675 C C . GLY B 1 509 ? -8.247 16.788 -21.633 1.00 9.81 1509 GLY B C 1
ATOM 15676 O O . GLY B 1 509 ? -7.142 16.509 -21.183 1.00 13.72 1509 GLY B O 1
ATOM 15680 N N . LEU B 1 510 ? -8.498 17.063 -22.913 1.00 10.02 1510 LEU B N 1
ATOM 15681 C CA . LEU B 1 510 ? -7.493 16.965 -23.949 1.00 10.77 1510 LEU B CA 1
ATOM 15682 C C . LEU B 1 510 ? -6.974 18.338 -24.381 1.00 10.06 1510 LEU B C 1
ATOM 15683 O O . LEU B 1 510 ? -7.684 19.324 -24.377 1.00 11.95 1510 LEU B O 1
ATOM 15699 N N . TYR B 1 511 ? -5.720 18.313 -24.813 1.00 10.88 1511 TYR B N 1
ATOM 15700 C CA . TYR B 1 511 ? -5.109 19.447 -25.506 1.00 10.27 1511 TYR B CA 1
ATOM 15701 C C . TYR B 1 511 ? -3.920 18.903 -26.300 1.00 12.25 1511 TYR B C 1
ATOM 15702 O O . TYR B 1 511 ? -3.688 17.676 -26.286 1.00 14.38 1511 TYR B O 1
ATOM 15720 N N . THR B 1 512 ? -3.158 19.720 -27.003 1.00 11.99 1512 THR B N 1
ATOM 15721 C CA . THR B 1 512 ? -2.013 19.202 -27.749 1.00 11.89 1512 THR B CA 1
ATOM 15722 C C . THR B 1 512 ? -0.767 19.942 -27.294 1.00 11.50 1512 THR B C 1
ATOM 15723 O O . THR B 1 512 ? -0.827 21.021 -26.691 1.00 13.37 1512 THR B O 1
ATOM 15734 N N . GLY B 1 513 ? 0.371 19.316 -27.583 1.00 10.86 1513 GLY B N 1
ATOM 15735 C CA . GLY B 1 513 ? 1.661 19.887 -27.205 1.00 11.77 1513 GLY B CA 1
ATOM 15736 C C . GLY B 1 513 ? 2.755 19.313 -28.083 1.00 11.95 1513 GLY B C 1
ATOM 15737 O O . GLY B 1 513 ? 2.461 18.686 -29.105 1.00 11.38 1513 GLY B O 1
ATOM 15741 N N . LYS B 1 514 ? 4.009 19.519 -27.700 1.00 10.96 1514 LYS B N 1
ATOM 15742 C CA . LYS B 1 514 ? 5.145 19.145 -28.507 1.00 10.34 1514 LYS B CA 1
ATOM 15743 C C . LYS B 1 514 ? 6.073 18.175 -27.780 1.00 10.40 1514 LYS B C 1
ATOM 15744 O O . LYS B 1 514 ? 6.291 18.218 -26.582 1.00 13.64 1514 LYS B O 1
ATOM 15763 N N . ASP B 1 515 ? 6.719 17.276 -28.446 1.00 11.73 1515 ASP B N 1
ATOM 15764 C CA . ASP B 1 515 ? 7.648 16.284 -28.115 1.00 10.82 1515 ASP B CA 1
ATOM 15765 C C . ASP B 1 515 ? 9.065 16.820 -28.263 1.00 11.27 1515 ASP B C 1
ATOM 15766 O O . ASP B 1 515 ? 9.891 16.244 -28.946 1.00 11.99 1515 ASP B O 1
ATOM 15775 N N . ASN B 1 516 ? 9.291 17.935 -27.580 1.00 11.86 1516 ASN B N 1
ATOM 15776 C CA . ASN B 1 516 ? 10.563 18.630 -27.724 1.00 12.49 1516 ASN B CA 1
ATOM 15777 C C . ASN B 1 516 ? 11.226 18.926 -26.387 1.00 11.10 1516 ASN B C 1
ATOM 15778 O O . ASN B 1 516 ? 12.038 19.843 -26.307 1.00 14.95 1516 ASN B O 1
ATOM 15789 N N . PHE B 1 517 ? 10.888 18.130 -25.379 1.00 11.10 1517 PHE B N 1
ATOM 15790 C CA . PHE B 1 517 ? 11.382 18.297 -24.026 1.00 10.69 1517 PHE B CA 1
ATOM 15791 C C . PHE B 1 517 ? 12.565 17.354 -23.767 1.00 11.12 1517 PHE B C 1
ATOM 15792 O O . PHE B 1 517 ? 12.669 16.303 -24.406 1.00 11.43 1517 PHE B O 1
ATOM 15809 N N . ARG B 1 518 ? 13.385 17.772 -22.804 1.00 11.69 1518 ARG B N 1
ATOM 15810 C CA . ARG B 1 518 ? 14.534 16.990 -22.358 1.00 10.69 1518 ARG B CA 1
ATOM 15811 C C . ARG B 1 518 ? 15.372 16.475 -23.522 1.00 9.93 1518 ARG B C 1
ATOM 15812 O O . ARG B 1 518 ? 15.762 15.320 -23.570 1.00 10.52 1518 ARG B O 1
ATOM 15833 N N . THR B 1 519 ? 15.685 17.413 -24.430 1.00 11.37 1519 THR B N 1
ATOM 15834 C CA . THR B 1 519 ? 16.480 17.029 -25.594 1.00 10.64 1519 THR B CA 1
ATOM 15835 C C . THR B 1 519 ? 17.908 16.650 -25.219 1.00 10.44 1519 THR B C 1
ATOM 15836 O O . THR B 1 519 ? 18.493 15.772 -25.872 1.00 11.93 1519 THR B O 1
ATOM 15847 N N . ALA B 1 520 ? 18.475 17.287 -24.186 1.00 11.59 1520 ALA B N 1
ATOM 15848 C CA . ALA B 1 520 ? 19.819 16.901 -23.785 1.00 11.41 1520 ALA B CA 1
ATOM 15849 C C . ALA B 1 520 ? 19.833 15.460 -23.316 1.00 10.77 1520 ALA B C 1
ATOM 15850 O O . ALA B 1 520 ? 20.767 14.702 -23.565 1.00 12.75 1520 ALA B O 1
ATOM 15857 N N . GLY B 1 521 ? 18.785 15.070 -22.604 1.00 12.40 1521 GLY B N 1
ATOM 15858 C CA . GLY B 1 521 ? 18.671 13.708 -22.106 1.00 11.19 1521 GLY B CA 1
ATOM 15859 C C . GLY B 1 521 ? 18.523 12.728 -23.256 1.00 11.47 1521 GLY B C 1
ATOM 15860 O O . GLY B 1 521 ? 19.119 11.650 -23.260 1.00 12.06 1521 GLY B O 1
ATOM 15864 N N . TYR B 1 522 ? 17.709 13.114 -24.260 1.00 10.92 1522 TYR B N 1
ATOM 15865 C CA . TYR B 1 522 ? 17.577 12.269 -25.439 1.00 10.70 1522 TYR B CA 1
ATOM 15866 C C . TYR B 1 522 ? 18.948 12.056 -26.076 1.00 11.10 1522 TYR B C 1
ATOM 15867 O O . TYR B 1 522 ? 19.324 10.942 -26.439 1.00 10.86 1522 TYR B O 1
ATOM 15885 N N . ASP B 1 523 ? 19.712 13.159 -26.222 1.00 11.54 1523 ASP B N 1
ATOM 15886 C CA . ASP B 1 523 ? 21.008 13.052 -26.900 1.00 11.56 1523 ASP B CA 1
ATOM 15887 C C . ASP B 1 523 ? 21.940 12.188 -26.072 1.00 10.61 1523 ASP B C 1
ATOM 15888 O O . ASP B 1 523 ? 22.684 11.395 -26.655 1.00 12.17 1523 ASP B O 1
ATOM 15897 N N . ALA B 1 524 ? 21.898 12.327 -24.751 1.00 11.63 1524 ALA B N 1
ATOM 15898 C CA . ALA B 1 524 ? 22.770 11.542 -23.907 1.00 11.32 1524 ALA B CA 1
ATOM 15899 C C . ALA B 1 524 ? 22.477 10.051 -24.020 1.00 10.24 1524 ALA B C 1
ATOM 15900 O O . ALA B 1 524 ? 23.395 9.237 -23.976 1.00 12.11 1524 ALA B O 1
ATOM 15907 N N . LEU B 1 525 ? 21.219 9.665 -24.117 1.00 11.09 1525 LEU B N 1
ATOM 15908 C CA . LEU B 1 525 ? 20.809 8.272 -24.114 1.00 11.95 1525 LEU B CA 1
ATOM 15909 C C . LEU B 1 525 ? 20.866 7.652 -25.514 1.00 11.62 1525 LEU B C 1
ATOM 15910 O O . LEU B 1 525 ? 21.211 6.484 -25.676 1.00 14.36 1525 LEU B O 1
ATOM 15926 N N . MET B 1 526 ? 20.488 8.434 -26.516 1.00 11.54 1526 MET B N 1
ATOM 15927 C CA . MET B 1 526 ? 20.104 7.890 -27.820 1.00 12.34 1526 MET B CA 1
ATOM 15928 C C . MET B 1 526 ? 21.124 8.130 -28.918 1.00 13.45 1526 MET B C 1
ATOM 15929 O O . MET B 1 526 ? 20.910 7.673 -30.036 1.00 17.69 1526 MET B O 1
ATOM 15943 N N . THR B 1 527 ? 22.196 8.848 -28.659 1.00 13.57 1527 THR B N 1
ATOM 15944 C CA . THR B 1 527 ? 23.226 8.995 -29.694 1.00 15.37 1527 THR B CA 1
ATOM 15945 C C . THR B 1 527 ? 23.805 7.608 -29.989 1.00 13.68 1527 THR B C 1
ATOM 15946 O O . THR B 1 527 ? 24.014 7.241 -31.170 1.00 16.14 1527 THR B O 1
ATOM 15957 N N . ASN B 1 528 ? 24.041 6.866 -28.928 1.00 13.30 1528 ASN B N 1
ATOM 15958 C CA . ASN B 1 528 ? 24.475 5.479 -29.063 1.00 13.63 1528 ASN B CA 1
ATOM 15959 C C . ASN B 1 528 ? 23.657 4.633 -28.124 1.00 12.51 1528 ASN B C 1
ATOM 15960 O O . ASN B 1 528 ? 24.117 4.340 -27.027 1.00 12.60 1528 ASN B O 1
ATOM 15971 N N . PRO B 1 529 ? 22.443 4.250 -28.484 1.00 12.38 1529 PRO B N 1
ATOM 15972 C CA . PRO B 1 529 ? 21.576 3.550 -27.544 1.00 12.30 1529 PRO B CA 1
ATOM 15973 C C . PRO B 1 529 ? 22.183 2.323 -26.888 1.00 11.39 1529 PRO B C 1
ATOM 15974 O O . PRO B 1 529 ? 21.932 2.067 -25.709 1.00 10.83 1529 PRO B O 1
ATOM 15985 N N . SER B 1 530 ? 22.966 1.565 -27.658 1.00 10.66 1530 SER B N 1
ATOM 15986 C CA . SER B 1 530 ? 23.515 0.308 -27.157 1.00 12.19 1530 SER B CA 1
ATOM 15987 C C . SER B 1 530 ? 24.467 0.515 -25.981 1.00 10.78 1530 SER B C 1
ATOM 15988 O O . SER B 1 530 ? 24.732 -0.474 -25.257 1.00 12.41 1530 SER B O 1
ATOM 15996 N N . SER B 1 531 ? 24.952 1.724 -25.761 1.00 11.44 1531 SER B N 1
ATOM 15997 C CA . SER B 1 531 ? 25.772 2.001 -24.587 1.00 10.81 1531 SER B CA 1
ATOM 15998 C C . SER B 1 531 ? 24.969 1.930 -23.291 1.00 11.09 1531 SER B C 1
ATOM 15999 O O . SER B 1 531 ? 25.577 1.792 -22.231 1.00 10.72 1531 SER B O 1
ATOM 16007 N N . PHE B 1 532 ? 23.647 2.007 -23.376 1.00 9.75 1532 PHE B N 1
ATOM 16008 C CA . PHE B 1 532 ? 22.778 1.969 -22.209 1.00 10.09 1532 PHE B CA 1
ATOM 16009 C C . PHE B 1 532 ? 21.935 0.706 -22.175 1.00 9.73 1532 PHE B C 1
ATOM 16010 O O . PHE B 1 532 ? 20.926 0.669 -21.462 1.00 12.44 1532 PHE B O 1
ATOM 16027 N N . PHE B 1 533 ? 22.335 -0.330 -22.879 1.00 10.09 1533 PHE B N 1
ATOM 16028 C CA . PHE B 1 533 ? 21.612 -1.602 -22.880 1.00 10.02 1533 PHE B CA 1
ATOM 16029 C C . PHE B 1 533 ? 21.934 -2.416 -21.627 1.00 11.17 1533 PHE B C 1
ATOM 16030 O O . PHE B 1 533 ? 22.983 -2.238 -21.015 1.00 10.71 1533 PHE B O 1
ATOM 16047 N N . VAL B 1 534 ? 20.997 -3.326 -21.308 1.00 10.23 1534 VAL B N 1
ATOM 16048 C CA . VAL B 1 534 ? 21.144 -4.230 -20.192 1.00 11.16 1534 VAL B CA 1
ATOM 16049 C C . VAL B 1 534 ? 21.265 -5.675 -20.696 1.00 11.97 1534 VAL B C 1
ATOM 16050 O O . VAL B 1 534 ? 21.655 -6.562 -19.897 1.00 11.60 1534 VAL B O 1
#

Radius of gyration: 31.54 Å; Cα contacts (8 Å, |Δi|>4): 2665; chains: 2; bounding box: 70×66×92 Å

Secondary structure (DSSP, 8-state):
--EEE-TTS-EEE-EE-SS-EEEEEEE-B----GGGTTSPPPBP-S--TT-B-BS--PBPP---TT--SS--HHHHHHHHHHHSHHHHHHS-B-S---EEEEEE-TT--TT--EEEEEEE--STTTS--GGGS--HHHHHHHHHTT---EEEEE----HHHHH--SHHHHHHT-TTHHHHHHHHHHHHHHHHGGGGTEEEEEEEEEEETHHHHHHHHHHHGGGG--EETTEES-SEEEEES--S-----TTSHHHHHHHHHHHHHTT-TT-SSHHHHHHHS-HHHHHHHHHTS--TTSTTTTS-SS-----SSSS-S-HHHHHHTT-S----EEEEEETBTTHHHHGGGTT--SHHHHHHHHHHH-TT--HHHHHHHHHHS-S-GGGSSSTT-TTTTBSSSSHHHHHHHHHIIIIIHHHHHHHHH--SS-EEEEEE-TTTT-TTTSSBTTHHHIIIII---TTHIIIIIIHHHHHHHS-GGGG--SS--PPB--TT-SS--EEEEETTEEEEE-S-S-HHHHHHHHSSGGGG--/--EEE-TTS-EEE-EE-SS-EEEEEEE-B----GGGTTSPPPBP-S--TT-B-BS--PBPP---TT--SS--HHHHHHHHHHHSHHHHHHS-B-S---EEEEEE-TT--TT--EEEEEEE--STTTS--GGGS--HHHHHHHHHTT---EEEEE----HHHHH--SHHHHHHT-TTHHHHHHHHHHHHHHHHGGGGTEEEEEEEEEEETHHHHHHHHHHHGGGG--EETTEES-SEEEEES--S-----TTSHHHHHHHHHHHHHTT-TT-SSHHHHHHHS-HHHHHHHHHTS--TTSTTTTS-SS-----SSSS-S-HHHHHHTT-S----EEEEEETBTTHHHHGGGTT--SHHHHHHHHHHH-TT--HHHHHHHHHHS-S-GGGSSSTT-TTTTBSSSSHHHHHHHHHIIIIIHHHHHHHHH--SS-EEEEEE-TTTT-TTTSSBTTHHHHHHHT---TTHIIIIIIHHHHHHHS-GGGG--SS--PPB--TT-SS--EEEEETTEEEEE-S-S-HHHHHHHHSSGGGG--